Protein 3BTN (pdb70)

InterPro domains:
  IPR000183 Ornithine/DAP/Arg decarboxylase [PR01179] (66-84)
  IPR000183 Ornithine/DAP/Arg decarboxylase [PR01179] (86-98)
  IPR000183 Ornithine/DAP/Arg decarboxylase [PR01179] (188-201)
  IPR000183 Ornithine/DAP/Arg decarboxylase [PR01179] (268-287)
  IPR000183 Ornithine/DAP/Arg decarboxylase [PR01179] (385-398)
  IPR002433 Ornithine decarboxylase [PR01182] (38-62)
  IPR002433 Ornithine decarboxylase [PR01182] (64-91)
  IPR002433 Ornithine decarboxylase [PR01182] (108-132)
  IPR002433 Ornithine decarboxylase [PR01182] (138-160)
  IPR002433 Ornithine decarboxylase [PR01182] (318-331)
  IPR002433 Ornithine decarboxylase [PR01182] (352-362)
  IPR002433 Ornithine decarboxylase [PR01182] (372-385)
  IPR002433 Ornithine decarboxylase [PTHR11482] (30-407)
  IPR009006 Alanine racemase/group IV decarboxylase, C-terminal [G3DSA:2.40.37.10] (35-408)
  IPR009006 Alanine racemase/group IV decarboxylase, C-terminal [SSF50621] (248-416)
  IPR022644 Orn/DAP/Arg decarboxylase 2, N-terminal [PF02784] (45-278)
  IPR022657 Orn/DAP/Arg decarboxylase 2, conserved site [PS00879] (222-239)
  IPR029066 PLP-binding barrel [G3DSA:3.20.20.10] (48-276)
  IPR029066 PLP-binding barrel [SSF51419] (44-280)
  IPR031178 Antizyme inhibitor 1 [cd06831] (26-419)

Foldseek 3Di:
DFAEAAAADDPDDPLVVVVVVCVVLLVPVNAKAKEFAVLLLVVLVVLCCVLPVQAAEAAACQFFVDLVVLLVVVLSPHAHEYAFQVRVVSSVVLPDQLQSYEHEHAPDDLVRLLSCQVRVNAEYEYADVVVVVSNLVRHLRHAYAAEDWFPLVTDGYHLVVLLVVLVSCLVSVHAHAYYEYAHALVRPVLCSLVVVLVSRLVSVVSNVVSVHHHAEYEHEARAQQDSVSSNSNCVVCVVVCCPSPNDPPNHRHYYHHYNNRFQQRMKMKWFWADWDDPQIETEILDWCVALQVVQLVFDKDWSDDPWTWYWYFYDVPDPSTTRGPTDIDPDDDGSTMIMGGRSGTSGHDAQDVSSVRDYHHYHHYYYVVSVVVCVVVVSCVDPSNVSYHYDHHD/DFAEAAAEEDVDDPLVVVVVVCVVLLVPVVFKAKEFAVLLLVVLLVLCCVQPVQAAEAAACQFPVDLVNLLLCVLVPHAHEYAFQVSVVSSVVLPDQLVSYEHEHAPDDLVRLLSCQVRVNAEYEYADDVVLVSNLVRHQRHAYAQEDFFPQVTDGYHLVCLLVVLVSCLVSVHAYAAHEYAHALVRLPLVSVVVVLVSRLVSVVSNVVSVHHHAEYEHEARAQQDSVSSNSNCVRCVVSCCPRVNDPNNRRYYYHHYLNSWQQRMKMKWFFADWDDCIETEILAWCVAQQVVQCADKAWSPCWDWYWYFYPQPDPSTTRRPTDIDDDDDGSTMIMGGRRTTSGHDAQDVRSVRGYHHYHYYYHPVSVVVCVVVVSCVPPSVVSYDYDND

Solvent-accessible surface area: 33369 Å² total; per-residue (Å²): 118,73,24,86,2,22,3,10,80,139,74,53,95,66,40,67,17,11,73,73,44,12,153,70,8,67,118,82,77,55,56,2,1,2,1,0,26,0,0,75,0,16,98,31,9,54,35,2,91,117,25,2,85,95,3,61,8,2,0,41,0,114,17,2,39,17,53,1,0,2,8,0,0,23,16,27,45,7,0,0,3,0,34,14,44,54,26,0,34,46,1,55,146,36,59,15,48,36,93,48,0,0,0,23,8,43,8,0,46,58,59,14,0,113,38,0,35,181,42,32,0,40,19,0,4,1,24,46,64,47,7,0,58,12,0,27,173,24,6,114,91,4,73,0,0,0,22,3,41,24,94,69,106,155,66,20,14,67,48,152,48,0,118,78,0,0,90,18,0,71,118,60,131,11,86,2,14,0,0,15,0,78,0,38,38,86,9,115,123,33,110,18,2,46,103,4,0,43,44,0,59,49,0,7,74,12,0,43,133,63,66,35,105,23,59,15,0,0,0,0,18,1,4,48,3,74,92,126,7,1,76,75,1,32,138,23,1,32,66,40,7,102,126,68,7,51,168,77,50,61,28,75,8,0,0,16,0,6,44,2,1,0,24,37,4,0,8,0,1,0,9,1,15,19,38,104,103,129,65,18,15,0,25,0,30,7,3,4,53,4,1,12,20,54,82,44,76,106,132,8,81,41,52,99,246,148,106,81,77,1,13,0,34,0,35,38,10,46,120,41,1,46,24,31,135,76,27,113,8,44,80,0,75,57,20,25,15,0,14,4,62,75,17,0,28,56,1,31,34,65,66,20,58,80,24,13,86,87,41,14,30,68,46,24,9,0,37,40,72,17,52,118,76,4,77,124,76,32,17,41,98,64,90,39,7,149,28,14,119,40,56,97,49,170,117,131,23,83,0,18,8,10,90,185,74,45,83,69,38,68,15,13,72,76,44,15,171,86,7,52,178,81,77,68,58,3,0,2,2,0,31,0,0,71,0,21,102,32,9,51,34,2,96,110,27,3,84,74,2,55,9,2,0,35,0,111,15,2,39,20,51,1,0,2,9,0,0,21,11,28,46,7,0,1,3,0,33,14,57,51,27,0,36,47,0,49,146,38,54,14,47,28,123,49,0,1,0,23,9,47,8,0,46,58,60,19,0,116,42,0,32,176,43,32,0,43,18,0,4,2,24,48,51,56,6,0,79,15,0,26,172,27,6,112,90,4,76,0,0,0,22,3,42,29,90,56,115,144,76,20,9,60,76,167,40,0,108,84,0,0,84,12,0,114,144,54,132,9,83,2,16,0,0,18,0,73,0,30,31,87,21,115,118,42,93,10,3,40,102,3,0,38,40,0,61,50,0,6,71,15,0,43,132,45,61,27,107,22,64,14,0,0,0,0,21,4,8,57,2,76,93,125,13,1,86,73,2,30,145,33,1,30,75,24,3,82,127,65,5,54,145,83,60,62,26,80,10,0,0,16,0,4,43,1,1,0,17,46,3,0,7,0,1,0,4,1,20,18,39,108,146,100,22,31,0,27,1,32,6,2,2,55,2,0,13,20,83,121,70,106,120,15,85,32,54,152,148,107,83,74,3,13,0,38,1,28,31,23,36,92,44,1,55,11,30,129,70,27,116,10,35,77,0,84,56,15,29,13,0,6,4,70,60,19,0,21,55,0,31,45,69,62,17,52,87,22,12,88,89,46,13,28,69,47,23,12,0,33,93,72,8,50,114,116,5,70,100,74,36,32,37,99,64,83,39,6,159,24,19,131,36,32,114,102

Nearest PDB structures (foldseek):
  3btn-assembly3_A  TM=1.003E+00  e=8.243E-84  Mus musculus
  4zgz-assembly2_C  TM=9.829E-01  e=1.466E-66  Homo sapiens
  1f3t-assembly2_D  TM=9.183E-01  e=1.129E-42  Trypanosoma brucei
  1qu4-assembly2_D  TM=9.389E-01  e=2.210E-41  Trypanosoma brucei
  2tod-assembly2_D  TM=9.367E-01  e=1.702E-40  Trypanosoma brucei

Structure (mmCIF, N/CA/C/O backbone):
data_3BTN
#
_entry.id   3BTN
#
_cell.length_a   92.769
_cell.length_b   98.389
_cell.length_c   117.331
_cell.angle_alpha   90.00
_cell.angle_beta   90.00
_cell.angle_gamma   90.00
#
_symmetry.space_group_name_H-M   'P 21 21 2'
#
loop_
_entity.id
_entity.type
_entity.pdbx_description
1 polymer 'Antizyme inhibitor 1'
2 water water
#
loop_
_atom_site.group_PDB
_atom_site.id
_atom_site.type_symbol
_atom_site.label_atom_id
_atom_site.label_alt_id
_atom_site.label_comp_id
_atom_site.label_asym_id
_atom_site.label_entity_id
_atom_site.label_seq_id
_atom_site.pdbx_PDB_ins_code
_atom_site.Cartn_x
_atom_site.Cartn_y
_atom_site.Cartn_z
_atom_site.occupancy
_atom_site.B_iso_or_equiv
_atom_site.auth_seq_id
_atom_site.auth_comp_id
_atom_site.auth_asym_id
_atom_site.auth_atom_id
_atom_site.pdbx_PDB_model_num
ATOM 1 N N . ALA A 1 8 ? 36.121 56.064 39.538 1.00 40.97 8 ALA A N 1
ATOM 2 C CA . ALA A 1 8 ? 34.839 55.237 39.474 1.00 40.91 8 ALA A CA 1
ATOM 3 C C . ALA A 1 8 ? 33.696 55.817 40.320 1.00 39.10 8 ALA A C 1
ATOM 4 O O . ALA A 1 8 ? 33.887 56.015 41.496 1.00 40.49 8 ALA A O 1
ATOM 6 N N . ASN A 1 9 ? 32.552 56.152 39.727 1.00 36.01 9 ASN A N 1
ATOM 7 C CA . ASN A 1 9 ? 31.392 56.625 40.466 1.00 34.40 9 ASN A CA 1
ATOM 8 C C . ASN A 1 9 ? 30.307 55.634 40.112 1.00 31.98 9 ASN A C 1
ATOM 9 O O . ASN A 1 9 ? 30.231 55.190 38.968 1.00 30.15 9 ASN A O 1
ATOM 11 N N . TYR A 1 10 ? 29.472 55.327 41.090 1.00 27.54 10 TYR A N 1
ATOM 12 C CA . TYR A 1 10 ? 28.344 54.368 40.876 1.00 26.58 10 TYR A CA 1
ATOM 13 C C . TYR A 1 10 ? 27.120 55.272 40.959 1.00 23.94 10 TYR A C 1
ATOM 14 O O . TYR A 1 10 ? 26.856 55.836 41.981 1.00 24.72 10 TYR A O 1
ATOM 23 N N . SER A 1 11 ? 26.332 55.294 39.921 1.00 23.07 11 SER A N 1
ATOM 24 C CA . SER A 1 11 ? 25.107 56.058 40.069 1.00 23.82 11 SER A CA 1
ATOM 25 C C . SER A 1 11 ? 24.012 55.020 40.346 1.00 22.38 11 SER A C 1
ATOM 26 O O . SER A 1 11 ? 23.942 53.886 39.753 1.00 22.11 11 SER A O 1
ATOM 29 N N . VAL A 1 12 ? 23.271 55.329 41.389 1.00 22.20 12 VAL A N 1
ATOM 30 C CA . VAL A 1 12 ? 22.298 54.384 41.905 1.00 21.82 12 VAL A CA 1
ATOM 31 C C . VAL A 1 12 ? 20.959 55.063 41.689 1.00 22.52 12 VAL A C 1
ATOM 32 O O . VAL A 1 12 ? 20.709 56.167 42.248 1.00 23.35 12 VAL A O 1
ATOM 36 N N . GLY A 1 13 ? 20.103 54.418 40.896 1.00 22.89 13 GLY A N 1
ATOM 37 C CA . GLY A 1 13 ? 18.693 54.952 40.689 1.00 22.36 13 GLY A CA 1
ATOM 38 C C . GLY A 1 13 ? 17.817 54.588 41.909 1.00 22.80 13 GLY A C 1
ATOM 39 O O . GLY A 1 13 ? 17.722 53.394 42.331 1.00 22.63 13 GLY A O 1
ATOM 40 N N . LEU A 1 14 ? 17.199 55.594 42.544 1.00 23.18 14 LEU A N 1
ATOM 41 C CA . LEU A 1 14 ? 16.266 55.329 43.669 1.00 24.48 14 LEU A CA 1
ATOM 42 C C . LEU A 1 14 ? 14.831 55.088 43.168 1.00 26.54 14 LEU A C 1
ATOM 43 O O . LEU A 1 14 ? 14.301 55.863 42.330 1.00 25.23 14 LEU A O 1
ATOM 48 N N . LEU A 1 15 ? 14.188 54.066 43.728 1.00 26.96 15 LEU A N 1
ATOM 49 C CA . LEU A 1 15 ? 12.871 53.648 43.221 1.00 30.76 15 LEU A CA 1
ATOM 50 C C . LEU A 1 15 ? 11.803 53.827 44.275 1.00 31.37 15 LEU A C 1
ATOM 51 O O . LEU A 1 15 ? 11.975 53.392 45.377 1.00 30.25 15 LEU A O 1
ATOM 56 N N . ASP A 1 16 ? 10.701 54.493 43.955 1.00 37.53 16 ASP A N 1
ATOM 57 C CA . ASP A 1 16 ? 9.567 54.482 44.961 1.00 42.98 16 ASP A CA 1
ATOM 58 C C . ASP A 1 16 ? 8.568 53.580 44.354 1.00 44.19 16 ASP A C 1
ATOM 59 O O . ASP A 1 16 ? 8.943 52.715 43.525 1.00 42.66 16 ASP A O 1
ATOM 64 N N . GLU A 1 17 ? 7.347 53.540 44.886 1.00 46.41 17 GLU A N 1
ATOM 65 C CA . GLU A 1 17 ? 6.947 52.439 45.687 1.00 47.88 17 GLU A CA 1
ATOM 66 C C . GLU A 1 17 ? 6.134 51.991 44.446 1.00 48.27 17 GLU A C 1
ATOM 67 O O . GLU A 1 17 ? 5.777 50.824 44.234 1.00 49.66 17 GLU A O 1
ATOM 70 N N . GLY A 1 18 ? 5.920 52.961 43.561 1.00 47.50 18 GLY A N 1
ATOM 71 C CA . GLY A 1 18 ? 5.283 52.712 42.302 1.00 48.30 18 GLY A CA 1
ATOM 72 C C . GLY A 1 18 ? 6.085 52.043 41.212 1.00 49.38 18 GLY A C 1
ATOM 73 O O . GLY A 1 18 ? 5.484 51.577 40.245 1.00 49.87 18 GLY A O 1
ATOM 74 N N . THR A 1 19 ? 7.432 52.035 41.300 1.00 47.71 19 THR A N 1
ATOM 75 C CA . THR A 1 19 ? 8.283 51.322 40.307 1.00 45.34 19 THR A CA 1
ATOM 76 C C . THR A 1 19 ? 9.162 50.134 40.814 1.00 43.30 19 THR A C 1
ATOM 77 O O . THR A 1 19 ? 9.658 50.136 41.931 1.00 43.88 19 THR A O 1
ATOM 81 N N . ASN A 1 20 ? 9.270 49.088 40.007 1.00 39.72 20 ASN A N 1
ATOM 82 C CA . ASN A 1 20 ? 9.888 47.838 40.455 1.00 37.60 20 ASN A CA 1
ATOM 83 C C . ASN A 1 20 ? 10.977 47.389 39.420 1.00 34.13 20 ASN A C 1
ATOM 84 O O . ASN A 1 20 ? 11.167 48.043 38.415 1.00 30.54 20 ASN A O 1
ATOM 89 N N . LEU A 1 21 ? 11.649 46.280 39.713 1.00 32.36 21 LEU A N 1
ATOM 90 C CA . LEU A 1 21 ? 12.743 45.773 38.906 1.00 32.35 21 LEU A CA 1
ATOM 91 C C . LEU A 1 21 ? 12.301 45.446 37.440 1.00 30.59 21 LEU A C 1
ATOM 92 O O . LEU A 1 21 ? 13.053 45.680 36.493 1.00 30.65 21 LEU A O 1
ATOM 97 N N . GLY A 1 22 ? 11.110 44.870 37.248 1.00 30.95 22 GLY A N 1
ATOM 98 C CA . GLY A 1 22 ? 10.534 44.726 35.895 1.00 31.19 22 GLY A CA 1
ATOM 99 C C . GLY A 1 22 ? 10.471 46.030 35.102 1.00 30.62 22 GLY A C 1
ATOM 100 O O . GLY A 1 22 ? 10.697 46.006 33.909 1.00 32.35 22 GLY A O 1
ATOM 101 N N . ASN A 1 23 ? 10.195 47.172 35.749 1.00 29.60 23 ASN A N 1
ATOM 102 C CA . ASN A 1 23 ? 10.241 48.453 35.088 1.00 29.77 23 ASN A CA 1
ATOM 103 C C . ASN A 1 23 ? 11.650 48.867 34.684 1.00 29.99 23 ASN A C 1
ATOM 104 O O . ASN A 1 23 ? 11.842 49.426 33.609 1.00 28.77 23 ASN A O 1
ATOM 109 N N . VAL A 1 24 ? 12.628 48.640 35.582 1.00 28.26 24 VAL A N 1
ATOM 110 C CA . VAL A 1 24 ? 14.043 49.003 35.305 1.00 25.51 24 VAL A CA 1
ATOM 111 C C . VAL A 1 24 ? 14.544 48.194 34.137 1.00 23.79 24 VAL A C 1
ATOM 112 O O . VAL A 1 24 ? 15.098 48.744 33.228 1.00 26.31 24 VAL A O 1
ATOM 116 N N . ILE A 1 25 ? 14.320 46.895 34.137 1.00 23.59 25 ILE A N 1
ATOM 117 C CA . ILE A 1 25 ? 14.713 46.052 33.020 1.00 23.64 25 ILE A CA 1
ATOM 118 C C . ILE A 1 25 ? 14.097 46.545 31.686 1.00 26.14 25 ILE A C 1
ATOM 119 O O . ILE A 1 25 ? 14.830 46.660 30.675 1.00 24.66 25 ILE A O 1
ATOM 124 N N . ASP A 1 26 ? 12.774 46.862 31.694 1.00 28.10 26 ASP A N 1
ATOM 125 C CA . ASP A 1 26 ? 12.051 47.324 30.473 1.00 29.09 26 ASP A CA 1
ATOM 126 C C . ASP A 1 26 ? 12.709 48.554 29.985 1.00 28.37 26 ASP A C 1
ATOM 127 O O . ASP A 1 26 ? 13.067 48.610 28.837 1.00 28.09 26 ASP A O 1
ATOM 132 N N . ASN A 1 27 ? 12.931 49.535 30.880 1.00 28.50 27 ASN A N 1
ATOM 133 C CA . ASN A 1 27 ? 13.708 50.753 30.525 1.00 28.12 27 ASN A CA 1
ATOM 134 C C . ASN A 1 27 ? 15.080 50.440 29.869 1.00 29.29 27 ASN A C 1
ATOM 135 O O . ASN A 1 27 ? 15.445 51.056 28.840 1.00 28.77 27 ASN A O 1
ATOM 140 N N . TYR A 1 28 ? 15.880 49.524 30.452 1.00 27.55 28 TYR A N 1
ATOM 141 C CA . TYR A 1 28 ? 17.239 49.358 29.867 1.00 26.18 28 TYR A CA 1
ATOM 142 C C . TYR A 1 28 ? 17.147 48.536 28.579 1.00 24.50 28 TYR A C 1
ATOM 143 O O . TYR A 1 28 ? 17.945 48.716 27.666 1.00 26.95 28 TYR A O 1
ATOM 152 N N . VAL A 1 29 ? 16.211 47.584 28.497 1.00 26.27 29 VAL A N 1
ATOM 153 C CA . VAL A 1 29 ? 16.035 46.840 27.251 1.00 30.24 29 VAL A CA 1
ATOM 154 C C . VAL A 1 29 ? 15.622 47.858 26.141 1.00 33.87 29 VAL A C 1
ATOM 155 O O . VAL A 1 29 ? 16.083 47.753 24.971 1.00 35.51 29 VAL A O 1
ATOM 159 N N . TYR A 1 30 ? 14.757 48.815 26.475 1.00 37.57 30 TYR A N 1
ATOM 160 C CA . TYR A 1 30 ? 14.448 49.909 25.515 1.00 39.66 30 TYR A CA 1
ATOM 161 C C . TYR A 1 30 ? 15.676 50.712 25.106 1.00 38.44 30 TYR A C 1
ATOM 162 O O . TYR A 1 30 ? 15.940 50.825 23.904 1.00 39.18 30 TYR A O 1
ATOM 171 N N . GLU A 1 31 ? 16.449 51.230 26.056 1.00 37.89 31 GLU A N 1
ATOM 172 C CA . GLU A 1 31 ? 17.694 51.981 25.714 1.00 39.64 31 GLU A CA 1
ATOM 173 C C . GLU A 1 31 ? 18.710 51.165 24.939 1.00 36.88 31 GLU A C 1
ATOM 174 O O . GLU A 1 31 ? 19.293 51.671 23.967 1.00 37.54 31 GLU A O 1
ATOM 180 N N . HIS A 1 32 ? 18.887 49.885 25.288 1.00 32.78 32 HIS A N 1
ATOM 181 C CA . HIS A 1 32 ? 19.924 49.055 24.620 1.00 32.05 32 HIS A CA 1
ATOM 182 C C . HIS A 1 32 ? 19.483 48.652 23.154 1.00 34.38 32 HIS A C 1
ATOM 183 O O . HIS A 1 32 ? 20.278 48.434 22.275 1.00 31.32 32 HIS A O 1
ATOM 190 N N . THR A 1 33 ? 18.195 48.522 22.971 1.00 38.47 33 THR A N 1
ATOM 191 C CA . THR A 1 33 ? 17.561 48.261 21.673 1.00 44.42 33 THR A CA 1
ATOM 192 C C . THR A 1 33 ? 18.063 49.061 20.447 1.00 45.21 33 THR A C 1
ATOM 193 O O . THR A 1 33 ? 18.152 48.545 19.358 1.00 47.09 33 THR A O 1
ATOM 197 N N . LEU A 1 34 ? 18.490 50.288 20.585 1.00 47.98 34 LEU A N 1
ATOM 198 C CA . LEU A 1 34 ? 17.900 51.525 20.261 1.00 50.08 34 LEU A CA 1
ATOM 199 C C . LEU A 1 34 ? 19.387 51.966 19.960 1.00 50.63 34 LEU A C 1
ATOM 200 O O . LEU A 1 34 ? 19.679 52.724 19.035 1.00 50.20 34 LEU A O 1
ATOM 205 N N . THR A 1 35 ? 20.327 51.288 20.643 1.00 49.98 35 THR A N 1
ATOM 206 C CA . THR A 1 35 ? 21.727 51.641 20.775 1.00 49.38 35 THR A CA 1
ATOM 207 C C . THR A 1 35 ? 22.460 50.362 20.422 1.00 50.02 35 THR A C 1
ATOM 208 O O . THR A 1 35 ? 21.920 49.500 19.767 1.00 51.61 35 THR A O 1
ATOM 212 N N . GLY A 1 36 ? 23.680 50.173 20.859 1.00 50.46 36 GLY A N 1
ATOM 213 C CA . GLY A 1 36 ? 24.342 48.877 20.578 1.00 49.93 36 GLY A CA 1
ATOM 214 C C . GLY A 1 36 ? 23.634 47.559 20.887 1.00 50.45 36 GLY A C 1
ATOM 215 O O . GLY A 1 36 ? 23.832 46.568 20.146 1.00 51.17 36 GLY A O 1
ATOM 216 N N . LYS A 1 37 ? 22.890 47.472 22.020 1.00 49.38 37 LYS A N 1
ATOM 217 C CA . LYS A 1 37 ? 22.055 46.246 22.338 1.00 46.47 37 LYS A CA 1
ATOM 218 C C . LYS A 1 37 ? 22.840 45.188 23.131 1.00 43.59 37 LYS A C 1
ATOM 219 O O . LYS A 1 37 ? 22.569 43.968 23.049 1.00 44.60 37 LYS A O 1
ATOM 225 N N . ASN A 1 38 ? 23.845 45.655 23.852 1.00 37.60 38 ASN A N 1
ATOM 226 C CA . ASN A 1 38 ? 24.604 44.843 24.746 1.00 35.97 38 ASN A CA 1
ATOM 227 C C . ASN A 1 38 ? 23.727 44.115 25.856 1.00 29.49 38 ASN A C 1
ATOM 228 O O . ASN A 1 38 ? 22.740 44.664 26.298 1.00 26.84 38 ASN A O 1
ATOM 233 N N . ALA A 1 39 ? 24.176 42.943 26.310 1.00 24.45 39 ALA A N 1
ATOM 234 C CA . ALA A 1 39 ? 23.793 42.327 27.586 1.00 22.07 39 ALA A CA 1
ATOM 235 C C . ALA A 1 39 ? 23.933 43.403 28.741 1.00 20.64 39 ALA A C 1
ATOM 236 O O . ALA A 1 39 ? 24.818 44.321 28.724 1.00 18.33 39 ALA A O 1
ATOM 238 N N . PHE A 1 40 ? 23.076 43.324 29.766 1.00 18.10 40 PHE A N 1
ATOM 239 C CA . PHE A 1 40 ? 23.343 44.152 30.889 1.00 16.05 40 PHE A CA 1
ATOM 240 C C . PHE A 1 40 ? 22.883 43.470 32.163 1.00 15.75 40 PHE A C 1
ATOM 241 O O . PHE A 1 40 ? 21.972 42.640 32.159 1.00 14.91 40 PHE A O 1
ATOM 249 N N . PHE A 1 41 ? 23.467 43.878 33.266 1.00 15.91 41 PHE A N 1
ATOM 250 C CA . PHE A 1 41 ? 22.978 43.427 34.611 1.00 16.57 41 PHE A CA 1
ATOM 251 C C . PHE A 1 41 ? 22.239 44.612 35.244 1.00 18.20 41 PHE A C 1
ATOM 252 O O . PHE A 1 41 ? 22.641 45.757 35.091 1.00 14.65 41 PHE A O 1
ATOM 260 N N . VAL A 1 42 ? 21.224 44.287 36.016 1.00 16.28 42 VAL A N 1
ATOM 261 C CA . VAL A 1 42 ? 20.725 45.225 37.027 1.00 17.39 42 VAL A CA 1
ATOM 262 C C . VAL A 1 42 ? 20.939 44.663 38.439 1.00 16.56 42 VAL A C 1
ATOM 263 O O . VAL A 1 42 ? 20.601 43.553 38.690 1.00 17.30 42 VAL A O 1
ATOM 267 N N . GLY A 1 43 ? 21.505 45.490 39.313 1.00 17.89 43 GLY A N 1
ATOM 268 C CA . GLY A 1 43 ? 21.850 45.160 40.657 1.00 16.95 43 GLY A CA 1
ATOM 269 C C . GLY A 1 43 ? 21.015 45.954 41.569 1.00 19.16 43 GLY A C 1
ATOM 270 O O . GLY A 1 43 ? 21.037 47.196 41.560 1.00 19.47 43 GLY A O 1
ATOM 271 N N . ASP A 1 44 ? 20.264 45.216 42.396 1.00 18.47 44 ASP A N 1
ATOM 272 C CA . ASP A 1 44 ? 19.549 45.810 43.505 1.00 17.79 44 ASP A CA 1
ATOM 273 C C . ASP A 1 44 ? 20.416 45.859 44.725 1.00 17.38 44 ASP A C 1
ATOM 274 O O . ASP A 1 44 ? 20.487 44.924 45.472 1.00 13.99 44 ASP A O 1
ATOM 279 N N . LEU A 1 45 ? 21.000 47.037 45.004 1.00 17.41 45 LEU A N 1
ATOM 280 C CA . LEU A 1 45 ? 21.924 47.171 46.122 1.00 16.51 45 LEU A CA 1
ATOM 281 C C . LEU A 1 45 ? 21.290 47.130 47.476 1.00 18.05 45 LEU A C 1
ATOM 282 O O . LEU A 1 45 ? 21.975 46.807 48.449 1.00 15.27 45 LEU A O 1
ATOM 287 N N . GLY A 1 46 ? 20.025 47.521 47.556 1.00 15.16 46 GLY A N 1
ATOM 288 C CA . GLY A 1 46 ? 19.250 47.347 48.806 1.00 14.98 46 GLY A CA 1
ATOM 289 C C . GLY A 1 46 ? 18.982 45.923 49.192 1.00 15.63 46 GLY A C 1
ATOM 290 O O . GLY A 1 46 ? 18.976 45.633 50.363 1.00 15.10 46 GLY A O 1
ATOM 291 N N . LYS A 1 47 ? 18.912 45.001 48.215 1.00 15.83 47 LYS A N 1
ATOM 292 C CA . LYS A 1 47 ? 18.828 43.554 48.557 1.00 19.74 47 LYS A CA 1
ATOM 293 C C . LYS A 1 47 ? 20.101 43.109 49.271 1.00 20.29 47 LYS A C 1
ATOM 294 O O . LYS A 1 47 ? 20.089 42.348 50.237 1.00 17.01 47 LYS A O 1
ATOM 300 N N . ILE A 1 48 ? 21.261 43.658 48.876 1.00 16.68 48 ILE A N 1
ATOM 301 C CA . ILE A 1 48 ? 22.487 43.321 49.692 1.00 16.25 48 ILE A CA 1
ATOM 302 C C . ILE A 1 48 ? 22.471 43.861 51.077 1.00 15.24 48 ILE A C 1
ATOM 303 O O . ILE A 1 48 ? 22.899 43.252 52.034 1.00 14.75 48 ILE A O 1
ATOM 308 N N . VAL A 1 49 ? 22.023 45.098 51.222 1.00 16.13 49 VAL A N 1
ATOM 309 C CA . VAL A 1 49 ? 21.921 45.728 52.555 1.00 15.89 49 VAL A CA 1
ATOM 310 C C . VAL A 1 49 ? 20.872 44.947 53.407 1.00 15.71 49 VAL A C 1
ATOM 311 O O . VAL A 1 49 ? 21.105 44.727 54.600 1.00 17.36 49 VAL A O 1
ATOM 315 N N . LYS A 1 50 ? 19.757 44.543 52.822 1.00 14.58 50 LYS A N 1
ATOM 316 C CA . LYS A 1 50 ? 18.795 43.643 53.533 1.00 18.01 50 LYS A CA 1
ATOM 317 C C . LYS A 1 50 ? 19.337 42.292 53.956 1.00 17.33 50 LYS A C 1
ATOM 318 O O . LYS A 1 50 ? 18.947 41.758 55.081 1.00 16.00 50 LYS A O 1
ATOM 324 N N . LYS A 1 51 ? 20.249 41.738 53.133 1.00 14.25 51 LYS A N 1
ATOM 325 C CA . LYS A 1 51 ? 20.948 40.469 53.506 1.00 13.73 51 LYS A CA 1
ATOM 326 C C . LYS A 1 51 ? 21.806 40.634 54.713 1.00 12.66 51 LYS A C 1
ATOM 327 O O . LYS A 1 51 ? 21.864 39.775 55.562 1.00 12.97 51 LYS A O 1
ATOM 333 N N . HIS A 1 52 ? 22.478 41.743 54.825 1.00 12.20 52 HIS A N 1
ATOM 334 C CA . HIS A 1 52 ? 23.257 42.014 55.978 1.00 12.32 52 HIS A CA 1
ATOM 335 C C . HIS A 1 52 ? 22.402 42.285 57.211 1.00 14.14 52 HIS A C 1
ATOM 336 O O . HIS A 1 52 ? 22.758 41.796 58.322 1.00 11.87 52 HIS A O 1
ATOM 343 N N . SER A 1 53 ? 21.332 43.076 57.076 1.00 14.93 53 SER A N 1
ATOM 344 C CA . SER A 1 53 ? 20.552 43.191 58.342 1.00 19.83 53 SER A CA 1
ATOM 345 C C . SER A 1 53 ? 19.759 41.916 58.716 1.00 20.18 53 SER A C 1
ATOM 346 O O . SER A 1 53 ? 19.628 41.632 59.933 1.00 18.91 53 SER A O 1
ATOM 349 N N . GLN A 1 54 ? 19.363 41.107 57.729 1.00 18.00 54 GLN A N 1
ATOM 350 C CA . GLN A 1 54 ? 18.986 39.700 58.054 1.00 18.40 54 GLN A CA 1
ATOM 351 C C . GLN A 1 54 ? 20.018 38.903 58.846 1.00 18.54 54 GLN A C 1
ATOM 352 O O . GLN A 1 54 ? 19.650 38.255 59.894 1.00 18.70 54 GLN A O 1
ATOM 358 N N . TRP A 1 55 ? 21.307 38.933 58.406 1.00 17.23 55 TRP A N 1
ATOM 359 C CA . TRP A 1 55 ? 22.440 38.294 59.155 1.00 16.62 55 TRP A CA 1
ATOM 360 C C . TRP A 1 55 ? 22.479 38.782 60.558 1.00 17.31 55 TRP A C 1
ATOM 361 O O . TRP A 1 55 ? 22.561 38.006 61.534 1.00 18.49 55 TRP A O 1
ATOM 372 N N . GLN A 1 56 ? 22.453 40.092 60.713 1.00 19.63 56 GLN A N 1
ATOM 373 C CA . GLN A 1 56 ? 22.659 40.679 61.998 1.00 23.92 56 GLN A CA 1
ATOM 374 C C . GLN A 1 56 ? 21.447 40.323 62.953 1.00 24.22 56 GLN A C 1
ATOM 375 O O . GLN A 1 56 ? 21.665 40.073 64.111 1.00 27.56 56 GLN A O 1
ATOM 381 N N . THR A 1 57 ? 20.227 40.293 62.449 1.00 23.98 57 THR A N 1
ATOM 382 C CA . THR A 1 57 ? 19.008 39.834 63.258 1.00 26.33 57 THR A CA 1
ATOM 383 C C . THR A 1 57 ? 19.113 38.368 63.719 1.00 26.66 57 THR A C 1
ATOM 384 O O . THR A 1 57 ? 18.822 38.042 64.848 1.00 25.53 57 THR A O 1
ATOM 388 N N . VAL A 1 58 ? 19.474 37.476 62.810 1.00 22.55 58 VAL A N 1
ATOM 389 C CA . VAL A 1 58 ? 19.463 36.048 63.120 1.00 24.29 58 VAL A CA 1
ATOM 390 C C . VAL A 1 58 ? 20.693 35.625 63.859 1.00 23.71 58 VAL A C 1
ATOM 391 O O . VAL A 1 58 ? 20.591 34.854 64.825 1.00 24.93 58 VAL A O 1
ATOM 395 N N . VAL A 1 59 ? 21.896 36.131 63.480 1.00 23.77 59 VAL A N 1
ATOM 396 C CA . VAL A 1 59 ? 23.202 35.711 64.160 1.00 20.90 59 VAL A CA 1
ATOM 397 C C . VAL A 1 59 ? 24.112 36.879 64.483 1.00 24.04 59 VAL A C 1
ATOM 398 O O . VAL A 1 59 ? 25.238 37.000 63.926 1.00 21.10 59 VAL A O 1
ATOM 402 N N . ALA A 1 60 ? 23.649 37.777 65.351 1.00 24.34 60 ALA A N 1
ATOM 403 C CA . ALA A 1 60 ? 24.345 39.002 65.637 1.00 25.64 60 ALA A CA 1
ATOM 404 C C . ALA A 1 60 ? 25.749 38.814 66.157 1.00 25.29 60 ALA A C 1
A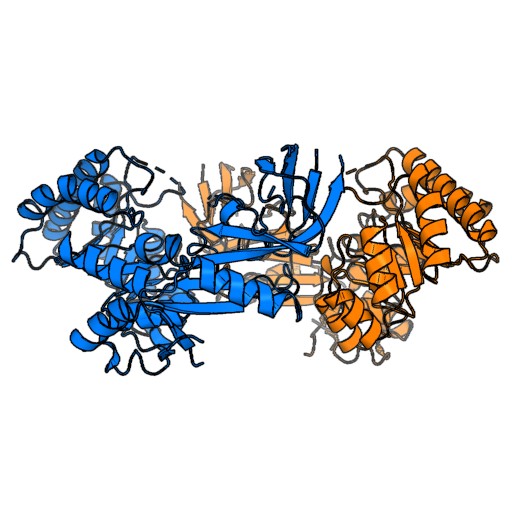TOM 405 O O . ALA A 1 60 ? 26.595 39.619 65.907 1.00 24.20 60 ALA A O 1
ATOM 407 N N . GLN A 1 61 ? 26.058 37.692 66.793 1.00 21.69 61 GLN A N 1
ATOM 408 C CA . GLN A 1 61 ? 27.388 37.475 67.277 1.00 24.05 61 GLN A CA 1
ATOM 409 C C . GLN A 1 61 ? 28.393 36.883 66.245 1.00 22.39 61 GLN A C 1
ATOM 410 O O . GLN A 1 61 ? 29.541 36.694 66.604 1.00 23.69 61 GLN A O 1
ATOM 416 N N . ILE A 1 62 ? 27.955 36.561 65.004 1.00 20.14 62 ILE A N 1
ATOM 417 C CA . ILE A 1 62 ? 28.886 35.906 64.046 1.00 17.02 62 ILE A CA 1
ATOM 418 C C . ILE A 1 62 ? 29.258 37.029 63.073 1.00 17.06 62 ILE A C 1
ATOM 419 O O . ILE A 1 62 ? 28.366 37.637 62.456 1.00 16.49 62 ILE A O 1
ATOM 424 N N . LYS A 1 63 ? 30.555 37.341 62.997 1.00 18.22 63 LYS A N 1
ATOM 425 C CA . LYS A 1 63 ? 30.985 38.426 62.089 1.00 16.78 63 LYS A CA 1
ATOM 426 C C . LYS A 1 63 ? 31.236 37.827 60.651 1.00 14.16 63 LYS A C 1
ATOM 427 O O . LYS A 1 63 ? 32.011 36.912 60.467 1.00 13.95 63 LYS A O 1
ATOM 433 N N . PRO A 1 64 ? 30.524 38.291 59.626 1.00 14.19 64 PRO A N 1
ATOM 434 C CA . PRO A 1 64 ? 30.769 37.709 58.268 1.00 12.02 64 PRO A CA 1
ATOM 435 C C . PRO A 1 64 ? 31.979 38.343 57.542 1.00 14.63 64 PRO A C 1
ATOM 436 O O . PRO A 1 64 ? 32.287 39.573 57.688 1.00 15.72 64 PRO A O 1
ATOM 440 N N . PHE A 1 65 ? 32.710 37.500 56.836 1.00 12.65 65 PHE A N 1
ATOM 441 C CA . PHE A 1 65 ? 33.850 37.877 56.029 1.00 13.06 65 PHE A CA 1
ATOM 442 C C . PHE A 1 65 ? 33.396 37.443 54.653 1.00 12.19 65 PHE A C 1
ATOM 443 O O . PHE A 1 65 ? 33.398 36.239 54.304 1.00 15.40 65 PHE A O 1
ATOM 451 N N . TYR A 1 66 ? 33.078 38.433 53.841 1.00 10.04 66 TYR A N 1
ATOM 452 C CA . TYR A 1 66 ? 32.559 38.246 52.503 1.00 8.53 66 TYR A CA 1
ATOM 453 C C . TYR A 1 66 ? 33.568 37.488 51.630 1.00 11.13 66 TYR A C 1
ATOM 454 O O . TYR A 1 66 ? 34.743 37.912 51.562 1.00 10.04 66 TYR A O 1
ATOM 463 N N . THR A 1 67 ? 33.112 36.398 50.960 1.00 8.79 67 THR A N 1
ATOM 464 C CA . THR A 1 67 ? 33.966 35.700 49.969 1.00 12.13 67 THR A CA 1
ATOM 465 C C . THR A 1 67 ? 34.051 36.503 48.633 1.00 10.10 67 THR A C 1
ATOM 466 O O . THR A 1 67 ? 33.186 36.451 47.787 1.00 11.22 67 THR A O 1
ATOM 470 N N . VAL A 1 68 ? 35.105 37.279 48.524 1.00 10.26 68 VAL A N 1
ATOM 471 C CA . VAL A 1 68 ? 35.332 38.201 47.418 1.00 12.09 68 VAL A CA 1
ATOM 472 C C . VAL A 1 68 ? 35.190 37.516 46.073 1.00 11.62 68 VAL A C 1
ATOM 473 O O . VAL A 1 68 ? 34.632 38.108 45.159 1.00 11.21 68 VAL A O 1
ATOM 477 N N . LYS A 1 69 ? 35.666 36.260 45.978 1.00 11.79 69 LYS A N 1
ATOM 478 C CA . LYS A 1 69 ? 35.618 35.519 44.695 1.00 14.28 69 LYS A CA 1
ATOM 479 C C . LYS A 1 69 ? 34.179 35.344 44.141 1.00 15.05 69 LYS A C 1
ATOM 480 O O . LYS A 1 69 ? 33.977 35.222 42.922 1.00 14.22 69 LYS A O 1
ATOM 486 N N . CYS A 1 70 ? 33.183 35.330 45.019 1.00 14.90 70 CYS A N 1
ATOM 487 C CA . CYS A 1 70 ? 31.779 35.269 44.537 1.00 15.81 70 CYS A CA 1
ATOM 488 C C . CYS A 1 70 ? 31.392 36.418 43.566 1.00 13.73 70 CYS A C 1
ATOM 489 O O . CYS A 1 70 ? 30.758 36.237 42.529 1.00 13.89 70 CYS A O 1
ATOM 492 N N . ASN A 1 71 ? 31.825 37.644 43.884 1.00 12.69 71 ASN A N 1
ATOM 493 C CA . ASN A 1 71 ? 31.482 38.830 43.112 1.00 11.63 71 ASN A CA 1
ATOM 494 C C . ASN A 1 71 ? 32.447 39.932 43.638 1.00 10.67 71 ASN A C 1
ATOM 495 O O . ASN A 1 71 ? 32.253 40.494 44.756 1.00 10.22 71 ASN A O 1
ATOM 500 N N . SER A 1 72 ? 33.419 40.265 42.820 1.00 12.48 72 SER A N 1
ATOM 501 C CA . SER A 1 72 ? 34.450 41.259 43.348 1.00 11.07 72 SER A CA 1
ATOM 502 C C . SER A 1 72 ? 34.257 42.662 42.710 1.00 15.64 72 SER A C 1
ATOM 503 O O . SER A 1 72 ? 35.180 43.540 42.751 1.00 14.62 72 SER A O 1
ATOM 506 N N . THR A 1 73 ? 33.096 42.891 42.140 1.00 15.95 73 THR A N 1
ATOM 507 C CA . THR A 1 73 ? 32.745 44.222 41.613 1.00 18.35 73 THR A CA 1
ATOM 508 C C . THR A 1 73 ? 32.890 45.297 42.775 1.00 17.19 73 THR A C 1
ATOM 509 O O . THR A 1 73 ? 32.460 45.107 43.890 1.00 17.51 73 THR A O 1
ATOM 513 N N . PRO A 1 74 ? 33.631 46.378 42.535 1.00 18.33 74 PRO A N 1
ATOM 514 C CA . PRO A 1 74 ? 33.946 47.269 43.704 1.00 19.36 74 PRO A CA 1
ATOM 515 C C . PRO A 1 74 ? 32.792 47.917 44.335 1.00 15.26 74 PRO A C 1
ATOM 516 O O . PRO A 1 74 ? 32.857 48.102 45.489 1.00 15.43 74 PRO A O 1
ATOM 520 N N . ALA A 1 75 ? 31.682 48.186 43.643 1.00 15.62 75 ALA A N 1
ATOM 521 C CA . ALA A 1 75 ? 30.479 48.731 44.376 1.00 16.51 75 ALA A CA 1
ATOM 522 C C . ALA A 1 75 ? 29.972 47.723 45.452 1.00 16.88 75 ALA A C 1
ATOM 523 O O . ALA A 1 75 ? 29.499 48.092 46.540 1.00 16.27 75 ALA A O 1
ATOM 525 N N . VAL A 1 76 ? 30.000 46.437 45.100 1.00 13.72 76 VAL A N 1
ATOM 526 C CA . VAL A 1 76 ? 29.612 45.435 46.122 1.00 12.11 76 VAL A CA 1
ATOM 527 C C . VAL A 1 76 ? 30.568 45.424 47.291 1.00 12.84 76 VAL A C 1
ATOM 528 O O . VAL A 1 76 ? 30.148 45.386 48.459 1.00 13.15 76 VAL A O 1
ATOM 532 N N . LEU A 1 77 ? 31.865 45.425 47.002 1.00 10.35 77 LEU A N 1
ATOM 533 C CA . LEU A 1 77 ? 32.820 45.277 48.104 1.00 12.67 77 LEU A CA 1
ATOM 534 C C . LEU A 1 77 ? 32.709 46.543 49.008 1.00 11.18 77 LEU A C 1
ATOM 535 O O . LEU A 1 77 ? 32.821 46.443 50.213 1.00 10.09 77 LEU A O 1
ATOM 540 N N . GLU A 1 78 ? 32.500 47.749 48.394 1.00 12.72 78 GLU A N 1
ATOM 541 C CA . GLU A 1 78 ? 32.430 48.991 49.218 1.00 13.30 78 GLU A CA 1
ATOM 542 C C . GLU A 1 78 ? 31.185 49.046 50.074 1.00 11.06 78 GLU A C 1
ATOM 543 O O . GLU A 1 78 ? 31.266 49.472 51.169 1.00 12.41 78 GLU A O 1
ATOM 549 N N . ILE A 1 79 ? 30.026 48.657 49.516 1.00 14.58 79 ILE A N 1
ATOM 550 C CA . ILE A 1 79 ? 28.875 48.546 50.363 1.00 17.93 79 ILE A CA 1
ATOM 551 C C . ILE A 1 79 ? 29.061 47.605 51.502 1.00 13.83 79 ILE A C 1
ATOM 552 O O . ILE A 1 79 ? 28.668 47.919 52.613 1.00 13.05 79 ILE A O 1
ATOM 557 N N . LEU A 1 80 ? 29.597 46.397 51.251 1.00 12.62 80 LEU A N 1
ATOM 558 C CA . LEU A 1 80 ? 29.816 45.430 52.411 1.00 10.81 80 LEU A CA 1
ATOM 559 C C . LEU A 1 80 ? 30.836 45.930 53.354 1.00 11.90 80 LEU A C 1
ATOM 560 O O . LEU A 1 80 ? 30.667 45.834 54.533 1.00 13.10 80 LEU A O 1
ATOM 565 N N . ALA A 1 81 ? 31.902 46.584 52.872 1.00 11.41 81 ALA A N 1
ATOM 566 C CA . ALA A 1 81 ? 32.860 47.207 53.832 1.00 12.89 81 ALA A CA 1
ATOM 567 C C . ALA A 1 81 ? 32.127 48.267 54.740 1.00 11.06 81 ALA A C 1
ATOM 568 O O . ALA A 1 81 ? 32.353 48.276 55.986 1.00 11.74 81 ALA A O 1
ATOM 570 N N . ALA A 1 82 ? 31.314 49.144 54.122 1.00 14.95 82 ALA A N 1
ATOM 571 C CA . ALA A 1 82 ? 30.638 50.254 54.853 1.00 15.36 82 ALA A CA 1
ATOM 572 C C . ALA A 1 82 ? 29.598 49.607 55.862 1.00 18.71 82 ALA A C 1
ATOM 573 O O . ALA A 1 82 ? 29.425 50.080 56.981 1.00 19.03 82 ALA A O 1
ATOM 575 N N . LEU A 1 83 ? 29.001 48.430 55.513 1.00 16.15 83 LEU A N 1
ATOM 576 C CA . LEU A 1 83 ? 28.087 47.721 56.428 1.00 16.92 83 LEU A CA 1
ATOM 577 C C . LEU A 1 83 ? 28.836 47.016 57.530 1.00 19.29 83 LEU A C 1
ATOM 578 O O . LEU A 1 83 ? 28.220 46.547 58.520 1.00 20.53 83 LEU A O 1
ATOM 583 N N . GLY A 1 84 ? 30.175 46.876 57.400 1.00 17.99 84 GLY A N 1
ATOM 584 C CA . GLY A 1 84 ? 30.946 46.364 58.511 1.00 17.29 84 GLY A CA 1
ATOM 585 C C . GLY A 1 84 ? 31.469 44.907 58.267 1.00 16.69 84 GLY A C 1
ATOM 586 O O . GLY A 1 84 ? 32.012 44.253 59.205 1.00 17.63 84 GLY A O 1
ATOM 587 N N . THR A 1 85 ? 31.291 44.314 57.098 1.00 14.70 85 THR A N 1
ATOM 588 C CA . THR A 1 85 ? 31.926 42.923 56.906 1.00 14.41 85 THR A CA 1
ATOM 589 C C . THR A 1 85 ? 33.454 42.918 56.905 1.00 15.92 85 THR A C 1
ATOM 590 O O . THR A 1 85 ? 34.091 43.956 56.617 1.00 15.92 85 THR A O 1
ATOM 594 N N . GLY A 1 86 ? 34.063 41.785 57.246 1.00 13.50 86 GLY A N 1
ATOM 595 C CA . GLY A 1 86 ? 35.370 41.483 56.864 1.00 12.37 86 GLY A CA 1
ATOM 596 C C . GLY A 1 86 ? 35.383 40.927 55.414 1.00 11.37 86 GLY A C 1
ATOM 597 O O . GLY A 1 86 ? 34.360 40.908 54.720 1.00 12.03 86 GLY A O 1
ATOM 598 N N . PHE A 1 87 ? 36.539 40.379 54.971 1.00 10.20 87 PHE A N 1
ATOM 599 C CA . PHE A 1 87 ? 36.654 39.868 53.570 1.00 10.93 87 PHE A CA 1
ATOM 600 C C . PHE A 1 87 ? 37.493 38.590 53.614 1.00 11.88 87 PHE A C 1
ATOM 601 O O . PHE A 1 87 ? 38.530 38.536 54.272 1.00 10.58 87 PHE A O 1
ATOM 609 N N . ALA A 1 88 ? 36.993 37.548 52.960 1.00 10.09 88 ALA A N 1
ATOM 610 C CA . ALA A 1 88 ? 37.858 36.321 52.828 1.00 12.09 88 ALA A CA 1
ATOM 611 C C . ALA A 1 88 ? 38.373 36.275 51.368 1.00 11.23 88 ALA A C 1
ATOM 612 O O . ALA A 1 88 ? 37.538 36.358 50.415 1.00 14.37 88 ALA A O 1
ATOM 614 N N . CYS A 1 89 ? 39.710 36.216 51.199 1.00 13.63 89 CYS A N 1
ATOM 615 C CA . CYS A 1 89 ? 40.402 36.427 49.895 1.00 15.07 89 CYS A CA 1
ATOM 616 C C . CYS A 1 89 ? 41.149 35.128 49.619 1.00 16.04 89 CYS A C 1
ATOM 617 O O . CYS A 1 89 ? 41.670 34.482 50.516 1.00 15.51 89 CYS A O 1
ATOM 620 N N . SER A 1 90 ? 41.198 34.735 48.400 1.00 17.30 90 SER A N 1
ATOM 621 C CA . SER A 1 90 ? 41.881 33.492 48.059 1.00 19.55 90 SER A CA 1
ATOM 622 C C . SER A 1 90 ? 42.942 33.683 47.048 1.00 19.87 90 SER A C 1
ATOM 623 O O . SER A 1 90 ? 43.503 32.713 46.547 1.00 19.80 90 SER A O 1
ATOM 626 N N . SER A 1 91 ? 43.339 34.947 46.824 1.00 18.57 91 SER A N 1
ATOM 627 C CA . SER A 1 91 ? 44.535 35.192 46.025 1.00 15.21 91 SER A CA 1
ATOM 628 C C . SER A 1 91 ? 45.194 36.488 46.416 1.00 14.47 91 SER A C 1
ATOM 629 O O . SER A 1 91 ? 44.602 37.321 47.104 1.00 12.67 91 SER A O 1
ATOM 632 N N . LYS A 1 92 ? 46.365 36.758 45.876 1.00 12.53 92 LYS A N 1
ATOM 633 C CA . LYS A 1 92 ? 46.978 38.058 46.199 1.00 15.26 92 LYS A CA 1
ATOM 634 C C . LYS A 1 92 ? 46.168 39.161 45.607 1.00 13.02 92 LYS A C 1
ATOM 635 O O . LYS A 1 92 ? 46.050 40.241 46.155 1.00 11.36 92 LYS A O 1
ATOM 641 N N . ASN A 1 93 ? 45.665 38.971 44.402 1.00 12.02 93 ASN A N 1
ATOM 642 C CA . ASN A 1 93 ? 44.986 40.095 43.773 1.00 12.66 93 ASN A CA 1
ATOM 643 C C . ASN A 1 93 ? 43.611 40.392 44.448 1.00 12.80 93 ASN A C 1
ATOM 644 O O . ASN A 1 93 ? 43.191 41.567 44.386 1.00 11.65 93 ASN A O 1
ATOM 649 N N . GLU A 1 94 ? 42.916 39.380 45.032 1.00 9.52 94 GLU A N 1
ATOM 650 C CA . GLU A 1 94 ? 41.780 39.662 45.937 1.00 10.43 94 GLU A CA 1
ATOM 651 C C . GLU A 1 94 ? 42.160 40.414 47.158 1.00 10.66 94 GLU A C 1
ATOM 652 O O . GLU A 1 94 ? 41.444 41.399 47.518 1.00 10.84 94 GLU A O 1
ATOM 658 N N . MET A 1 95 ? 43.256 40.033 47.820 1.00 9.59 95 MET A N 1
ATOM 659 C CA . MET A 1 95 ? 43.711 40.790 48.994 1.00 11.23 95 MET A CA 1
ATOM 660 C C . MET A 1 95 ? 44.077 42.207 48.617 1.00 10.49 95 MET A C 1
ATOM 661 O O . MET A 1 95 ? 43.779 43.121 49.404 1.00 12.47 95 MET A O 1
ATOM 666 N N . ALA A 1 96 ? 44.744 42.391 47.454 1.00 11.02 96 ALA A N 1
ATOM 667 C CA . ALA A 1 96 ? 45.237 43.727 47.019 1.00 12.62 96 ALA A CA 1
ATOM 668 C C . ALA A 1 96 ? 43.998 44.630 46.700 1.00 11.30 96 ALA A C 1
ATOM 669 O O . ALA A 1 96 ? 43.987 45.841 46.980 1.00 11.57 96 ALA A O 1
ATOM 671 N N . LEU A 1 97 ? 42.966 44.051 46.108 1.00 10.96 97 LEU A N 1
ATOM 672 C CA . LEU A 1 97 ? 41.751 44.839 45.709 1.00 13.34 97 LEU A CA 1
ATOM 673 C C . LEU A 1 97 ? 41.034 45.327 46.985 1.00 14.59 97 LEU A C 1
ATOM 674 O O . LEU A 1 97 ? 40.681 46.472 47.098 1.00 14.95 97 LEU A O 1
ATOM 679 N N . VAL A 1 98 ? 40.898 44.468 47.996 1.00 10.21 98 VAL A N 1
ATOM 680 C CA . VAL A 1 98 ? 40.225 44.820 49.239 1.00 13.93 98 VAL A CA 1
ATOM 681 C C . VAL A 1 98 ? 41.042 45.954 49.979 1.00 12.25 98 VAL A C 1
ATOM 682 O O . VAL A 1 98 ? 40.450 46.942 50.403 1.00 11.08 98 VAL A O 1
ATOM 686 N N . GLN A 1 99 ? 42.371 45.817 50.061 1.00 10.14 99 GLN A N 1
ATOM 687 C CA . GLN A 1 99 ? 43.312 46.872 50.712 1.00 14.06 99 GLN A CA 1
ATOM 688 C C . GLN A 1 99 ? 43.265 48.206 49.950 1.00 11.06 99 GLN A C 1
ATOM 689 O O . GLN A 1 99 ? 43.143 49.267 50.592 1.00 11.80 99 GLN A O 1
ATOM 695 N N . GLU A 1 100 ? 43.130 48.139 48.652 1.00 12.40 100 GLU A N 1
ATOM 696 C CA . GLU A 1 100 ? 43.048 49.337 47.783 1.00 14.94 100 GLU A CA 1
ATOM 697 C C . GLU A 1 100 ? 41.799 50.162 48.078 1.00 15.27 100 GLU A C 1
ATOM 698 O O . GLU A 1 100 ? 41.857 51.424 48.106 1.00 13.73 100 GLU A O 1
ATOM 704 N N . LEU A 1 101 ? 40.679 49.481 48.447 1.00 11.88 101 LEU A N 1
ATOM 705 C CA . LEU A 1 101 ? 39.450 50.185 48.817 1.00 13.05 101 LEU A CA 1
ATOM 706 C C . LEU A 1 101 ? 39.436 50.759 50.190 1.00 12.94 101 LEU A C 1
ATOM 707 O O . LEU A 1 101 ? 38.548 51.490 50.612 1.00 17.79 101 LEU A O 1
ATOM 712 N N . GLY A 1 102 ? 40.444 50.407 50.968 1.00 15.13 102 GLY A N 1
ATOM 713 C CA . GLY A 1 102 ? 40.672 50.910 52.283 1.00 13.39 102 GLY A CA 1
ATOM 714 C C . GLY A 1 102 ? 40.420 49.995 53.395 1.00 15.43 102 GLY A C 1
ATOM 715 O O . GLY A 1 102 ? 40.502 50.416 54.545 1.00 16.42 102 GLY A O 1
ATOM 716 N N . VAL A 1 103 ? 40.133 48.712 53.114 1.00 13.32 103 VAL A N 1
ATOM 717 C CA . VAL A 1 103 ? 39.902 47.749 54.213 1.00 12.21 103 VAL A CA 1
ATOM 718 C C . VAL A 1 103 ? 41.197 47.503 54.962 1.00 14.37 103 VAL A C 1
ATOM 719 O O . VAL A 1 103 ? 42.241 47.239 54.330 1.00 15.06 103 VAL A O 1
ATOM 723 N N . SER A 1 104 ? 41.164 47.505 56.297 1.00 13.78 104 SER A N 1
ATOM 724 C CA . SER A 1 104 ? 42.385 47.173 56.974 1.00 16.73 104 SER A CA 1
ATOM 725 C C . SER A 1 104 ? 42.685 45.680 57.025 1.00 17.58 104 SER A C 1
ATOM 726 O O . SER A 1 104 ? 41.747 44.800 56.979 1.00 14.52 104 SER A O 1
ATOM 729 N N . PRO A 1 105 ? 43.976 45.351 57.080 1.00 14.88 105 PRO A N 1
ATOM 730 C CA . PRO A 1 105 ? 44.408 43.954 56.956 1.00 19.07 105 PRO A CA 1
ATOM 731 C C . PRO A 1 105 ? 43.849 43.074 58.055 1.00 19.79 105 PRO A C 1
ATOM 732 O O . PRO A 1 105 ? 43.727 41.906 57.816 1.00 19.69 105 PRO A O 1
ATOM 736 N N . GLU A 1 106 ? 43.509 43.622 59.220 1.00 17.70 106 GLU A N 1
ATOM 737 C CA . GLU A 1 106 ? 42.960 42.842 60.259 1.00 19.37 106 GLU A CA 1
ATOM 738 C C . GLU A 1 106 ? 41.515 42.378 59.901 1.00 20.59 106 GLU A C 1
ATOM 739 O O . GLU A 1 106 ? 40.979 41.491 60.579 1.00 19.08 106 GLU A O 1
ATOM 742 N N . ASN A 1 107 ? 40.868 42.936 58.846 1.00 15.53 107 ASN A N 1
ATOM 743 C CA . ASN A 1 107 ? 39.578 42.439 58.478 1.00 16.59 107 ASN A CA 1
ATOM 744 C C . ASN A 1 107 ? 39.622 41.555 57.249 1.00 13.67 107 ASN A C 1
ATOM 745 O O . ASN A 1 107 ? 38.649 41.449 56.520 1.00 13.85 107 ASN A O 1
ATOM 750 N N . ILE A 1 108 ? 40.747 40.933 57.019 1.00 11.39 108 ILE A N 1
ATOM 751 C CA . ILE A 1 108 ? 40.959 40.180 55.820 1.00 13.16 108 ILE A CA 1
ATOM 752 C C . ILE A 1 108 ? 41.477 38.781 56.301 1.00 14.17 108 ILE A C 1
ATOM 753 O O . ILE A 1 108 ? 42.316 38.696 57.177 1.00 16.77 108 ILE A O 1
ATOM 758 N N . ILE A 1 109 ? 40.818 37.723 55.844 1.00 15.69 109 ILE A N 1
ATOM 759 C CA . ILE A 1 109 ? 41.465 36.420 55.965 1.00 17.37 109 ILE A CA 1
ATOM 760 C C . ILE A 1 109 ? 41.828 35.733 54.639 1.00 16.15 109 ILE A C 1
ATOM 761 O O . ILE A 1 109 ? 41.037 35.756 53.702 1.00 16.06 109 ILE A O 1
ATOM 766 N N . PHE A 1 110 ? 42.976 35.051 54.632 1.00 12.93 110 PHE A N 1
ATOM 767 C CA . PHE A 1 110 ? 43.584 34.504 53.386 1.00 14.55 110 PHE A CA 1
ATOM 768 C C . PHE A 1 110 ? 43.244 32.979 53.454 1.00 16.97 110 PHE A C 1
ATOM 769 O O . PHE A 1 110 ? 43.712 32.248 54.375 1.00 15.81 110 PHE A O 1
ATOM 777 N N . THR A 1 111 ? 42.343 32.553 52.560 1.00 15.91 111 THR A N 1
ATOM 778 C CA . THR A 1 111 ? 41.736 31.285 52.736 1.00 21.41 111 THR A CA 1
ATOM 779 C C . THR A 1 111 ? 42.064 30.320 51.612 1.00 23.03 111 THR A C 1
ATOM 780 O O . THR A 1 111 ? 41.400 29.258 51.532 1.00 25.74 111 THR A O 1
ATOM 784 N N . SER A 1 112 ? 43.064 30.600 50.822 1.00 21.31 112 SER A N 1
ATOM 785 C CA . SER A 1 112 ? 43.321 29.707 49.644 1.00 24.42 112 SER A CA 1
ATOM 786 C C . SER A 1 112 ? 43.777 28.269 50.102 1.00 23.69 112 SER A C 1
ATOM 787 O O . SER A 1 112 ? 44.586 28.148 51.029 1.00 20.85 112 SER A O 1
ATOM 790 N N . PRO A 1 113 ? 43.170 27.189 49.538 1.00 26.77 113 PRO A N 1
ATOM 791 C CA . PRO A 1 113 ? 43.620 25.853 50.008 1.00 29.11 113 PRO A CA 1
ATOM 792 C C . PRO A 1 113 ? 44.985 25.463 49.523 1.00 30.19 113 PRO A C 1
ATOM 793 O O . PRO A 1 113 ? 45.490 24.448 49.979 1.00 35.27 113 PRO A O 1
ATOM 797 N N . CYS A 1 114 ? 45.569 26.156 48.574 1.00 29.06 114 CYS A N 1
ATOM 798 C CA . CYS A 1 114 ? 46.936 25.748 48.129 1.00 29.15 114 CYS A CA 1
ATOM 799 C C . CYS A 1 114 ? 47.736 27.050 48.063 1.00 27.18 114 CYS A C 1
ATOM 800 O O . CYS A 1 114 ? 47.694 27.726 47.037 1.00 28.19 114 CYS A O 1
ATOM 803 N N . LYS A 1 115 ? 48.323 27.497 49.149 1.00 24.05 115 LYS A N 1
ATOM 804 C CA . LYS A 1 115 ? 48.989 28.836 49.179 1.00 21.67 115 LYS A CA 1
ATOM 805 C C . LYS A 1 115 ? 50.360 28.745 48.565 1.00 20.35 115 LYS A C 1
ATOM 806 O O . LYS A 1 115 ? 51.046 27.787 48.787 1.00 20.66 115 LYS A O 1
ATOM 812 N N . GLN A 1 116 ? 50.709 29.699 47.687 1.00 17.48 116 GLN A N 1
ATOM 813 C CA . GLN A 1 116 ? 51.966 29.753 47.065 1.00 17.62 116 GLN A CA 1
ATOM 814 C C . GLN A 1 116 ? 52.851 30.612 47.907 1.00 17.27 116 GLN A C 1
ATOM 815 O O . GLN A 1 116 ? 52.414 31.518 48.581 1.00 14.96 116 GLN A O 1
ATOM 821 N N . VAL A 1 117 ? 54.126 30.253 47.944 1.00 15.87 117 VAL A N 1
ATOM 822 C CA . VAL A 1 117 ? 55.088 31.060 48.673 1.00 18.11 117 VAL A CA 1
ATOM 823 C C . VAL A 1 117 ? 55.001 32.593 48.396 1.00 17.04 117 VAL A C 1
ATOM 824 O O . VAL A 1 117 ? 55.119 33.382 49.283 1.00 14.39 117 VAL A O 1
ATOM 828 N N . SER A 1 118 ? 54.832 33.024 47.134 1.00 17.69 118 SER A N 1
ATOM 829 C CA . SER A 1 118 ? 54.824 34.484 46.907 1.00 18.14 118 SER A CA 1
ATOM 830 C C . SER A 1 118 ? 53.513 35.069 47.380 1.00 15.66 118 SER A C 1
ATOM 831 O O . SER A 1 118 ? 53.518 36.219 47.727 1.00 13.97 118 SER A O 1
ATOM 834 N N . GLN A 1 119 ? 52.376 34.332 47.455 1.00 15.41 119 GLN A N 1
ATOM 835 C CA . GLN A 1 119 ? 51.157 34.867 48.076 1.00 14.29 119 GLN A CA 1
ATOM 836 C C . GLN A 1 119 ? 51.410 35.041 49.571 1.00 13.15 119 GLN A C 1
ATOM 837 O O . GLN A 1 119 ? 50.916 35.964 50.185 1.00 11.66 119 GLN A O 1
ATOM 843 N N . ILE A 1 120 ? 52.115 34.078 50.204 1.00 10.16 120 ILE A N 1
ATOM 844 C CA . ILE A 1 120 ? 52.385 34.170 51.681 1.00 11.20 120 ILE A CA 1
ATOM 845 C C . ILE A 1 120 ? 53.278 35.330 51.990 1.00 10.67 120 ILE A C 1
ATOM 846 O O . ILE A 1 120 ? 53.088 36.100 52.965 1.00 13.34 120 ILE A O 1
ATOM 851 N N . LYS A 1 121 ? 54.252 35.491 51.138 1.00 10.51 121 LYS A N 1
ATOM 852 C CA . LYS A 1 121 ? 55.199 36.557 51.438 1.00 12.05 121 LYS A CA 1
ATOM 853 C C . LYS A 1 121 ? 54.520 37.931 51.070 1.00 11.81 121 LYS A C 1
ATOM 854 O O . LYS A 1 121 ? 54.674 38.884 51.804 1.00 11.46 121 LYS A O 1
ATOM 860 N N . TYR A 1 122 ? 53.705 37.974 50.045 1.00 13.34 122 TYR A N 1
ATOM 861 C CA . TYR A 1 122 ? 52.804 39.171 49.848 1.00 12.69 122 TYR A CA 1
ATOM 862 C C . TYR A 1 122 ? 51.990 39.456 51.053 1.00 12.86 122 TYR A C 1
ATOM 863 O O . TYR A 1 122 ? 52.016 40.579 51.562 1.00 13.19 122 TYR A O 1
ATOM 872 N N . ALA A 1 123 ? 51.233 38.468 51.608 1.00 13.16 123 ALA A N 1
ATOM 873 C CA . ALA A 1 123 ? 50.527 38.662 52.887 1.00 12.96 123 ALA A CA 1
ATOM 874 C C . ALA A 1 123 ? 51.314 39.209 54.087 1.00 13.99 123 ALA A C 1
ATOM 875 O O . ALA A 1 123 ? 50.861 40.130 54.797 1.00 15.34 123 ALA A O 1
ATOM 877 N N . ALA A 1 124 ? 52.490 38.681 54.303 1.00 13.75 124 ALA A N 1
ATOM 878 C CA . ALA A 1 124 ? 53.376 39.220 55.358 1.00 15.30 124 ALA A CA 1
ATOM 879 C C . ALA A 1 124 ? 53.760 40.690 55.031 1.00 16.03 124 ALA A C 1
ATOM 880 O O . ALA A 1 124 ? 53.741 41.499 55.949 1.00 18.48 124 ALA A O 1
ATOM 882 N N . LYS A 1 125 ? 54.066 40.981 53.770 1.00 14.15 125 LYS A N 1
ATOM 883 C CA . LYS A 1 125 ? 54.542 42.303 53.301 1.00 15.47 125 LYS A CA 1
ATOM 884 C C . LYS A 1 125 ? 53.445 43.383 53.546 1.00 16.05 125 LYS A C 1
ATOM 885 O O . LYS A 1 125 ? 53.751 44.463 53.956 1.00 15.04 125 LYS A O 1
ATOM 891 N N . VAL A 1 126 ? 52.169 43.047 53.314 1.00 13.83 126 VAL A N 1
ATOM 892 C CA . VAL A 1 126 ? 51.004 44.006 53.490 1.00 14.49 126 VAL A CA 1
ATOM 893 C C . VAL A 1 126 ? 50.304 43.909 54.852 1.00 17.59 126 VAL A C 1
ATOM 894 O O . VAL A 1 126 ? 49.343 44.609 55.093 1.00 18.78 126 VAL A O 1
ATOM 898 N N . GLY A 1 127 ? 50.810 43.027 55.754 1.00 14.60 127 GLY A N 1
ATOM 899 C CA . GLY A 1 127 ? 50.284 42.863 57.065 1.00 16.04 127 GLY A CA 1
ATOM 900 C C . GLY A 1 127 ? 49.019 41.993 57.198 1.00 15.99 127 GLY A C 1
ATOM 901 O O . GLY A 1 127 ? 48.364 42.076 58.222 1.00 19.46 127 GLY A O 1
ATOM 902 N N . VAL A 1 128 ? 48.671 41.137 56.218 1.00 12.74 128 VAL A N 1
ATOM 903 C CA . VAL A 1 128 ? 47.489 40.270 56.424 1.00 11.73 128 VAL A CA 1
ATOM 904 C C . VAL A 1 128 ? 48.008 39.041 57.179 1.00 16.76 128 VAL A C 1
ATOM 905 O O . VAL A 1 128 ? 48.854 38.239 56.643 1.00 15.89 128 VAL A O 1
ATOM 909 N N . ASN A 1 129 ? 47.630 38.921 58.418 1.00 15.27 129 ASN A N 1
ATOM 910 C CA . ASN A 1 129 ? 48.127 37.831 59.242 1.00 18.77 129 ASN A CA 1
ATOM 911 C C . ASN A 1 129 ? 47.231 36.572 59.359 1.00 17.39 129 ASN A C 1
ATOM 912 O O . ASN A 1 129 ? 47.718 35.453 59.621 1.00 20.27 129 ASN A O 1
ATOM 917 N N . ILE A 1 130 ? 45.937 36.726 59.178 1.00 16.42 130 ILE A N 1
ATOM 918 C CA . ILE A 1 130 ? 45.016 35.638 59.481 1.00 17.81 130 ILE A CA 1
ATOM 919 C C . ILE A 1 130 ? 44.860 34.737 58.286 1.00 18.08 130 ILE A C 1
ATOM 920 O O . ILE A 1 130 ? 44.535 35.193 57.170 1.00 13.96 130 ILE A O 1
ATOM 925 N N . MET A 1 131 ? 45.154 33.450 58.479 1.00 16.51 131 MET A N 1
ATOM 926 C CA . MET A 1 131 ? 45.002 32.557 57.334 1.00 20.34 131 MET A CA 1
ATOM 927 C C . MET A 1 131 ? 44.605 31.112 57.754 1.00 20.13 131 MET A C 1
ATOM 928 O O . MET A 1 131 ? 44.850 30.724 58.894 1.00 17.92 131 MET A O 1
ATOM 933 N N . THR A 1 132 ? 44.014 30.336 56.848 1.00 18.03 132 THR A N 1
ATOM 934 C CA . THR A 1 132 ? 43.644 29.005 57.165 1.00 18.89 132 THR A CA 1
ATOM 935 C C . THR A 1 132 ? 44.775 28.037 56.762 1.00 21.50 132 THR A C 1
ATOM 936 O O . THR A 1 132 ? 45.698 28.405 56.019 1.00 21.05 132 THR A O 1
ATOM 940 N N . CYS A 1 133 ? 44.767 26.795 57.319 1.00 20.93 133 CYS A N 1
ATOM 941 C CA . CYS A 1 133 ? 45.769 25.824 56.841 1.00 20.37 133 CYS A CA 1
ATOM 942 C C . CYS A 1 133 ? 45.245 24.374 57.127 1.00 20.23 133 CYS A C 1
ATOM 943 O O . CYS A 1 133 ? 44.650 24.140 58.205 1.00 19.59 133 CYS A O 1
ATOM 946 N N . ASP A 1 134 ? 45.422 23.451 56.220 1.00 20.47 134 ASP A N 1
ATOM 947 C CA . ASP A 1 134 ? 44.926 22.108 56.481 1.00 20.38 134 ASP A CA 1
ATOM 948 C C . ASP A 1 134 ? 46.007 21.062 56.333 1.00 22.96 134 ASP A C 1
ATOM 949 O O . ASP A 1 134 ? 45.689 19.866 56.227 1.00 23.70 134 ASP A O 1
ATOM 954 N N . ASN A 1 135 ? 47.270 21.465 56.273 1.00 20.19 135 ASN A N 1
ATOM 955 C CA . ASN A 1 135 ? 48.261 20.435 55.891 1.00 22.56 135 ASN A CA 1
ATOM 956 C C . ASN A 1 135 ? 49.638 20.912 56.270 1.00 22.72 135 ASN A C 1
ATOM 957 O O . ASN A 1 135 ? 49.937 22.104 56.331 1.00 18.07 135 ASN A O 1
ATOM 962 N N . GLU A 1 136 ? 50.497 19.925 56.502 1.00 20.73 136 GLU A N 1
ATOM 963 C CA . GLU A 1 136 ? 51.833 20.217 57.010 1.00 23.53 136 GLU A CA 1
ATOM 964 C C . GLU A 1 136 ? 52.796 20.996 56.051 1.00 19.97 136 GLU A C 1
ATOM 965 O O . GLU A 1 136 ? 53.581 21.820 56.478 1.00 20.50 136 GLU A O 1
ATOM 971 N N . ILE A 1 137 ? 52.721 20.683 54.796 1.00 19.86 137 ILE A N 1
ATOM 972 C CA . ILE A 1 137 ? 53.536 21.353 53.795 1.00 22.53 137 ILE A CA 1
ATOM 973 C C . ILE A 1 137 ? 53.131 22.865 53.686 1.00 21.45 137 ILE A C 1
ATOM 974 O O . ILE A 1 137 ? 53.992 23.706 53.702 1.00 19.43 137 ILE A O 1
ATOM 979 N N . GLU A 1 138 ? 51.841 23.139 53.654 1.00 22.13 138 GLU A N 1
ATOM 980 C CA . GLU A 1 138 ? 51.407 24.572 53.733 1.00 23.29 138 GLU A CA 1
ATOM 981 C C . GLU A 1 138 ? 51.820 25.226 55.046 1.00 19.60 138 GLU A C 1
ATOM 982 O O . GLU A 1 138 ? 52.323 26.356 55.078 1.00 17.79 138 GLU A O 1
ATOM 988 N N . LEU A 1 139 ? 51.663 24.480 56.169 1.00 19.39 139 LEU A N 1
ATOM 989 C CA . LEU A 1 139 ? 52.215 24.953 57.396 1.00 18.05 139 LEU A CA 1
ATOM 990 C C . LEU A 1 139 ? 53.672 25.380 57.392 1.00 18.09 139 LEU A C 1
ATOM 991 O O . LEU A 1 139 ? 54.015 26.403 57.945 1.00 20.08 139 LEU A O 1
ATOM 996 N N . LYS A 1 140 ? 54.571 24.598 56.784 1.00 16.71 140 LYS A N 1
ATOM 997 C CA . LYS A 1 140 ? 55.983 24.975 56.704 1.00 17.42 140 LYS A CA 1
ATOM 998 C C . LYS A 1 140 ? 56.226 26.170 55.789 1.00 18.22 140 LYS A C 1
ATOM 999 O O . LYS A 1 140 ? 57.101 26.973 56.054 1.00 18.70 140 LYS A O 1
ATOM 1005 N N . LYS A 1 141 ? 55.484 26.255 54.663 1.00 17.76 141 LYS A N 1
ATOM 1006 C CA . LYS A 1 141 ? 55.493 27.508 53.807 1.00 18.17 141 LYS A CA 1
ATOM 1007 C C . LYS A 1 141 ? 55.127 28.773 54.616 1.00 16.36 141 LYS A C 1
ATOM 1008 O O . LYS A 1 141 ? 55.762 29.800 54.497 1.00 16.91 141 LYS A O 1
ATOM 1014 N N . ILE A 1 142 ? 54.174 28.672 55.517 1.00 16.17 142 ILE A N 1
ATOM 1015 C CA . ILE A 1 142 ? 53.732 29.805 56.301 1.00 15.51 142 ILE A CA 1
ATOM 1016 C C . ILE A 1 142 ? 54.802 30.134 57.293 1.00 17.71 142 ILE A C 1
ATOM 1017 O O . ILE A 1 142 ? 55.253 31.314 57.429 1.00 14.95 142 ILE A O 1
ATOM 1022 N N . ALA A 1 143 ? 55.286 29.093 57.996 1.00 18.28 143 ALA A N 1
ATOM 1023 C CA . ALA A 1 143 ? 56.368 29.342 58.982 1.00 17.73 143 ALA A CA 1
ATOM 1024 C C . ALA A 1 143 ? 57.616 29.997 58.463 1.00 19.39 143 ALA A C 1
ATOM 1025 O O . ALA A 1 143 ? 58.183 30.864 59.163 1.00 21.69 143 ALA A O 1
ATOM 1027 N N . ARG A 1 144 ? 58.087 29.546 57.318 1.00 19.14 144 ARG A N 1
ATOM 1028 C CA . ARG A 1 144 ? 59.271 30.065 56.650 1.00 20.00 144 ARG A CA 1
ATOM 1029 C C . ARG A 1 144 ? 59.112 31.495 56.156 1.00 22.52 144 ARG A C 1
ATOM 1030 O O . ARG A 1 144 ? 60.117 32.222 56.105 1.00 21.64 144 ARG A O 1
ATOM 1038 N N . ASN A 1 145 ? 57.896 31.854 55.731 1.00 21.84 145 ASN A N 1
ATOM 1039 C CA . ASN A 1 145 ? 57.692 33.092 54.965 1.00 22.56 145 ASN A CA 1
ATOM 1040 C C . ASN A 1 145 ? 56.839 34.158 55.630 1.00 21.60 145 ASN A C 1
ATOM 1041 O O . ASN A 1 145 ? 56.693 35.256 55.088 1.00 21.59 145 ASN A O 1
ATOM 1046 N N . HIS A 1 146 ? 56.189 33.793 56.719 1.00 20.55 146 HIS A N 1
ATOM 1047 C CA . HIS A 1 146 ? 55.325 34.703 57.424 1.00 20.21 146 HIS A CA 1
ATOM 1048 C C . HIS A 1 146 ? 55.473 34.614 58.901 1.00 20.98 146 HIS A C 1
ATOM 1049 O O . HIS A 1 146 ? 54.707 33.906 59.609 1.00 19.33 146 HIS A O 1
ATOM 1056 N N . PRO A 1 147 ? 56.436 35.381 59.440 1.00 24.84 147 PRO A N 1
ATOM 1057 C CA . PRO A 1 147 ? 56.559 35.245 60.905 1.00 24.63 147 PRO A CA 1
ATOM 1058 C C . PRO A 1 147 ? 55.458 35.752 61.801 1.00 24.27 147 PRO A C 1
ATOM 1059 O O . PRO A 1 147 ? 55.523 35.502 63.015 1.00 25.34 147 PRO A O 1
ATOM 1063 N N . ASN A 1 148 ? 54.481 36.515 61.319 1.00 20.38 148 ASN A N 1
ATOM 1064 C CA . ASN A 1 148 ? 53.430 36.990 62.219 1.00 21.59 148 ASN A CA 1
ATOM 1065 C C . ASN A 1 148 ? 52.058 36.297 61.920 1.00 20.18 148 ASN A C 1
ATOM 1066 O O . ASN A 1 148 ? 51.026 36.762 62.372 1.00 18.51 148 ASN A O 1
ATOM 1071 N N . ALA A 1 149 ? 52.076 35.189 61.190 1.00 18.30 149 ALA A N 1
ATOM 1072 C CA . ALA A 1 149 ? 50.860 34.505 60.768 1.00 17.78 149 ALA A CA 1
ATOM 1073 C C . ALA A 1 149 ? 50.047 34.031 61.967 1.00 17.16 149 ALA A C 1
ATOM 1074 O O . ALA A 1 149 ? 50.580 33.633 63.007 1.00 20.27 149 ALA A O 1
ATOM 1076 N N . LYS A 1 150 ? 48.744 34.155 61.884 1.00 16.19 150 LYS A N 1
ATOM 1077 C CA . LYS A 1 150 ? 47.793 33.658 62.873 1.00 17.70 150 LYS A CA 1
ATOM 1078 C C . LYS A 1 150 ? 46.968 32.676 62.175 1.00 18.25 150 LYS A C 1
ATOM 1079 O O . LYS A 1 150 ? 46.147 33.043 61.289 1.00 16.60 150 LYS A O 1
ATOM 1085 N N . VAL A 1 151 ? 47.123 31.411 62.539 1.00 16.72 151 VAL A N 1
ATOM 1086 C CA . VAL A 1 151 ? 46.552 30.389 61.642 1.00 17.25 151 VAL A CA 1
ATOM 1087 C C . VAL A 1 151 ? 45.282 29.734 62.230 1.00 18.08 151 VAL A C 1
ATOM 1088 O O . VAL A 1 151 ? 45.262 29.361 63.443 1.00 17.86 151 VAL A O 1
ATOM 1092 N N . LEU A 1 152 ? 44.263 29.542 61.380 1.00 16.51 152 LEU A N 1
ATOM 1093 C CA . LEU A 1 152 ? 43.084 28.779 61.693 1.00 18.79 152 LEU A CA 1
ATOM 1094 C C . LEU A 1 152 ? 43.270 27.381 61.055 1.00 20.52 152 LEU A C 1
ATOM 1095 O O . LEU A 1 152 ? 43.452 27.271 59.861 1.00 20.11 152 LEU A O 1
ATOM 1100 N N . LEU A 1 153 ? 43.199 26.316 61.863 1.00 19.42 153 LEU A N 1
ATOM 1101 C CA . LEU A 1 153 ? 43.249 24.983 61.328 1.00 18.55 153 LEU A CA 1
ATOM 1102 C C . LEU A 1 153 ? 41.953 24.612 60.663 1.00 17.61 153 LEU A C 1
ATOM 1103 O O . LEU A 1 153 ? 40.858 24.738 61.245 1.00 18.56 153 LEU A O 1
ATOM 1108 N N . HIS A 1 154 ? 42.040 24.139 59.442 1.00 14.60 154 HIS A N 1
ATOM 1109 C CA . HIS A 1 154 ? 40.858 23.927 58.650 1.00 16.28 154 HIS A CA 1
ATOM 1110 C C . HIS A 1 154 ? 40.480 22.399 58.786 1.00 17.33 154 HIS A C 1
ATOM 1111 O O . HIS A 1 154 ? 41.212 21.604 58.297 1.00 17.30 154 HIS A O 1
ATOM 1118 N N . ILE A 1 155 ? 39.345 22.052 59.470 1.00 20.27 155 ILE A N 1
ATOM 1119 C CA . ILE A 1 155 ? 38.941 20.634 59.666 1.00 23.44 155 ILE A CA 1
ATOM 1120 C C . ILE A 1 155 ? 37.933 20.235 58.626 1.00 23.71 155 ILE A C 1
ATOM 1121 O O . ILE A 1 155 ? 37.075 21.038 58.288 1.00 21.45 155 ILE A O 1
ATOM 1126 N N . ALA A 1 156 ? 38.002 19.016 58.075 1.00 23.01 156 ALA A N 1
ATOM 1127 C CA . ALA A 1 156 ? 37.013 18.617 57.102 1.0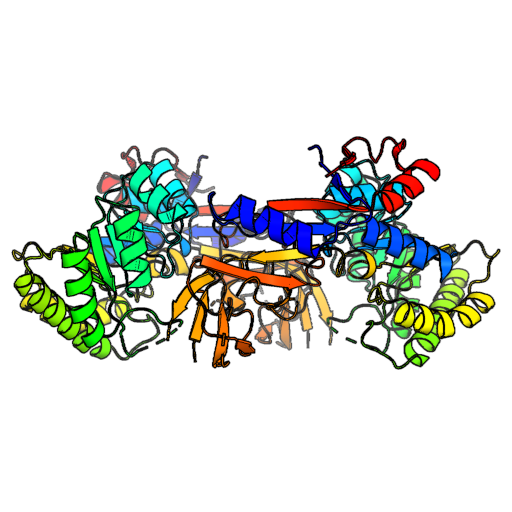0 23.92 156 ALA A CA 1
ATOM 1128 C C . ALA A 1 156 ? 35.702 18.234 57.762 1.00 26.78 156 ALA A C 1
ATOM 1129 O O . ALA A 1 156 ? 35.628 17.994 58.963 1.00 28.98 156 ALA A O 1
ATOM 1131 N N . THR A 1 157 ? 34.679 18.167 56.951 1.00 27.67 157 THR A N 1
ATOM 1132 C CA . THR A 1 157 ? 33.316 18.103 57.358 1.00 33.08 157 THR A CA 1
ATOM 1133 C C . THR A 1 157 ? 32.736 16.938 56.436 1.00 34.27 157 THR A C 1
ATOM 1134 O O . THR A 1 157 ? 33.116 16.805 55.257 1.00 33.50 157 THR A O 1
ATOM 1138 N N . GLU A 1 158 ? 31.899 16.053 56.956 1.00 37.47 158 GLU A N 1
ATOM 1139 C CA . GLU A 1 158 ? 31.288 15.014 56.009 1.00 39.97 158 GLU A CA 1
ATOM 1140 C C . GLU A 1 158 ? 29.876 15.440 55.635 1.00 42.40 158 GLU A C 1
ATOM 1141 O O . GLU A 1 158 ? 28.963 15.294 56.449 1.00 44.39 158 GLU A O 1
ATOM 1143 N N . ASP A 1 159 ? 29.708 16.074 54.468 1.00 44.65 159 ASP A N 1
ATOM 1144 C CA . ASP A 1 159 ? 28.376 16.585 53.988 1.00 46.46 159 ASP A CA 1
ATOM 1145 C C . ASP A 1 159 ? 27.680 15.853 52.780 1.00 48.28 159 ASP A C 1
ATOM 1146 O O . ASP A 1 159 ? 28.192 14.843 52.186 1.00 48.72 159 ASP A O 1
ATOM 1151 N N . MET A 1 168 ? 34.736 19.682 45.088 1.00 39.87 168 MET A N 1
ATOM 1152 C CA . MET A 1 168 ? 35.957 19.638 45.896 1.00 39.57 168 MET A CA 1
ATOM 1153 C C . MET A 1 168 ? 35.749 19.587 47.436 1.00 38.91 168 MET A C 1
ATOM 1154 O O . MET A 1 168 ? 34.759 20.080 47.926 1.00 41.38 168 MET A O 1
ATOM 1159 N N . LYS A 1 169 ? 36.673 19.027 48.206 1.00 37.62 169 LYS A N 1
ATOM 1160 C CA . LYS A 1 169 ? 36.575 19.154 49.683 1.00 36.85 169 LYS A CA 1
ATOM 1161 C C . LYS A 1 169 ? 37.905 19.323 50.368 1.00 32.83 169 LYS A C 1
ATOM 1162 O O . LYS A 1 169 ? 38.848 18.633 50.055 1.00 31.48 169 LYS A O 1
ATOM 1168 N N . PHE A 1 170 ? 37.925 20.226 51.322 1.00 29.24 170 PHE A N 1
ATOM 1169 C CA . PHE A 1 170 ? 39.154 20.648 51.985 1.00 27.38 170 PHE A CA 1
ATOM 1170 C C . PHE A 1 170 ? 39.081 20.385 53.454 1.00 26.26 170 PHE A C 1
ATOM 1171 O O . PHE A 1 170 ? 37.991 20.159 54.007 1.00 25.07 170 PHE A O 1
ATOM 1179 N N . GLY A 1 171 ? 40.211 20.464 54.103 1.00 23.69 171 GLY A N 1
ATOM 1180 C CA . GLY A 1 171 ? 40.179 20.433 55.488 1.00 24.70 171 GLY A CA 1
ATOM 1181 C C . GLY A 1 171 ? 40.826 19.109 55.940 1.00 26.31 171 GLY A C 1
ATOM 1182 O O . GLY A 1 171 ? 40.961 18.171 55.169 1.00 24.70 171 GLY A O 1
ATOM 1183 N N . THR A 1 172 ? 41.237 19.079 57.169 1.00 26.48 172 THR A N 1
ATOM 1184 C CA . THR A 1 172 ? 42.000 17.932 57.568 1.00 31.02 172 THR A CA 1
ATOM 1185 C C . THR A 1 172 ? 41.194 17.116 58.563 1.00 30.56 172 THR A C 1
ATOM 1186 O O . THR A 1 172 ? 40.144 17.602 59.076 1.00 27.98 172 THR A O 1
ATOM 1190 N N . THR A 1 173 ? 41.671 15.883 58.814 1.00 27.94 173 THR A N 1
ATOM 1191 C CA . THR A 1 173 ? 41.058 15.075 59.847 1.00 29.79 173 THR A CA 1
ATOM 1192 C C . THR A 1 173 ? 41.477 15.519 61.230 1.00 29.65 173 THR A C 1
ATOM 1193 O O . THR A 1 173 ? 42.509 16.181 61.466 1.00 27.00 173 THR A O 1
ATOM 1197 N N . LEU A 1 174 ? 40.641 15.120 62.195 1.00 31.55 174 LEU A N 1
ATOM 1198 C CA . LEU A 1 174 ? 40.943 15.421 63.594 1.00 32.75 174 LEU A CA 1
ATOM 1199 C C . LEU A 1 174 ? 42.283 14.880 64.119 1.00 34.10 174 LEU A C 1
ATOM 1200 O O . LEU A 1 174 ? 42.973 15.550 64.935 1.00 34.56 174 LEU A O 1
ATOM 1205 N N . LYS A 1 175 ? 42.629 13.658 63.681 1.00 35.90 175 LYS A N 1
ATOM 1206 C CA . LYS A 1 175 ? 43.873 12.968 63.957 1.00 38.57 175 LYS A CA 1
ATOM 1207 C C . LYS A 1 175 ? 45.068 13.754 63.418 1.00 39.57 175 LYS A C 1
ATOM 1208 O O . LYS A 1 175 ? 46.093 13.925 64.103 1.00 42.18 175 LYS A O 1
ATOM 1214 N N . ASN A 1 176 ? 44.986 14.165 62.159 1.00 37.74 176 ASN A N 1
ATOM 1215 C CA . ASN A 1 176 ? 45.987 15.007 61.622 1.00 37.32 176 ASN A CA 1
ATOM 1216 C C . ASN A 1 176 ? 46.110 16.387 62.309 1.00 36.45 176 ASN A C 1
ATOM 1217 O O . ASN A 1 176 ? 47.144 16.942 62.226 1.00 37.54 176 ASN A O 1
ATOM 1222 N N . CYS A 1 177 ? 45.088 16.905 63.011 1.00 37.56 177 CYS A N 1
ATOM 1223 C CA . CYS A 1 177 ? 45.168 18.245 63.713 1.00 36.81 177 CYS A CA 1
ATOM 1224 C C . CYS A 1 177 ? 46.056 18.145 64.896 1.00 35.45 177 CYS A C 1
ATOM 1225 O O . CYS A 1 177 ? 46.779 19.085 65.196 1.00 34.59 177 CYS A O 1
ATOM 1228 N N . ARG A 1 178 ? 45.982 17.028 65.631 1.00 34.52 178 ARG A N 1
ATOM 1229 C CA . ARG A 1 178 ? 47.004 16.823 66.713 1.00 33.88 178 ARG A CA 1
ATOM 1230 C C . ARG A 1 178 ? 48.456 16.931 66.179 1.00 30.43 178 ARG A C 1
ATOM 1231 O O . ARG A 1 178 ? 49.320 17.619 66.746 1.00 28.81 178 ARG A O 1
ATOM 1239 N N . HIS A 1 179 ? 48.755 16.214 65.101 1.00 28.65 179 HIS A N 1
ATOM 1240 C CA . HIS A 1 179 ? 50.041 16.358 64.472 1.00 29.61 179 HIS A CA 1
ATOM 1241 C C . HIS A 1 179 ? 50.391 17.793 63.956 1.00 29.45 179 HIS A C 1
ATOM 1242 O O . HIS A 1 179 ? 51.465 18.305 64.135 1.00 27.33 179 HIS A O 1
ATOM 1249 N N . LEU A 1 180 ? 49.465 18.420 63.227 1.00 28.63 180 LEU A N 1
ATOM 1250 C CA . LEU A 1 180 ? 49.672 19.847 62.813 1.00 26.00 180 LEU A CA 1
ATOM 1251 C C . LEU A 1 180 ? 49.967 20.783 63.947 1.00 23.74 180 LEU A C 1
ATOM 1252 O O . LEU A 1 180 ? 50.864 21.602 63.863 1.00 22.13 180 LEU A O 1
ATOM 1257 N N . LEU A 1 181 ? 49.219 20.683 65.058 1.00 24.25 181 LEU A N 1
ATOM 1258 C CA . LEU A 1 181 ? 49.567 21.416 66.338 1.00 23.97 181 LEU A CA 1
ATOM 1259 C C . LEU A 1 181 ? 50.996 21.162 66.874 1.00 24.51 181 LEU A C 1
ATOM 1260 O O . LEU A 1 181 ? 51.695 22.090 67.293 1.00 23.20 181 LEU A O 1
ATOM 1265 N N . GLU A 1 182 ? 51.431 19.891 66.884 1.00 24.02 182 GLU A N 1
ATOM 1266 C CA . GLU A 1 182 ? 52.825 19.640 67.264 1.00 27.44 182 GLU A CA 1
ATOM 1267 C C . GLU A 1 182 ? 53.871 20.310 66.347 1.00 27.32 182 GLU A C 1
ATOM 1268 O O . GLU A 1 182 ? 54.869 20.909 66.807 1.00 27.58 182 GLU A O 1
ATOM 1274 N N . CYS A 1 183 ? 53.656 20.150 65.024 1.00 26.48 183 CYS A N 1
ATOM 1275 C CA . CYS A 1 183 ? 54.488 20.833 64.004 1.00 26.32 183 CYS A CA 1
ATOM 1276 C C . CYS A 1 183 ? 54.478 22.287 64.192 1.00 23.80 183 CYS A C 1
ATOM 1277 O O . CYS A 1 183 ? 55.509 22.872 64.164 1.00 24.76 183 CYS A O 1
ATOM 1280 N N . ALA A 1 184 ? 53.305 22.911 64.383 1.00 24.53 184 ALA A N 1
ATOM 1281 C CA . ALA A 1 184 ? 53.258 24.365 64.622 1.00 24.50 184 ALA A CA 1
ATOM 1282 C C . ALA A 1 184 ? 54.018 24.823 65.851 1.00 26.45 184 ALA A C 1
ATOM 1283 O O . ALA A 1 184 ? 54.705 25.853 65.867 1.00 24.15 184 ALA A O 1
ATOM 1285 N N . LYS A 1 185 ? 53.826 24.114 66.945 1.00 27.15 185 LYS A N 1
ATOM 1286 C CA . LYS A 1 185 ? 54.694 24.442 68.113 1.00 29.84 185 LYS A CA 1
ATOM 1287 C C . LYS A 1 185 ? 56.245 24.470 67.809 1.00 30.12 185 LYS A C 1
ATOM 1288 O O . LYS A 1 185 ? 56.949 25.462 68.147 1.00 29.50 185 LYS A O 1
ATOM 1291 N N . GLU A 1 186 ? 56.725 23.389 67.177 1.00 31.61 186 GLU A N 1
ATOM 1292 C CA . GLU A 1 186 ? 58.114 23.254 66.689 1.00 32.38 186 GLU A CA 1
ATOM 1293 C C . GLU A 1 186 ? 58.508 24.367 65.677 1.00 32.41 186 GLU A C 1
ATOM 1294 O O . GLU A 1 186 ? 59.574 24.960 65.797 1.00 31.39 186 GLU A O 1
ATOM 1297 N N . LEU A 1 187 ? 57.644 24.675 64.688 1.00 30.72 187 LEU A N 1
ATOM 1298 C CA . LEU A 1 187 ? 57.913 25.780 63.727 1.00 29.28 187 LEU A CA 1
ATOM 1299 C C . LEU A 1 187 ? 57.648 27.137 64.248 1.00 31.49 187 LEU A C 1
ATOM 1300 O O . LEU A 1 187 ? 57.839 28.135 63.521 1.00 32.61 187 LEU A O 1
ATOM 1305 N N . ASP A 1 188 ? 57.105 27.238 65.462 1.00 31.65 188 ASP A N 1
ATOM 1306 C CA . ASP A 1 188 ? 56.773 28.541 66.027 1.00 33.65 188 ASP A CA 1
ATOM 1307 C C . ASP A 1 188 ? 55.638 29.357 65.284 1.00 30.37 188 ASP A C 1
ATOM 1308 O O . ASP A 1 188 ? 55.783 30.555 65.097 1.00 26.40 188 ASP A O 1
ATOM 1313 N N . VAL A 1 189 ? 54.636 28.631 64.778 1.00 27.84 189 VAL A N 1
ATOM 1314 C CA . VAL A 1 189 ? 53.419 29.249 64.173 1.00 26.93 189 VAL A CA 1
ATOM 1315 C C . VAL A 1 189 ? 52.369 29.469 65.270 1.00 26.53 189 VAL A C 1
ATOM 1316 O O . VAL A 1 189 ? 52.082 28.573 66.061 1.00 25.03 189 VAL A O 1
ATOM 1320 N N . GLN A 1 190 ? 51.759 30.643 65.315 1.00 25.77 190 GLN A N 1
ATOM 1321 C CA . GLN A 1 190 ? 50.588 30.810 66.161 1.00 25.15 190 GLN A CA 1
ATOM 1322 C C . GLN A 1 190 ? 49.345 30.228 65.547 1.00 25.18 190 GLN A C 1
ATOM 1323 O O . GLN A 1 190 ? 48.910 30.755 64.516 1.00 25.89 190 GLN A O 1
ATOM 1329 N N . ILE A 1 191 ? 48.778 29.184 66.169 1.00 23.44 191 ILE A N 1
ATOM 1330 C CA . ILE A 1 191 ? 47.493 28.649 65.781 1.00 24.23 191 ILE A CA 1
ATOM 1331 C C . ILE A 1 191 ? 46.574 29.453 66.672 1.00 23.85 191 ILE A C 1
ATOM 1332 O O . ILE A 1 191 ? 46.853 29.582 67.847 1.00 21.33 191 ILE A O 1
ATOM 1337 N N . ILE A 1 192 ? 45.503 30.038 66.116 1.00 22.01 192 ILE A N 1
ATOM 1338 C CA . ILE A 1 192 ? 44.572 30.872 66.939 1.00 20.37 192 ILE A CA 1
ATOM 1339 C C . ILE A 1 192 ? 43.126 30.306 66.822 1.00 19.89 192 ILE A C 1
ATOM 1340 O O . ILE A 1 192 ? 42.217 30.857 67.369 1.00 20.99 192 ILE A O 1
ATOM 1345 N N . GLY A 1 193 ? 42.882 29.255 66.075 1.00 19.36 193 GLY A N 1
ATOM 1346 C CA . GLY A 1 193 ? 41.464 28.881 65.836 1.00 17.38 193 GLY A CA 1
ATOM 1347 C C . GLY A 1 193 ? 41.291 27.745 64.891 1.00 14.92 193 GLY A C 1
ATOM 1348 O O . GLY A 1 193 ? 42.271 27.035 64.543 1.00 15.55 193 GLY A O 1
ATOM 1349 N N . VAL A 1 194 ? 40.057 27.564 64.472 1.00 16.12 194 VAL A N 1
ATOM 1350 C CA . VAL A 1 194 ? 39.632 26.458 63.682 1.00 16.40 194 VAL A CA 1
ATOM 1351 C C . VAL A 1 194 ? 38.712 27.057 62.644 1.00 18.39 194 VAL A C 1
ATOM 1352 O O . VAL A 1 194 ? 37.925 27.936 62.959 1.00 16.35 194 VAL A O 1
ATOM 1356 N N . LYS A 1 195 ? 38.686 26.402 61.487 1.00 18.24 195 LYS A N 1
ATOM 1357 C CA . LYS A 1 195 ? 37.735 26.677 60.436 1.00 17.53 195 LYS A CA 1
ATOM 1358 C C . LYS A 1 195 ? 37.090 25.446 59.984 1.00 16.88 195 LYS A C 1
ATOM 1359 O O . LYS A 1 195 ? 37.732 24.454 59.890 1.00 17.15 195 LYS A O 1
ATOM 1365 N N . PHE A 1 196 ? 35.811 25.496 59.662 1.00 15.94 196 PHE A N 1
ATOM 1366 C CA . PHE A 1 196 ? 35.188 24.430 58.897 1.00 17.87 196 PHE A CA 1
ATOM 1367 C C . PHE A 1 196 ? 34.182 25.038 57.933 1.00 16.95 196 PHE A C 1
ATOM 1368 O O . PHE A 1 196 ? 33.806 26.215 58.055 1.00 19.43 196 PHE A O 1
ATOM 1376 N N . HIS A 1 197 ? 33.693 24.265 56.987 1.00 16.28 197 HIS A N 1
ATOM 1377 C CA . HIS A 1 197 ? 32.695 24.712 56.124 1.00 15.50 197 HIS A CA 1
ATOM 1378 C C . HIS A 1 197 ? 31.682 23.608 55.800 1.00 19.74 197 HIS A C 1
ATOM 1379 O O . HIS A 1 197 ? 32.107 22.502 55.407 1.00 20.75 197 HIS A O 1
ATOM 1386 N N . VAL A 1 198 ? 30.371 23.937 55.747 1.00 20.81 198 VAL A N 1
ATOM 1387 C CA . VAL A 1 198 ? 29.356 22.985 55.281 1.00 22.07 198 VAL A CA 1
ATOM 1388 C C . VAL A 1 198 ? 28.684 23.483 54.014 1.00 23.80 198 VAL A C 1
ATOM 1389 O O . VAL A 1 198 ? 28.223 24.642 53.957 1.00 24.40 198 VAL A O 1
ATOM 1393 N N . SER A 1 199 ? 28.588 22.674 52.972 1.00 24.61 199 SER A N 1
ATOM 1394 C CA . SER A 1 199 ? 27.794 23.099 51.802 1.00 30.82 199 SER A CA 1
ATOM 1395 C C . SER A 1 199 ? 26.375 23.690 52.106 1.00 30.70 199 SER A C 1
ATOM 1396 O O . SER A 1 199 ? 25.661 23.123 52.910 1.00 33.13 199 SER A O 1
ATOM 1399 N N . SER A 1 200 ? 25.979 24.802 51.473 1.00 36.65 200 SER A N 1
ATOM 1400 C CA . SER A 1 200 ? 24.500 25.198 51.365 1.00 39.95 200 SER A CA 1
ATOM 1401 C C . SER A 1 200 ? 23.633 23.911 51.123 1.00 46.20 200 SER A C 1
ATOM 1402 O O . SER A 1 200 ? 22.832 23.449 52.006 1.00 47.92 200 SER A O 1
ATOM 1405 N N . ALA A 1 201 ? 23.821 23.349 49.909 1.00 48.56 201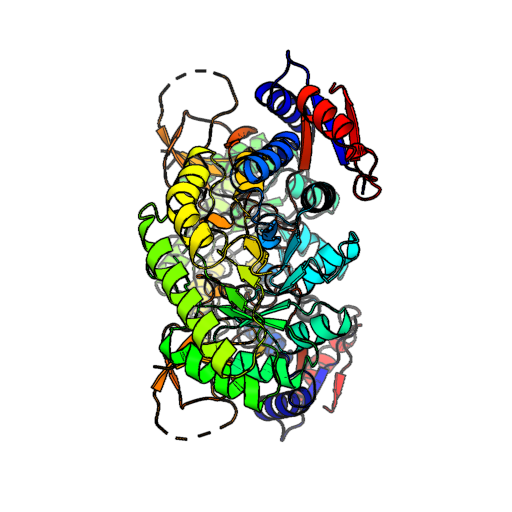 ALA A N 1
ATOM 1406 C CA . ALA A 1 201 ? 23.124 22.168 49.403 1.00 50.90 201 ALA A CA 1
ATOM 1407 C C . ALA A 1 201 ? 23.064 21.014 50.385 1.00 52.76 201 ALA A C 1
ATOM 1408 O O . ALA A 1 201 ? 22.417 19.999 50.127 1.00 53.59 201 ALA A O 1
ATOM 1410 N N . CYS A 1 202 ? 23.738 21.124 51.512 1.00 54.33 202 CYS A N 1
ATOM 1411 C CA . CYS A 1 202 ? 23.594 20.080 52.497 1.00 55.93 202 CYS A CA 1
ATOM 1412 C C . CYS A 1 202 ? 22.427 20.402 53.446 1.00 57.72 202 CYS A C 1
ATOM 1413 O O . CYS A 1 202 ? 22.633 20.997 54.559 1.00 59.42 202 CYS A O 1
ATOM 1416 N N . LYS A 1 203 ? 21.215 19.978 53.053 1.00 56.64 203 LYS A N 1
ATOM 1417 C CA . LYS A 1 203 ? 20.034 20.158 53.944 1.00 55.50 203 LYS A CA 1
ATOM 1418 C C . LYS A 1 203 ? 20.011 19.110 55.083 1.00 53.82 203 LYS A C 1
ATOM 1419 O O . LYS A 1 203 ? 18.984 18.919 55.697 1.00 53.46 203 LYS A O 1
ATOM 1425 N N . GLU A 1 204 ? 21.152 18.483 55.391 1.00 52.20 204 GLU A N 1
ATOM 1426 C CA . GLU A 1 204 ? 21.260 17.519 56.509 1.00 51.71 204 GLU A CA 1
ATOM 1427 C C . GLU A 1 204 ? 21.918 18.125 57.731 1.00 50.01 204 GLU A C 1
ATOM 1428 O O . GLU A 1 204 ? 22.945 17.593 58.204 1.00 51.29 204 GLU A O 1
ATOM 1434 N N . TYR A 1 205 ? 21.303 19.182 58.263 1.00 47.27 205 TYR A N 1
ATOM 1435 C CA . TYR A 1 205 ? 21.950 20.123 59.218 1.00 45.14 205 TYR A CA 1
ATOM 1436 C C . TYR A 1 205 ? 22.686 19.507 60.413 1.00 45.06 205 TYR A C 1
ATOM 1437 O O . TYR A 1 205 ? 23.502 20.201 61.031 1.00 44.07 205 TYR A O 1
ATOM 1446 N N . GLN A 1 206 ? 22.444 18.227 60.751 1.00 43.66 206 GLN A N 1
ATOM 1447 C CA . GLN A 1 206 ? 23.248 17.597 61.809 1.00 42.93 206 GLN A CA 1
ATOM 1448 C C . GLN A 1 206 ? 24.759 17.589 61.604 1.00 42.40 206 GLN A C 1
ATOM 1449 O O . GLN A 1 206 ? 25.459 17.516 62.581 1.00 41.96 206 GLN A O 1
ATOM 1455 N N . VAL A 1 207 ? 25.252 17.668 60.339 1.00 39.74 207 VAL A N 1
ATOM 1456 C CA . VAL A 1 207 ? 26.711 17.712 60.020 1.00 37.69 207 VAL A CA 1
ATOM 1457 C C . VAL A 1 207 ? 27.372 18.844 60.877 1.00 34.71 207 VAL A C 1
ATOM 1458 O O . VAL A 1 207 ? 28.504 18.712 61.325 1.00 33.17 207 VAL A O 1
ATOM 1462 N N . TYR A 1 208 ? 26.627 19.936 61.097 1.00 32.55 208 TYR A N 1
ATOM 1463 C CA . TYR A 1 208 ? 27.125 21.035 61.967 1.00 31.26 208 TYR A CA 1
ATOM 1464 C C . TYR A 1 208 ? 27.403 20.612 63.410 1.00 31.72 208 TYR A C 1
ATOM 1465 O O . TYR A 1 208 ? 28.270 21.119 64.052 1.00 27.24 208 TYR A O 1
ATOM 1474 N N . VAL A 1 209 ? 26.684 19.599 63.934 1.00 33.66 209 VAL A N 1
ATOM 1475 C CA . VAL A 1 209 ? 27.022 19.040 65.266 1.00 32.66 209 VAL A CA 1
ATOM 1476 C C . VAL A 1 209 ? 28.351 18.366 65.376 1.00 31.73 209 VAL A C 1
ATOM 1477 O O . VAL A 1 209 ? 29.122 18.569 66.304 1.00 31.28 209 VAL A O 1
ATOM 1481 N N . HIS A 1 210 ? 28.644 17.482 64.442 1.00 33.28 210 HIS A N 1
ATOM 1482 C CA . HIS A 1 210 ? 29.927 16.842 64.455 1.00 31.85 210 HIS A CA 1
ATOM 1483 C C . HIS A 1 210 ? 31.040 17.853 64.209 1.00 30.84 210 HIS A C 1
ATOM 1484 O O . HIS A 1 210 ? 32.144 17.745 64.755 1.00 30.24 210 HIS A O 1
ATOM 1491 N N . ALA A 1 211 ? 30.799 18.814 63.287 1.00 27.17 211 ALA A N 1
ATOM 1492 C CA . ALA A 1 211 ? 31.815 19.940 63.031 1.00 24.00 211 ALA A CA 1
ATOM 1493 C C . ALA A 1 211 ? 32.131 20.695 64.314 1.00 22.42 211 ALA A C 1
ATOM 1494 O O . ALA A 1 211 ? 33.272 20.937 64.636 1.00 21.77 211 ALA A O 1
ATOM 1496 N N . LEU A 1 212 ? 31.116 21.113 65.059 1.00 22.37 212 LEU A N 1
ATOM 1497 C CA . LEU A 1 212 ? 31.386 21.904 66.258 1.00 24.45 212 LEU A CA 1
ATOM 1498 C C . LEU A 1 212 ? 32.036 21.121 67.342 1.00 28.46 212 LEU A C 1
ATOM 1499 O O . LEU A 1 212 ? 32.914 21.635 68.094 1.00 25.73 212 LEU A O 1
ATOM 1504 N N . SER A 1 213 ? 31.594 19.839 67.448 1.00 30.21 213 SER A N 1
ATOM 1505 C CA . SER A 1 213 ? 32.275 18.942 68.388 1.00 31.06 213 SER A CA 1
ATOM 1506 C C . SER A 1 213 ? 33.758 18.711 68.019 1.00 29.79 213 SER A C 1
ATOM 1507 O O . SER A 1 213 ? 34.634 18.747 68.887 1.00 27.70 213 SER A O 1
ATOM 1510 N N . ASP A 1 214 ? 34.047 18.443 66.727 1.00 29.78 214 ASP A N 1
ATOM 1511 C CA . ASP A 1 214 ? 35.426 18.338 66.266 1.00 30.42 214 ASP A CA 1
ATOM 1512 C C . ASP A 1 214 ? 36.167 19.634 66.556 1.00 29.19 214 ASP A C 1
ATOM 1513 O O . ASP A 1 214 ? 37.344 19.609 67.004 1.00 26.67 214 ASP A O 1
ATOM 1518 N N . ALA A 1 215 ? 35.513 20.802 66.324 1.00 27.71 215 ALA A N 1
ATOM 1519 C CA . ALA A 1 215 ? 36.254 22.053 66.647 1.00 27.46 215 ALA A CA 1
ATOM 1520 C C . ALA A 1 215 ? 36.589 22.220 68.111 1.00 27.61 215 ALA A C 1
ATOM 1521 O O . ALA A 1 215 ? 37.663 22.720 68.460 1.00 26.80 215 ALA A O 1
ATOM 1523 N N . ARG A 1 216 ? 35.677 21.821 68.999 1.00 29.09 216 ARG A N 1
ATOM 1524 C CA . ARG A 1 216 ? 35.968 22.005 70.457 1.00 29.18 216 ARG A CA 1
ATOM 1525 C C . ARG A 1 216 ? 37.086 21.057 70.863 1.00 28.60 216 ARG A C 1
ATOM 1526 O O . ARG A 1 216 ? 37.971 21.417 71.622 1.00 28.99 216 ARG A O 1
ATOM 1534 N N . CYS A 1 217 ? 37.098 19.875 70.278 1.00 32.17 217 CYS A N 1
ATOM 1535 C CA . CYS A 1 217 ? 38.186 18.943 70.492 1.00 33.10 217 CYS A CA 1
ATOM 1536 C C . CYS A 1 217 ? 39.520 19.577 70.089 1.00 32.50 217 CYS A C 1
ATOM 1537 O O . CYS A 1 217 ? 40.495 19.449 70.832 1.00 31.63 217 CYS A O 1
ATOM 1540 N N . VAL A 1 218 ? 39.593 20.318 68.936 1.00 29.63 218 VAL A N 1
ATOM 1541 C CA . VAL A 1 218 ? 40.856 20.976 68.578 1.00 26.36 218 VAL A CA 1
ATOM 1542 C C . VAL A 1 218 ? 41.124 22.119 69.528 1.00 26.52 218 VAL A C 1
ATOM 1543 O O . VAL A 1 218 ? 42.272 22.329 69.870 1.00 25.66 218 VAL A O 1
ATOM 1547 N N . PHE A 1 219 ? 40.103 22.891 69.969 1.00 23.99 219 PHE A N 1
ATOM 1548 C CA . PHE A 1 219 ? 40.407 23.987 70.833 1.00 27.86 219 PHE A CA 1
ATOM 1549 C C . PHE A 1 219 ? 40.935 23.349 72.166 1.00 30.29 219 PHE A C 1
ATOM 1550 O O . PHE A 1 219 ? 41.814 23.974 72.817 1.00 30.84 219 PHE A O 1
ATOM 1558 N N . ASP A 1 220 ? 40.312 22.230 72.609 1.00 32.15 220 ASP A N 1
ATOM 1559 C CA . ASP A 1 220 ? 40.932 21.433 73.779 1.00 34.76 220 ASP A CA 1
ATOM 1560 C C . ASP A 1 220 ? 42.431 21.003 73.599 1.00 36.55 220 ASP A C 1
ATOM 1561 O O . ASP A 1 220 ? 43.262 21.363 74.438 1.00 37.23 220 ASP A O 1
ATOM 1566 N N . MET A 1 221 ? 42.781 20.288 72.524 1.00 38.30 221 MET A N 1
ATOM 1567 C CA . MET A 1 221 ? 44.163 19.853 72.344 1.00 39.56 221 MET A CA 1
ATOM 1568 C C . MET A 1 221 ? 45.115 21.018 72.255 1.00 40.09 221 MET A C 1
ATOM 1569 O O . MET A 1 221 ? 46.231 20.946 72.751 1.00 40.12 221 MET A O 1
ATOM 1574 N N . ALA A 1 222 ? 44.721 22.099 71.572 1.00 38.64 222 ALA A N 1
ATOM 1575 C CA . ALA A 1 222 ? 45.607 23.250 71.365 1.00 38.03 222 ALA A CA 1
ATOM 1576 C C . ALA A 1 222 ? 45.911 24.029 72.625 1.00 37.88 222 ALA A C 1
ATOM 1577 O O . ALA A 1 222 ? 46.981 24.606 72.786 1.00 37.40 222 ALA A O 1
ATOM 1579 N N . GLY A 1 223 ? 44.922 24.118 73.503 1.00 40.06 223 GLY A N 1
ATOM 1580 C CA . GLY A 1 223 ? 45.145 24.661 74.840 1.00 42.58 223 GLY A CA 1
ATOM 1581 C C . GLY A 1 223 ? 46.151 23.812 75.614 1.00 44.75 223 GLY A C 1
ATOM 1582 O O . GLY A 1 223 ? 47.002 24.368 76.268 1.00 47.07 223 GLY A O 1
ATOM 1583 N N . GLU A 1 224 ? 46.087 22.481 75.532 1.00 46.48 224 GLU A N 1
ATOM 1584 C CA . GLU A 1 224 ? 47.180 21.614 76.114 1.00 48.71 224 GLU A CA 1
ATOM 1585 C C . GLU A 1 224 ? 48.585 21.938 75.548 1.00 47.62 224 GLU A C 1
ATOM 1586 O O . GLU A 1 224 ? 49.561 21.988 76.314 1.00 46.37 224 GLU A O 1
ATOM 1592 N N . PHE A 1 225 ? 48.699 22.246 74.235 1.00 44.81 225 PHE A N 1
ATOM 1593 C CA . PHE A 1 225 ? 49.993 22.642 73.672 1.00 42.29 225 PHE A CA 1
ATOM 1594 C C . PHE A 1 225 ? 50.443 24.023 74.053 1.00 41.04 225 PHE A C 1
ATOM 1595 O O . PHE A 1 225 ? 51.522 24.422 73.683 1.00 40.98 225 PHE A O 1
ATOM 1603 N N . GLY A 1 226 ? 49.616 24.800 74.737 1.00 41.69 226 GLY A N 1
ATOM 1604 C CA . GLY A 1 226 ? 49.988 26.231 75.017 1.00 40.06 226 GLY A CA 1
ATOM 1605 C C . GLY A 1 226 ? 49.526 27.319 74.023 1.00 38.79 226 GLY A C 1
ATOM 1606 O O . GLY A 1 226 ? 49.917 28.509 74.141 1.00 38.85 226 GLY A O 1
ATOM 1607 N N . PHE A 1 227 ? 48.691 26.942 73.045 1.00 36.94 227 PHE A N 1
ATOM 1608 C CA . PHE A 1 227 ? 48.113 27.978 72.120 1.00 33.45 227 PHE A CA 1
ATOM 1609 C C . PHE A 1 227 ? 46.975 28.716 72.769 1.00 33.12 227 PHE A C 1
ATOM 1610 O O . PHE A 1 227 ? 46.205 28.147 73.547 1.00 34.14 227 PHE A O 1
ATOM 1618 N N . THR A 1 228 ? 46.829 29.980 72.407 1.00 32.89 228 THR A N 1
ATOM 1619 C CA . THR A 1 228 ? 45.676 30.814 72.762 1.00 34.27 228 THR A CA 1
ATOM 1620 C C . THR A 1 228 ? 44.646 30.881 71.592 1.00 32.51 228 THR A C 1
ATOM 1621 O O . THR A 1 228 ? 44.841 31.613 70.630 1.00 32.63 228 THR A O 1
ATOM 1625 N N . MET A 1 229 ? 43.569 30.122 71.708 1.00 29.89 229 MET A N 1
ATOM 1626 C CA . MET A 1 229 ? 42.589 29.917 70.621 1.00 29.66 229 MET A CA 1
ATOM 1627 C C . MET A 1 229 ? 41.483 30.899 70.799 1.00 29.29 229 MET A C 1
ATOM 1628 O O . MET A 1 229 ? 40.765 30.903 71.823 1.00 28.63 229 MET A O 1
ATOM 1633 N N . ASN A 1 230 ? 41.340 31.778 69.834 1.00 25.79 230 ASN A N 1
ATOM 1634 C CA . ASN A 1 230 ? 40.244 32.759 69.926 1.00 24.40 230 ASN A CA 1
ATOM 1635 C C . ASN A 1 230 ? 39.385 33.051 68.710 1.00 21.60 230 ASN A C 1
ATOM 1636 O O . ASN A 1 230 ? 38.710 34.070 68.673 1.00 20.46 230 ASN A O 1
ATOM 1641 N N . MET A 1 231 ? 39.390 32.195 67.724 1.00 19.49 231 MET A N 1
ATOM 1642 C CA . MET A 1 231 ? 38.525 32.435 66.573 1.00 17.30 231 MET A CA 1
ATOM 1643 C C . MET A 1 231 ? 37.976 31.173 66.082 1.00 16.75 231 MET A C 1
ATOM 1644 O O . MET A 1 231 ? 38.731 30.199 65.975 1.00 19.38 231 MET A O 1
ATOM 1649 N N . LEU A 1 232 ? 36.673 31.133 65.831 1.00 14.59 232 LEU A N 1
ATOM 1650 C CA . LEU A 1 232 ? 36.049 29.989 65.178 1.00 15.45 232 LEU A CA 1
ATOM 1651 C C . LEU A 1 232 ? 35.365 30.429 63.870 1.00 15.30 232 LEU A C 1
ATOM 1652 O O . LEU A 1 232 ? 34.533 31.321 63.873 1.00 17.94 232 LEU A O 1
ATOM 1657 N N . ASP A 1 233 ? 35.700 29.811 62.764 1.00 15.48 233 ASP A N 1
ATOM 1658 C CA . ASP A 1 233 ? 35.026 30.150 61.473 1.00 17.27 233 ASP A CA 1
ATOM 1659 C C . ASP A 1 233 ? 34.190 28.950 61.097 1.00 16.84 233 ASP A C 1
ATOM 1660 O O . ASP A 1 233 ? 34.732 27.889 60.849 1.00 18.17 233 ASP A O 1
ATOM 1665 N N . ILE A 1 234 ? 32.912 29.202 60.911 1.00 13.91 234 ILE A N 1
ATOM 1666 C CA . ILE A 1 234 ? 31.901 28.197 60.595 1.00 16.90 234 ILE A CA 1
ATOM 1667 C C . ILE A 1 234 ? 31.623 28.123 59.070 1.00 16.85 234 ILE A C 1
ATOM 1668 O O . ILE A 1 234 ? 30.761 27.363 58.633 1.00 16.48 234 ILE A O 1
ATOM 1673 N N . GLY A 1 235 ? 32.450 28.823 58.238 1.00 17.24 235 GLY A N 1
ATOM 1674 C CA . GLY A 1 235 ? 32.322 28.582 56.810 1.00 14.98 235 GLY A CA 1
ATOM 1675 C C . GLY A 1 235 ? 31.271 29.423 56.090 1.00 15.98 235 GLY A C 1
ATOM 1676 O O . GLY A 1 235 ? 30.757 30.380 56.615 1.00 18.08 235 GLY A O 1
ATOM 1677 N N . GLY A 1 236 ? 30.918 29.013 54.892 1.00 15.46 236 GLY A N 1
ATOM 1678 C CA . GLY A 1 236 ? 30.128 29.843 53.981 1.00 17.94 236 GLY A CA 1
ATOM 1679 C C . GLY A 1 236 ? 28.859 29.213 53.535 1.00 17.59 236 GLY A C 1
ATOM 1680 O O . GLY A 1 236 ? 28.341 29.667 52.541 1.00 18.04 236 GLY A O 1
ATOM 1681 N N . GLY A 1 237 ? 28.360 28.162 54.248 1.00 18.96 237 GLY A N 1
ATOM 1682 C CA . GLY A 1 237 ? 27.166 27.355 53.729 1.00 19.65 237 GLY A CA 1
ATOM 1683 C C . GLY A 1 237 ? 25.815 28.038 53.892 1.00 20.71 237 GLY A C 1
ATOM 1684 O O . GLY A 1 237 ? 24.962 27.532 54.596 1.00 19.65 237 GLY A O 1
ATOM 1685 N N . PHE A 1 238 ? 25.653 29.232 53.313 1.00 16.83 238 PHE A N 1
ATOM 1686 C CA . PHE A 1 238 ? 24.469 30.129 53.521 1.00 16.35 238 PHE A CA 1
ATOM 1687 C C . PHE A 1 238 ? 23.985 30.477 52.125 1.00 17.68 238 PHE A C 1
ATOM 1688 O O . PHE A 1 238 ? 24.806 31.026 51.314 1.00 18.08 238 PHE A O 1
ATOM 1696 N N . THR A 1 239 ? 22.672 30.271 51.850 1.00 15.94 239 THR A N 1
ATOM 1697 C CA . THR A 1 239 ? 22.148 30.485 50.481 1.00 15.32 239 THR A CA 1
ATOM 1698 C C . THR A 1 239 ? 21.678 31.928 50.257 1.00 14.62 239 THR A C 1
ATOM 1699 O O . THR A 1 239 ? 21.646 32.395 49.094 1.00 15.42 239 THR A O 1
ATOM 1703 N N . GLY A 1 240 ? 21.269 32.560 51.348 1.00 16.25 240 GLY A N 1
ATOM 1704 C CA . GLY A 1 240 ? 20.662 33.884 51.253 1.00 15.49 240 GLY A CA 1
ATOM 1705 C C . GLY A 1 240 ? 19.299 33.939 51.913 1.00 17.78 240 GLY A C 1
ATOM 1706 O O . GLY A 1 240 ? 18.830 35.024 52.317 1.00 17.90 240 GLY A O 1
ATOM 1707 N N . THR A 1 241 ? 18.576 32.822 51.895 1.00 17.79 241 THR A N 1
ATOM 1708 C CA . THR A 1 241 ? 17.149 32.892 52.357 1.00 17.70 241 THR A CA 1
ATOM 1709 C C . THR A 1 241 ? 17.119 32.959 53.875 1.00 16.50 241 THR A C 1
ATOM 1710 O O . THR A 1 241 ? 18.033 32.488 54.617 1.00 15.59 241 THR A O 1
ATOM 1714 N N . GLU A 1 242 ? 16.093 33.637 54.392 1.00 20.52 242 GLU A N 1
ATOM 1715 C CA . GLU A 1 242 ? 15.933 33.700 55.842 1.00 19.99 242 GLU A CA 1
ATOM 1716 C C . GLU A 1 242 ? 15.732 32.308 56.431 1.00 19.66 242 GLU A C 1
ATOM 1717 O O . GLU A 1 242 ? 16.350 31.941 57.426 1.00 19.29 242 GLU A O 1
ATOM 1723 N N . ILE A 1 243 ? 14.928 31.471 55.756 1.00 20.86 243 ILE A N 1
ATOM 1724 C CA . ILE A 1 243 ? 14.674 30.129 56.268 1.00 21.48 243 ILE A CA 1
ATOM 1725 C C . ILE A 1 243 ? 15.909 29.319 56.297 1.00 19.26 243 ILE A C 1
ATOM 1726 O O . ILE A 1 243 ? 16.151 28.651 57.297 1.00 15.53 243 ILE A O 1
ATOM 1731 N N . GLN A 1 244 ? 16.761 29.359 55.242 1.00 16.73 244 GLN A N 1
ATOM 1732 C CA . GLN A 1 244 ? 17.998 28.522 55.293 1.00 18.02 244 GLN A CA 1
ATOM 1733 C C . GLN A 1 244 ? 18.942 29.034 56.425 1.00 17.46 244 GLN A C 1
ATOM 1734 O O . GLN A 1 244 ? 19.551 28.257 57.212 1.00 17.11 244 GLN A O 1
ATOM 1740 N N . LEU A 1 245 ? 19.085 30.356 56.533 1.00 16.40 245 LEU A N 1
ATOM 1741 C CA . LEU A 1 245 ? 19.921 30.826 57.620 1.00 15.96 245 LEU A CA 1
ATOM 1742 C C . LEU A 1 245 ? 19.323 30.421 59.014 1.00 16.40 245 LEU A C 1
ATOM 1743 O O . LEU A 1 245 ? 20.057 30.127 59.981 1.00 16.10 245 LEU A O 1
ATOM 1748 N N . GLU A 1 246 ? 18.020 30.597 59.169 1.00 17.70 246 GLU A N 1
ATOM 1749 C CA . GLU A 1 246 ? 17.361 30.181 60.473 1.00 21.99 246 GLU A CA 1
ATOM 1750 C C . GLU A 1 246 ? 17.501 28.625 60.717 1.00 18.42 246 GLU A C 1
ATOM 1751 O O . GLU A 1 246 ? 17.658 28.224 61.850 1.00 20.17 246 GLU A O 1
ATOM 1757 N N . GLU A 1 247 ? 17.544 27.777 59.699 1.00 18.72 247 GLU A N 1
ATOM 1758 C CA . GLU A 1 247 ? 17.813 26.325 59.910 1.00 20.03 247 GLU A CA 1
ATOM 1759 C C . GLU A 1 247 ? 19.177 26.033 60.455 1.00 21.45 247 GLU A C 1
ATOM 1760 O O . GLU A 1 247 ? 19.408 25.163 61.357 1.00 19.22 247 GLU A O 1
ATOM 1766 N N . VAL A 1 248 ? 20.193 26.743 59.907 1.00 18.49 248 VAL A N 1
ATOM 1767 C CA . VAL A 1 248 ? 21.522 26.522 60.367 1.00 16.33 248 VAL A CA 1
ATOM 1768 C C . VAL A 1 248 ? 21.618 27.058 61.787 1.00 18.90 248 VAL A C 1
ATOM 1769 O O . VAL A 1 248 ? 22.231 26.426 62.626 1.00 19.43 248 VAL A O 1
ATOM 1773 N N . ASN A 1 249 ? 21.017 28.218 62.056 1.00 18.62 249 ASN A N 1
ATOM 1774 C CA . ASN A 1 249 ? 21.119 28.807 63.381 1.00 19.40 249 ASN A CA 1
ATOM 1775 C C . ASN A 1 249 ? 20.470 27.899 64.486 1.00 17.94 249 ASN A C 1
ATOM 1776 O O . ASN A 1 249 ? 20.984 27.782 65.620 1.00 17.99 249 ASN A O 1
ATOM 1781 N N . HIS A 1 250 ? 19.424 27.215 64.087 1.00 19.70 250 HIS A N 1
ATOM 1782 C CA . HIS A 1 250 ? 18.620 26.356 65.012 1.00 22.51 250 HIS A CA 1
ATOM 1783 C C . HIS A 1 250 ? 19.542 25.245 65.504 1.00 22.86 250 HIS A C 1
ATOM 1784 O O . HIS A 1 250 ? 19.583 24.934 66.681 1.00 23.22 250 HIS A O 1
ATOM 1791 N N . VAL A 1 251 ? 20.320 24.657 64.583 1.00 22.90 251 VAL A N 1
ATOM 1792 C CA . VAL A 1 251 ? 21.329 23.620 64.913 1.00 23.23 251 VAL A CA 1
ATOM 1793 C C . VAL A 1 251 ? 22.571 24.141 65.616 1.00 25.00 251 VAL A C 1
ATOM 1794 O O . VAL A 1 251 ? 23.021 23.567 66.669 1.00 24.58 251 VAL A O 1
ATOM 1798 N N . ILE A 1 252 ? 23.149 25.287 65.152 1.00 22.24 252 ILE A N 1
ATOM 1799 C CA . ILE A 1 252 ? 24.488 25.624 65.782 1.00 19.31 252 ILE A CA 1
ATOM 1800 C C . ILE A 1 252 ? 24.337 26.502 67.065 1.00 21.88 252 ILE A C 1
ATOM 1801 O O . ILE A 1 252 ? 25.272 26.535 67.909 1.00 21.43 252 ILE A O 1
ATOM 1806 N N . SER A 1 253 ? 23.219 27.222 67.202 1.00 20.07 253 SER A N 1
ATOM 1807 C CA . SER A 1 253 ? 23.050 28.139 68.258 1.00 27.22 253 SER A CA 1
ATOM 1808 C C . SER A 1 253 ? 23.214 27.572 69.699 1.00 29.86 253 SER A C 1
ATOM 1809 O O . SER A 1 253 ? 23.973 28.121 70.488 1.00 31.23 253 SER A O 1
ATOM 1812 N N . PRO A 1 254 ? 22.537 26.437 70.024 1.00 32.36 254 PRO A N 1
ATOM 1813 C CA . PRO A 1 254 ? 22.758 25.842 71.358 1.00 33.84 254 PRO A CA 1
ATOM 1814 C C . PRO A 1 254 ? 24.145 25.316 71.547 1.00 33.75 254 PRO A C 1
ATOM 1815 O O . PRO A 1 254 ? 24.647 25.385 72.656 1.00 34.77 254 PRO A O 1
ATOM 1819 N N . LEU A 1 255 ? 24.748 24.742 70.505 1.00 32.84 255 LEU A N 1
ATOM 1820 C CA . LEU A 1 255 ? 26.127 24.261 70.605 1.00 33.06 255 LEU A CA 1
ATOM 1821 C C . LEU A 1 255 ? 27.188 25.372 70.727 1.00 35.45 255 LEU A C 1
ATOM 1822 O O . LEU A 1 255 ? 28.270 25.124 71.300 1.00 36.94 255 LEU A O 1
ATOM 1827 N N . LEU A 1 256 ? 26.922 26.572 70.173 1.00 33.83 256 LEU A N 1
ATOM 1828 C CA . LEU A 1 256 ? 27.828 27.710 70.373 1.00 34.60 256 LEU A CA 1
ATOM 1829 C C . LEU A 1 256 ? 27.676 28.232 71.783 1.00 37.06 256 LEU A C 1
ATOM 1830 O O . LEU A 1 256 ? 28.689 28.533 72.399 1.00 37.71 256 LEU A O 1
ATOM 1835 N N . ASP A 1 257 ? 26.403 28.416 72.208 1.00 38.75 257 ASP A N 1
ATOM 1836 C CA . ASP A 1 257 ? 25.981 28.882 73.545 1.00 42.94 257 ASP A CA 1
ATOM 1837 C C . ASP A 1 257 ? 26.731 28.193 74.650 1.00 43.20 257 ASP A C 1
ATOM 1838 O O . ASP A 1 257 ? 26.880 28.782 75.692 1.00 45.23 257 ASP A O 1
ATOM 1843 N N . ILE A 1 258 ? 27.106 26.935 74.385 1.00 43.37 258 ILE A N 1
ATOM 1844 C CA . ILE A 1 258 ? 27.702 25.948 75.258 1.00 43.90 258 ILE A CA 1
ATOM 1845 C C . ILE A 1 258 ? 29.224 25.677 75.127 1.00 43.40 258 ILE A C 1
ATOM 1846 O O . ILE A 1 258 ? 29.897 25.676 76.173 1.00 45.22 258 ILE A O 1
ATOM 1851 N N . TYR A 1 259 ? 29.742 25.375 73.893 1.00 41.17 259 TYR A N 1
ATOM 1852 C CA . TYR A 1 259 ? 31.114 25.081 73.613 0.50 37.25 259 TYR A CA 1
ATOM 1853 C C . TYR A 1 259 ? 31.859 26.413 73.416 1.00 38.46 259 TYR A C 1
ATOM 1854 O O . TYR A 1 259 ? 33.045 26.483 73.703 1.00 39.87 259 TYR A O 1
ATOM 1863 N N . PHE A 1 260 ? 31.187 27.481 72.974 1.00 36.71 260 PHE A N 1
ATOM 1864 C CA . PHE A 1 260 ? 31.892 28.770 72.558 1.00 36.04 260 PHE A CA 1
ATOM 1865 C C . PHE A 1 260 ? 31.121 30.053 73.093 1.00 36.30 260 PHE A C 1
ATOM 1866 O O . PHE A 1 260 ? 30.851 31.057 72.341 1.00 33.12 260 PHE A O 1
ATOM 1874 N N . PRO A 1 261 ? 30.758 30.027 74.424 1.00 36.43 261 PRO A N 1
ATOM 1875 C CA . PRO A 1 261 ? 29.900 31.057 74.985 1.00 36.97 261 PRO A CA 1
ATOM 1876 C C . PRO A 1 261 ? 30.389 32.507 74.841 1.00 38.65 261 PRO A C 1
ATOM 1877 O O . PRO A 1 261 ? 31.590 32.784 74.850 1.00 37.45 261 PRO A O 1
ATOM 1881 N N . GLU A 1 262 ? 29.446 33.424 74.796 1.00 42.03 262 GLU A N 1
ATOM 1882 C CA . GLU A 1 262 ? 29.640 34.792 75.247 1.00 45.22 262 GLU A CA 1
ATOM 1883 C C . GLU A 1 262 ? 30.637 34.836 76.433 1.00 45.37 262 GLU A C 1
ATOM 1884 O O . GLU A 1 262 ? 30.499 34.070 77.411 1.00 44.60 262 GLU A O 1
ATOM 1890 N N . GLY A 1 263 ? 31.689 35.660 76.318 1.00 44.97 263 GLY A N 1
ATOM 1891 C CA . GLY A 1 263 ? 32.648 35.805 77.440 1.00 44.32 263 GLY A CA 1
ATOM 1892 C C . GLY A 1 263 ? 33.828 34.824 77.447 1.00 43.79 263 GLY A C 1
ATOM 1893 O O . GLY A 1 263 ? 34.763 34.938 78.287 1.00 44.08 263 GLY A O 1
ATOM 1894 N N . SER A 1 264 ? 33.831 33.876 76.511 1.00 40.10 264 SER A N 1
ATOM 1895 C CA . SER A 1 264 ? 35.010 33.048 76.341 1.00 37.60 264 SER A CA 1
ATOM 1896 C C . SER A 1 264 ? 36.054 33.856 75.617 1.00 36.80 264 SER A C 1
ATOM 1897 O O . SER A 1 264 ? 37.203 33.521 75.662 1.00 37.36 264 SER A O 1
ATOM 1900 N N . GLY A 1 265 ? 35.674 34.945 74.967 1.00 34.96 265 GLY A N 1
ATOM 1901 C CA . GLY A 1 265 ? 36.673 35.724 74.197 1.00 33.06 265 GLY A CA 1
ATOM 1902 C C . GLY A 1 265 ? 36.980 35.065 72.851 1.00 30.60 265 GLY A C 1
ATOM 1903 O O . GLY A 1 265 ? 37.882 35.448 72.204 1.00 30.62 265 GLY A O 1
ATOM 1904 N N . ILE A 1 266 ? 36.186 34.079 72.466 1.00 28.60 266 ILE A N 1
ATOM 1905 C CA . ILE A 1 266 ? 36.291 33.421 71.210 1.00 26.54 266 ILE A CA 1
ATOM 1906 C C . ILE A 1 266 ? 35.388 34.096 70.203 1.00 26.33 266 ILE A C 1
ATOM 1907 O O . ILE A 1 266 ? 34.150 34.158 70.389 1.00 25.98 266 ILE A O 1
ATOM 1912 N N . GLN A 1 267 ? 35.999 34.666 69.154 1.00 22.22 267 GLN A N 1
ATOM 1913 C CA . GLN A 1 267 ? 35.212 35.396 68.155 1.00 21.93 267 GLN A CA 1
ATOM 1914 C C . GLN A 1 267 ? 34.690 34.378 67.105 1.00 19.08 267 GLN A C 1
ATOM 1915 O O . GLN A 1 267 ? 35.458 33.553 66.555 1.00 19.48 267 GLN A O 1
ATOM 1921 N N . ILE A 1 268 ? 33.421 34.444 66.786 1.00 16.81 268 ILE A N 1
ATOM 1922 C CA . ILE A 1 268 ? 32.855 33.504 65.808 1.00 16.53 268 ILE A CA 1
ATOM 1923 C C . ILE A 1 268 ? 32.701 34.292 64.484 1.00 14.33 268 ILE A C 1
ATOM 1924 O O . ILE A 1 268 ? 32.184 35.442 64.519 1.00 15.75 268 ILE A O 1
ATOM 1929 N N . ILE A 1 269 ? 33.173 33.724 63.363 1.00 13.88 269 ILE A N 1
ATOM 1930 C CA . ILE A 1 269 ? 33.100 34.428 62.074 1.00 13.32 269 ILE A CA 1
ATOM 1931 C C . ILE A 1 269 ? 32.541 33.459 61.113 1.00 15.11 269 ILE A C 1
ATOM 1932 O O . ILE A 1 269 ? 32.501 32.240 61.416 1.00 11.81 269 ILE A O 1
ATOM 1937 N N . SER A 1 270 ? 32.045 33.964 59.953 1.00 14.07 270 SER A N 1
ATOM 1938 C CA . SER A 1 270 ? 31.615 33.116 58.865 1.00 14.47 270 SER A CA 1
ATOM 1939 C C . SER A 1 270 ? 32.178 33.707 57.524 1.00 12.51 270 SER A C 1
ATOM 1940 O O . SER A 1 270 ? 32.821 34.780 57.512 1.00 11.76 270 SER A O 1
ATOM 1943 N N . GLU A 1 271 ? 31.985 32.963 56.426 1.00 14.15 271 GLU A N 1
ATOM 1944 C CA . GLU A 1 271 ? 32.462 33.393 55.123 1.00 14.34 271 GLU A CA 1
ATOM 1945 C C . GLU A 1 271 ? 31.313 33.415 54.112 1.00 12.11 271 GLU A C 1
ATOM 1946 O O . GLU A 1 271 ? 31.428 32.744 53.133 1.00 14.50 271 GLU A O 1
ATOM 1952 N N . PRO A 1 272 ? 30.204 34.169 54.312 1.00 14.05 272 PRO A N 1
ATOM 1953 C CA . PRO A 1 272 ? 29.095 34.093 53.317 1.00 15.71 272 PRO A CA 1
ATOM 1954 C C . PRO A 1 272 ? 29.551 34.712 51.958 1.00 17.11 272 PRO A C 1
ATOM 1955 O O . PRO A 1 272 ? 30.447 35.606 51.945 1.00 15.70 272 PRO A O 1
ATOM 1959 N N . GLY A 1 273 ? 29.077 34.192 50.844 1.00 14.70 273 GLY A N 1
ATOM 1960 C CA . GLY A 1 273 ? 29.417 34.901 49.647 1.00 16.71 273 GLY A CA 1
ATOM 1961 C C . GLY A 1 273 ? 28.165 35.121 48.823 1.00 15.41 273 GLY A C 1
ATOM 1962 O O . GLY A 1 273 ? 27.565 36.215 48.764 1.00 13.86 273 GLY A O 1
ATOM 1963 N N . SER A 1 274 ? 27.821 34.060 48.101 1.00 13.94 274 SER A N 1
ATOM 1964 C CA . SER A 1 274 ? 26.500 33.943 47.381 1.00 15.19 274 SER A CA 1
ATOM 1965 C C . SER A 1 274 ? 25.258 34.454 48.187 1.00 13.90 274 SER A C 1
ATOM 1966 O O . SER A 1 274 ? 24.283 35.032 47.615 1.00 14.51 274 SER A O 1
ATOM 1969 N N . TYR A 1 275 ? 25.286 34.203 49.504 1.00 12.20 275 TYR A N 1
ATOM 1970 C CA . TYR A 1 275 ? 24.330 34.729 50.534 1.00 10.63 275 TYR A CA 1
ATOM 1971 C C . TYR A 1 275 ? 24.039 36.160 50.232 1.00 15.02 275 TYR A C 1
ATOM 1972 O O . TYR A 1 275 ? 22.861 36.580 50.193 1.00 14.18 275 TYR A O 1
ATOM 1981 N N . TYR A 1 276 ? 25.095 36.960 50.046 1.00 12.10 276 TYR A N 1
ATOM 1982 C CA . TYR A 1 276 ? 24.850 38.419 49.832 1.00 13.58 276 TYR A CA 1
ATOM 1983 C C . TYR A 1 276 ? 24.386 38.829 48.437 1.00 12.65 276 TYR A C 1
ATOM 1984 O O . TYR A 1 276 ? 23.592 39.737 48.344 1.00 14.74 276 TYR A O 1
ATOM 1993 N N . VAL A 1 277 ? 24.864 38.208 47.385 1.00 10.96 277 VAL A N 1
ATOM 1994 C CA . VAL A 1 277 ? 24.746 38.795 46.009 1.00 13.55 277 VAL A CA 1
ATOM 1995 C C . VAL A 1 277 ? 23.969 38.015 44.996 1.00 13.59 277 VAL A C 1
ATOM 1996 O O . VAL A 1 277 ? 23.629 38.534 43.940 1.00 12.05 277 VAL A O 1
ATOM 2000 N N . SER A 1 278 ? 23.848 36.723 45.254 1.00 14.01 278 SER A N 1
ATOM 2001 C CA . SER A 1 278 ? 23.298 35.890 44.194 1.00 17.22 278 SER A CA 1
ATOM 2002 C C . SER A 1 278 ? 21.926 36.470 43.640 1.00 16.08 278 SER A C 1
ATOM 2003 O O . SER A 1 278 ? 21.734 36.619 42.418 1.00 14.59 278 SER A O 1
ATOM 2006 N N . SER A 1 279 ? 20.966 36.743 44.508 1.00 15.87 279 SER A N 1
ATOM 2007 C CA . SER A 1 279 ? 19.588 37.116 44.092 1.00 18.84 279 SER A CA 1
ATOM 2008 C C . SER A 1 279 ? 19.543 38.674 43.848 1.00 19.17 279 SER A C 1
ATOM 2009 O O . SER A 1 279 ? 18.560 39.200 43.354 1.00 18.91 279 SER A O 1
ATOM 2012 N N . ALA A 1 280 ? 20.613 39.399 44.190 1.00 18.11 280 ALA A N 1
ATOM 2013 C CA . ALA A 1 280 ? 20.612 40.863 43.982 1.00 16.15 280 ALA A CA 1
ATOM 2014 C C . ALA A 1 280 ? 20.814 41.303 42.519 1.00 15.87 280 ALA A C 1
ATOM 2015 O O . ALA A 1 280 ? 20.648 42.480 42.249 1.00 17.46 280 ALA A O 1
ATOM 2017 N N . PHE A 1 281 ? 21.270 40.422 41.619 1.00 15.93 281 PHE A N 1
ATOM 2018 C CA . PHE A 1 281 ? 21.569 40.847 40.238 1.00 16.64 281 PHE A CA 1
ATOM 2019 C C . PHE A 1 281 ? 20.709 40.067 39.270 1.00 15.93 281 PHE A C 1
ATOM 2020 O O . PHE A 1 281 ? 20.517 38.825 39.446 1.00 14.87 281 PHE A O 1
ATOM 2028 N N . THR A 1 282 ? 20.267 40.753 38.206 1.00 16.75 282 THR A N 1
ATOM 2029 C CA . THR A 1 282 ? 19.482 40.019 37.128 1.00 16.46 282 THR A CA 1
ATOM 2030 C C . THR A 1 282 ? 20.207 40.352 35.817 1.00 16.79 282 THR A C 1
ATOM 2031 O O . THR A 1 282 ? 20.702 41.479 35.684 1.00 17.76 282 THR A O 1
ATOM 2035 N N . LEU A 1 283 ? 20.307 39.401 34.905 1.00 15.13 283 LEU A N 1
ATOM 2036 C CA . LEU A 1 283 ? 21.008 39.594 33.698 1.00 15.83 283 LEU A CA 1
ATOM 2037 C C . LEU A 1 283 ? 19.982 39.558 32.499 1.00 16.96 283 LEU A C 1
ATOM 2038 O O . LEU A 1 283 ? 19.218 38.642 32.391 1.00 17.96 283 LEU A O 1
ATOM 2043 N N . ALA A 1 284 ? 20.156 40.479 31.551 1.00 17.06 284 ALA A N 1
ATOM 2044 C CA . ALA A 1 284 ? 19.384 40.507 30.280 1.00 18.48 284 ALA A CA 1
ATOM 2045 C C . ALA A 1 284 ? 20.339 40.335 29.115 1.00 18.56 284 ALA A C 1
ATOM 2046 O O . ALA A 1 284 ? 21.312 41.090 29.045 1.00 16.69 284 ALA A O 1
ATOM 2048 N N . VAL A 1 285 ? 20.082 39.349 28.234 1.00 18.05 285 VAL A N 1
ATOM 2049 C CA . VAL A 1 285 ? 20.907 39.096 27.127 1.00 18.88 285 VAL A CA 1
ATOM 2050 C C . VAL A 1 285 ? 20.048 39.067 25.872 1.00 21.10 285 VAL A C 1
ATOM 2051 O O . VAL A 1 285 ? 18.893 38.799 25.983 1.00 20.37 285 VAL A O 1
ATOM 2055 N N . ASN A 1 286 ? 20.621 39.312 24.706 1.00 20.47 286 ASN A N 1
ATOM 2056 C CA . ASN A 1 286 ? 19.847 39.148 23.475 1.00 24.16 286 ASN A CA 1
ATOM 2057 C C . ASN A 1 286 ? 20.336 38.021 22.599 1.00 23.66 286 ASN A C 1
ATOM 2058 O O . ASN A 1 286 ? 21.478 37.564 22.729 1.00 22.29 286 ASN A O 1
ATOM 2063 N N . ILE A 1 287 ? 19.415 37.515 21.796 1.00 24.52 287 ILE A N 1
ATOM 2064 C CA . ILE A 1 287 ? 19.641 36.441 20.813 1.00 24.04 287 ILE A CA 1
ATOM 2065 C C . ILE A 1 287 ? 20.322 37.031 19.598 1.00 23.28 287 ILE A C 1
ATOM 2066 O O . ILE A 1 287 ? 19.846 38.000 19.023 1.00 23.39 287 ILE A O 1
ATOM 2071 N N . ILE A 1 288 ? 21.470 36.471 19.262 1.00 23.19 288 ILE A N 1
ATOM 2072 C CA . ILE A 1 288 ? 22.186 36.960 18.084 1.00 25.22 288 ILE A CA 1
ATOM 2073 C C . ILE A 1 288 ? 22.136 36.002 16.873 1.00 26.25 288 ILE A C 1
ATOM 2074 O O . ILE A 1 288 ? 22.383 36.453 15.719 1.00 28.69 288 ILE A O 1
ATOM 2079 N N . ALA A 1 289 ? 21.838 34.719 17.093 1.00 25.41 289 ALA A N 1
ATOM 2080 C CA . ALA A 1 289 ? 21.666 33.766 15.959 1.00 25.98 289 ALA A CA 1
ATOM 2081 C C . ALA A 1 289 ? 20.689 32.714 16.367 1.00 27.68 289 ALA A C 1
ATOM 2082 O O . ALA A 1 289 ? 20.330 32.636 17.557 1.00 26.52 289 ALA A O 1
ATOM 2084 N N . LYS A 1 290 ? 20.221 31.945 15.379 1.00 29.82 290 LYS A N 1
ATOM 2085 C CA . LYS A 1 290 ? 19.037 31.051 15.531 1.00 32.77 290 LYS A CA 1
ATOM 2086 C C . LYS A 1 290 ? 19.180 29.907 14.538 1.00 34.38 290 LYS A C 1
ATOM 2087 O O . LYS A 1 290 ? 19.448 30.143 13.410 1.00 34.63 290 LYS A O 1
ATOM 2093 N N . LYS A 1 291 ? 19.033 28.668 14.947 1.00 38.01 291 LYS A N 1
ATOM 2094 C CA . LYS A 1 291 ? 19.304 27.539 14.068 1.00 41.59 291 LYS A CA 1
ATOM 2095 C C . LYS A 1 291 ? 18.148 26.558 14.326 1.00 44.69 291 LYS A C 1
ATOM 2096 O O . LYS A 1 291 ? 17.813 26.265 15.512 1.00 43.31 291 LYS A O 1
ATOM 2102 N N . VAL A 1 292 ? 17.438 26.182 13.259 1.00 46.39 292 VAL A N 1
ATOM 2103 C CA . VAL A 1 292 ? 16.335 25.178 13.378 1.00 51.42 292 VAL A CA 1
ATOM 2104 C C . VAL A 1 292 ? 16.955 23.793 13.198 1.00 53.66 292 VAL A C 1
ATOM 2105 O O . VAL A 1 292 ? 17.653 23.594 12.213 1.00 54.33 292 VAL A O 1
ATOM 2109 N N . VAL A 1 293 ? 16.775 22.849 14.141 1.00 56.81 293 VAL A N 1
ATOM 2110 C CA . VAL A 1 293 ? 17.390 21.483 13.968 1.00 58.80 293 VAL A CA 1
ATOM 2111 C C . VAL A 1 293 ? 16.442 20.588 13.167 1.00 59.63 293 VAL A C 1
ATOM 2112 O O . VAL A 1 293 ? 15.227 20.614 13.414 1.00 60.65 293 VAL A O 1
ATOM 2116 N N . ALA A 1 311 ? 12.575 21.732 16.736 1.00 43.99 311 ALA A N 1
ATOM 2117 C CA . ALA A 1 311 ? 13.512 22.156 17.832 1.00 42.28 311 ALA A CA 1
ATOM 2118 C C . ALA A 1 311 ? 14.412 23.345 17.428 1.00 41.99 311 ALA A C 1
ATOM 2119 O O . ALA A 1 311 ? 14.857 23.394 16.272 1.00 43.11 311 ALA A O 1
ATOM 2121 N N . PHE A 1 312 ? 14.688 24.287 18.362 1.00 40.29 312 PHE A N 1
ATOM 2122 C CA . PHE A 1 312 ? 15.503 25.493 18.017 1.00 39.44 312 PHE A CA 1
ATOM 2123 C C . PHE A 1 312 ? 16.758 25.610 18.858 1.00 37.45 312 PHE A C 1
ATOM 2124 O O . PHE A 1 312 ? 16.717 25.275 20.012 1.00 36.22 312 PHE A O 1
ATOM 2132 N N . VAL A 1 313 ? 17.855 26.061 18.238 1.00 35.85 313 VAL A N 1
ATOM 2133 C CA . VAL A 1 313 ? 19.070 26.408 18.959 1.00 34.55 313 VAL A CA 1
ATOM 2134 C C . VAL A 1 313 ? 19.201 27.931 18.822 1.00 33.63 313 VAL A C 1
ATOM 2135 O O . VAL A 1 313 ? 19.197 28.467 17.694 1.00 32.39 313 VAL A O 1
ATOM 2139 N N . TYR A 1 314 ? 19.327 28.592 19.977 1.00 30.59 314 TYR A N 1
ATOM 2140 C CA . TYR A 1 314 ? 19.553 30.044 20.043 1.00 28.87 314 TYR A CA 1
ATOM 2141 C C . TYR A 1 314 ? 20.939 30.386 20.638 1.00 28.10 314 TYR A C 1
ATOM 2142 O O . TYR A 1 314 ? 21.376 29.792 21.614 1.00 26.68 314 TYR A O 1
ATOM 2151 N N . TYR A 1 315 ? 21.616 31.330 19.980 1.00 26.73 315 TYR A N 1
ATOM 2152 C CA . TYR A 1 315 ? 22.920 31.855 20.352 1.00 25.14 315 TYR A CA 1
ATOM 2153 C C . TYR A 1 315 ? 22.715 33.240 20.922 1.00 23.64 315 TYR A C 1
ATOM 2154 O O . TYR A 1 315 ? 22.039 34.076 20.315 1.00 25.52 315 TYR A O 1
ATOM 2163 N N . MET A 1 316 ? 23.275 33.424 22.128 1.00 21.85 316 MET A N 1
ATOM 2164 C CA A MET A 1 316 ? 23.086 34.688 22.839 0.50 18.95 316 MET A CA 1
ATOM 2165 C CA B MET A 1 316 ? 23.169 34.571 23.010 0.50 21.50 316 MET A CA 1
ATOM 2166 C C . MET A 1 316 ? 24.405 35.412 22.900 1.00 19.90 316 MET A C 1
ATOM 2167 O O . MET A 1 316 ? 25.463 34.879 22.558 1.00 17.31 316 MET A O 1
ATOM 2176 N N . ASN A 1 317 ? 24.306 36.667 23.305 1.00 17.48 317 ASN A N 1
ATOM 2177 C CA . ASN A 1 317 ? 25.436 37.515 23.323 1.00 22.50 317 ASN A CA 1
ATOM 2178 C C . ASN A 1 317 ? 26.248 37.429 24.644 1.00 22.51 317 ASN A C 1
ATOM 2179 O O . ASN A 1 317 ? 27.099 38.299 24.935 1.00 25.23 317 ASN A O 1
ATOM 2184 N N . ASP A 1 318 ? 25.939 36.426 25.455 1.00 23.33 318 ASP A N 1
ATOM 2185 C CA . ASP A 1 318 ? 26.782 36.183 26.658 1.00 23.11 318 ASP A CA 1
ATOM 2186 C C . ASP A 1 318 ? 26.786 34.692 26.863 1.00 22.64 318 ASP A C 1
ATOM 2187 O O . ASP A 1 318 ? 25.903 33.992 26.307 1.00 24.48 318 ASP A O 1
ATOM 2192 N N . GLY A 1 319 ? 27.836 34.164 27.496 1.00 20.33 319 GLY A N 1
ATOM 2193 C CA . GLY A 1 319 ? 28.032 32.759 27.553 1.00 19.46 319 GLY A CA 1
ATOM 2194 C C . GLY A 1 319 ? 29.003 32.337 28.634 1.00 18.11 319 GLY A C 1
ATOM 2195 O O . GLY A 1 319 ? 29.275 33.062 29.580 1.00 17.72 319 GLY A O 1
ATOM 2196 N N . VAL A 1 320 ? 29.495 31.129 28.473 1.00 17.08 320 VAL A N 1
ATOM 2197 C CA . VAL A 1 320 ? 30.392 30.541 29.449 1.00 19.54 320 VAL A CA 1
ATOM 2198 C C . VAL A 1 320 ? 31.730 31.284 29.617 1.00 20.44 320 VAL A C 1
ATOM 2199 O O . VAL A 1 320 ? 32.366 31.104 30.661 1.00 18.06 320 VAL A O 1
ATOM 2203 N N . TYR A 1 321 ? 32.144 32.067 28.609 1.00 20.64 321 TYR A N 1
ATOM 2204 C CA . TYR A 1 321 ? 33.382 32.865 28.694 1.00 25.78 321 TYR A CA 1
ATOM 2205 C C . TYR A 1 321 ? 33.079 34.287 29.204 1.00 27.60 321 TYR A C 1
ATOM 2206 O O . TYR A 1 321 ? 33.971 35.154 29.209 1.00 27.29 321 TYR A O 1
ATOM 2215 N N . GLY A 1 322 ? 31.815 34.488 29.682 1.00 26.89 322 GLY A N 1
ATOM 2216 C CA . GLY A 1 322 ? 31.408 35.756 30.369 1.00 25.12 322 GLY A CA 1
ATOM 2217 C C . GLY A 1 322 ? 30.664 35.401 31.622 1.00 24.96 322 GLY A C 1
ATOM 2218 O O . GLY A 1 322 ? 31.184 34.754 32.487 1.00 23.77 322 GLY A O 1
ATOM 2219 N N . SER A 1 323 ? 29.399 35.792 31.679 1.00 21.43 323 SER A N 1
ATOM 2220 C CA . SER A 1 323 ? 28.585 35.686 32.870 1.00 21.22 323 SER A CA 1
ATOM 2221 C C . SER A 1 323 ? 28.140 34.243 33.222 1.00 21.25 323 SER A C 1
ATOM 2222 O O . SER A 1 323 ? 27.835 34.015 34.362 1.00 20.87 323 SER A O 1
ATOM 2225 N N . PHE A 1 324 ? 28.240 33.247 32.323 1.00 19.63 324 PHE A N 1
ATOM 2226 C CA . PHE A 1 324 ? 27.674 31.897 32.667 1.00 20.07 324 PHE A CA 1
ATOM 2227 C C . PHE A 1 324 ? 28.736 30.845 32.849 1.00 21.78 324 PHE A C 1
ATOM 2228 O O . PHE A 1 324 ? 28.449 29.635 32.704 1.00 19.83 324 PHE A O 1
ATOM 2236 N N . ALA A 1 325 ? 29.935 31.297 33.257 1.00 23.39 325 ALA A N 1
ATOM 2237 C CA . ALA A 1 325 ? 31.061 30.469 33.691 1.00 24.95 325 ALA A CA 1
ATOM 2238 C C . ALA A 1 325 ? 30.718 29.331 34.650 1.00 25.01 325 ALA A C 1
ATOM 2239 O O . ALA A 1 325 ? 31.299 28.256 34.612 1.00 27.45 325 ALA A O 1
ATOM 2241 N N . SER A 1 326 ? 29.840 29.605 35.529 1.00 28.03 326 SER A N 1
ATOM 2242 C CA . SER A 1 326 ? 29.475 28.598 36.542 1.00 31.76 326 SER A CA 1
ATOM 2243 C C . SER A 1 326 ? 28.823 27.365 35.908 1.00 32.42 326 SER A C 1
ATOM 2244 O O . SER A 1 326 ? 28.783 26.319 36.510 1.00 34.29 326 SER A O 1
ATOM 2247 N N . LYS A 1 327 ? 28.355 27.474 34.677 1.00 32.52 327 LYS A N 1
ATOM 2248 C CA . LYS A 1 327 ? 27.787 26.316 34.067 1.00 35.98 327 LYS A CA 1
ATOM 2249 C C . LYS A 1 327 ? 28.863 25.233 33.938 1.00 36.29 327 LYS A C 1
ATOM 2250 O O . LYS A 1 327 ? 28.550 24.076 34.074 1.00 34.59 327 LYS A O 1
ATOM 2256 N N . LEU A 1 328 ? 30.100 25.632 33.711 1.00 38.05 328 LEU A N 1
ATOM 2257 C CA . LEU A 1 328 ? 31.218 24.654 33.554 1.00 40.96 328 LEU A CA 1
ATOM 2258 C C . LEU A 1 328 ? 31.385 23.699 34.775 1.00 40.47 328 LEU A C 1
ATOM 2259 O O . LEU A 1 328 ? 31.820 22.569 34.649 1.00 43.66 328 LEU A O 1
ATOM 2264 N N . SER A 1 329 ? 31.029 24.169 35.952 1.00 40.09 329 SER A N 1
ATOM 2265 C CA . SER A 1 329 ? 31.012 23.309 37.120 1.00 41.30 329 SER A CA 1
ATOM 2266 C C . SER A 1 329 ? 29.617 23.057 37.651 1.00 41.31 329 SER A C 1
ATOM 2267 O O . SER A 1 329 ? 29.558 22.676 38.819 1.00 41.29 329 SER A O 1
ATOM 2270 N N . THR A 1 334 ? 19.059 32.018 36.194 1.00 43.30 334 THR A N 1
ATOM 2271 C CA . THR A 1 334 ? 19.033 30.495 36.332 1.00 46.22 334 THR A CA 1
ATOM 2272 C C . THR A 1 334 ? 17.816 29.694 35.675 1.00 45.91 334 THR A C 1
ATOM 2273 O O . THR A 1 334 ? 17.968 28.546 35.239 1.00 45.95 334 THR A O 1
ATOM 2277 N N . ILE A 1 335 ? 16.663 30.331 35.469 1.00 46.21 335 ILE A N 1
ATOM 2278 C CA . ILE A 1 335 ? 15.800 29.858 34.325 1.00 45.81 335 ILE A CA 1
ATOM 2279 C C . ILE A 1 335 ? 15.463 31.027 33.384 1.00 42.38 335 ILE A C 1
ATOM 2280 O O . ILE A 1 335 ? 15.092 32.117 33.858 1.00 44.51 335 ILE A O 1
ATOM 2285 N N . PRO A 1 336 ? 15.691 30.857 32.081 1.00 37.30 336 PRO A N 1
ATOM 2286 C CA . PRO A 1 336 ? 15.517 31.999 31.126 1.00 36.32 336 PRO A CA 1
ATOM 2287 C C . PRO A 1 336 ? 14.049 32.466 31.065 1.00 35.30 336 PRO A C 1
ATOM 2288 O O . PRO A 1 336 ? 13.189 31.658 30.931 1.00 36.27 336 PRO A O 1
ATOM 2292 N N . GLU A 1 337 ? 13.729 33.724 31.208 1.00 33.84 337 GLU A N 1
ATOM 2293 C CA . GLU A 1 337 ? 12.359 34.144 30.942 1.00 32.71 337 GLU A CA 1
ATOM 2294 C C . GLU A 1 337 ? 12.362 35.009 29.700 1.00 31.40 337 GLU A C 1
ATOM 2295 O O . GLU A 1 337 ? 13.284 35.835 29.500 1.00 27.61 337 GLU A O 1
ATOM 2301 N N . VAL A 1 338 ? 11.321 34.883 28.864 1.00 28.22 338 VAL A N 1
ATOM 2302 C CA . VAL A 1 338 ? 11.302 35.622 27.590 1.00 28.82 338 VAL A CA 1
ATOM 2303 C C . VAL A 1 338 ? 10.900 37.024 28.034 1.00 28.73 338 VAL A C 1
ATOM 2304 O O . VAL A 1 338 ? 10.027 37.144 28.836 1.00 31.46 338 VAL A O 1
ATOM 2308 N N . HIS A 1 339 ? 11.528 38.085 27.542 1.00 27.65 339 HIS A N 1
ATOM 2309 C CA . HIS A 1 339 ? 11.164 39.376 27.908 1.00 28.86 339 HIS A CA 1
ATOM 2310 C C . HIS A 1 339 ? 9.826 39.913 27.291 1.00 33.42 339 HIS A C 1
ATOM 2311 O O . HIS A 1 339 ? 9.019 40.569 28.020 1.00 32.67 339 HIS A O 1
ATOM 2318 N N . LYS A 1 340 ? 9.633 39.682 25.974 1.00 35.94 340 LYS A N 1
ATOM 2319 C CA . LYS A 1 340 ? 8.449 40.193 25.236 1.00 39.84 340 LYS A CA 1
ATOM 2320 C C . LYS A 1 340 ? 7.147 39.470 25.683 1.00 41.36 340 LYS A C 1
ATOM 2321 O O . LYS A 1 340 ? 7.172 38.358 26.230 1.00 39.77 340 LYS A O 1
ATOM 2327 N N . LYS A 1 341 ? 6.009 40.132 25.429 1.00 45.13 341 LYS A N 1
ATOM 2328 C CA . LYS A 1 341 ? 4.664 39.602 25.774 1.00 47.59 341 LYS A CA 1
ATOM 2329 C C . LYS A 1 341 ? 4.189 38.497 24.828 1.00 47.81 341 LYS A C 1
ATOM 2330 O O . LYS A 1 341 ? 4.604 38.513 23.664 1.00 47.81 341 LYS A O 1
ATOM 2336 N N . PRO A 1 347 ? 2.468 28.477 21.882 1.00 47.98 347 PRO A N 1
ATOM 2337 C CA . PRO A 1 347 ? 3.083 27.261 21.236 1.00 49.58 347 PRO A CA 1
ATOM 2338 C C . PRO A 1 347 ? 4.635 27.106 21.480 1.00 49.80 347 PRO A C 1
ATOM 2339 O O . PRO A 1 347 ? 5.468 27.788 20.779 1.00 50.49 347 PRO A O 1
ATOM 2343 N N . LEU A 1 348 ? 4.962 26.194 22.406 1.00 49.52 348 LEU A N 1
ATOM 2344 C CA . LEU A 1 348 ? 6.278 25.997 22.993 1.00 50.06 348 LEU A CA 1
ATOM 2345 C C . LEU A 1 348 ? 7.055 24.877 22.332 1.00 51.36 348 LEU A C 1
ATOM 2346 O O . LEU A 1 348 ? 6.488 23.812 22.046 1.00 52.30 348 LEU A O 1
ATOM 2351 N N . PHE A 1 349 ? 8.345 25.130 22.051 1.00 50.88 349 PHE A N 1
ATOM 2352 C CA . PHE A 1 349 ? 9.237 24.145 21.430 1.00 49.51 349 PHE A CA 1
ATOM 2353 C C . PHE A 1 349 ? 10.441 23.864 22.295 1.00 48.34 349 PHE A C 1
ATOM 2354 O O . PHE A 1 349 ? 10.843 24.714 23.078 1.00 48.00 349 PHE A O 1
ATOM 2362 N N . THR A 1 350 ? 11.011 22.660 22.192 1.00 48.06 350 THR A N 1
ATOM 2363 C CA . THR A 1 350 ? 12.279 22.395 22.907 1.00 47.32 350 THR A CA 1
ATOM 2364 C C . THR A 1 350 ? 13.443 23.197 22.251 1.00 44.70 350 THR A C 1
ATOM 2365 O O . THR A 1 350 ? 13.739 23.145 21.008 1.00 41.95 350 THR A O 1
ATOM 2369 N N . SER A 1 351 ? 14.079 23.968 23.126 1.00 41.79 351 SER A N 1
ATOM 2370 C CA . SER A 1 351 ? 15.062 24.956 22.676 1.00 38.16 351 SER A CA 1
ATOM 2371 C C . SER A 1 351 ? 16.352 24.728 23.464 1.00 36.76 351 SER A C 1
ATOM 2372 O O . SER A 1 351 ? 16.296 24.357 24.654 1.00 36.11 351 SER A O 1
ATOM 2375 N N . SER A 1 352 ? 17.492 24.877 22.795 1.00 34.79 352 SER A N 1
ATOM 2376 C CA . SER A 1 352 ? 18.756 25.074 23.502 1.00 34.40 352 SER A CA 1
ATOM 2377 C C . SER A 1 352 ? 19.334 26.521 23.412 1.00 31.30 352 SER A C 1
ATOM 2378 O O . SER A 1 352 ? 19.066 27.262 22.481 1.00 29.87 352 SER A O 1
ATOM 2381 N N . LEU A 1 353 ? 20.081 26.940 24.450 1.00 29.00 353 LEU A N 1
ATOM 2382 C CA . LEU A 1 353 ? 20.758 28.250 24.400 1.00 26.79 353 LEU A CA 1
ATOM 2383 C C . LEU A 1 353 ? 22.275 28.008 24.527 1.00 25.45 353 LEU A C 1
ATOM 2384 O O . LEU A 1 353 ? 22.761 27.237 25.435 1.00 23.37 353 LEU A O 1
ATOM 2389 N N . TRP A 1 354 ? 22.984 28.668 23.627 1.00 24.93 354 TRP A N 1
ATOM 2390 C CA . TRP A 1 354 ? 24.414 28.575 23.468 1.00 25.70 354 TRP A CA 1
ATOM 2391 C C . TRP A 1 354 ? 24.981 30.016 23.564 1.00 25.33 354 TRP A C 1
ATOM 2392 O O . TRP A 1 354 ? 24.291 31.008 23.250 1.00 23.49 354 TRP A O 1
ATOM 2403 N N . GLY A 1 355 ? 26.248 30.125 23.936 1.00 22.85 355 GLY A N 1
ATOM 2404 C CA . GLY A 1 355 ? 26.813 31.466 23.969 1.00 23.27 355 GLY A CA 1
ATOM 2405 C C . GLY A 1 355 ? 27.357 31.835 22.614 1.00 22.36 355 GLY A C 1
ATOM 2406 O O . GLY A 1 355 ? 27.131 31.061 21.652 1.00 23.90 355 GLY A O 1
ATOM 2407 N N . PRO A 1 356 ? 28.040 33.001 22.522 1.00 21.30 356 PRO A N 1
ATOM 2408 C CA . PRO A 1 356 ? 28.483 33.580 21.241 1.00 23.08 356 PRO A CA 1
ATOM 2409 C C . PRO A 1 356 ? 29.809 32.989 20.723 1.00 27.42 356 PRO A C 1
ATOM 2410 O O . PRO A 1 356 ? 30.144 33.247 19.561 1.00 28.96 356 PRO A O 1
ATOM 2414 N N . SER A 1 357 ? 30.539 32.211 21.493 1.00 27.34 357 SER A N 1
ATOM 2415 C CA . SER A 1 357 ? 31.704 31.514 20.953 1.00 33.37 357 SER A CA 1
ATOM 2416 C C . SER A 1 357 ? 31.321 30.238 20.040 1.00 35.65 357 SER A C 1
ATOM 2417 O O . SER A 1 357 ? 32.107 29.830 19.169 1.00 37.34 357 SER A O 1
ATOM 2420 N N . CYS A 1 358 ? 30.116 29.629 20.191 1.00 37.88 358 CYS A N 1
ATOM 2421 C CA . CYS A 1 358 ? 29.751 28.424 19.367 1.00 40.54 358 CYS A CA 1
ATOM 2422 C C . CYS A 1 358 ? 30.617 27.202 19.581 1.00 42.79 358 CYS A C 1
ATOM 2423 O O . CYS A 1 358 ? 30.365 26.156 18.928 1.00 44.42 358 CYS A O 1
ATOM 2426 N N . ASP A 1 359 ? 31.643 27.360 20.429 1.00 42.32 359 ASP A N 1
ATOM 2427 C CA . ASP A 1 359 ? 32.549 26.324 20.793 1.00 40.49 359 ASP A CA 1
ATOM 2428 C C . ASP A 1 359 ? 31.866 25.303 21.720 1.00 38.53 359 ASP A C 1
ATOM 2429 O O . ASP A 1 359 ? 30.787 25.558 22.243 1.00 36.75 359 ASP A O 1
ATOM 2434 N N . GLU A 1 360 ? 32.476 24.115 21.854 1.00 36.22 360 GLU A N 1
ATOM 2435 C CA . GLU A 1 360 ? 31.803 22.945 22.425 1.00 35.81 360 GLU A CA 1
ATOM 2436 C C . GLU A 1 360 ? 31.424 23.145 23.886 1.00 31.81 360 GLU A C 1
ATOM 2437 O O . GLU A 1 360 ? 30.534 22.504 24.356 1.00 31.28 360 GLU A O 1
ATOM 2443 N N . LEU A 1 361 ? 32.128 24.041 24.600 1.00 29.68 361 LEU A N 1
ATOM 2444 C CA . LEU A 1 361 ? 31.851 24.310 26.018 1.00 28.47 361 LEU A CA 1
ATOM 2445 C C . LEU A 1 361 ? 30.661 25.296 26.274 1.00 27.01 361 LEU A C 1
ATOM 2446 O O . LEU A 1 361 ? 30.163 25.459 27.375 1.00 26.38 361 LEU A O 1
ATOM 2451 N N . ASP A 1 362 ? 30.249 25.998 25.229 1.00 26.33 362 ASP A N 1
ATOM 2452 C CA . ASP A 1 362 ? 29.405 27.164 25.379 1.00 27.04 362 ASP A CA 1
ATOM 2453 C C . ASP A 1 362 ? 27.887 26.874 25.224 1.00 27.05 362 ASP A C 1
ATOM 2454 O O . ASP A 1 362 ? 27.179 27.657 24.608 1.00 27.52 362 ASP A O 1
ATOM 2459 N N . GLN A 1 363 ? 27.409 25.762 25.765 1.00 28.91 363 GLN A N 1
ATOM 2460 C CA . GLN A 1 363 ? 25.974 25.436 25.692 1.00 30.31 363 GLN A CA 1
ATOM 2461 C C . GLN A 1 363 ? 25.484 25.767 27.081 1.00 29.86 363 GLN A C 1
ATOM 2462 O O . GLN A 1 363 ? 26.002 25.244 28.061 1.00 30.81 363 GLN A O 1
ATOM 2468 N N . ILE A 1 364 ? 24.556 26.693 27.200 1.00 28.00 364 ILE A N 1
ATOM 2469 C CA . ILE A 1 364 ? 24.283 27.214 28.500 1.00 27.76 364 ILE A CA 1
ATOM 2470 C C . ILE A 1 364 ? 23.036 26.504 29.055 1.00 31.64 364 ILE A C 1
ATOM 2471 O O . ILE A 1 364 ? 22.950 26.216 30.267 1.00 33.54 364 ILE A O 1
ATOM 2476 N N . VAL A 1 365 ? 22.079 26.236 28.162 1.00 29.84 365 VAL A N 1
ATOM 2477 C CA . VAL A 1 365 ? 20.835 25.479 28.544 1.00 32.64 365 VAL A CA 1
ATOM 2478 C C . VAL A 1 365 ? 20.615 24.442 27.454 1.00 32.59 365 VAL A C 1
ATOM 2479 O O . VAL A 1 365 ? 20.444 24.780 26.306 1.00 31.45 365 VAL A O 1
ATOM 2483 N N . GLU A 1 366 ? 20.808 23.193 27.832 1.00 35.56 366 GLU A N 1
ATOM 2484 C CA . GLU A 1 366 ? 20.730 22.080 26.937 1.00 40.72 366 GLU A CA 1
ATOM 2485 C C . GLU A 1 366 ? 19.319 21.874 26.375 1.00 41.06 366 GLU A C 1
ATOM 2486 O O . GLU A 1 366 ? 19.217 21.626 25.205 1.00 41.84 366 GLU A O 1
ATOM 2492 N N . SER A 1 367 ? 18.251 21.981 27.173 1.00 41.66 367 SER A N 1
ATOM 2493 C CA . SER A 1 367 ? 16.890 22.145 26.589 1.00 44.14 367 SER A CA 1
ATOM 2494 C C . SER A 1 367 ? 15.881 22.647 27.579 1.00 43.98 367 SER A C 1
ATOM 2495 O O . SER A 1 367 ? 15.874 22.265 28.736 1.00 44.03 367 SER A O 1
ATOM 2498 N N . CYS A 1 368 ? 15.039 23.540 27.095 1.00 43.39 368 CYS A N 1
ATOM 2499 C CA . CYS A 1 368 ? 14.007 24.138 27.886 1.00 43.03 368 CYS A CA 1
ATOM 2500 C C . CYS A 1 368 ? 12.912 24.360 26.843 1.00 43.65 368 CYS A C 1
ATOM 2501 O O . CYS A 1 368 ? 13.148 24.108 25.645 1.00 43.39 368 CYS A O 1
ATOM 2504 N N . LEU A 1 369 ? 11.725 24.769 27.285 1.00 43.79 369 LEU A N 1
ATOM 2505 C CA . LEU A 1 369 ? 10.626 24.990 26.364 1.00 44.66 369 LEU A CA 1
ATOM 2506 C C . LEU A 1 369 ? 10.395 26.485 26.241 1.00 44.12 369 LEU A C 1
ATOM 2507 O O . LEU A 1 369 ? 10.092 27.191 27.216 1.00 44.59 369 LEU A O 1
ATOM 2512 N N . LEU A 1 370 ? 10.480 26.957 25.006 1.00 43.99 370 LEU A N 1
ATOM 2513 C CA . LEU A 1 370 ? 10.412 28.399 24.712 1.00 43.06 370 LEU A CA 1
ATOM 2514 C C . LEU A 1 370 ? 9.337 28.390 23.625 1.00 41.85 370 LEU A C 1
ATOM 2515 O O . LEU A 1 370 ? 9.377 27.504 22.800 1.00 40.69 370 LEU A O 1
ATOM 2520 N N . PRO A 1 371 ? 8.589 29.479 23.437 1.00 41.32 371 PRO A N 1
ATOM 2521 C CA . PRO A 1 371 ? 8.198 30.050 22.144 1.00 42.14 371 PRO A CA 1
ATOM 2522 C C . PRO A 1 371 ? 9.247 30.218 21.085 1.00 42.34 371 PRO A C 1
ATOM 2523 O O . PRO A 1 371 ? 10.436 30.268 21.416 1.00 40.16 371 PRO A O 1
ATOM 2527 N N . GLU A 1 372 ? 8.806 30.275 19.817 1.00 40.12 372 GLU A N 1
ATOM 2528 C CA . GLU A 1 372 ? 9.751 30.525 18.769 1.00 40.43 372 GLU A CA 1
ATOM 2529 C C . GLU A 1 372 ? 10.111 31.995 18.903 1.00 40.07 372 GLU A C 1
ATOM 2530 O O . GLU A 1 372 ? 9.210 32.865 18.973 1.00 40.89 372 GLU A O 1
ATOM 2536 N N . LEU A 1 373 ? 11.421 32.250 18.970 1.00 36.70 373 LEU A N 1
ATOM 2537 C CA . LEU A 1 373 ? 11.917 33.570 19.199 1.00 35.63 373 LEU A CA 1
ATOM 2538 C C . LEU A 1 373 ? 12.697 33.877 17.993 1.00 33.34 373 LEU A C 1
ATOM 2539 O O . LEU A 1 373 ? 13.080 32.976 17.254 1.00 33.59 373 LEU A O 1
ATOM 2544 N N . ASN A 1 374 ? 13.008 35.152 17.864 1.00 33.65 374 ASN A N 1
ATOM 2545 C CA . ASN A 1 374 ? 13.803 35.712 16.789 1.00 34.04 374 ASN A CA 1
ATOM 2546 C C . ASN A 1 374 ? 15.048 36.474 17.243 1.00 34.28 374 ASN A C 1
ATOM 2547 O O . ASN A 1 374 ? 15.129 36.970 18.363 1.00 31.19 374 ASN A O 1
ATOM 2552 N N . VAL A 1 375 ? 15.978 36.564 16.308 1.00 33.36 375 VAL A N 1
ATOM 2553 C CA . VAL A 1 375 ? 17.180 37.294 16.517 1.00 30.80 375 VAL A CA 1
ATOM 2554 C C . VAL A 1 375 ? 16.802 38.687 16.958 1.00 30.72 375 VAL A C 1
ATOM 2555 O O . VAL A 1 375 ? 15.896 39.313 16.349 1.00 29.50 375 VAL A O 1
ATOM 2559 N N . GLY A 1 376 ? 17.524 39.196 17.984 1.00 28.28 376 GLY A N 1
ATOM 2560 C CA . GLY A 1 376 ? 17.169 40.465 18.563 1.00 26.27 376 GLY A CA 1
ATOM 2561 C C . GLY A 1 376 ? 16.201 40.401 19.737 1.00 26.13 376 GLY A C 1
ATOM 2562 O O . GLY A 1 376 ? 15.970 41.416 20.392 1.00 26.01 376 GLY A O 1
ATOM 2563 N N . ASP A 1 377 ? 15.633 39.242 20.036 1.00 24.56 377 ASP A N 1
ATOM 2564 C CA . ASP A 1 377 ? 14.814 39.109 21.178 1.00 23.96 377 ASP A CA 1
ATOM 2565 C C . ASP A 1 377 ? 15.670 38.927 22.500 1.00 25.59 377 ASP A C 1
ATOM 2566 O O . ASP A 1 377 ? 16.690 38.229 22.459 1.00 26.59 377 ASP A O 1
ATOM 2571 N N . TRP A 1 378 ? 15.139 39.379 23.639 1.00 23.42 378 TRP A N 1
ATOM 2572 C CA . TRP A 1 378 ? 15.879 39.431 24.943 1.00 24.19 378 TRP A CA 1
ATOM 2573 C C . TRP A 1 378 ? 15.353 38.393 25.831 1.00 24.42 378 TRP A C 1
ATOM 2574 O O . TRP A 1 378 ? 14.166 38.064 25.730 1.00 22.58 378 TRP A O 1
ATOM 2585 N N . LEU A 1 379 ? 16.256 37.742 26.579 1.00 22.58 379 LEU A N 1
ATOM 2586 C CA . LEU A 1 379 ? 15.962 36.719 27.579 1.00 21.78 379 LEU A CA 1
ATOM 2587 C C . LEU A 1 379 ? 16.544 37.208 28.900 1.00 22.60 379 LEU A C 1
ATOM 2588 O O . LEU A 1 379 ? 17.593 37.912 28.882 1.00 21.06 379 LEU A O 1
ATOM 2593 N N . ILE A 1 380 ? 15.813 36.951 30.000 1.00 23.25 380 ILE A N 1
ATOM 2594 C CA . ILE A 1 380 ? 16.102 37.552 31.297 1.00 23.66 380 ILE A CA 1
ATOM 2595 C C . ILE A 1 380 ? 16.403 36.405 32.264 1.00 23.17 380 ILE A C 1
ATOM 2596 O O . ILE A 1 380 ? 15.599 35.478 32.328 1.00 23.67 380 ILE A O 1
ATOM 2601 N N . PHE A 1 381 ? 17.551 36.418 32.968 1.00 20.60 381 PHE A N 1
ATOM 2602 C CA . PHE A 1 381 ? 17.974 35.331 33.887 1.00 20.74 381 PHE A CA 1
ATOM 2603 C C . PHE A 1 381 ? 18.082 36.003 35.289 1.00 21.21 381 PHE A C 1
ATOM 2604 O O . PHE A 1 381 ? 18.827 36.996 35.420 1.00 17.75 381 PHE A O 1
ATOM 2612 N N . ASP A 1 382 ? 17.352 35.491 36.312 1.00 20.27 382 ASP A N 1
ATOM 2613 C CA . ASP A 1 382 ? 17.264 36.078 37.639 1.00 20.80 382 ASP A CA 1
ATOM 2614 C C . ASP A 1 382 ? 18.405 35.412 38.412 1.00 19.64 382 ASP A C 1
ATOM 2615 O O . ASP A 1 382 ? 18.902 34.379 37.992 1.00 17.15 382 ASP A O 1
ATOM 2620 N N . ASN A 1 383 ? 18.791 35.956 39.557 1.00 18.67 383 ASN A N 1
ATOM 2621 C CA . ASN A 1 383 ? 19.737 35.254 40.490 1.00 20.26 383 ASN A CA 1
ATOM 2622 C C . ASN A 1 383 ? 21.063 34.955 39.817 1.00 17.59 383 ASN A C 1
ATOM 2623 O O . ASN A 1 383 ? 21.660 33.866 39.928 1.00 16.45 383 ASN A O 1
ATOM 2628 N N . MET A 1 384 ? 21.577 36.008 39.177 1.00 16.17 384 MET A N 1
ATOM 2629 C CA . MET A 1 384 ? 22.800 35.911 38.380 1.00 15.54 384 MET A CA 1
ATOM 2630 C C . MET A 1 384 ? 23.916 36.695 39.133 1.00 15.52 384 MET A C 1
ATOM 2631 O O . MET A 1 384 ? 24.905 37.023 38.507 1.00 15.47 384 MET A O 1
ATOM 2636 N N . GLY A 1 385 ? 23.809 36.933 40.451 1.00 13.50 385 GLY A N 1
ATOM 2637 C CA . GLY A 1 385 ? 24.899 37.736 41.152 1.00 14.28 385 GLY A CA 1
ATOM 2638 C C . GLY A 1 385 ? 26.183 37.047 41.523 1.00 15.38 385 GLY A C 1
ATOM 2639 O O . GLY A 1 385 ? 27.170 37.709 41.768 1.00 12.84 385 GLY A O 1
ATOM 2640 N N . ALA A 1 386 ? 26.176 35.692 41.591 1.00 15.59 386 ALA A N 1
ATOM 2641 C CA . ALA A 1 386 ? 27.322 34.935 42.110 1.00 16.17 386 ALA A CA 1
ATOM 2642 C C . ALA A 1 386 ? 28.089 34.268 40.982 1.00 18.14 386 ALA A C 1
ATOM 2643 O O . ALA A 1 386 ? 27.461 33.756 40.059 1.00 16.21 386 ALA A O 1
ATOM 2645 N N . ASP A 1 387 ? 29.432 34.259 41.045 1.00 16.89 387 ASP A N 1
ATOM 2646 C CA . ASP A 1 387 ? 30.309 33.597 39.973 1.00 18.52 387 ASP A CA 1
ATOM 2647 C C . ASP A 1 387 ? 29.938 34.039 38.525 1.00 16.97 387 ASP A C 1
ATOM 2648 O O . ASP A 1 387 ? 30.000 33.249 37.587 1.00 18.63 387 ASP A O 1
ATOM 2653 N N . SER A 1 388 ? 29.627 35.306 38.313 1.00 16.45 388 SER A N 1
ATOM 2654 C CA . SER A 1 388 ? 29.206 35.755 37.004 1.00 17.82 388 SER A CA 1
ATOM 2655 C C . SER A 1 388 ? 29.930 37.043 36.584 1.00 18.69 388 SER A C 1
ATOM 2656 O O . SER A 1 388 ? 29.885 37.395 35.437 1.00 20.25 388 SER A O 1
ATOM 2659 N N . PHE A 1 389 ? 30.468 37.827 37.533 1.00 16.32 389 PHE A N 1
ATOM 2660 C CA . PHE A 1 389 ? 31.060 39.161 37.161 1.00 17.53 389 PHE A CA 1
ATOM 2661 C C . PHE A 1 389 ? 32.559 38.954 36.836 1.00 21.19 389 PHE A C 1
ATOM 2662 O O . PHE A 1 389 ? 33.449 39.241 37.689 1.00 23.93 389 PHE A O 1
ATOM 2670 N N . HIS A 1 390 ? 32.836 38.634 35.605 1.00 19.34 390 HIS A N 1
ATOM 2671 C CA . HIS A 1 390 ? 34.175 38.243 35.231 1.00 21.37 390 HIS A CA 1
ATOM 2672 C C . HIS A 1 390 ? 34.730 39.331 34.308 1.00 22.21 390 HIS A C 1
ATOM 2673 O O . HIS A 1 390 ? 33.989 40.217 33.845 1.00 21.83 390 HIS A O 1
ATOM 2680 N N . GLU A 1 391 ? 36.010 39.279 33.993 1.00 21.41 391 GLU A N 1
ATOM 2681 C CA . GLU A 1 391 ? 36.657 40.420 33.374 1.00 26.13 391 GLU A CA 1
ATOM 2682 C C . GLU A 1 391 ? 36.499 40.229 31.834 1.00 22.84 391 GLU A C 1
ATOM 2683 O O . GLU A 1 391 ? 36.346 39.110 31.397 1.00 22.44 391 GLU A O 1
ATOM 2689 N N . PRO A 1 392 ? 36.581 41.300 31.039 1.00 23.92 392 PRO A N 1
ATOM 2690 C CA . PRO A 1 392 ? 36.731 41.195 29.574 1.00 23.13 392 PRO A CA 1
ATOM 2691 C C . PRO A 1 392 ? 38.015 40.396 29.283 1.00 25.13 392 PRO A C 1
ATOM 2692 O O . PRO A 1 392 ? 39.043 40.578 29.967 1.00 25.26 392 PRO A O 1
ATOM 2696 N N . SER A 1 393 ? 37.983 39.512 28.326 1.00 23.80 393 SER A N 1
ATOM 2697 C CA . SER A 1 393 ? 39.186 38.729 28.054 1.00 23.41 393 SER A CA 1
ATOM 2698 C C . SER A 1 393 ? 39.160 38.351 26.596 1.00 23.75 393 SER A C 1
ATOM 2699 O O . SER A 1 393 ? 38.082 38.531 25.923 1.00 19.56 393 SER A O 1
ATOM 2702 N N . ALA A 1 394 ? 40.256 37.749 26.093 1.00 23.38 394 ALA A N 1
ATOM 2703 C CA . ALA A 1 394 ? 40.313 37.282 24.635 1.00 24.27 394 ALA A CA 1
ATOM 2704 C C . ALA A 1 394 ? 39.098 36.422 24.305 1.00 25.69 394 ALA A C 1
ATOM 2705 O O . ALA A 1 394 ? 38.495 36.503 23.230 1.00 24.13 394 ALA A O 1
ATOM 2707 N N . PHE A 1 395 ? 38.707 35.616 25.281 1.00 27.09 395 PHE A N 1
ATOM 2708 C CA . PHE A 1 395 ? 37.662 34.616 25.030 1.00 30.70 395 PHE A CA 1
ATOM 2709 C C . PHE A 1 395 ? 36.261 35.230 24.875 1.00 30.36 395 PHE A C 1
ATOM 2710 O O . PHE A 1 395 ? 35.426 34.577 24.327 1.00 31.65 395 PHE A O 1
ATOM 2718 N N . ASN A 1 396 ? 35.978 36.437 25.431 1.00 27.35 396 ASN A N 1
ATOM 2719 C CA . ASN A 1 396 ? 34.694 37.123 25.139 1.00 24.46 396 ASN A CA 1
ATOM 2720 C C . ASN A 1 396 ? 34.854 38.327 24.175 1.00 24.51 396 ASN A C 1
ATOM 2721 O O . ASN A 1 396 ? 33.974 39.233 24.051 1.00 24.41 396 ASN A O 1
ATOM 2726 N N . ASP A 1 397 ? 35.971 38.322 23.426 1.00 23.15 397 ASP A N 1
ATOM 2727 C CA . ASP A 1 397 ? 36.329 39.481 22.614 1.00 21.77 397 ASP A CA 1
ATOM 2728 C C . ASP A 1 397 ? 36.319 40.783 23.468 1.00 18.32 397 ASP A C 1
ATOM 2729 O O . ASP A 1 397 ? 35.874 41.816 23.001 1.00 15.90 397 ASP A O 1
ATOM 2734 N N . PHE A 1 398 ? 36.860 40.752 24.692 1.00 16.88 398 PHE A N 1
ATOM 2735 C CA . PHE A 1 398 ? 36.935 41.953 25.556 1.00 19.65 398 PHE A CA 1
ATOM 2736 C C . PHE A 1 398 ? 35.634 42.722 25.763 1.00 23.49 398 PHE A C 1
ATOM 2737 O O . PHE A 1 398 ? 35.643 43.964 25.815 1.00 24.38 398 PHE A O 1
ATOM 2745 N N . GLN A 1 399 ? 34.498 42.008 25.808 1.00 23.41 399 GLN A N 1
ATOM 2746 C CA . GLN A 1 399 ? 33.169 42.664 25.992 1.00 26.02 399 GLN A CA 1
ATOM 2747 C C . GLN A 1 399 ? 32.562 42.163 27.296 1.00 26.69 399 GLN A C 1
ATOM 2748 O O . GLN A 1 399 ? 32.542 40.918 27.532 1.00 28.21 399 GLN A O 1
ATOM 2754 N N . ARG A 1 400 ? 32.018 43.052 28.124 1.00 25.71 400 ARG A N 1
ATOM 2755 C CA . ARG A 1 400 ? 31.204 42.554 29.275 1.00 25.97 400 ARG A CA 1
ATOM 2756 C C . ARG A 1 400 ? 29.923 43.407 29.378 1.00 24.35 400 ARG A C 1
ATOM 2757 O O . ARG A 1 400 ? 29.900 44.457 28.775 1.00 22.14 400 ARG A O 1
ATOM 2765 N N . PRO A 1 401 ? 28.847 42.859 29.981 1.00 21.96 401 PRO A N 1
ATOM 2766 C CA . PRO A 1 401 ? 27.563 43.544 30.099 1.00 20.83 401 PRO A CA 1
ATOM 2767 C C . PRO A 1 401 ? 27.739 44.855 30.851 1.00 19.88 401 PRO A C 1
ATOM 2768 O O . PRO A 1 401 ? 28.620 44.955 31.754 1.00 17.50 401 PRO A O 1
ATOM 2772 N N . ALA A 1 402 ? 26.846 45.813 30.594 1.00 19.48 402 ALA A N 1
ATOM 2773 C CA . ALA A 1 402 ? 26.846 47.006 31.414 1.00 18.76 402 ALA A CA 1
ATOM 2774 C C . ALA A 1 402 ? 26.263 46.608 32.784 1.00 17.63 402 ALA A C 1
ATOM 2775 O O . ALA A 1 402 ? 25.708 45.497 32.941 1.00 14.97 402 ALA A O 1
ATOM 2777 N N . ILE A 1 403 ? 26.483 47.447 33.796 1.00 17.70 403 ILE A N 1
ATOM 2778 C CA . ILE A 1 403 ? 25.981 47.130 35.117 1.00 19.57 403 ILE A CA 1
ATOM 2779 C C . ILE A 1 403 ? 25.173 48.387 35.467 1.00 21.72 403 ILE A C 1
ATOM 2780 O O . ILE A 1 403 ? 25.685 49.539 35.391 1.00 18.89 403 ILE A O 1
ATOM 2785 N N . TYR A 1 404 ? 23.906 48.200 35.787 1.00 17.46 404 TYR A N 1
ATOM 2786 C CA . TYR A 1 404 ? 23.108 49.402 36.269 1.00 19.92 404 TYR A CA 1
ATOM 2787 C C . TYR A 1 404 ? 22.687 49.123 37.716 1.00 20.43 404 TYR A C 1
ATOM 2788 O O . TYR A 1 404 ? 22.320 47.951 37.968 1.00 20.18 404 TYR A O 1
ATOM 2797 N N . PHE A 1 405 ? 22.776 50.111 38.624 1.00 16.95 405 PHE A N 1
ATOM 2798 C CA . PHE A 1 405 ? 22.409 49.892 40.039 1.00 18.55 405 PHE A CA 1
ATOM 2799 C C . PHE A 1 405 ? 21.065 50.568 40.476 1.00 19.98 405 PHE A C 1
ATOM 2800 O O . PHE A 1 405 ? 20.818 51.665 40.072 1.00 18.85 405 PHE A O 1
ATOM 2808 N N . MET A 1 406 ? 20.267 49.929 41.322 1.00 19.85 406 MET A N 1
ATOM 2809 C CA . MET A 1 406 ? 19.048 50.571 41.815 1.00 24.02 406 MET A CA 1
ATOM 2810 C C . MET A 1 406 ? 18.949 50.246 43.282 1.00 21.45 406 MET A C 1
ATOM 2811 O O . MET A 1 406 ? 19.543 49.299 43.763 1.00 14.60 406 MET A O 1
ATOM 2816 N N . MET A 1 407 ? 18.220 51.082 44.019 1.00 22.47 407 MET A N 1
ATOM 2817 C CA . MET A 1 407 ? 17.677 50.738 45.367 1.00 23.98 407 MET A CA 1
ATOM 2818 C C . MET A 1 407 ? 16.277 51.339 45.591 1.00 24.57 407 MET A C 1
ATOM 2819 O O . MET A 1 407 ? 15.960 52.312 44.969 1.00 24.57 407 MET A O 1
ATOM 2824 N N . SER A 1 408 ? 15.453 50.743 46.440 1.00 26.06 408 SER A N 1
ATOM 2825 C CA . SER A 1 408 ? 14.175 51.434 46.836 1.00 27.80 408 SER A CA 1
ATOM 2826 C C . SER A 1 408 ? 14.500 52.692 47.689 1.00 28.25 408 SER A C 1
ATOM 2827 O O . SER A 1 408 ? 15.500 52.670 48.433 1.00 25.54 408 SER A O 1
ATOM 2830 N N . PHE A 1 409 ? 13.720 53.806 47.569 1.00 28.62 409 PHE A N 1
ATOM 2831 C CA . PHE A 1 409 ? 13.922 54.940 48.544 1.00 29.64 409 PHE A CA 1
ATOM 2832 C C . PHE A 1 409 ? 13.929 54.363 49.922 1.00 30.35 409 PHE A C 1
ATOM 2833 O O . PHE A 1 409 ? 14.706 54.672 50.841 1.00 30.12 409 PHE A O 1
ATOM 2841 N N . SER A 1 410 ? 13.042 53.454 50.135 1.00 31.45 410 SER A N 1
ATOM 2842 C CA . SER A 1 410 ? 12.931 52.896 51.467 1.00 34.73 410 SER A CA 1
ATOM 2843 C C . SER A 1 410 ? 14.210 52.187 52.054 1.00 36.15 410 SER A C 1
ATOM 2844 O O . SER A 1 410 ? 14.562 52.404 53.218 1.00 37.36 410 SER A O 1
ATOM 2847 N N . ASP A 1 411 ? 14.921 51.328 51.279 1.00 35.88 411 ASP A N 1
ATOM 2848 C CA . ASP A 1 411 ? 16.215 50.782 51.723 1.00 34.28 411 ASP A CA 1
ATOM 2849 C C . ASP A 1 411 ? 17.262 51.906 51.908 1.00 33.38 411 ASP A C 1
ATOM 2850 O O . ASP A 1 411 ? 18.028 51.803 52.812 1.00 32.49 411 ASP A O 1
ATOM 2855 N N . TRP A 1 412 ? 17.302 52.894 51.015 1.00 32.74 412 TRP A N 1
ATOM 2856 C CA . TRP A 1 412 ? 18.215 54.069 51.150 1.00 35.25 412 TRP A CA 1
ATOM 2857 C C . TRP A 1 412 ? 17.988 54.815 52.473 1.00 35.35 412 TRP A C 1
ATOM 2858 O O . TRP A 1 412 ? 18.963 55.077 53.208 1.00 32.39 412 TRP A O 1
ATOM 2869 N N . TYR A 1 413 ? 16.712 55.126 52.792 1.00 35.02 413 TYR A N 1
ATOM 2870 C CA . TYR A 1 413 ? 16.351 55.818 54.107 1.00 37.19 413 TYR A CA 1
ATOM 2871 C C . TYR A 1 413 ? 16.871 55.119 55.283 1.00 37.84 413 TYR A C 1
ATOM 2872 O O . TYR A 1 413 ? 17.447 55.747 56.202 1.00 40.33 413 TYR A O 1
ATOM 2881 N N . GLU A 1 414 ? 16.719 53.804 55.267 1.00 39.21 414 GLU A N 1
ATOM 2882 C CA . GLU A 1 414 ? 17.320 52.991 56.276 1.00 40.11 414 GLU A CA 1
ATOM 2883 C C . GLU A 1 414 ? 18.888 53.014 56.387 1.00 40.75 414 GLU A C 1
ATOM 2884 O O . GLU A 1 414 ? 19.459 52.897 57.529 1.00 39.69 414 GLU A O 1
ATOM 2887 N N . MET A 1 415 ? 19.590 53.151 55.240 1.00 37.34 415 MET A N 1
ATOM 2888 C CA . MET A 1 415 ? 21.067 53.247 55.273 1.00 34.35 415 MET A CA 1
ATOM 2889 C C . MET A 1 415 ? 21.393 54.590 55.884 1.00 36.68 415 MET A C 1
ATOM 2890 O O . MET A 1 415 ? 22.404 54.729 56.625 1.00 36.80 415 MET A O 1
ATOM 2895 N N . GLN A 1 416 ? 20.601 55.600 55.502 1.00 39.21 416 GLN A N 1
ATOM 2896 C CA . GLN A 1 416 ? 20.853 56.991 55.918 1.00 43.01 416 GLN A CA 1
ATOM 2897 C C . GLN A 1 416 ? 20.725 57.092 57.399 1.00 45.61 416 GLN A C 1
ATOM 2898 O O . GLN A 1 416 ? 21.568 57.674 58.098 1.00 47.32 416 GLN A O 1
ATOM 2904 N N . ASP A 1 417 ? 19.704 56.427 57.895 1.00 47.65 417 ASP A N 1
ATOM 2905 C CA . ASP A 1 417 ? 19.394 56.506 59.278 1.00 50.60 417 ASP A CA 1
ATOM 2906 C C . ASP A 1 417 ? 20.374 55.665 60.121 1.00 49.55 417 ASP A C 1
ATOM 2907 O O . ASP A 1 417 ? 20.664 56.043 61.279 1.00 48.79 417 ASP A O 1
ATOM 2912 N N . ALA A 1 418 ? 20.957 54.597 59.548 1.00 47.63 418 ALA A N 1
ATOM 2913 C CA . ALA A 1 418 ? 22.059 53.888 60.261 1.00 44.83 418 ALA A CA 1
ATOM 2914 C C . ALA A 1 418 ? 23.424 54.630 60.225 1.00 43.57 418 ALA A C 1
ATOM 2915 O O . ALA A 1 418 ? 24.411 54.113 60.746 1.00 42.73 418 ALA A O 1
ATOM 2917 N N . GLY A 1 419 ? 23.495 55.786 59.563 1.00 41.46 419 GLY A N 1
ATOM 2918 C CA . GLY A 1 419 ? 24.756 56.532 59.458 1.00 41.57 419 GLY A CA 1
ATOM 2919 C C . GLY A 1 419 ? 25.675 56.114 58.302 1.00 40.78 419 GLY A C 1
ATOM 2920 O O . GLY A 1 419 ? 26.723 56.729 58.097 1.00 41.23 419 GLY A O 1
ATOM 2921 N N . ILE A 1 420 ? 25.279 55.110 57.498 1.00 38.78 420 ILE A N 1
ATOM 2922 C CA . ILE A 1 420 ? 26.277 54.547 56.579 1.00 35.73 420 ILE A CA 1
ATOM 2923 C C . ILE A 1 420 ? 26.517 55.379 55.323 1.00 34.78 420 ILE A C 1
ATOM 2924 O O . ILE A 1 420 ? 27.654 55.430 54.801 1.00 33.31 420 ILE A O 1
ATOM 2929 N N . THR A 1 421 ? 25.476 56.027 54.794 1.00 32.26 421 THR A N 1
ATOM 2930 C CA . THR A 1 421 ? 25.665 56.853 53.615 1.00 32.29 421 THR A CA 1
ATOM 2931 C C . THR A 1 421 ? 26.651 58.027 53.892 1.00 30.57 421 THR A C 1
ATOM 2932 O O . THR A 1 421 ? 27.172 58.576 52.972 1.00 32.94 421 THR A O 1
ATOM 2936 N N . SER A 1 422 ? 26.865 58.388 55.135 1.00 30.76 422 SER A N 1
ATOM 2937 C CA . SER A 1 422 ? 27.829 59.403 55.506 1.00 34.13 422 SER A CA 1
ATOM 2938 C C . SER A 1 422 ? 29.326 58.877 55.645 1.00 32.74 422 SER A C 1
ATOM 2939 O O . SER A 1 422 ? 30.286 59.631 55.916 1.00 33.88 422 SER A O 1
ATOM 2942 N N . ASP A 1 423 ? 29.537 57.585 55.471 1.00 31.64 423 ASP A N 1
ATOM 2943 C CA . ASP A 1 423 ? 30.866 57.006 55.730 1.00 29.60 423 ASP A CA 1
ATOM 2944 C C . ASP A 1 423 ? 31.674 57.249 54.523 1.00 25.42 423 ASP A C 1
ATOM 2945 O O . ASP A 1 423 ? 31.145 57.179 53.402 1.00 23.60 423 ASP A O 1
ATOM 2950 N N . ALA A 1 424 ? 32.970 57.595 54.729 1.00 22.84 424 ALA A N 1
ATOM 2951 C CA . ALA A 1 424 ? 33.938 57.782 53.639 1.00 20.46 424 ALA A CA 1
ATOM 2952 C C . ALA A 1 424 ? 33.996 56.506 52.761 1.00 16.35 424 ALA A C 1
ATOM 2953 O O . ALA A 1 424 ? 34.217 56.602 51.624 1.00 19.19 424 ALA A O 1
ATOM 2955 N N . MET A 1 425 ? 33.684 55.341 53.264 1.00 16.44 425 MET A N 1
ATOM 2956 C CA . MET A 1 425 ? 33.707 54.112 52.397 1.00 18.24 425 MET A CA 1
ATOM 2957 C C . MET A 1 425 ? 32.606 54.185 51.313 1.00 19.39 425 MET A C 1
ATOM 2958 O O . MET A 1 425 ? 32.719 53.581 50.188 1.00 18.42 425 MET A O 1
ATOM 2963 N N . MET A 1 426 ? 31.539 55.002 51.595 1.00 18.79 426 MET A N 1
ATOM 2964 C CA . MET A 1 426 ? 30.464 55.220 50.557 1.00 19.95 426 MET A CA 1
ATOM 2965 C C . MET A 1 426 ? 30.645 56.423 49.612 1.00 19.52 426 MET A C 1
ATOM 2966 O O . MET A 1 426 ? 29.764 56.704 48.793 1.00 18.23 426 MET A O 1
ATOM 2971 N N . LYS A 1 427 ? 31.851 56.981 49.555 1.00 18.73 427 LYS A N 1
ATOM 2972 C CA . LYS A 1 427 ? 32.097 58.212 48.837 1.00 19.35 427 LYS A CA 1
ATOM 2973 C C . LYS A 1 427 ? 31.855 58.090 47.367 1.00 21.61 427 LYS A C 1
ATOM 2974 O O . LYS A 1 427 ? 31.558 59.083 46.697 1.00 19.39 427 LYS A O 1
ATOM 2980 N N . ASN A 1 428 ? 32.003 56.901 46.781 1.00 17.96 428 ASN A N 1
ATOM 2981 C CA . ASN A 1 428 ? 31.823 56.814 45.326 1.00 19.92 428 ASN A CA 1
ATOM 2982 C C . ASN A 1 428 ? 30.344 56.592 44.839 1.00 18.67 428 ASN A C 1
ATOM 2983 O O . ASN A 1 428 ? 30.077 56.383 43.579 1.00 21.16 428 ASN A O 1
ATOM 2988 N N . PHE A 1 429 ? 29.385 56.589 45.753 1.00 17.91 429 PHE A N 1
ATOM 2989 C CA . PHE A 1 429 ? 28.029 56.192 45.336 1.00 19.19 429 PHE A CA 1
ATOM 2990 C C . PHE A 1 429 ? 27.248 57.526 45.212 1.00 21.62 429 PHE A C 1
ATOM 2991 O O . PHE A 1 429 ? 27.289 58.364 46.128 1.00 18.59 429 PHE A O 1
ATOM 2999 N N . PHE A 1 430 ? 26.502 57.642 44.120 1.00 23.40 430 PHE A N 1
ATOM 3000 C CA . PHE A 1 430 ? 25.655 58.860 43.905 1.00 24.88 430 PHE A CA 1
ATOM 3001 C C . PHE A 1 430 ? 24.254 58.410 43.678 1.00 23.91 430 PHE A C 1
ATOM 3002 O O . PHE A 1 430 ? 24.008 57.731 42.690 1.00 26.78 430 PHE A O 1
ATOM 3010 N N . PHE A 1 431 ? 23.402 58.672 44.650 1.00 24.07 431 PHE A N 1
ATOM 3011 C CA . PHE A 1 431 ? 22.034 58.223 44.687 1.00 28.01 431 PHE A CA 1
ATOM 3012 C C . PHE A 1 431 ? 21.115 59.350 44.202 1.00 31.50 431 PHE A C 1
ATOM 3013 O O . PHE A 1 431 ? 21.165 60.441 44.728 1.00 33.95 431 PHE A O 1
ATOM 3021 N N . ALA A 1 432 ? 20.279 59.062 43.229 1.00 33.35 432 ALA A N 1
ATOM 3022 C CA . ALA A 1 432 ? 19.298 59.999 42.722 1.00 35.47 432 ALA A CA 1
ATOM 3023 C C . ALA A 1 432 ? 18.017 59.263 42.318 1.00 37.43 432 ALA A C 1
ATOM 3024 O O . ALA A 1 432 ? 18.081 58.125 41.813 1.00 34.86 432 ALA A O 1
ATOM 3026 N N . PRO A 1 433 ? 16.827 59.936 42.535 1.00 39.73 433 PRO A N 1
ATOM 3027 C CA . PRO A 1 433 ? 15.541 59.478 42.060 1.00 39.27 433 PRO A CA 1
ATOM 3028 C C . PRO A 1 433 ? 15.708 59.026 40.656 1.00 40.63 433 PRO A C 1
ATOM 3029 O O . PRO A 1 433 ? 16.326 59.737 39.845 1.00 39.09 433 PRO A O 1
ATOM 3033 N N . SER A 1 434 ? 15.226 57.814 40.418 1.00 40.90 434 SER A N 1
ATOM 3034 C CA . SER A 1 434 ? 15.296 57.173 39.174 1.00 45.49 434 SER A CA 1
ATOM 3035 C C . SER A 1 434 ? 14.413 57.898 38.146 1.00 49.72 434 SER A C 1
ATOM 3036 O O . SER A 1 434 ? 13.261 58.335 38.470 1.00 50.48 434 SER A O 1
ATOM 3039 N N . CYS A 1 435 ? 14.943 58.019 36.926 1.00 53.73 435 CYS A N 1
ATOM 3040 C CA . CYS A 1 435 ? 14.190 58.531 35.795 1.00 55.67 435 CYS A CA 1
ATOM 3041 C C . CYS A 1 435 ? 12.879 57.794 35.596 1.00 56.20 435 CYS A C 1
ATOM 3042 O O . CYS A 1 435 ? 12.878 56.694 35.043 1.00 56.26 435 CYS A O 1
ATOM 3045 N N . ALA B 1 8 ? 58.074 46.247 23.050 1.00 38.02 8 ALA B N 1
ATOM 3046 C CA . ALA B 1 8 ? 58.638 44.862 23.271 1.00 40.51 8 ALA B CA 1
ATOM 3047 C C . ALA B 1 8 ? 59.820 44.468 22.351 1.00 39.22 8 ALA B C 1
ATOM 3048 O O . ALA B 1 8 ? 59.806 44.713 21.169 1.00 40.25 8 ALA B O 1
ATOM 3050 N N . ASN B 1 9 ? 60.851 43.864 22.918 1.00 38.07 9 ASN B N 1
ATOM 3051 C CA . ASN B 1 9 ? 61.951 43.383 22.160 1.00 37.09 9 ASN B CA 1
ATOM 3052 C C . ASN B 1 9 ? 62.016 41.904 22.544 1.00 32.80 9 ASN B C 1
ATOM 3053 O O . ASN B 1 9 ? 61.772 41.546 23.713 1.00 32.58 9 ASN B O 1
ATOM 3058 N N . TYR B 1 10 ? 62.350 41.039 21.596 1.00 26.38 10 TYR B N 1
ATOM 3059 C CA . TYR B 1 10 ? 62.499 39.624 21.918 1.00 23.50 10 TYR B CA 1
ATOM 3060 C C . TYR B 1 10 ? 63.967 39.267 21.763 1.00 24.14 10 TYR B C 1
ATOM 3061 O O . TYR B 1 10 ? 64.572 39.484 20.648 1.00 23.18 10 TYR B O 1
ATOM 3070 N N . SER B 1 11 ? 64.481 38.653 22.811 1.00 22.73 11 SER B N 1
ATOM 3071 C CA . SER B 1 11 ? 65.849 38.176 22.815 1.00 25.11 11 SER B CA 1
ATOM 3072 C C . SER B 1 11 ? 65.857 36.707 22.407 1.00 23.71 11 SER B C 1
ATOM 3073 O O . SER B 1 11 ? 65.069 35.904 22.927 1.00 24.29 11 SER B O 1
ATOM 3076 N N . VAL B 1 12 ? 66.538 36.405 21.300 1.00 21.24 12 VAL B N 1
ATOM 3077 C CA . VAL B 1 12 ? 66.578 35.005 20.756 1.00 19.27 12 VAL B CA 1
ATOM 3078 C C . VAL B 1 12 ? 68.050 34.466 20.959 1.00 20.12 12 VAL B C 1
ATOM 3079 O O . VAL B 1 12 ? 69.023 35.028 20.432 1.00 20.85 12 VAL B O 1
ATOM 3083 N N . GLY B 1 13 ? 68.203 33.477 21.819 1.00 20.01 13 GLY B N 1
ATOM 3084 C CA . GLY B 1 13 ? 69.503 32.808 22.032 1.00 22.89 13 GLY B CA 1
ATOM 3085 C C . GLY B 1 13 ? 69.817 31.906 20.825 1.00 22.43 13 GLY B C 1
ATOM 3086 O O . GLY B 1 13 ? 68.990 31.063 20.444 1.00 20.29 13 GLY B O 1
ATOM 3087 N N . LEU B 1 14 ? 70.977 32.101 20.185 1.00 22.06 14 LEU B N 1
ATOM 3088 C CA . LEU B 1 14 ? 71.385 31.208 19.048 1.00 23.48 14 LEU B CA 1
ATOM 3089 C C . LEU B 1 14 ? 72.166 29.995 19.503 1.00 25.44 14 LEU B C 1
ATOM 3090 O O . LEU B 1 14 ? 73.098 30.063 20.286 1.00 24.80 14 LEU B O 1
ATOM 3095 N N . LEU B 1 15 ? 71.710 28.827 19.111 1.00 27.38 15 LEU B N 1
ATOM 3096 C CA . LEU B 1 15 ? 72.345 27.688 19.705 1.00 30.19 15 LEU B CA 1
ATOM 3097 C C . LEU B 1 15 ? 73.413 27.118 18.686 1.00 34.15 15 LEU B C 1
ATOM 3098 O O . LEU B 1 15 ? 73.103 26.782 17.519 1.00 31.52 15 LEU B O 1
ATOM 3103 N N . ASP B 1 16 ? 74.637 27.044 19.206 1.00 39.34 16 ASP B N 1
ATOM 3104 C CA . ASP B 1 16 ? 75.731 26.417 18.519 1.00 45.59 16 ASP B CA 1
ATOM 3105 C C . ASP B 1 16 ? 75.480 24.935 18.402 1.00 47.43 16 ASP B C 1
ATOM 3106 O O . ASP B 1 16 ? 74.567 24.352 19.025 1.00 48.14 16 ASP B O 1
ATOM 3111 N N . GLU B 1 17 ? 76.358 24.342 17.604 1.00 50.08 17 GLU B N 1
ATOM 3112 C CA . GLU B 1 17 ? 76.380 22.937 17.320 1.00 51.48 17 GLU B CA 1
ATOM 3113 C C . GLU B 1 17 ? 76.282 21.983 18.534 1.00 50.97 17 GLU B C 1
ATOM 3114 O O . GLU B 1 17 ? 75.443 21.080 18.536 1.00 51.92 17 GLU B O 1
ATOM 3120 N N . GLY B 1 18 ? 77.119 22.118 19.554 1.00 51.20 18 GLY B N 1
ATOM 3121 C CA . GLY B 1 18 ? 76.910 21.189 20.693 1.00 51.39 18 GLY B CA 1
ATOM 3122 C C . GLY B 1 18 ? 75.543 21.271 21.404 1.00 51.42 18 GLY B C 1
ATOM 3123 O O . GLY B 1 18 ? 74.954 20.230 21.726 1.00 53.84 18 GLY B O 1
ATOM 3124 N N . THR B 1 19 ? 75.025 22.493 21.638 1.00 49.34 19 THR B N 1
ATOM 3125 C CA . THR B 1 19 ? 73.828 22.749 22.491 1.00 45.81 19 THR B CA 1
ATOM 3126 C C . THR B 1 19 ? 72.382 22.488 21.878 1.00 43.69 19 THR B C 1
ATOM 3127 O O . THR B 1 19 ? 72.085 22.772 20.678 1.00 41.80 19 THR B O 1
ATOM 3131 N N . ASN B 1 20 ? 71.546 21.825 22.692 1.00 41.20 20 ASN B N 1
ATOM 3132 C CA . ASN B 1 20 ? 70.137 21.424 22.339 1.00 40.68 20 ASN B CA 1
ATOM 3133 C C . ASN B 1 20 ? 69.074 21.933 23.368 1.00 38.19 20 ASN B C 1
ATOM 3134 O O . ASN B 1 20 ? 69.424 22.526 24.415 1.00 34.67 20 ASN B O 1
ATOM 3139 N N . LEU B 1 21 ? 67.803 21.698 23.017 1.00 35.73 21 LEU B N 1
ATOM 3140 C CA . LEU B 1 21 ? 66.640 22.097 23.812 1.00 35.24 21 LEU B CA 1
ATOM 3141 C C . LEU B 1 21 ? 66.829 21.648 25.266 1.00 33.32 21 LEU B C 1
ATOM 3142 O O . LEU B 1 21 ? 66.686 22.451 26.134 1.00 33.57 21 LEU B O 1
ATOM 3147 N N . GLY B 1 22 ? 67.173 20.370 25.494 1.00 31.68 22 GLY B N 1
ATOM 3148 C CA . GLY B 1 22 ? 67.505 19.814 26.789 1.00 30.08 22 GLY B CA 1
ATOM 3149 C C . GLY B 1 22 ? 68.448 20.668 27.615 1.00 30.46 22 GLY B C 1
ATOM 3150 O O . GLY B 1 22 ? 68.177 20.931 28.803 1.00 29.67 22 GLY B O 1
ATOM 3151 N N . ASN B 1 23 ? 69.532 21.154 27.022 1.00 28.55 23 ASN B N 1
ATOM 3152 C CA . ASN B 1 23 ? 70.416 22.012 27.750 1.00 28.97 23 ASN B CA 1
ATOM 3153 C C . ASN B 1 23 ? 69.765 23.328 28.097 1.00 27.66 23 ASN B C 1
ATOM 3154 O O . ASN B 1 23 ? 70.119 23.955 29.061 1.00 25.04 23 ASN B O 1
ATOM 3159 N N . VAL B 1 24 ? 68.944 23.839 27.206 1.00 27.03 24 VAL B N 1
ATOM 3160 C CA . VAL B 1 24 ? 68.319 25.174 27.456 1.00 25.90 24 VAL B CA 1
ATOM 3161 C C . VAL B 1 24 ? 67.366 25.050 28.621 1.00 23.95 24 VAL B C 1
ATOM 3162 O O . VAL B 1 24 ? 67.355 25.917 29.500 1.00 24.08 24 VAL B O 1
ATOM 3166 N N . ILE B 1 25 ? 66.521 24.017 28.577 1.00 23.14 25 ILE B N 1
ATOM 3167 C CA . ILE B 1 25 ? 65.625 23.736 29.706 1.00 25.20 25 ILE B CA 1
ATOM 3168 C C . ILE B 1 25 ? 66.398 23.600 31.067 1.00 25.61 25 ILE B C 1
ATOM 3169 O O . ILE B 1 25 ? 66.037 24.322 32.051 1.00 22.87 25 ILE B O 1
ATOM 3174 N N . ASP B 1 26 ? 67.496 22.819 31.075 1.00 24.81 26 ASP B N 1
ATOM 3175 C CA . ASP B 1 26 ? 68.332 22.721 32.284 1.00 26.14 26 ASP B CA 1
ATOM 3176 C C . ASP B 1 26 ? 68.795 24.061 32.709 1.00 24.86 26 ASP B C 1
ATOM 3177 O O . ASP B 1 26 ? 68.791 24.397 33.915 1.00 28.84 26 ASP B O 1
ATOM 3182 N N . ASN B 1 27 ? 69.258 24.850 31.776 1.00 24.41 27 ASN B N 1
ATOM 3183 C CA . ASN B 1 27 ? 69.755 26.201 32.148 1.00 26.62 27 ASN B CA 1
ATOM 3184 C C . ASN B 1 27 ? 68.676 27.039 32.805 1.00 26.08 27 ASN B C 1
ATOM 3185 O O . ASN B 1 27 ? 68.935 27.694 33.829 1.00 28.01 27 ASN B O 1
ATOM 3190 N N . TYR B 1 28 ? 67.470 27.083 32.225 1.00 23.63 28 TYR B N 1
ATOM 3191 C CA . TYR B 1 28 ? 66.467 27.911 32.863 1.00 22.55 28 TYR B CA 1
ATOM 3192 C C . TYR B 1 28 ? 65.876 27.300 34.134 1.00 21.55 28 TYR B C 1
ATOM 3193 O O . TYR B 1 28 ? 65.488 28.053 35.028 1.00 23.04 28 TYR B O 1
ATOM 3202 N N . VAL B 1 29 ? 65.809 25.963 34.258 1.00 22.03 29 VAL B N 1
ATOM 3203 C CA . VAL B 1 29 ? 65.439 25.347 35.527 1.00 25.55 29 VAL B CA 1
ATOM 3204 C C . VAL B 1 29 ? 66.402 25.845 36.615 1.00 27.83 29 VAL B C 1
ATOM 3205 O O . VAL B 1 29 ? 65.985 26.347 37.654 1.00 28.57 29 VAL B O 1
ATOM 3209 N N . TYR B 1 30 ? 67.685 25.718 36.352 1.00 30.73 30 TYR B N 1
ATOM 3210 C CA . TYR B 1 30 ? 68.717 26.326 37.190 1.00 33.87 30 TYR B CA 1
ATOM 3211 C C . TYR B 1 30 ? 68.466 27.808 37.488 1.00 33.25 30 TYR B C 1
ATOM 3212 O O . TYR B 1 30 ? 68.411 28.173 38.660 1.00 33.87 30 TYR B O 1
ATOM 3221 N N . GLU B 1 31 ? 68.347 28.672 36.459 1.00 31.78 31 GLU B N 1
ATOM 3222 C CA . GLU B 1 31 ? 68.125 30.068 36.669 1.00 33.52 31 GLU B CA 1
ATOM 3223 C C . GLU B 1 31 ? 66.902 30.303 37.626 1.00 31.20 31 GLU B C 1
ATOM 3224 O O . GLU B 1 31 ? 66.970 31.176 38.516 1.00 31.25 31 GLU B O 1
ATOM 3230 N N . HIS B 1 32 ? 65.837 29.519 37.459 1.00 26.75 32 HIS B N 1
ATOM 3231 C CA . HIS B 1 32 ? 64.520 29.728 38.144 1.00 26.99 32 HIS B CA 1
ATOM 3232 C C . HIS B 1 32 ? 64.592 29.170 39.604 1.00 28.14 32 HIS B C 1
ATOM 3233 O O . HIS B 1 32 ? 63.844 29.580 40.452 1.00 25.10 32 HIS B O 1
ATOM 3240 N N . THR B 1 33 ? 65.476 28.231 39.846 1.00 30.95 33 THR B N 1
ATOM 3241 C CA . THR B 1 33 ? 65.422 27.455 41.060 1.00 35.53 33 THR B CA 1
ATOM 3242 C C . THR B 1 33 ? 65.754 28.363 42.254 1.00 38.23 33 THR B C 1
ATOM 3243 O O . THR B 1 33 ? 65.095 28.345 43.297 1.00 36.24 33 THR B O 1
ATOM 3247 N N . LEU B 1 34 ? 66.726 29.218 42.095 1.00 42.49 34 LEU B N 1
ATOM 3248 C CA . LEU B 1 34 ? 67.005 30.124 43.243 1.00 48.17 34 LEU B CA 1
ATOM 3249 C C . LEU B 1 34 ? 66.227 31.445 43.256 1.00 48.57 34 LEU B C 1
ATOM 3250 O O . LEU B 1 34 ? 66.444 32.294 44.093 1.00 50.95 34 LEU B O 1
ATOM 3255 N N . THR B 1 35 ? 65.275 31.594 42.354 1.00 46.79 35 THR B N 1
ATOM 3256 C CA . THR B 1 35 ? 64.649 32.840 42.085 1.00 45.69 35 THR B CA 1
ATOM 3257 C C . THR B 1 35 ? 63.183 32.361 42.372 1.00 46.26 35 THR B C 1
ATOM 3258 O O . THR B 1 35 ? 62.990 31.321 43.032 1.00 47.92 35 THR B O 1
ATOM 3262 N N . GLY B 1 36 ? 62.129 32.986 41.933 1.00 44.78 36 GLY B N 1
ATOM 3263 C CA . GLY B 1 36 ? 60.836 32.356 42.346 1.00 44.84 36 GLY B CA 1
ATOM 3264 C C . GLY B 1 36 ? 60.343 30.928 42.004 1.00 44.78 36 GLY B C 1
ATOM 3265 O O . GLY B 1 36 ? 59.190 30.586 42.339 1.00 45.56 36 GLY B O 1
ATOM 3266 N N . LYS B 1 37 ? 61.163 30.071 41.356 1.00 42.34 37 LYS B N 1
ATOM 3267 C CA . LYS B 1 37 ? 60.712 28.835 40.688 1.00 39.13 37 LYS B CA 1
ATOM 3268 C C . LYS B 1 37 ? 59.477 28.945 39.716 1.00 36.76 37 LYS B C 1
ATOM 3269 O O . LYS B 1 37 ? 58.720 27.942 39.571 1.00 36.98 37 LYS B O 1
ATOM 3275 N N . ASN B 1 38 ? 59.298 30.099 39.051 1.00 30.55 38 ASN B N 1
ATOM 3276 C CA . ASN B 1 38 ? 58.178 30.324 38.162 1.00 28.93 38 ASN B CA 1
ATOM 3277 C C . ASN B 1 38 ? 58.174 29.328 36.951 1.00 24.07 38 ASN B C 1
ATOM 3278 O O . ASN B 1 38 ? 59.215 28.961 36.498 1.00 22.97 38 ASN B O 1
ATOM 3283 N N . ALA B 1 39 ? 57.011 28.897 36.452 1.00 21.03 39 ALA B N 1
ATOM 3284 C CA . ALA B 1 39 ? 56.872 28.134 35.201 1.00 19.29 39 ALA B CA 1
ATOM 3285 C C . ALA B 1 39 ? 57.522 28.935 34.033 1.00 17.82 39 ALA B C 1
ATOM 3286 O O . ALA B 1 39 ? 57.666 30.208 34.122 1.00 15.28 39 ALA B O 1
ATOM 3288 N N . PHE B 1 40 ? 58.017 28.236 32.978 1.00 14.08 40 PHE B N 1
ATOM 3289 C CA . PHE B 1 40 ? 58.445 28.939 31.794 1.00 14.97 40 PHE B CA 1
ATOM 3290 C C . PHE B 1 40 ? 58.237 28.086 30.584 1.00 15.23 40 PHE B C 1
ATOM 3291 O O . PHE B 1 40 ? 58.316 26.878 30.640 1.00 14.98 40 PHE B O 1
ATOM 3299 N N . PHE B 1 41 ? 58.093 28.742 29.454 1.00 16.18 41 PHE B N 1
ATOM 3300 C CA . PHE B 1 41 ? 58.072 28.114 28.153 1.00 16.62 41 PHE B CA 1
ATOM 3301 C C . PHE B 1 41 ? 59.424 28.364 27.496 1.00 16.98 41 PHE B C 1
ATOM 3302 O O . PHE B 1 41 ? 60.154 29.444 27.687 1.00 14.71 41 PHE B O 1
ATOM 3310 N N . VAL B 1 42 ? 59.804 27.380 26.694 1.00 16.88 42 VAL B N 1
ATOM 3311 C CA . VAL B 1 42 ? 60.969 27.660 25.792 1.00 17.32 42 VAL B CA 1
ATOM 3312 C C . VAL B 1 42 ? 60.412 27.495 24.379 1.00 18.97 42 VAL B C 1
ATOM 3313 O O . VAL B 1 42 ? 59.814 26.478 24.066 1.00 18.37 42 VAL B O 1
ATOM 3317 N N . GLY B 1 43 ? 60.677 28.478 23.542 1.00 19.18 43 GLY B N 1
ATOM 3318 C CA . GLY B 1 43 ? 60.108 28.484 22.219 1.00 21.90 43 GLY B CA 1
ATOM 3319 C C . GLY B 1 43 ? 61.196 28.397 21.157 1.00 20.73 43 GLY B C 1
ATOM 3320 O O . GLY B 1 43 ? 62.045 29.199 21.095 1.00 21.50 43 GLY B O 1
ATOM 3321 N N . ASP B 1 44 ? 61.157 27.329 20.377 1.00 21.57 44 ASP B N 1
ATOM 3322 C CA . ASP B 1 44 ? 62.130 27.163 19.220 1.00 19.00 44 ASP B CA 1
ATOM 3323 C C . ASP B 1 44 ? 61.561 27.828 18.004 1.00 17.25 44 ASP B C 1
ATOM 3324 O O . ASP B 1 44 ? 60.752 27.223 17.267 1.00 19.08 44 ASP B O 1
ATOM 3329 N N . LEU B 1 45 ? 61.971 29.082 17.772 1.00 18.84 45 LEU B N 1
ATOM 3330 C CA . LEU B 1 45 ? 61.388 29.864 16.690 1.00 19.80 45 LEU B CA 1
ATOM 3331 C C . LEU B 1 45 ? 61.847 29.252 15.379 1.00 21.17 45 LEU B C 1
ATOM 3332 O O . LEU B 1 45 ? 61.205 29.451 14.368 1.00 19.69 45 LEU B O 1
ATOM 3337 N N . GLY B 1 46 ? 62.920 28.488 15.396 1.00 20.56 46 GLY B N 1
ATOM 3338 C CA . GLY B 1 46 ? 63.393 27.967 14.075 1.00 23.52 46 GLY B CA 1
ATOM 3339 C C . GLY B 1 46 ? 62.485 26.838 13.608 1.00 23.07 46 GLY B C 1
ATOM 3340 O O . GLY B 1 46 ? 62.371 26.563 12.445 1.00 23.93 46 GLY B O 1
ATOM 3341 N N . LYS B 1 47 ? 61.832 26.189 14.544 1.00 22.01 47 LYS B N 1
ATOM 3342 C CA . LYS B 1 47 ? 60.915 25.085 14.239 1.00 21.38 47 LYS B CA 1
ATOM 3343 C C . LYS B 1 47 ? 59.652 25.605 13.516 1.00 20.99 47 LYS B C 1
ATOM 3344 O O . LYS B 1 47 ? 59.040 24.920 12.653 1.00 20.69 47 LYS B O 1
ATOM 3350 N N . ILE B 1 48 ? 59.191 26.814 13.902 1.00 17.75 48 ILE B N 1
ATOM 3351 C CA . ILE B 1 48 ? 58.099 27.508 13.201 1.00 17.18 48 ILE B CA 1
ATOM 3352 C C . ILE B 1 48 ? 58.537 27.809 11.744 1.00 17.94 48 ILE B C 1
ATOM 3353 O O . ILE B 1 48 ? 57.750 27.568 10.795 1.00 16.32 48 ILE B O 1
ATOM 3358 N N . VAL B 1 49 ? 59.713 28.380 11.588 1.00 16.50 49 VAL B N 1
ATOM 3359 C CA . VAL B 1 49 ? 60.233 28.656 10.235 1.00 21.21 49 VAL B CA 1
ATOM 3360 C C . VAL B 1 49 ? 60.418 27.305 9.403 1.00 19.65 49 VAL B C 1
ATOM 3361 O O . VAL B 1 49 ? 60.084 27.275 8.253 1.00 19.36 49 VAL B O 1
ATOM 3365 N N . LYS B 1 50 ? 60.862 26.250 10.015 1.00 19.98 50 LYS B N 1
ATOM 3366 C CA . LYS B 1 50 ? 60.930 24.956 9.280 1.00 23.04 50 LYS B CA 1
ATOM 3367 C C . LYS B 1 50 ? 59.548 24.422 8.889 1.00 22.70 50 LYS B C 1
ATOM 3368 O O . LYS B 1 50 ? 59.416 23.734 7.876 1.00 21.17 50 LYS B O 1
ATOM 3374 N N . LYS B 1 51 ? 58.519 24.688 9.697 1.00 21.36 51 LYS B N 1
ATOM 3375 C CA . LYS B 1 51 ? 57.140 24.287 9.364 1.00 20.58 51 LYS B CA 1
ATOM 3376 C C . LYS B 1 51 ? 56.706 25.032 8.142 1.00 19.34 51 LYS B C 1
ATOM 3377 O O . LYS B 1 51 ? 55.960 24.486 7.307 1.00 19.13 51 LYS B O 1
ATOM 3383 N N . HIS B 1 52 ? 57.103 26.272 8.023 1.00 17.26 52 HIS B N 1
ATOM 3384 C CA . HIS B 1 52 ? 56.688 27.072 6.891 1.00 20.36 52 HIS B CA 1
ATOM 3385 C C . HIS B 1 52 ? 57.481 26.587 5.627 1.00 23.11 52 HIS B C 1
ATOM 3386 O O . HIS B 1 52 ? 56.883 26.378 4.535 1.00 23.32 52 HIS B O 1
ATOM 3393 N N . SER B 1 53 ? 58.761 26.273 5.795 1.00 22.34 53 SER B N 1
ATOM 3394 C CA . SER B 1 53 ? 59.508 25.734 4.615 1.00 26.76 53 SER B CA 1
ATOM 3395 C C . SER B 1 53 ? 58.875 24.457 4.160 1.00 26.25 53 SER B C 1
ATOM 3396 O O . SER B 1 53 ? 58.686 24.255 2.972 1.00 25.58 53 SER B O 1
ATOM 3399 N N . GLN B 1 54 ? 58.651 23.544 5.105 1.00 25.50 54 GLN B N 1
ATOM 3400 C CA . GLN B 1 54 ? 57.892 22.343 4.826 1.00 25.35 54 GLN B CA 1
ATOM 3401 C C . GLN B 1 54 ? 56.555 22.588 4.067 1.00 26.38 54 GLN B C 1
ATOM 3402 O O . GLN B 1 54 ? 56.236 21.887 3.062 1.00 27.03 54 GLN B O 1
ATOM 3408 N N . TRP B 1 55 ? 55.760 23.607 4.458 1.00 25.65 55 TRP B N 1
ATOM 3409 C CA . TRP B 1 55 ? 54.488 23.849 3.841 1.00 22.73 55 TRP B CA 1
ATOM 3410 C C . TRP B 1 55 ? 54.823 24.216 2.380 1.00 25.65 55 TRP B C 1
ATOM 3411 O O . TRP B 1 55 ? 54.243 23.630 1.414 1.00 22.99 55 TRP B O 1
ATOM 3422 N N . GLN B 1 56 ? 55.730 25.186 2.186 1.00 25.35 56 GLN B N 1
ATOM 3423 C CA . GLN B 1 56 ? 56.044 25.685 0.862 1.00 29.25 56 GLN B CA 1
ATOM 3424 C C . GLN B 1 56 ? 56.638 24.534 -0.063 1.00 30.66 56 GLN B C 1
ATOM 3425 O O . GLN B 1 56 ? 56.433 24.517 -1.266 1.00 32.45 56 GLN B O 1
ATOM 3431 N N . THR B 1 57 ? 57.353 23.593 0.509 1.00 31.53 57 THR B N 1
ATOM 3432 C CA . THR B 1 57 ? 57.854 22.512 -0.317 1.00 33.34 57 THR B CA 1
ATOM 3433 C C . THR B 1 57 ? 56.754 21.498 -0.723 1.00 33.50 57 THR B C 1
ATOM 3434 O O . THR B 1 57 ? 56.792 21.011 -1.863 1.00 33.56 57 THR B O 1
ATOM 3438 N N . VAL B 1 58 ? 55.813 21.160 0.188 1.00 30.44 58 VAL B N 1
ATOM 3439 C CA . VAL B 1 58 ? 54.783 20.189 -0.074 1.00 28.61 58 VAL B CA 1
ATOM 3440 C C . VAL B 1 58 ? 53.607 20.775 -0.919 1.00 31.80 58 VAL B C 1
ATOM 3441 O O . VAL B 1 58 ? 53.146 20.111 -1.911 1.00 31.11 58 VAL B O 1
ATOM 3445 N N . VAL B 1 59 ? 53.199 22.034 -0.622 1.00 29.25 59 VAL B N 1
ATOM 3446 C CA . VAL B 1 59 ? 52.037 22.708 -1.200 1.00 28.92 59 VAL B CA 1
ATOM 3447 C C . VAL B 1 59 ? 52.285 24.165 -1.534 1.00 30.47 59 VAL B C 1
ATOM 3448 O O . VAL B 1 59 ? 51.500 25.112 -1.146 1.00 27.61 59 VAL B O 1
ATOM 3452 N N . ALA B 1 60 ? 53.294 24.384 -2.366 1.00 29.65 60 ALA B N 1
ATOM 3453 C CA . ALA B 1 60 ? 53.630 25.708 -2.798 1.00 30.32 60 ALA B CA 1
ATOM 3454 C C . ALA B 1 60 ? 52.542 26.637 -3.230 1.00 31.27 60 ALA B C 1
ATOM 3455 O O . ALA B 1 60 ? 52.703 27.854 -3.051 1.00 32.00 60 ALA B O 1
ATOM 3457 N N . GLN B 1 61 ? 51.469 26.129 -3.864 1.00 30.86 61 GLN B N 1
ATOM 3458 C CA . GLN B 1 61 ? 50.491 27.017 -4.514 1.00 32.98 61 GLN B CA 1
ATOM 3459 C C . GLN B 1 61 ? 49.468 27.528 -3.456 1.00 31.85 61 GLN B C 1
ATOM 3460 O O . GLN B 1 61 ? 48.585 28.322 -3.807 1.00 33.48 61 GLN B O 1
ATOM 3466 N N . ILE B 1 62 ? 49.486 26.950 -2.234 1.00 26.91 62 ILE B N 1
ATOM 3467 C CA . ILE B 1 62 ? 48.397 27.196 -1.232 1.00 23.53 62 ILE B CA 1
ATOM 3468 C C . ILE B 1 62 ? 48.968 28.155 -0.164 1.00 22.05 62 ILE B C 1
ATOM 3469 O O . ILE B 1 62 ? 49.907 27.816 0.527 1.00 21.24 62 ILE B O 1
ATOM 3474 N N . LYS B 1 63 ? 48.440 29.340 -0.150 1.00 21.32 63 LYS B N 1
ATOM 3475 C CA . LYS B 1 63 ? 48.868 30.404 0.779 1.00 21.15 63 LYS B CA 1
ATOM 3476 C C . LYS B 1 63 ? 48.207 30.150 2.150 1.00 19.71 63 LYS B C 1
ATOM 3477 O O . LYS B 1 63 ? 46.952 30.152 2.299 1.00 19.18 63 LYS B O 1
ATOM 3483 N N . PRO B 1 64 ? 49.045 29.918 3.155 1.00 20.13 64 PRO B N 1
ATOM 3484 C CA . PRO B 1 64 ? 48.500 29.802 4.571 1.00 17.39 64 PRO B CA 1
ATOM 3485 C C . PRO B 1 64 ? 48.118 31.116 5.233 1.00 18.13 64 PRO B C 1
ATOM 3486 O O . PRO B 1 64 ? 48.852 32.154 5.192 1.00 18.53 64 PRO B O 1
ATOM 3490 N N . PHE B 1 65 ? 47.000 31.041 5.947 1.00 17.57 65 PHE B N 1
ATOM 3491 C CA . PHE B 1 65 ? 46.457 32.139 6.721 1.00 18.23 65 PHE B CA 1
ATOM 3492 C C . PHE B 1 65 ? 46.499 31.623 8.163 1.00 18.80 65 PHE B C 1
ATOM 3493 O O . PHE B 1 65 ? 45.704 30.798 8.540 1.00 22.12 65 PHE B O 1
ATOM 3501 N N . TYR B 1 66 ? 47.465 32.093 8.931 1.00 16.63 66 TYR B N 1
ATOM 3502 C CA . TYR B 1 66 ? 47.661 31.518 10.262 1.00 15.12 66 TYR B CA 1
ATOM 3503 C C . TYR B 1 66 ? 46.400 31.739 11.195 1.00 14.61 66 TYR B C 1
ATOM 3504 O O . TYR B 1 66 ? 45.915 32.842 11.281 1.00 14.32 66 TYR B O 1
ATOM 3513 N N . THR B 1 67 ? 45.966 30.720 11.912 1.00 13.91 67 THR B N 1
ATOM 3514 C CA . THR B 1 67 ? 44.841 30.806 12.881 1.00 16.26 67 THR B CA 1
ATOM 3515 C C . THR B 1 67 ? 45.418 31.438 14.146 1.00 15.16 67 THR B C 1
ATOM 3516 O O . THR B 1 67 ? 45.979 30.744 14.955 1.00 15.76 67 THR B O 1
ATOM 3520 N N . VAL B 1 68 ? 45.322 32.766 14.238 1.00 13.89 68 VAL B N 1
ATOM 3521 C CA . VAL B 1 68 ? 45.776 33.534 15.377 1.00 14.48 68 VAL B CA 1
ATOM 3522 C C . VAL B 1 68 ? 45.365 33.019 16.752 1.00 15.61 68 VAL B C 1
ATOM 3523 O O . VAL B 1 68 ? 46.179 33.044 17.677 1.00 15.99 68 VAL B O 1
ATOM 3527 N N . LYS B 1 69 ? 44.093 32.592 16.905 1.00 16.35 69 LYS B N 1
ATOM 3528 C CA . LYS B 1 69 ? 43.620 31.926 18.130 1.00 18.16 69 LYS B CA 1
ATOM 3529 C C . LYS B 1 69 ? 44.479 30.791 18.688 1.00 18.60 69 LYS B C 1
ATOM 3530 O O . LYS B 1 69 ? 44.438 30.558 19.912 1.00 15.48 69 LYS B O 1
ATOM 3536 N N . CYS B 1 70 ? 45.237 30.045 17.859 1.00 19.12 70 CYS B N 1
ATOM 3537 C CA . CYS B 1 70 ? 46.042 28.999 18.383 1.00 21.22 70 CYS B CA 1
ATOM 3538 C C . CYS B 1 70 ? 47.150 29.463 19.289 1.00 18.09 70 CYS B C 1
ATOM 3539 O O . CYS B 1 70 ? 47.435 28.825 20.294 1.00 17.26 70 CYS B O 1
ATOM 3542 N N . ASN B 1 71 ? 47.761 30.594 18.904 1.00 19.02 71 ASN B N 1
ATOM 3543 C CA . ASN B 1 71 ? 48.858 31.228 19.614 1.00 15.60 71 ASN B CA 1
ATOM 3544 C C . ASN B 1 71 ? 49.044 32.594 19.070 1.00 13.72 71 ASN B C 1
ATOM 3545 O O . ASN B 1 71 ? 49.605 32.761 17.936 1.00 12.74 71 ASN B O 1
ATOM 3550 N N . SER B 1 72 ? 48.635 33.615 19.898 1.00 14.20 72 SER B N 1
ATOM 3551 C CA . SER B 1 72 ? 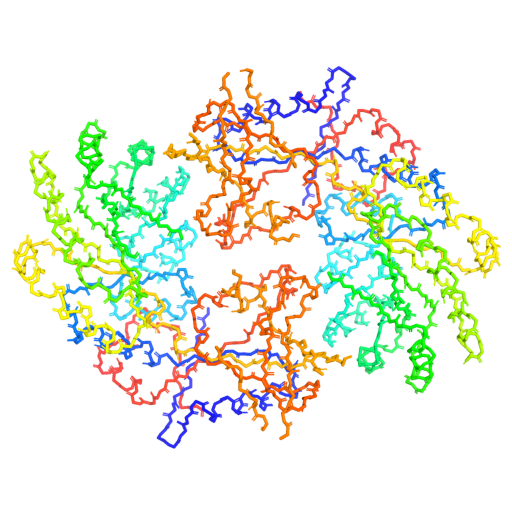48.652 35.002 19.428 1.00 15.37 72 SER B CA 1
ATOM 3552 C C . SER B 1 72 ? 49.859 35.788 20.017 1.00 17.18 72 SER B C 1
ATOM 3553 O O . SER B 1 72 ? 49.937 37.004 19.891 1.00 17.88 72 SER B O 1
ATOM 3556 N N . THR B 1 73 ? 50.838 35.095 20.554 1.00 18.06 73 THR B N 1
ATOM 3557 C CA . THR B 1 73 ? 51.999 35.787 21.075 1.00 19.97 73 THR B CA 1
ATOM 3558 C C . THR B 1 73 ? 52.709 36.595 19.889 1.00 19.35 73 THR B C 1
ATOM 3559 O O . THR B 1 73 ? 52.786 36.123 18.717 1.00 16.24 73 THR B O 1
ATOM 3563 N N . PRO B 1 74 ? 53.045 37.879 20.134 1.00 19.71 74 PRO B N 1
ATOM 3564 C CA . PRO B 1 74 ? 53.482 38.745 18.954 1.00 20.10 74 PRO B CA 1
ATOM 3565 C C . PRO B 1 74 ? 54.730 38.286 18.282 1.00 16.97 74 PRO B C 1
ATOM 3566 O O . PRO B 1 74 ? 54.823 38.403 17.085 1.00 17.62 74 PRO B O 1
ATOM 3570 N N . ALA B 1 75 ? 55.728 37.756 18.999 1.00 17.52 75 ALA B N 1
ATOM 3571 C CA . ALA B 1 75 ? 56.885 37.190 18.312 1.00 17.92 75 ALA B CA 1
ATOM 3572 C C . ALA B 1 75 ? 56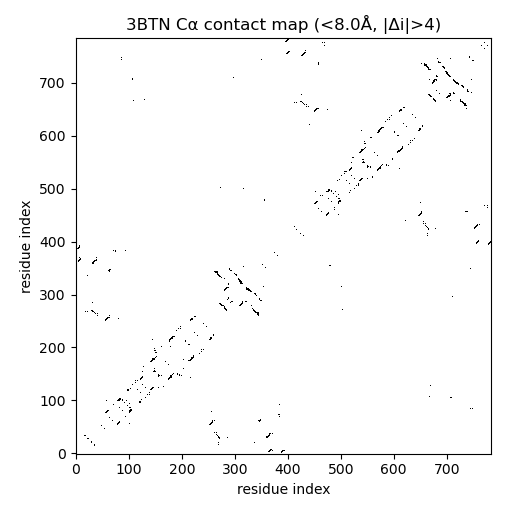.469 36.152 17.227 1.00 19.24 75 ALA B C 1
ATOM 3573 O O . ALA B 1 75 ? 57.098 36.054 16.175 1.00 19.42 75 ALA B O 1
ATOM 3575 N N . VAL B 1 76 ? 55.547 35.265 17.590 1.00 18.63 76 VAL B N 1
ATOM 3576 C CA . VAL B 1 76 ? 55.037 34.256 16.627 1.00 18.88 76 VAL B CA 1
ATOM 3577 C C . VAL B 1 76 ? 54.361 34.929 15.455 1.00 17.03 76 VAL B C 1
ATOM 3578 O O . VAL B 1 76 ? 54.537 34.528 14.297 1.00 18.07 76 VAL B O 1
ATOM 3582 N N . LEU B 1 77 ? 53.538 35.907 15.724 1.00 15.64 77 LEU B N 1
ATOM 3583 C CA . LEU B 1 77 ? 52.754 36.528 14.627 1.00 15.23 77 LEU B CA 1
ATOM 3584 C C . LEU B 1 77 ? 53.702 37.284 13.677 1.00 17.25 77 LEU B C 1
ATOM 3585 O O . LEU B 1 77 ? 53.484 37.298 12.443 1.00 13.95 77 LEU B O 1
ATOM 3590 N N . GLU B 1 78 ? 54.703 37.971 14.272 1.00 14.20 78 GLU B N 1
ATOM 3591 C CA . GLU B 1 78 ? 55.667 38.800 13.454 1.00 15.56 78 GLU B CA 1
ATOM 3592 C C . GLU B 1 78 ? 56.496 37.896 12.548 1.00 15.61 78 GLU B C 1
ATOM 3593 O O . GLU B 1 78 ? 56.814 38.240 11.459 1.00 13.85 78 GLU B O 1
ATOM 3599 N N . ILE B 1 79 ? 56.953 36.805 13.125 1.00 15.54 79 ILE B N 1
ATOM 3600 C CA . ILE B 1 79 ? 57.707 35.879 12.319 1.00 20.74 79 ILE B CA 1
ATOM 3601 C C . ILE B 1 79 ? 56.911 35.270 11.118 1.00 20.34 79 ILE B C 1
ATOM 3602 O O . ILE B 1 79 ? 57.416 35.235 9.972 1.00 16.59 79 ILE B O 1
ATOM 3607 N N . LEU B 1 80 ? 55.688 34.820 11.415 1.00 17.31 80 LEU B N 1
ATOM 3608 C CA . LEU B 1 80 ? 54.813 34.370 10.317 1.00 19.30 80 LEU B CA 1
ATOM 3609 C C . LEU B 1 80 ? 54.490 35.455 9.306 1.00 19.71 80 LEU B C 1
ATOM 3610 O O . LEU B 1 80 ? 54.530 35.197 8.064 1.00 21.36 80 LEU B O 1
ATOM 3615 N N . ALA B 1 81 ? 54.237 36.682 9.746 1.00 16.72 81 ALA B N 1
ATOM 3616 C CA . ALA B 1 81 ? 54.026 37.815 8.806 1.00 18.50 81 ALA B CA 1
ATOM 3617 C C . ALA B 1 81 ? 55.274 38.020 7.889 1.00 18.80 81 ALA B C 1
ATOM 3618 O O . ALA B 1 81 ? 55.107 38.265 6.655 1.00 18.86 81 ALA B O 1
ATOM 3620 N N . ALA B 1 82 ? 56.463 38.004 8.513 1.00 19.22 82 ALA B N 1
ATOM 3621 C CA . ALA B 1 82 ? 57.756 38.190 7.728 1.00 20.79 82 ALA B CA 1
ATOM 3622 C C . ALA B 1 82 ? 57.981 36.947 6.824 1.00 21.70 82 ALA B C 1
ATOM 3623 O O . ALA B 1 82 ? 58.530 37.101 5.760 1.00 23.67 82 ALA B O 1
ATOM 3625 N N . LEU B 1 83 ? 57.542 35.762 7.222 1.00 21.16 83 LEU B N 1
ATOM 3626 C CA . LEU B 1 83 ? 57.572 34.616 6.292 1.00 23.06 83 LEU B CA 1
ATOM 3627 C C . LEU B 1 83 ? 56.531 34.725 5.151 1.00 25.48 83 LEU B C 1
ATOM 3628 O O . LEU B 1 83 ? 56.640 33.971 4.193 1.00 29.42 83 LEU B O 1
ATOM 3633 N N . GLY B 1 84 ? 55.550 35.631 5.208 1.00 23.97 84 GLY B N 1
ATOM 3634 C CA . GLY B 1 84 ? 54.605 35.814 4.082 1.00 23.95 84 GLY B CA 1
ATOM 3635 C C . GLY B 1 84 ? 53.207 35.287 4.361 1.00 23.96 84 GLY B C 1
ATOM 3636 O O . GLY B 1 84 ? 52.342 35.314 3.506 1.00 22.60 84 GLY B O 1
ATOM 3637 N N . THR B 1 85 ? 52.970 34.765 5.561 1.00 21.26 85 THR B N 1
ATOM 3638 C CA . THR B 1 85 ? 51.636 34.280 5.836 1.00 19.50 85 THR B CA 1
ATOM 3639 C C . THR B 1 85 ? 50.557 35.340 5.793 1.00 19.24 85 THR B C 1
ATOM 3640 O O . THR B 1 85 ? 50.792 36.545 6.024 1.00 19.14 85 THR B O 1
ATOM 3644 N N . GLY B 1 86 ? 49.307 34.866 5.649 1.00 18.71 86 GLY B N 1
ATOM 3645 C CA . GLY B 1 86 ? 48.142 35.689 5.949 1.00 17.54 86 GLY B CA 1
ATOM 3646 C C . GLY B 1 86 ? 47.658 35.337 7.356 1.00 17.37 86 GLY B C 1
ATOM 3647 O O . GLY B 1 86 ? 48.294 34.547 8.045 1.00 16.16 86 GLY B O 1
ATOM 3648 N N . PHE B 1 87 ? 46.515 35.893 7.739 1.00 16.06 87 PHE B N 1
ATOM 3649 C CA . PHE B 1 87 ? 46.029 35.662 9.122 1.00 17.72 87 PHE B CA 1
ATOM 3650 C C . PHE B 1 87 ? 44.586 35.401 9.116 1.00 15.46 87 PHE B C 1
ATOM 3651 O O . PHE B 1 87 ? 43.837 36.173 8.646 1.00 15.92 87 PHE B O 1
ATOM 3659 N N . ALA B 1 88 ? 44.183 34.360 9.829 1.00 15.87 88 ALA B N 1
ATOM 3660 C CA . ALA B 1 88 ? 42.746 34.096 9.988 1.00 17.36 88 ALA B CA 1
ATOM 3661 C C . ALA B 1 88 ? 42.323 34.455 11.494 1.00 16.38 88 ALA B C 1
ATOM 3662 O O . ALA B 1 88 ? 42.804 33.846 12.452 1.00 18.62 88 ALA B O 1
ATOM 3664 N N . CYS B 1 89 ? 41.457 35.433 11.647 1.00 18.87 89 CYS B N 1
ATOM 3665 C CA . CYS B 1 89 ? 41.058 36.014 12.936 1.00 19.26 89 CYS B CA 1
ATOM 3666 C C . CYS B 1 89 ? 39.622 35.697 13.193 1.00 20.68 89 CYS B C 1
ATOM 3667 O O . CYS B 1 89 ? 38.768 35.798 12.292 1.00 20.03 89 CYS B O 1
ATOM 3670 N N . SER B 1 90 ? 39.264 35.431 14.439 1.00 22.67 90 SER B N 1
ATOM 3671 C CA . SER B 1 90 ? 37.906 35.224 14.672 1.00 23.71 90 SER B CA 1
ATOM 3672 C C . SER B 1 90 ? 37.300 36.165 15.671 1.00 24.41 90 SER B C 1
ATOM 3673 O O . SER B 1 90 ? 36.211 35.825 16.189 1.00 23.65 90 SER B O 1
ATOM 3676 N N . SER B 1 91 ? 37.915 37.332 15.907 1.00 20.34 91 SER B N 1
ATOM 3677 C CA . SER B 1 91 ? 37.315 38.341 16.752 1.00 19.58 91 SER B CA 1
ATOM 3678 C C . SER B 1 91 ? 37.907 39.680 16.380 1.00 18.35 91 SER B C 1
ATOM 3679 O O . SER B 1 91 ? 38.909 39.775 15.653 1.00 18.22 91 SER B O 1
ATOM 3682 N N . LYS B 1 92 ? 37.274 40.720 16.836 1.00 18.13 92 LYS B N 1
ATOM 3683 C CA . LYS B 1 92 ? 37.766 42.033 16.620 1.00 21.46 92 LYS B CA 1
ATOM 3684 C C . LYS B 1 92 ? 39.150 42.218 17.199 1.00 18.45 92 LYS B C 1
ATOM 3685 O O . LYS B 1 92 ? 40.053 42.888 16.610 1.00 18.34 92 LYS B O 1
ATOM 3691 N N . ASN B 1 93 ? 39.358 41.702 18.389 1.00 16.49 93 ASN B N 1
ATOM 3692 C CA . ASN B 1 93 ? 40.644 41.905 19.039 1.00 14.83 93 ASN B CA 1
ATOM 3693 C C . ASN B 1 93 ? 41.785 41.189 18.361 1.00 15.70 93 ASN B C 1
ATOM 3694 O O . ASN B 1 93 ? 42.902 41.714 18.312 1.00 13.76 93 ASN B O 1
ATOM 3699 N N . GLU B 1 94 ? 41.514 40.044 17.725 1.00 12.67 94 GLU B N 1
ATOM 3700 C CA . GLU B 1 94 ? 42.521 39.301 16.915 1.00 14.62 94 GLU B CA 1
ATOM 3701 C C . GLU B 1 94 ? 42.850 40.053 15.625 1.00 15.38 94 GLU B C 1
ATOM 3702 O O . GLU B 1 94 ? 44.060 40.296 15.284 1.00 12.42 94 GLU B O 1
ATOM 3708 N N . MET B 1 95 ? 41.795 40.549 14.972 1.00 15.10 95 MET B N 1
ATOM 3709 C CA . MET B 1 95 ? 41.982 41.439 13.863 1.00 16.20 95 MET B CA 1
ATOM 3710 C C . MET B 1 95 ? 42.772 42.724 14.252 1.00 16.66 95 MET B C 1
ATOM 3711 O O . MET B 1 95 ? 43.679 43.187 13.464 1.00 15.95 95 MET B O 1
ATOM 3716 N N . ALA B 1 96 ? 42.375 43.373 15.332 1.00 15.96 96 ALA B N 1
ATOM 3717 C CA . ALA B 1 96 ? 43.110 44.593 15.807 1.00 17.56 96 ALA B CA 1
ATOM 3718 C C . ALA B 1 96 ? 44.575 44.265 16.113 1.00 15.45 96 ALA B C 1
ATOM 3719 O O . ALA B 1 96 ? 45.430 45.051 15.853 1.00 15.87 96 ALA B O 1
ATOM 3721 N N . LEU B 1 97 ? 44.862 43.133 16.736 1.00 15.89 97 LEU B N 1
ATOM 3722 C CA . LEU B 1 97 ? 46.243 42.812 17.096 1.00 15.19 97 LEU B CA 1
ATOM 3723 C C . LEU B 1 97 ? 47.135 42.616 15.816 1.00 18.35 97 LEU B C 1
ATOM 3724 O O . LEU B 1 97 ? 48.220 43.159 15.699 1.00 18.01 97 LEU B O 1
ATOM 3729 N N . VAL B 1 98 ? 46.621 41.881 14.803 1.00 14.96 98 VAL B N 1
ATOM 3730 C CA . VAL B 1 98 ? 47.376 41.668 13.603 1.00 15.51 98 VAL B CA 1
ATOM 3731 C C . VAL B 1 98 ? 47.639 42.984 12.847 1.00 12.21 98 VAL B C 1
ATOM 3732 O O . VAL B 1 98 ? 48.783 43.270 12.360 1.00 15.67 98 VAL B O 1
ATOM 3736 N N . GLN B 1 99 ? 46.648 43.814 12.720 1.00 14.75 99 GLN B N 1
ATOM 3737 C CA . GLN B 1 99 ? 46.865 45.146 12.087 1.00 15.93 99 GLN B CA 1
ATOM 3738 C C . GLN B 1 99 ? 47.803 46.083 12.843 1.00 16.90 99 GLN B C 1
ATOM 3739 O O . GLN B 1 99 ? 48.587 46.839 12.234 1.00 14.29 99 GLN B O 1
ATOM 3745 N N . GLU B 1 100 ? 47.785 46.016 14.163 1.00 16.64 100 GLU B N 1
ATOM 3746 C CA . GLU B 1 100 ? 48.740 46.818 14.999 1.00 17.91 100 GLU B CA 1
ATOM 3747 C C . GLU B 1 100 ? 50.216 46.423 14.730 1.00 18.17 100 GLU B C 1
ATOM 3748 O O . GLU B 1 100 ? 51.099 47.310 14.716 1.00 17.72 100 GLU B O 1
ATOM 3754 N N . LEU B 1 101 ? 50.488 45.130 14.422 1.00 16.52 101 LEU B N 1
ATOM 3755 C CA . LEU B 1 101 ? 51.835 44.691 14.097 1.00 17.28 101 LEU B CA 1
ATOM 3756 C C . LEU B 1 101 ? 52.236 45.092 12.651 1.00 18.86 101 LEU B C 1
ATOM 3757 O O . LEU B 1 101 ? 53.388 44.904 12.239 1.00 22.33 101 LEU B O 1
ATOM 3762 N N . GLY B 1 102 ? 51.294 45.597 11.871 1.00 16.63 102 GLY B N 1
ATOM 3763 C CA . GLY B 1 102 ? 51.556 46.177 10.607 1.00 17.25 102 GLY B CA 1
ATOM 3764 C C . GLY B 1 102 ? 51.026 45.333 9.475 1.00 19.61 102 GLY B C 1
ATOM 3765 O O . GLY B 1 102 ? 51.285 45.676 8.286 1.00 19.77 102 GLY B O 1
ATOM 3766 N N . VAL B 1 103 ? 50.290 44.245 9.799 1.00 15.12 103 VAL B N 1
ATOM 3767 C CA . VAL B 1 103 ? 49.698 43.417 8.663 1.00 17.65 103 VAL B CA 1
ATOM 3768 C C . VAL B 1 103 ? 48.625 44.175 7.845 1.00 19.89 103 VAL B C 1
ATOM 3769 O O . VAL B 1 103 ? 47.733 44.740 8.459 1.00 17.01 103 VAL B O 1
ATOM 3773 N N . SER B 1 104 ? 48.647 44.178 6.485 1.00 20.33 104 SER B N 1
ATOM 3774 C CA . SER B 1 104 ? 47.545 44.876 5.841 1.00 22.74 104 SER B CA 1
ATOM 3775 C C . SER B 1 104 ? 46.261 44.049 5.785 1.00 22.94 104 SER B C 1
ATOM 3776 O O . SER B 1 104 ? 46.281 42.788 5.861 1.00 20.95 104 SER B O 1
ATOM 3779 N N . PRO B 1 105 ? 45.113 44.757 5.734 1.00 24.54 105 PRO B N 1
ATOM 3780 C CA . PRO B 1 105 ? 43.806 44.155 5.877 1.00 26.33 105 PRO B CA 1
ATOM 3781 C C . PRO B 1 105 ? 43.509 43.127 4.792 1.00 26.40 105 PRO B C 1
ATOM 3782 O O . PRO B 1 105 ? 42.721 42.232 5.072 1.00 24.02 105 PRO B O 1
ATOM 3786 N N . GLU B 1 106 ? 44.082 43.273 3.595 1.00 24.18 106 GLU B N 1
ATOM 3787 C CA . GLU B 1 106 ? 44.010 42.184 2.571 1.00 28.44 106 GLU B CA 1
ATOM 3788 C C . GLU B 1 106 ? 44.592 40.828 2.972 1.00 28.63 106 GLU B C 1
ATOM 3789 O O . GLU B 1 106 ? 44.268 39.781 2.328 1.00 26.53 106 GLU B O 1
ATOM 3795 N N . ASN B 1 107 ? 45.460 40.805 3.986 1.00 21.51 107 ASN B N 1
ATOM 3796 C CA . ASN B 1 107 ? 45.974 39.545 4.360 1.00 21.10 107 ASN B CA 1
ATOM 3797 C C . ASN B 1 107 ? 45.262 39.000 5.579 1.00 18.28 107 ASN B C 1
ATOM 3798 O O . ASN B 1 107 ? 45.796 38.223 6.319 1.00 18.82 107 ASN B O 1
ATOM 3803 N N . ILE B 1 108 ? 44.058 39.479 5.841 1.00 18.00 108 ILE B N 1
ATOM 3804 C CA . ILE B 1 108 ? 43.334 39.053 7.023 1.00 19.87 108 ILE B CA 1
ATOM 3805 C C . ILE B 1 108 ? 42.032 38.442 6.520 1.00 20.75 108 ILE B C 1
ATOM 3806 O O . ILE B 1 108 ? 41.405 39.008 5.648 1.00 22.42 108 ILE B O 1
ATOM 3811 N N . ILE B 1 109 ? 41.627 37.302 7.054 1.00 21.06 109 ILE B N 1
ATOM 3812 C CA . ILE B 1 109 ? 40.250 36.851 6.833 1.00 20.09 109 ILE B CA 1
ATOM 3813 C C . ILE B 1 109 ? 39.511 36.726 8.167 1.00 19.81 109 ILE B C 1
ATOM 3814 O O . ILE B 1 109 ? 40.057 36.116 9.103 1.00 17.41 109 ILE B O 1
ATOM 3819 N N . PHE B 1 110 ? 38.263 37.204 8.190 1.00 18.52 110 PHE B N 1
ATOM 3820 C CA . PHE B 1 110 ? 37.405 37.175 9.358 1.00 19.87 110 PHE B CA 1
ATOM 3821 C C . PHE B 1 110 ? 36.522 35.860 9.317 1.00 22.05 110 PHE B C 1
ATOM 3822 O O . PHE B 1 110 ? 35.663 35.684 8.443 1.00 25.01 110 PHE B O 1
ATOM 3830 N N . THR B 1 111 ? 36.840 34.931 10.200 1.00 21.20 111 THR B N 1
ATOM 3831 C CA . THR B 1 111 ? 36.346 33.522 10.159 1.00 26.34 111 THR B CA 1
ATOM 3832 C C . THR B 1 111 ? 35.345 33.127 11.276 1.00 25.70 111 THR B C 1
ATOM 3833 O O . THR B 1 111 ? 35.026 31.968 11.485 1.00 29.38 111 THR B O 1
ATOM 3837 N N . SER B 1 112 ? 34.841 34.044 12.018 1.00 26.60 112 SER B N 1
ATOM 3838 C CA . SER B 1 112 ? 34.036 33.659 13.166 1.00 27.85 112 SER B CA 1
ATOM 3839 C C . SER B 1 112 ? 32.731 32.993 12.678 1.00 27.99 112 SER B C 1
ATOM 3840 O O . SER B 1 112 ? 32.141 33.510 11.738 1.00 27.61 112 SER B O 1
ATOM 3843 N N . PRO B 1 113 ? 32.324 31.856 13.280 1.00 29.17 113 PRO B N 1
ATOM 3844 C CA . PRO B 1 113 ? 31.060 31.246 12.849 1.00 32.29 113 PRO B CA 1
ATOM 3845 C C . PRO B 1 113 ? 29.816 31.940 13.352 1.00 33.95 113 PRO B C 1
ATOM 3846 O O . PRO B 1 113 ? 28.685 31.561 12.921 1.00 35.50 113 PRO B O 1
ATOM 3850 N N . CYS B 1 114 ? 29.969 32.885 14.260 1.00 32.85 114 CYS B N 1
ATOM 3851 C CA . CYS B 1 114 ? 28.769 33.591 14.674 1.00 32.73 114 CYS B CA 1
ATOM 3852 C C . CYS B 1 114 ? 29.115 35.068 14.759 1.00 31.23 114 CYS B C 1
ATOM 3853 O O . CYS B 1 114 ? 29.410 35.510 15.841 1.00 31.51 114 CYS B O 1
ATOM 3856 N N . LYS B 1 115 ? 29.117 35.808 13.657 1.00 26.83 115 LYS B N 1
ATOM 3857 C CA . LYS B 1 115 ? 29.649 37.200 13.663 1.00 26.14 115 LYS B CA 1
ATOM 3858 C C . LYS B 1 115 ? 28.621 38.082 14.251 1.00 25.50 115 LYS B C 1
ATOM 3859 O O . LYS B 1 115 ? 27.445 37.848 13.985 1.00 27.15 115 LYS B O 1
ATOM 3865 N N . GLN B 1 116 ? 29.009 39.043 15.102 1.00 23.04 116 GLN B N 1
ATOM 3866 C CA . GLN B 1 116 ? 28.105 40.053 15.583 1.00 20.87 116 GLN B CA 1
ATOM 3867 C C . GLN B 1 116 ? 28.162 41.286 14.804 1.00 22.84 116 GLN B C 1
ATOM 3868 O O . GLN B 1 116 ? 29.158 41.611 14.184 1.00 20.97 116 GLN B O 1
ATOM 3874 N N . VAL B 1 117 ? 27.116 42.059 14.869 1.00 21.03 117 VAL B N 1
ATOM 3875 C CA . VAL B 1 117 ? 27.064 43.261 14.068 1.00 21.99 117 VAL B CA 1
ATOM 3876 C C . VAL B 1 117 ? 28.248 44.188 14.397 1.00 20.33 117 VAL B C 1
ATOM 3877 O O . VAL B 1 117 ? 28.835 44.807 13.486 1.00 19.65 117 VAL B O 1
ATOM 3881 N N . SER B 1 118 ? 28.656 44.252 15.673 1.00 19.20 118 SER B N 1
ATOM 3882 C CA . SER B 1 118 ? 29.655 45.264 15.989 1.00 21.17 118 SER B CA 1
ATOM 3883 C C . SER B 1 118 ? 30.972 44.750 15.460 1.00 17.00 118 SER B C 1
ATOM 3884 O O . SER B 1 118 ? 31.779 45.554 15.051 1.00 20.13 118 SER B O 1
ATOM 3887 N N . GLN B 1 119 ? 31.196 43.425 15.390 1.00 17.57 119 GLN B N 1
ATOM 3888 C CA . GLN B 1 119 ? 32.447 42.964 14.754 1.00 18.72 119 GLN B CA 1
ATOM 3889 C C . GLN B 1 119 ? 32.446 43.254 13.262 1.00 18.97 119 GLN B C 1
ATOM 3890 O O . GLN B 1 119 ? 33.472 43.568 12.671 1.00 18.34 119 GLN B O 1
ATOM 3896 N N . ILE B 1 120 ? 31.316 42.990 12.593 1.00 18.30 120 ILE B N 1
ATOM 3897 C CA . ILE B 1 120 ? 31.202 43.313 11.182 1.00 18.68 120 ILE B CA 1
ATOM 3898 C C . ILE B 1 120 ? 31.406 44.797 10.888 1.00 18.60 120 ILE B C 1
ATOM 3899 O O . ILE B 1 120 ? 32.073 45.115 9.919 1.00 17.56 120 ILE B O 1
ATOM 3904 N N . LYS B 1 121 ? 30.850 45.700 11.724 1.00 17.63 121 LYS B N 1
ATOM 3905 C CA . LYS B 1 121 ? 31.066 47.077 11.442 1.00 19.52 121 LYS B CA 1
ATOM 3906 C C . LYS B 1 121 ? 32.548 47.452 11.743 1.00 16.77 121 LYS B C 1
ATOM 3907 O O . LYS B 1 121 ? 33.143 48.256 11.041 1.00 17.30 121 LYS B O 1
ATOM 3913 N N . TYR B 1 122 ? 33.156 46.861 12.765 1.00 16.84 122 TYR B N 1
ATOM 3914 C CA . TYR B 1 122 ? 34.633 47.089 12.986 1.00 16.36 122 TYR B CA 1
ATOM 3915 C C . TYR B 1 122 ? 35.437 46.766 11.724 1.00 15.96 122 TYR B C 1
ATOM 3916 O O . TYR B 1 122 ? 36.365 47.502 11.277 1.00 16.84 122 TYR B O 1
ATOM 3925 N N . ALA B 1 123 ? 35.141 45.578 11.183 1.00 16.16 123 ALA B N 1
ATOM 3926 C CA . ALA B 1 123 ? 35.797 45.015 10.027 1.00 15.72 123 ALA B CA 1
ATOM 3927 C C . ALA B 1 123 ? 35.636 45.980 8.853 1.00 17.75 123 ALA B C 1
ATOM 3928 O O . ALA B 1 123 ? 36.623 46.334 8.188 1.00 18.32 123 ALA B O 1
ATOM 3930 N N . ALA B 1 124 ? 34.444 46.521 8.634 1.00 17.09 124 ALA B N 1
ATOM 3931 C CA . ALA B 1 124 ? 34.282 47.470 7.568 1.00 19.46 124 ALA B CA 1
ATOM 3932 C C . ALA B 1 124 ? 35.101 48.801 7.871 1.00 19.45 124 ALA B C 1
ATOM 3933 O O . ALA B 1 124 ? 35.766 49.369 7.028 1.00 19.41 124 ALA B O 1
ATOM 3935 N N . LYS B 1 125 ? 35.141 49.203 9.121 1.00 18.62 125 LYS B N 1
ATOM 3936 C CA . LYS B 1 125 ? 35.806 50.465 9.485 1.00 18.59 125 LYS B CA 1
ATOM 3937 C C . LYS B 1 125 ? 37.295 50.378 9.236 1.00 18.69 125 LYS B C 1
ATOM 3938 O O . LYS B 1 125 ? 37.942 51.314 8.868 1.00 19.41 125 LYS B O 1
ATOM 3944 N N . VAL B 1 126 ? 37.868 49.222 9.528 1.00 19.19 126 VAL B N 1
ATOM 3945 C CA . VAL B 1 126 ? 39.293 49.018 9.357 1.00 20.64 126 VAL B CA 1
ATOM 3946 C C . VAL B 1 126 ? 39.682 48.407 8.016 1.00 23.44 126 VAL B C 1
ATOM 3947 O O . VAL B 1 126 ? 40.869 48.130 7.799 1.00 24.25 126 VAL B O 1
ATOM 3951 N N . GLY B 1 127 ? 38.695 48.199 7.130 1.00 22.26 127 GLY B N 1
ATOM 3952 C CA . GLY B 1 127 ? 39.032 47.692 5.867 1.00 22.67 127 GLY B CA 1
ATOM 3953 C C . GLY B 1 127 ? 39.347 46.224 5.723 1.00 23.14 127 GLY B C 1
ATOM 3954 O O . GLY B 1 127 ? 39.862 45.853 4.683 1.00 23.71 127 GLY B O 1
ATOM 3955 N N . VAL B 1 128 ? 38.912 45.365 6.657 1.00 20.47 128 VAL B N 1
ATOM 3956 C CA . VAL B 1 128 ? 38.967 43.937 6.462 1.00 18.49 128 VAL B CA 1
ATOM 3957 C C . VAL B 1 128 ? 37.715 43.491 5.701 1.00 20.98 128 VAL B C 1
ATOM 3958 O O . VAL B 1 128 ? 36.598 43.608 6.195 1.00 17.61 128 VAL B O 1
ATOM 3962 N N . ASN B 1 129 ? 37.912 43.081 4.440 1.00 21.34 129 ASN B N 1
ATOM 3963 C CA . ASN B 1 129 ? 36.770 42.738 3.560 1.00 20.11 129 ASN B CA 1
ATOM 3964 C C . ASN B 1 129 ? 36.462 41.283 3.476 1.00 21.49 129 ASN B C 1
ATOM 3965 O O . ASN B 1 129 ? 35.269 40.919 3.356 1.00 21.55 129 ASN B O 1
ATOM 3970 N N . ILE B 1 130 ? 37.500 40.416 3.562 1.00 20.23 130 ILE B N 1
ATOM 3971 C CA . ILE B 1 130 ? 37.271 39.002 3.298 1.00 20.66 130 ILE B CA 1
ATOM 3972 C C . ILE B 1 130 ? 36.778 38.240 4.559 1.00 22.81 130 ILE B C 1
ATOM 3973 O O . ILE B 1 130 ? 37.369 38.264 5.669 1.00 20.34 130 ILE B O 1
ATOM 3978 N N . MET B 1 131 ? 35.642 37.606 4.420 1.00 21.47 131 MET B N 1
ATOM 3979 C CA . MET B 1 131 ? 35.047 36.929 5.517 1.00 21.54 131 MET B CA 1
ATOM 3980 C C . MET B 1 131 ? 34.320 35.639 5.082 1.00 22.86 131 MET B C 1
ATOM 3981 O O . MET B 1 131 ? 33.954 35.489 3.915 1.00 21.08 131 MET B O 1
ATOM 3986 N N . THR B 1 132 ? 34.064 34.730 6.010 1.00 23.66 132 THR B N 1
ATOM 3987 C CA . THR B 1 132 ? 33.301 33.492 5.683 1.00 23.76 132 THR B CA 1
ATOM 3988 C C . THR B 1 132 ? 31.831 33.704 6.099 1.00 25.40 132 THR B C 1
ATOM 3989 O O . THR B 1 132 ? 31.485 34.619 6.886 1.00 26.41 132 THR B O 1
ATOM 3993 N N . CYS B 1 133 ? 30.919 32.890 5.566 1.00 25.86 133 CYS B N 1
ATOM 3994 C CA . CYS B 1 133 ? 29.565 32.924 6.055 1.00 24.50 133 CYS B CA 1
ATOM 3995 C C . CYS B 1 133 ? 28.885 31.571 5.645 1.00 25.09 133 CYS B C 1
ATOM 3996 O O . CYS B 1 133 ? 29.145 31.039 4.562 1.00 23.00 133 CYS B O 1
ATOM 3999 N N . ASP B 1 134 ? 27.997 31.064 6.498 1.00 25.74 134 ASP B N 1
ATOM 4000 C CA . ASP B 1 134 ? 27.341 29.790 6.220 1.00 28.50 134 ASP B CA 1
ATOM 4001 C C . ASP B 1 134 ? 25.819 29.834 6.389 1.00 27.76 134 ASP B C 1
ATOM 4002 O O . ASP B 1 134 ? 25.214 28.759 6.484 1.00 28.68 134 ASP B O 1
ATOM 4007 N N . ASN B 1 135 ? 25.219 31.020 6.481 1.00 25.32 135 ASN B N 1
ATOM 4008 C CA . ASN B 1 135 ? 23.758 31.112 6.805 1.00 24.86 135 ASN B CA 1
ATOM 4009 C C . ASN B 1 135 ? 23.246 32.457 6.491 1.00 24.09 135 ASN B C 1
ATOM 4010 O O . ASN B 1 135 ? 23.983 33.445 6.439 1.00 22.38 135 ASN B O 1
ATOM 4015 N N . GLU B 1 136 ? 21.966 32.513 6.226 1.00 23.64 136 GLU B N 1
ATOM 4016 C CA . GLU B 1 136 ? 21.338 33.701 5.713 1.00 26.63 136 GLU B CA 1
ATOM 4017 C C . GLU B 1 136 ? 21.181 34.797 6.767 1.00 23.90 136 GLU B C 1
ATOM 4018 O O . GLU B 1 136 ? 21.165 35.974 6.437 1.00 23.03 136 GLU B O 1
ATOM 4024 N N . ILE B 1 137 ? 20.998 34.427 8.009 1.00 24.04 137 ILE B N 1
ATOM 4025 C CA . ILE B 1 137 ? 20.947 35.447 9.061 1.00 26.08 137 ILE B CA 1
ATOM 4026 C C . ILE B 1 137 ? 22.298 36.246 9.090 1.00 24.80 137 ILE B C 1
ATOM 4027 O O . ILE B 1 137 ? 22.301 37.459 9.084 1.00 24.80 137 ILE B O 1
ATOM 4032 N N . GLU B 1 138 ? 23.423 35.562 9.014 1.00 25.08 138 GLU B N 1
ATOM 4033 C CA . GLU B 1 138 ? 24.698 36.280 9.005 1.00 25.99 138 GLU B CA 1
ATOM 4034 C C . GLU B 1 138 ? 24.897 37.028 7.679 1.00 23.78 138 GLU B C 1
ATOM 4035 O O . GLU B 1 138 ? 25.431 38.120 7.655 1.00 21.00 138 GLU B O 1
ATOM 4041 N N . LEU B 1 139 ? 24.408 36.475 6.551 1.00 20.88 139 LEU B N 1
ATOM 4042 C CA . LEU B 1 139 ? 24.642 37.160 5.266 1.00 21.30 139 LEU B CA 1
ATOM 4043 C C . LEU B 1 139 ? 23.963 38.487 5.313 1.00 18.44 139 LEU B C 1
ATOM 4044 O O . LEU B 1 139 ? 24.426 39.451 4.733 1.00 20.74 139 LEU B O 1
ATOM 4049 N N . LYS B 1 140 ? 22.788 38.524 5.964 1.00 19.64 140 LYS B N 1
ATOM 4050 C CA . LYS B 1 140 ? 22.036 39.759 6.073 1.00 22.24 140 LYS B CA 1
ATOM 4051 C C . LYS B 1 140 ? 22.703 40.798 6.990 1.00 20.71 140 LYS B C 1
ATOM 4052 O O . LYS B 1 140 ? 22.662 42.025 6.698 1.00 19.26 140 LYS B O 1
ATOM 4058 N N . LYS B 1 141 ? 23.268 40.334 8.101 1.00 19.40 141 LYS B N 1
ATOM 4059 C CA . LYS B 1 141 ? 24.128 41.332 8.858 1.00 20.71 141 LYS B CA 1
ATOM 4060 C C . LYS B 1 141 ? 25.316 41.818 8.047 1.00 20.18 141 LYS B C 1
ATOM 4061 O O . LYS B 1 141 ? 25.649 42.926 8.134 1.00 21.62 141 LYS B O 1
ATOM 4067 N N . ILE B 1 142 ? 26.007 40.962 7.303 1.00 20.31 142 ILE B N 1
ATOM 4068 C CA . ILE B 1 142 ? 27.094 41.473 6.460 1.00 19.76 142 ILE B CA 1
ATOM 4069 C C . ILE B 1 142 ? 26.578 42.539 5.469 1.00 21.04 142 ILE B C 1
ATOM 4070 O O . ILE B 1 142 ? 27.116 43.657 5.288 1.00 22.33 142 ILE B O 1
ATOM 4075 N N . ALA B 1 143 ? 25.489 42.203 4.794 1.00 23.74 143 ALA B N 1
ATOM 4076 C CA . ALA B 1 143 ? 24.924 43.089 3.769 1.00 24.69 143 ALA B CA 1
ATOM 4077 C C . ALA B 1 143 ? 24.614 44.450 4.291 1.00 27.10 143 ALA B C 1
ATOM 4078 O O . ALA B 1 143 ? 24.831 45.450 3.619 1.00 26.60 143 ALA B O 1
ATOM 4080 N N . ARG B 1 144 ? 23.958 44.474 5.449 1.00 26.97 144 ARG B N 1
ATOM 4081 C CA . ARG B 1 144 ? 23.531 45.723 6.022 1.00 30.15 144 ARG B CA 1
ATOM 4082 C C . ARG B 1 144 ? 24.707 46.540 6.578 1.00 28.68 144 ARG B C 1
ATOM 4083 O O . ARG B 1 144 ? 24.619 47.758 6.673 1.00 27.79 144 ARG B O 1
ATOM 4091 N N . ASN B 1 145 ? 25.765 45.874 7.026 1.00 26.36 145 ASN B N 1
ATOM 4092 C CA . ASN B 1 145 ? 26.782 46.585 7.854 1.00 24.41 145 ASN B CA 1
ATOM 4093 C C . ASN B 1 145 ? 28.159 46.718 7.244 1.00 23.01 145 ASN B C 1
ATOM 4094 O O . ASN B 1 145 ? 29.014 47.422 7.817 1.00 23.73 145 ASN B O 1
ATOM 4099 N N . HIS B 1 146 ? 28.390 45.993 6.151 1.00 21.88 146 HIS B N 1
ATOM 4100 C CA . HIS B 1 146 ? 29.653 45.951 5.471 1.00 20.92 146 HIS B CA 1
ATOM 4101 C C . HIS B 1 146 ? 29.457 45.969 3.967 1.00 23.26 146 HIS B C 1
ATOM 4102 O O . HIS B 1 146 ? 29.379 44.908 3.368 1.00 24.70 146 HIS B O 1
ATOM 4109 N N . PRO B 1 147 ? 29.475 47.149 3.360 1.00 27.11 147 PRO B N 1
ATOM 4110 C CA . PRO B 1 147 ? 29.289 47.355 1.902 1.00 28.33 147 PRO B CA 1
ATOM 4111 C C . PRO B 1 147 ? 30.395 46.817 1.024 1.00 28.94 147 PRO B C 1
ATOM 4112 O O . PRO B 1 147 ? 30.146 46.606 -0.130 1.00 27.62 147 PRO B O 1
ATOM 4116 N N . ASN B 1 148 ? 31.603 46.551 1.556 1.00 24.88 148 ASN B N 1
ATOM 4117 C CA . ASN B 1 148 ? 32.670 46.009 0.764 1.00 24.90 148 ASN B CA 1
ATOM 4118 C C . ASN B 1 148 ? 33.047 44.579 1.007 1.00 23.22 148 ASN B C 1
ATOM 4119 O O . ASN B 1 148 ? 34.091 44.130 0.545 1.00 21.48 148 ASN B O 1
ATOM 4124 N N . ALA B 1 149 ? 32.175 43.831 1.689 1.00 22.54 149 ALA B N 1
ATOM 4125 C CA . ALA B 1 149 ? 32.551 42.482 2.126 1.00 22.62 149 ALA B CA 1
ATOM 4126 C C . ALA B 1 149 ? 32.814 41.641 0.886 1.00 22.61 149 ALA B C 1
ATOM 4127 O O . ALA B 1 149 ? 32.162 41.844 -0.122 1.00 25.40 149 ALA B O 1
ATOM 4129 N N . LYS B 1 150 ? 33.724 40.692 0.995 1.00 23.21 150 LYS B N 1
ATOM 4130 C CA . LYS B 1 150 ? 34.060 39.691 -0.044 1.00 22.69 150 LYS B CA 1
ATOM 4131 C C . LYS B 1 150 ? 33.885 38.422 0.695 1.00 23.92 150 LYS B C 1
ATOM 4132 O O . LYS B 1 150 ? 34.748 38.083 1.508 1.00 21.26 150 LYS B O 1
ATOM 4138 N N . VAL B 1 151 ? 32.799 37.677 0.387 1.00 22.44 151 VAL B N 1
ATOM 4139 C CA . VAL B 1 151 ? 32.431 36.504 1.156 1.00 20.59 151 VAL B CA 1
ATOM 4140 C C . VAL B 1 151 ? 32.782 35.132 0.574 1.00 21.96 151 VAL B C 1
ATOM 4141 O O . VAL B 1 151 ? 32.620 34.889 -0.662 1.00 22.26 151 VAL B O 1
ATOM 4145 N N . LEU B 1 152 ? 33.298 34.243 1.422 1.00 20.32 152 LEU B N 1
ATOM 4146 C CA . LEU B 1 152 ? 33.576 32.843 1.128 1.00 21.50 152 LEU B CA 1
ATOM 4147 C C . LEU B 1 152 ? 32.415 32.126 1.767 1.00 23.61 152 LEU B C 1
ATOM 4148 O O . LEU B 1 152 ? 32.172 32.180 3.012 1.00 22.45 152 LEU B O 1
ATOM 4153 N N . LEU B 1 153 ? 31.722 31.358 0.971 1.00 23.18 153 LEU B N 1
ATOM 4154 C CA . LEU B 1 153 ? 30.608 30.527 1.501 1.00 22.32 153 LEU B CA 1
ATOM 4155 C C . LEU B 1 153 ? 31.221 29.343 2.124 1.00 20.85 153 LEU B C 1
ATOM 4156 O O . LEU B 1 153 ? 31.949 28.624 1.494 1.00 20.85 153 LEU B O 1
ATOM 4161 N N . HIS B 1 154 ? 30.871 29.119 3.383 1.00 21.68 154 HIS B N 1
ATOM 4162 C CA . HIS B 1 154 ? 31.527 28.057 4.187 1.00 21.13 154 HIS B CA 1
ATOM 4163 C C . HIS B 1 154 ? 30.612 26.798 4.014 1.00 21.19 154 HIS B C 1
ATOM 4164 O O . HIS B 1 154 ? 29.513 26.805 4.404 1.00 20.00 154 HIS B O 1
ATOM 4171 N N . ILE B 1 155 ? 31.061 25.759 3.343 1.00 22.44 155 ILE B N 1
ATOM 4172 C CA . ILE B 1 155 ? 30.316 24.502 3.272 1.00 25.45 155 ILE B CA 1
ATOM 4173 C C . ILE B 1 155 ? 30.787 23.392 4.173 1.00 25.86 155 ILE B C 1
ATOM 4174 O O . ILE B 1 155 ? 32.000 23.179 4.380 1.00 24.43 155 ILE B O 1
ATOM 4179 N N . ALA B 1 156 ? 29.802 22.628 4.630 1.00 26.27 156 ALA B N 1
ATOM 4180 C CA . ALA B 1 156 ? 29.990 21.512 5.522 1.00 27.59 156 ALA B CA 1
ATOM 4181 C C . ALA B 1 156 ? 30.612 20.334 4.789 1.00 30.31 156 ALA B C 1
ATOM 4182 O O . ALA B 1 156 ? 30.545 20.192 3.541 1.00 29.04 156 ALA B O 1
ATOM 4184 N N . THR B 1 157 ? 31.274 19.499 5.561 1.00 28.79 157 THR B N 1
ATOM 4185 C CA . THR B 1 157 ? 32.135 18.513 5.061 1.00 31.02 157 THR B CA 1
ATOM 4186 C C . THR B 1 157 ? 31.679 17.315 5.879 1.00 33.07 157 THR B C 1
ATOM 4187 O O . THR B 1 157 ? 31.330 17.489 7.047 1.00 31.87 157 THR B O 1
ATOM 4191 N N . GLU B 1 158 ? 31.685 16.116 5.315 1.00 35.47 158 GLU B N 1
ATOM 4192 C CA . GLU B 1 158 ? 31.312 14.898 6.116 1.00 40.58 158 GLU B CA 1
ATOM 4193 C C . GLU B 1 158 ? 32.460 14.225 6.923 1.00 42.38 158 GLU B C 1
ATOM 4194 O O . GLU B 1 158 ? 32.814 13.105 6.595 1.00 44.59 158 GLU B O 1
ATOM 4196 N N . ASP B 1 159 ? 33.037 14.854 7.955 1.00 43.51 159 ASP B N 1
ATOM 4197 C CA . ASP B 1 159 ? 34.345 14.408 8.526 1.00 44.51 159 ASP B CA 1
ATOM 4198 C C . ASP B 1 159 ? 34.359 13.672 9.908 1.00 44.01 159 ASP B C 1
ATOM 4199 O O . ASP B 1 159 ? 33.298 13.383 10.456 1.00 43.72 159 ASP B O 1
ATOM 4204 N N . MET B 1 168 ? 32.451 20.719 17.494 1.00 45.04 168 MET B N 1
ATOM 4205 C CA . MET B 1 168 ? 31.395 21.578 16.858 1.00 43.72 168 MET B CA 1
ATOM 4206 C C . MET B 1 168 ? 31.701 21.673 15.338 1.00 43.10 168 MET B C 1
ATOM 4207 O O . MET B 1 168 ? 32.857 21.950 14.970 1.00 43.72 168 MET B O 1
ATOM 4212 N N . LYS B 1 169 ? 30.705 21.419 14.474 1.00 39.39 169 LYS B N 1
ATOM 4213 C CA . LYS B 1 169 ? 30.942 21.440 13.034 1.00 38.12 169 LYS B CA 1
ATOM 4214 C C . LYS B 1 169 ? 30.147 22.610 12.437 1.00 34.14 169 LYS B C 1
ATOM 4215 O O . LYS B 1 169 ? 29.056 22.990 12.904 1.00 34.86 169 LYS B O 1
ATOM 4221 N N . PHE B 1 170 ? 30.725 23.228 11.444 1.00 29.65 170 PHE B N 1
ATOM 4222 C CA . PHE B 1 170 ? 30.081 24.383 10.854 1.00 29.24 170 PHE B CA 1
ATOM 4223 C C . PHE B 1 170 ? 29.991 24.197 9.327 1.00 27.76 170 PHE B C 1
ATOM 4224 O O . PHE B 1 170 ? 30.662 23.324 8.772 1.00 27.31 170 PHE B O 1
ATOM 4232 N N . G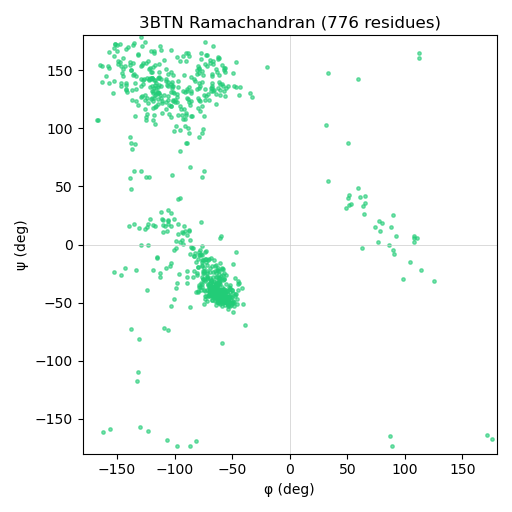LY B 1 171 ? 29.273 25.080 8.692 1.00 25.13 171 GLY B N 1
ATOM 4233 C CA . GLY B 1 171 ? 29.274 25.187 7.214 1.00 25.93 171 GLY B CA 1
ATOM 4234 C C . GLY B 1 171 ? 27.876 24.751 6.757 1.00 27.44 171 GLY B C 1
ATOM 4235 O O . GLY B 1 171 ? 27.174 24.152 7.530 1.00 26.41 171 GLY B O 1
ATOM 4236 N N . THR B 1 172 ? 27.510 25.041 5.516 1.00 27.30 172 THR B N 1
ATOM 4237 C CA . THR B 1 172 ? 26.146 24.951 5.114 1.00 30.85 172 THR B CA 1
ATOM 4238 C C . THR B 1 172 ? 26.039 23.748 4.176 1.00 30.51 172 THR B C 1
ATOM 4239 O O . THR B 1 172 ? 27.013 23.301 3.622 1.00 27.66 172 THR B O 1
ATOM 4243 N N . THR B 1 173 ? 24.840 23.198 4.019 1.00 31.99 173 THR B N 1
ATOM 4244 C CA . THR B 1 173 ? 24.670 22.027 3.115 1.00 32.91 173 THR B CA 1
ATOM 4245 C C . THR B 1 173 ? 24.870 22.520 1.700 1.00 31.79 173 THR B C 1
ATOM 4246 O O . THR B 1 173 ? 24.678 23.700 1.401 1.00 30.45 173 THR B O 1
ATOM 4250 N N . LEU B 1 174 ? 25.237 21.591 0.832 1.00 34.60 174 LEU B N 1
ATOM 4251 C CA . LEU B 1 174 ? 25.291 21.838 -0.572 1.00 36.17 174 LEU B CA 1
ATOM 4252 C C . LEU B 1 174 ? 23.974 22.360 -1.061 1.00 37.01 174 LEU B C 1
ATOM 4253 O O . LEU B 1 174 ? 23.895 23.295 -1.874 1.00 37.91 174 LEU B O 1
ATOM 4258 N N . LYS B 1 175 ? 22.901 21.782 -0.524 1.00 38.81 175 LYS B N 1
ATOM 4259 C CA . LYS B 1 175 ? 21.539 22.177 -0.901 1.00 39.42 175 LYS B CA 1
ATOM 4260 C C . LYS B 1 175 ? 21.175 23.652 -0.606 1.00 40.09 175 LYS B C 1
ATOM 4261 O O . LYS B 1 175 ? 20.511 24.300 -1.460 1.00 41.51 175 LYS B O 1
ATOM 4267 N N . ASN B 1 176 ? 21.638 24.212 0.548 1.00 37.44 176 ASN B N 1
ATOM 4268 C CA . ASN B 1 176 ? 21.398 25.619 0.947 1.00 36.76 176 ASN B CA 1
ATOM 4269 C C . ASN B 1 176 ? 22.303 26.625 0.272 1.00 34.43 176 ASN B C 1
ATOM 4270 O O . ASN B 1 176 ? 22.100 27.782 0.359 1.00 33.00 176 ASN B O 1
ATOM 4275 N N . CYS B 1 177 ? 23.369 26.179 -0.388 1.00 36.51 177 CYS B N 1
ATOM 4276 C CA . CYS B 1 177 ? 24.276 27.108 -1.073 1.00 36.91 177 CYS B CA 1
ATOM 4277 C C . CYS B 1 177 ? 23.615 27.895 -2.176 1.00 36.15 177 CYS B C 1
ATOM 4278 O O . CYS B 1 177 ? 23.743 29.134 -2.264 1.00 33.92 177 CYS B O 1
ATOM 4281 N N . ARG B 1 178 ? 22.820 27.189 -3.004 1.00 35.85 178 ARG B N 1
ATOM 4282 C CA . ARG B 1 178 ? 22.039 27.915 -4.046 1.00 34.22 178 ARG B CA 1
ATOM 4283 C C . ARG B 1 178 ? 21.192 29.044 -3.438 1.00 30.68 178 ARG B C 1
ATOM 4284 O O . ARG B 1 178 ? 21.139 30.169 -3.949 1.00 28.30 178 ARG B O 1
ATOM 4292 N N . HIS B 1 179 ? 20.507 28.719 -2.362 1.00 28.98 179 HIS B N 1
ATOM 4293 C CA . HIS B 1 179 ? 19.694 29.670 -1.655 1.00 30.48 179 HIS B CA 1
ATOM 4294 C C . HIS B 1 179 ? 20.535 30.875 -1.176 1.00 29.98 179 HIS B C 1
ATOM 4295 O O . HIS B 1 179 ? 20.141 32.064 -1.343 1.00 27.87 179 HIS B O 1
ATOM 4302 N N . LEU B 1 180 ? 21.724 30.587 -0.614 1.00 29.68 180 LEU B N 1
ATOM 4303 C CA . LEU B 1 180 ? 22.563 31.759 -0.138 1.00 28.06 180 LEU B CA 1
ATOM 4304 C C . LEU B 1 180 ? 23.086 32.558 -1.277 1.00 26.74 180 LEU B C 1
ATOM 4305 O O . LEU B 1 180 ? 23.181 33.732 -1.127 1.00 27.56 180 LEU B O 1
ATOM 4310 N N . LEU B 1 181 ? 23.513 31.906 -2.377 1.00 25.87 181 LEU B N 1
ATOM 4311 C CA . LEU B 1 181 ? 23.897 32.659 -3.622 1.00 27.20 181 LEU B CA 1
ATOM 4312 C C . LEU B 1 181 ? 22.828 33.663 -4.117 1.00 27.43 181 LEU B C 1
ATOM 4313 O O . LEU B 1 181 ? 23.089 34.842 -4.487 1.00 25.54 181 LEU B O 1
ATOM 4318 N N . GLU B 1 182 ? 21.581 33.183 -4.107 1.00 29.42 182 GLU B N 1
ATOM 4319 C CA . GLU B 1 182 ? 20.454 34.028 -4.519 1.00 32.46 182 GLU B CA 1
ATOM 4320 C C . GLU B 1 182 ? 20.218 35.139 -3.517 1.00 29.62 182 GLU B C 1
ATOM 4321 O O . GLU B 1 182 ? 19.909 36.279 -3.912 1.00 26.59 182 GLU B O 1
ATOM 4327 N N . CYS B 1 183 ? 20.273 34.846 -2.215 1.00 28.99 183 CYS B N 1
ATOM 4328 C CA . CYS B 1 183 ? 20.167 36.003 -1.234 1.00 29.83 183 CYS B CA 1
ATOM 4329 C C . CYS B 1 183 ? 21.243 37.073 -1.430 1.00 26.21 183 CYS B C 1
ATOM 4330 O O . CYS B 1 183 ? 20.945 38.254 -1.464 1.00 26.65 183 CYS B O 1
ATOM 4333 N N . ALA B 1 184 ? 22.506 36.643 -1.527 1.00 27.64 184 ALA B N 1
ATOM 4334 C CA . ALA B 1 184 ? 23.667 37.524 -1.838 1.00 26.81 184 ALA B CA 1
ATOM 4335 C C . ALA B 1 184 ? 23.407 38.445 -3.080 1.00 28.04 184 ALA B C 1
ATOM 4336 O O . ALA B 1 184 ? 23.665 39.658 -3.139 1.00 27.78 184 ALA B O 1
ATOM 4338 N N . LYS B 1 185 ? 22.938 37.850 -4.144 1.00 29.47 185 LYS B N 1
ATOM 4339 C CA . LYS B 1 185 ? 22.746 38.647 -5.319 1.00 30.54 185 LYS B CA 1
ATOM 4340 C C . LYS B 1 185 ? 21.728 39.709 -5.045 1.00 31.39 185 LYS B C 1
ATOM 4341 O O . LYS B 1 185 ? 21.876 40.816 -5.438 1.00 32.32 185 LYS B O 1
ATOM 4347 N N . GLU B 1 186 ? 20.674 39.386 -4.352 1.00 33.35 186 GLU B N 1
ATOM 4348 C CA . GLU B 1 186 ? 19.687 40.411 -4.070 1.00 36.23 186 GLU B CA 1
ATOM 4349 C C . GLU B 1 186 ? 20.086 41.456 -2.993 1.00 34.58 186 GLU B C 1
ATOM 4350 O O . GLU B 1 186 ? 19.523 42.561 -2.923 1.00 33.89 186 GLU B O 1
ATOM 4356 N N . LEU B 1 187 ? 21.020 41.078 -2.115 1.00 34.78 187 LEU B N 1
ATOM 4357 C CA . LEU B 1 187 ? 21.537 41.996 -1.055 1.00 32.42 187 LEU B CA 1
ATOM 4358 C C . LEU B 1 187 ? 22.784 42.738 -1.526 1.00 32.32 187 LEU B C 1
ATOM 4359 O O . LEU B 1 187 ? 23.341 43.561 -0.775 1.00 33.20 187 LEU B O 1
ATOM 4364 N N . ASP B 1 188 ? 23.213 42.473 -2.760 1.00 32.84 188 ASP B N 1
ATOM 4365 C CA . ASP B 1 188 ? 24.411 43.105 -3.360 1.00 34.11 188 ASP B CA 1
ATOM 4366 C C . ASP B 1 188 ? 25.663 42.728 -2.602 1.00 31.33 188 ASP B C 1
ATOM 4367 O O . ASP B 1 188 ? 26.558 43.551 -2.458 1.00 31.83 188 ASP B O 1
ATOM 4372 N N . VAL B 1 189 ? 25.704 41.532 -2.068 1.00 29.25 189 VAL B N 1
ATOM 4373 C CA . VAL B 1 189 ? 26.908 41.007 -1.432 1.00 28.63 189 VAL B CA 1
ATOM 4374 C C . VAL B 1 189 ? 27.832 40.350 -2.436 1.00 28.62 189 VAL B C 1
ATOM 4375 O O . VAL B 1 189 ? 27.411 39.407 -3.184 1.00 28.76 189 VAL B O 1
ATOM 4379 N N . GLN B 1 190 ? 29.116 40.714 -2.421 1.00 27.58 190 GLN B N 1
ATOM 4380 C CA . GLN B 1 190 ? 30.113 39.981 -3.208 1.00 27.23 190 GLN B CA 1
ATOM 4381 C C . GLN B 1 190 ? 30.508 38.608 -2.649 1.00 28.11 190 GLN B C 1
ATOM 4382 O O . GLN B 1 190 ? 31.181 38.545 -1.606 1.00 28.93 190 GLN B O 1
ATOM 4388 N N . ILE B 1 191 ? 30.113 37.529 -3.341 1.00 26.41 191 ILE B N 1
ATOM 4389 C CA . ILE B 1 191 ? 30.636 36.211 -3.107 1.00 24.50 191 ILE B CA 1
ATOM 4390 C C . ILE B 1 191 ? 31.849 36.023 -3.975 1.00 25.32 191 ILE B C 1
ATOM 4391 O O . ILE B 1 191 ? 31.844 36.360 -5.146 1.00 23.20 191 ILE B O 1
ATOM 4396 N N . ILE B 1 192 ? 32.928 35.531 -3.357 1.00 24.08 192 ILE B N 1
ATOM 4397 C CA . ILE B 1 192 ? 34.184 35.428 -4.071 1.00 22.00 192 ILE B CA 1
ATOM 4398 C C . ILE B 1 192 ? 34.726 34.046 -3.915 1.00 20.35 192 ILE B C 1
ATOM 4399 O O . ILE B 1 192 ? 35.757 33.749 -4.450 1.00 21.09 192 ILE B O 1
ATOM 4404 N N . GLY B 1 193 ? 34.045 33.164 -3.186 1.00 18.92 193 GLY B N 1
ATOM 4405 C CA . GLY B 1 193 ? 34.668 31.873 -3.043 1.00 17.40 193 GLY B CA 1
ATOM 4406 C C . GLY B 1 193 ? 34.017 30.944 -2.061 1.00 15.94 193 GLY B C 1
ATOM 4407 O O . GLY B 1 193 ? 32.878 31.106 -1.648 1.00 18.29 193 GLY B O 1
ATOM 4408 N N . VAL B 1 194 ? 34.746 29.951 -1.714 1.00 16.16 194 VAL B N 1
ATOM 4409 C CA . VAL B 1 194 ? 34.290 28.844 -0.905 1.00 17.52 194 VAL B CA 1
ATOM 4410 C C . VAL B 1 194 ? 35.340 28.495 0.206 1.00 17.50 194 VAL B C 1
ATOM 4411 O O . VAL B 1 194 ? 36.473 28.414 -0.061 1.00 19.43 194 VAL B O 1
ATOM 4415 N N . LYS B 1 195 ? 34.847 28.061 1.352 1.00 20.01 195 LYS B N 1
ATOM 4416 C CA . LYS B 1 195 ? 35.672 27.525 2.443 1.00 19.82 195 LYS B CA 1
ATOM 4417 C C . LYS B 1 195 ? 35.136 26.206 2.893 1.00 19.18 195 LYS B C 1
ATOM 4418 O O . LYS B 1 195 ? 33.934 26.035 3.010 1.00 20.49 195 LYS B O 1
ATOM 4424 N N . PHE B 1 196 ? 36.015 25.227 3.113 1.00 18.77 196 PHE B N 1
ATOM 4425 C CA . PHE B 1 196 ? 35.603 24.055 3.879 1.00 20.00 196 PHE B CA 1
ATOM 4426 C C . PHE B 1 196 ? 36.765 23.730 4.882 1.00 22.31 196 PHE B C 1
ATOM 4427 O O . PHE B 1 196 ? 37.910 24.263 4.787 1.00 22.54 196 PHE B O 1
ATOM 4435 N N . HIS B 1 197 ? 36.483 22.816 5.760 1.00 22.08 197 HIS B N 1
ATOM 4436 C CA . HIS B 1 197 ? 37.483 22.328 6.721 1.00 22.86 197 HIS B CA 1
ATOM 4437 C C . HIS B 1 197 ? 37.254 20.874 7.010 1.00 22.58 197 HIS B C 1
ATOM 4438 O O . HIS B 1 197 ? 36.120 20.484 7.233 1.00 25.71 197 HIS B O 1
ATOM 4445 N N . VAL B 1 198 ? 38.300 20.074 7.055 1.00 22.78 198 VAL B N 1
ATOM 4446 C CA . VAL B 1 198 ? 38.240 18.671 7.429 1.00 22.78 198 VAL B CA 1
ATOM 4447 C C . VAL B 1 198 ? 39.177 18.475 8.606 1.00 24.34 198 VAL B C 1
ATOM 4448 O O . VAL B 1 198 ? 40.363 18.732 8.492 1.00 22.83 198 VAL B O 1
ATOM 4452 N N . SER B 1 199 ? 38.654 17.999 9.720 1.00 25.88 199 SER B N 1
ATOM 4453 C CA . SER B 1 199 ? 39.493 17.564 10.873 1.00 27.81 199 SER B CA 1
ATOM 4454 C C . SER B 1 199 ? 40.710 16.746 10.451 1.00 29.16 199 SER B C 1
ATOM 4455 O O . SER B 1 199 ? 40.591 15.844 9.550 1.00 28.26 199 SER B O 1
ATOM 4458 N N . SER B 1 200 ? 41.890 17.040 11.031 1.00 26.39 200 SER B N 1
ATOM 4459 C CA . SER B 1 200 ? 43.041 16.196 10.792 1.00 29.73 200 SER B CA 1
ATOM 4460 C C . SER B 1 200 ? 42.815 14.790 11.393 1.00 31.74 200 SER B C 1
ATOM 4461 O O . SER B 1 200 ? 43.549 13.854 11.106 1.00 34.24 200 SER B O 1
ATOM 4464 N N . ALA B 1 201 ? 41.808 14.618 12.241 1.00 32.81 201 ALA B N 1
ATOM 4465 C CA . ALA B 1 201 ? 41.587 13.269 12.795 1.00 36.12 201 ALA B CA 1
ATOM 4466 C C . ALA B 1 201 ? 40.844 12.316 11.791 1.00 37.82 201 ALA B C 1
ATOM 4467 O O . ALA B 1 201 ? 40.753 11.122 12.016 1.00 39.94 201 ALA B O 1
ATOM 4469 N N . CYS B 1 202 ? 40.343 12.863 10.679 1.00 38.82 202 CYS B N 1
ATOM 4470 C CA . CYS B 1 202 ? 39.586 12.140 9.649 1.00 39.47 202 CYS B CA 1
ATOM 4471 C C . CYS B 1 202 ? 40.558 11.608 8.612 1.00 40.82 202 CYS B C 1
ATOM 4472 O O . CYS B 1 202 ? 41.141 12.377 7.884 1.00 41.68 202 CYS B O 1
ATOM 4475 N N . LYS B 1 203 ? 40.738 10.291 8.549 1.00 41.78 203 LYS B N 1
ATOM 4476 C CA . LYS B 1 203 ? 41.700 9.705 7.677 1.00 43.47 203 LYS B CA 1
ATOM 4477 C C . LYS B 1 203 ? 40.973 9.054 6.537 1.00 45.39 203 LYS B C 1
ATOM 4478 O O . LYS B 1 203 ? 41.568 8.269 5.818 1.00 45.63 203 LYS B O 1
ATOM 4484 N N . GLU B 1 204 ? 39.681 9.337 6.403 1.00 46.36 204 GLU B N 1
ATOM 4485 C CA . GLU B 1 204 ? 38.919 8.902 5.265 1.00 48.42 204 GLU B CA 1
ATOM 4486 C C . GLU B 1 204 ? 38.976 9.978 4.211 1.00 47.82 204 GLU B C 1
ATOM 4487 O O . GLU B 1 204 ? 38.265 10.986 4.239 1.00 47.08 204 GLU B O 1
ATOM 4493 N N . TYR B 1 205 ? 39.800 9.747 3.222 1.00 47.54 205 TYR B N 1
ATOM 4494 C CA . TYR B 1 205 ? 40.187 10.832 2.350 1.00 47.86 205 TYR B CA 1
ATOM 4495 C C . TYR B 1 205 ? 39.215 11.105 1.151 1.00 46.22 205 TYR B C 1
ATOM 4496 O O . TYR B 1 205 ? 39.394 12.065 0.424 1.00 45.92 205 TYR B O 1
ATOM 4505 N N . GLN B 1 206 ? 38.165 10.295 1.014 1.00 44.75 206 GLN B N 1
ATOM 4506 C CA . GLN B 1 206 ? 37.010 10.629 0.165 1.00 42.89 206 GLN B CA 1
ATOM 4507 C C . GLN B 1 206 ? 36.347 11.910 0.659 1.00 39.65 206 GLN B C 1
ATOM 4508 O O . GLN B 1 206 ? 35.818 12.681 -0.146 1.00 37.58 206 GLN B O 1
ATOM 4514 N N . VAL B 1 207 ? 36.404 12.149 1.989 1.00 35.83 207 VAL B N 1
ATOM 4515 C CA . VAL B 1 207 ? 35.835 13.400 2.552 1.00 32.82 207 VAL B CA 1
ATOM 4516 C C . VAL B 1 207 ? 36.415 14.554 1.832 1.00 31.03 207 VAL B C 1
ATOM 4517 O O . VAL B 1 207 ? 35.670 15.455 1.454 1.00 31.74 207 VAL B O 1
ATOM 4521 N N . TYR B 1 208 ? 37.729 14.523 1.562 1.00 28.97 208 TYR B N 1
ATOM 4522 C CA . TYR B 1 208 ? 38.319 15.630 0.783 1.00 29.38 208 TYR B CA 1
ATOM 4523 C C . TYR B 1 208 ? 37.840 15.610 -0.693 1.00 28.95 208 TYR B C 1
ATOM 4524 O O . TYR B 1 208 ? 37.763 16.671 -1.350 1.00 27.55 208 TYR B O 1
ATOM 4533 N N . VAL B 1 209 ? 37.612 14.406 -1.234 1.00 28.15 209 VAL B N 1
ATOM 4534 C CA . VAL B 1 209 ? 37.259 14.350 -2.657 1.00 27.89 209 VAL B CA 1
ATOM 4535 C C . VAL B 1 209 ? 35.904 14.976 -2.803 1.00 25.50 209 VAL B C 1
ATOM 4536 O O . VAL B 1 209 ? 35.716 15.716 -3.675 1.00 24.06 209 VAL B O 1
ATOM 4540 N N . HIS B 1 210 ? 34.964 14.649 -1.948 1.00 25.76 210 HIS B N 1
ATOM 4541 C CA . HIS B 1 210 ? 33.640 15.289 -1.956 1.00 27.43 210 HIS B CA 1
ATOM 4542 C C . HIS B 1 210 ? 33.650 16.754 -1.607 1.00 26.57 210 HIS B C 1
ATOM 4543 O O . HIS B 1 210 ? 32.901 17.551 -2.198 1.00 26.92 210 HIS B O 1
ATOM 4550 N N . ALA B 1 211 ? 34.494 17.163 -0.649 1.00 25.93 211 ALA B N 1
ATOM 4551 C CA . ALA B 1 211 ? 34.555 18.658 -0.401 1.00 23.68 211 ALA B CA 1
ATOM 4552 C C . ALA B 1 211 ? 34.992 19.390 -1.625 1.00 21.76 211 ALA B C 1
ATOM 4553 O O . ALA B 1 211 ? 34.441 20.470 -1.987 1.00 23.70 211 ALA B O 1
ATOM 4555 N N . LEU B 1 212 ? 35.996 18.874 -2.321 1.00 21.26 212 LEU B N 1
ATOM 4556 C CA . LEU B 1 212 ? 36.437 19.654 -3.515 1.00 24.15 212 LEU B CA 1
ATOM 4557 C C . LEU B 1 212 ? 35.447 19.681 -4.654 1.00 24.03 212 LEU B C 1
ATOM 4558 O O . LEU B 1 212 ? 35.316 20.666 -5.402 1.00 24.08 212 LEU B O 1
ATOM 4563 N N . SER B 1 213 ? 34.708 18.562 -4.787 1.00 25.46 213 SER B N 1
ATOM 4564 C CA . SER B 1 213 ? 33.733 18.504 -5.899 1.00 26.83 213 SER B CA 1
ATOM 4565 C C . SER B 1 213 ? 32.486 19.290 -5.516 1.00 24.64 213 SER B C 1
ATOM 4566 O O . SER B 1 213 ? 32.012 20.028 -6.328 1.00 23.77 213 SER B O 1
ATOM 4569 N N . ASP B 1 214 ? 32.049 19.256 -4.233 1.00 26.32 214 ASP B N 1
ATOM 4570 C CA . ASP B 1 214 ? 31.048 20.244 -3.715 1.00 24.91 214 ASP B CA 1
ATOM 4571 C C . ASP B 1 214 ? 31.452 21.698 -3.951 1.00 23.39 214 ASP B C 1
ATOM 4572 O O . ASP B 1 214 ? 30.624 22.532 -4.401 1.00 24.67 214 ASP B O 1
ATOM 4577 N N . ALA B 1 215 ? 32.673 22.061 -3.532 1.00 23.48 215 ALA B N 1
ATOM 4578 C CA . ALA B 1 215 ? 33.262 23.440 -3.872 1.00 22.66 215 ALA B CA 1
ATOM 4579 C C . ALA B 1 215 ? 33.189 23.794 -5.355 1.00 23.91 215 ALA B C 1
ATOM 4580 O O . ALA B 1 215 ? 32.752 24.896 -5.722 1.00 22.37 215 ALA B O 1
ATOM 4582 N N . ARG B 1 216 ? 33.648 22.866 -6.222 1.00 26.29 216 ARG B N 1
ATOM 4583 C CA . ARG B 1 216 ? 33.602 23.151 -7.727 1.00 26.63 216 ARG B CA 1
ATOM 4584 C C . ARG B 1 216 ? 32.151 23.405 -8.168 1.00 25.79 216 ARG B C 1
ATOM 4585 O O . ARG B 1 216 ? 31.854 24.350 -8.898 1.00 28.04 216 ARG B O 1
ATOM 4593 N N . CYS B 1 217 ? 31.224 22.661 -7.627 1.00 26.90 217 CYS B N 1
ATOM 4594 C CA . CYS B 1 217 ? 29.781 22.934 -7.877 1.00 27.65 217 CYS B CA 1
ATOM 4595 C C . CYS B 1 217 ? 29.262 24.302 -7.443 1.00 28.01 217 CYS B C 1
ATOM 4596 O O . CYS B 1 217 ? 28.617 25.032 -8.187 1.00 27.22 217 CYS B O 1
ATOM 4599 N N . VAL B 1 218 ? 29.650 24.752 -6.232 1.00 27.32 218 VAL B N 1
ATOM 4600 C CA . VAL B 1 218 ? 29.276 26.074 -5.832 1.00 22.91 218 VAL B CA 1
ATOM 4601 C C . VAL B 1 218 ? 29.963 27.072 -6.659 1.00 20.95 218 VAL B C 1
ATOM 4602 O O . VAL B 1 218 ? 29.368 28.052 -6.969 1.00 21.85 218 VAL B O 1
ATOM 4606 N N . PHE B 1 219 ? 31.224 26.871 -7.033 1.00 23.86 219 PHE B N 1
ATOM 4607 C CA . PHE B 1 219 ? 31.847 27.801 -7.948 1.00 26.24 219 PHE B CA 1
ATOM 4608 C C . PHE B 1 219 ? 31.043 27.858 -9.288 1.00 28.37 219 PHE B C 1
ATOM 4609 O O . PHE B 1 219 ? 30.743 28.959 -9.843 1.00 28.20 219 PHE B O 1
ATOM 4617 N N . ASP B 1 220 ? 30.678 26.679 -9.788 1.00 28.56 220 ASP B N 1
ATOM 4618 C CA . ASP B 1 220 ? 29.917 26.680 -11.079 1.00 30.42 220 ASP B CA 1
ATOM 4619 C C . ASP B 1 220 ? 28.576 27.451 -10.930 1.00 28.67 220 ASP B C 1
ATOM 4620 O O . ASP B 1 220 ? 28.358 28.378 -11.658 1.00 28.82 220 ASP B O 1
ATOM 4625 N N . MET B 1 221 ? 27.742 27.152 -9.926 1.00 30.79 221 MET B N 1
ATOM 4626 C CA . MET B 1 221 ? 26.490 27.924 -9.681 1.00 31.03 221 MET B CA 1
ATOM 4627 C C . MET B 1 221 ? 26.708 29.405 -9.460 1.00 33.09 221 MET B C 1
ATOM 4628 O O . MET B 1 221 ? 25.892 30.229 -9.891 1.00 32.82 221 MET B O 1
ATOM 4633 N N . ALA B 1 222 ? 27.757 29.778 -8.715 1.00 32.70 222 ALA B N 1
ATOM 4634 C CA . ALA B 1 222 ? 27.932 31.230 -8.457 1.00 34.11 222 ALA B CA 1
ATOM 4635 C C . ALA B 1 222 ? 28.213 32.015 -9.764 1.00 34.49 222 ALA B C 1
ATOM 4636 O O . ALA B 1 222 ? 27.765 33.152 -9.933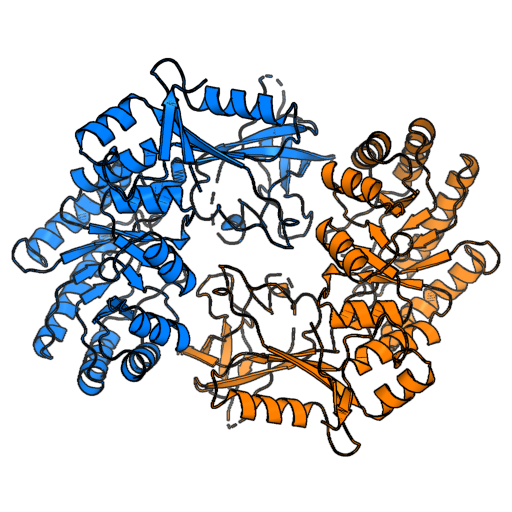 1.00 32.49 222 ALA B O 1
ATOM 4638 N N . GLY B 1 223 ? 29.031 31.378 -10.622 1.00 37.50 223 GLY B N 1
ATOM 4639 C CA . GLY B 1 223 ? 29.384 31.812 -11.975 1.00 40.83 223 GLY B CA 1
ATOM 4640 C C . GLY B 1 223 ? 28.111 32.151 -12.731 1.00 42.68 223 GLY B C 1
ATOM 4641 O O . GLY B 1 223 ? 28.079 33.180 -13.409 1.00 43.93 223 GLY B O 1
ATOM 4642 N N . GLU B 1 224 ? 27.067 31.354 -12.522 1.00 43.42 224 GLU B N 1
ATOM 4643 C CA . GLU B 1 224 ? 25.747 31.485 -13.202 1.00 46.81 224 GLU B CA 1
ATOM 4644 C C . GLU B 1 224 ? 25.038 32.747 -12.751 1.00 45.85 224 GLU B C 1
ATOM 4645 O O . GLU B 1 224 ? 24.437 33.456 -13.557 1.00 47.71 224 GLU B O 1
ATOM 4651 N N . PHE B 1 225 ? 25.213 33.117 -11.477 1.00 43.51 225 PHE B N 1
ATOM 4652 C CA . PHE B 1 225 ? 24.702 34.379 -10.904 1.00 39.04 225 PHE B CA 1
ATOM 4653 C C . PHE B 1 225 ? 25.559 35.580 -11.249 1.00 37.53 225 PHE B C 1
ATOM 4654 O O . PHE B 1 225 ? 25.215 36.716 -10.885 1.00 37.69 225 PHE B O 1
ATOM 4662 N N . GLY B 1 226 ? 26.696 35.343 -11.895 1.00 35.76 226 GLY B N 1
ATOM 4663 C CA . GLY B 1 226 ? 27.606 36.469 -12.296 1.00 35.07 226 GLY B CA 1
ATOM 4664 C C . GLY B 1 226 ? 28.675 36.929 -11.255 1.00 35.45 226 GLY B C 1
ATOM 4665 O O . GLY B 1 226 ? 29.286 38.047 -11.374 1.00 31.89 226 GLY B O 1
ATOM 4666 N N . PHE B 1 227 ? 28.894 36.094 -10.231 1.00 33.96 227 PHE B N 1
ATOM 4667 C CA . PHE B 1 227 ? 29.956 36.359 -9.213 1.00 32.38 227 PHE B CA 1
ATOM 4668 C C . PHE B 1 227 ? 31.236 35.936 -9.779 1.00 34.32 227 PHE B C 1
ATOM 4669 O O . PHE B 1 227 ? 31.271 34.924 -10.517 1.00 34.47 227 PHE B O 1
ATOM 4677 N N . THR B 1 228 ? 32.293 36.667 -9.390 1.00 34.52 228 THR B N 1
ATOM 4678 C CA . THR B 1 228 ? 33.692 36.356 -9.737 1.00 35.02 228 THR B CA 1
ATOM 4679 C C . THR B 1 228 ? 34.379 35.546 -8.617 1.00 35.31 228 THR B C 1
ATOM 4680 O O . THR B 1 228 ? 34.800 36.086 -7.599 1.00 35.28 228 THR B O 1
ATOM 4684 N N . MET B 1 229 ? 34.437 34.229 -8.805 1.00 34.08 229 MET B N 1
ATOM 4685 C CA . MET B 1 229 ? 34.902 33.337 -7.812 1.00 32.66 229 MET B CA 1
ATOM 4686 C C . MET B 1 229 ? 36.410 33.122 -7.953 1.00 33.47 229 MET B C 1
ATOM 4687 O O . MET B 1 229 ? 36.853 32.569 -8.937 1.00 33.39 229 MET B O 1
ATOM 4692 N N . ASN B 1 230 ? 37.209 33.577 -6.982 1.00 29.99 230 ASN B N 1
ATOM 4693 C CA . ASN B 1 230 ? 38.643 33.536 -7.118 1.00 30.10 230 ASN B CA 1
ATOM 4694 C C . ASN B 1 230 ? 39.418 33.142 -5.830 1.00 29.10 230 ASN B C 1
ATOM 4695 O O . ASN B 1 230 ? 40.644 33.310 -5.786 1.00 28.73 230 ASN B O 1
ATOM 4700 N N . MET B 1 231 ? 38.723 32.562 -4.829 1.00 26.15 231 MET B N 1
ATOM 4701 C CA . MET B 1 231 ? 39.399 32.036 -3.631 1.00 26.40 231 MET B CA 1
ATOM 4702 C C . MET B 1 231 ? 38.751 30.745 -3.161 1.00 23.31 231 MET B C 1
ATOM 4703 O O . MET B 1 231 ? 37.546 30.644 -3.089 1.00 24.19 231 MET B O 1
ATOM 4708 N N . LEU B 1 232 ? 39.578 29.762 -2.856 1.00 21.45 232 LEU B N 1
ATOM 4709 C CA . LEU B 1 232 ? 39.161 28.482 -2.293 1.00 22.17 232 LEU B CA 1
ATOM 4710 C C . LEU B 1 232 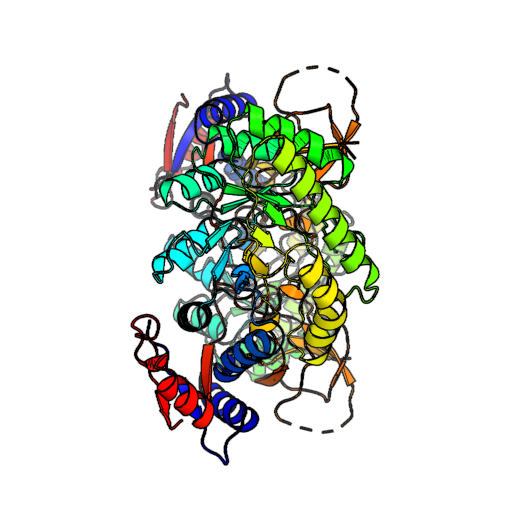? 39.968 28.279 -1.004 1.00 22.22 232 LEU B C 1
ATOM 4711 O O . LEU B 1 232 ? 41.182 28.224 -1.044 1.00 23.15 232 LEU B O 1
ATOM 4716 N N . ASP B 1 233 ? 39.292 28.216 0.138 1.00 20.46 233 ASP B N 1
ATOM 4717 C CA . ASP B 1 233 ? 39.963 27.960 1.417 1.00 19.67 233 ASP B CA 1
ATOM 4718 C C . ASP B 1 233 ? 39.704 26.519 1.803 1.00 20.16 233 ASP B C 1
ATOM 4719 O O . ASP B 1 233 ? 38.591 26.164 2.031 1.00 22.42 233 ASP B O 1
ATOM 4724 N N . ILE B 1 234 ? 40.730 25.708 1.942 1.00 20.13 234 ILE B N 1
ATOM 4725 C CA . ILE B 1 234 ? 40.654 24.332 2.298 1.00 22.53 234 ILE B CA 1
ATOM 4726 C C . ILE B 1 234 ? 40.803 24.075 3.804 1.00 22.55 234 ILE B C 1
ATOM 4727 O O . ILE B 1 234 ? 40.783 22.932 4.260 1.00 23.06 234 ILE B O 1
ATOM 4732 N N . GLY B 1 235 ? 40.763 25.138 4.630 1.00 22.98 235 GLY B N 1
ATOM 4733 C CA . GLY B 1 235 ? 40.645 24.787 6.054 1.00 21.59 235 GLY B CA 1
ATOM 4734 C C . GLY B 1 235 ? 41.928 24.567 6.817 1.00 20.49 235 GLY B C 1
ATOM 4735 O O . GLY B 1 235 ? 43.040 24.776 6.313 1.00 21.35 235 GLY B O 1
ATOM 4736 N N . GLY B 1 236 ? 41.796 24.123 8.039 1.00 21.71 236 GLY B N 1
ATOM 4737 C CA . GLY B 1 236 ? 42.988 24.090 8.920 1.00 22.97 236 GLY B CA 1
ATOM 4738 C C . GLY B 1 236 ? 43.357 22.708 9.403 1.00 23.17 236 GLY B C 1
ATOM 4739 O O . GLY B 1 236 ? 44.106 22.568 10.378 1.00 21.42 236 GLY B O 1
ATOM 4740 N N . GLY B 1 237 ? 42.834 21.646 8.753 1.00 23.15 237 GLY B N 1
ATOM 4741 C CA . GLY B 1 237 ? 43.064 20.282 9.301 1.00 21.16 237 GLY B CA 1
ATOM 4742 C C . GLY B 1 237 ? 44.479 19.720 9.092 1.00 24.88 237 GLY B C 1
ATOM 4743 O O . GLY B 1 237 ? 44.650 18.719 8.340 1.00 21.76 237 GLY B O 1
ATOM 4744 N N . PHE B 1 238 ? 45.532 20.359 9.685 1.00 22.28 238 PHE B N 1
ATOM 4745 C CA . PHE B 1 238 ? 46.973 19.985 9.463 1.00 23.21 238 PHE B CA 1
ATOM 4746 C C . PHE B 1 238 ? 47.707 19.907 10.808 1.00 24.61 238 PHE B C 1
ATOM 4747 O O . PHE B 1 238 ? 47.679 20.888 11.575 1.00 24.29 238 PHE B O 1
ATOM 4755 N N . THR B 1 239 ? 48.310 18.777 11.117 1.00 23.24 239 THR B N 1
ATOM 4756 C CA . THR B 1 239 ? 48.897 18.547 12.437 1.00 23.12 239 THR B CA 1
ATOM 4757 C C . THR B 1 239 ? 50.333 19.125 12.624 1.00 22.88 239 THR B C 1
ATOM 4758 O O . THR B 1 239 ? 50.733 19.433 13.769 1.00 23.54 239 THR B O 1
ATOM 4762 N N . GLY B 1 240 ? 51.056 19.332 11.533 1.00 24.42 240 GLY B N 1
ATOM 4763 C CA . GLY B 1 240 ? 52.476 19.833 11.520 1.00 25.71 240 GLY B CA 1
ATOM 4764 C C . GLY B 1 240 ? 53.391 18.730 10.972 1.00 27.29 240 GLY B C 1
ATOM 4765 O O . GLY B 1 240 ? 54.479 19.006 10.503 1.00 26.09 240 GLY B O 1
ATOM 4766 N N . THR B 1 241 ? 52.958 17.470 11.040 1.00 26.05 241 THR B N 1
ATOM 4767 C CA . THR B 1 241 ? 53.880 16.432 10.565 1.00 27.75 241 THR B CA 1
ATOM 4768 C C . THR B 1 241 ? 53.933 16.430 9.032 1.00 27.42 241 THR B C 1
ATOM 4769 O O . THR B 1 241 ? 52.946 16.719 8.295 1.00 25.69 241 THR B O 1
ATOM 4773 N N . GLU B 1 242 ? 55.125 16.128 8.554 1.00 29.68 242 GLU B N 1
ATOM 4774 C CA . GLU B 1 242 ? 55.354 15.969 7.050 1.00 32.70 242 GLU B CA 1
ATOM 4775 C C . GLU B 1 242 ? 54.417 14.869 6.454 1.00 30.31 242 GLU B C 1
ATOM 4776 O O . GLU B 1 242 ? 53.851 15.075 5.394 1.00 30.70 242 GLU B O 1
ATOM 4782 N N . ILE B 1 243 ? 54.285 13.764 7.174 1.00 31.51 243 ILE B N 1
ATOM 4783 C CA . ILE B 1 243 ? 53.534 12.596 6.698 1.00 33.80 243 ILE B CA 1
ATOM 4784 C C . ILE B 1 243 ? 52.052 12.977 6.544 1.00 31.75 243 ILE B C 1
ATOM 4785 O O . ILE B 1 243 ? 51.438 12.612 5.583 1.00 30.79 243 ILE B O 1
ATOM 4790 N N . GLN B 1 244 ? 51.487 13.688 7.537 1.00 28.83 244 GLN B N 1
ATOM 4791 C CA . GLN B 1 244 ? 50.076 14.013 7.495 1.00 27.56 244 GLN B CA 1
ATOM 4792 C C . GLN B 1 244 ? 49.797 15.057 6.391 1.00 26.21 244 GLN B C 1
ATOM 4793 O O . GLN B 1 244 ? 48.852 14.912 5.622 1.00 25.53 244 GLN B O 1
ATOM 4799 N N . LEU B 1 245 ? 50.671 16.065 6.267 1.00 24.16 245 LEU B N 1
ATOM 4800 C CA . LEU B 1 245 ? 50.556 17.016 5.252 1.00 26.72 245 LEU B CA 1
ATOM 4801 C C . LEU B 1 245 ? 50.729 16.305 3.829 1.00 28.89 245 LEU B C 1
ATOM 4802 O O . LEU B 1 245 ? 50.008 16.669 2.835 1.00 27.41 245 LEU B O 1
ATOM 4807 N N . GLU B 1 246 ? 51.688 15.370 3.748 1.00 30.03 246 GLU B N 1
ATOM 4808 C CA . GLU B 1 246 ? 51.925 14.672 2.469 1.00 33.53 246 GLU B CA 1
ATOM 4809 C C . GLU B 1 246 ? 50.706 13.811 2.083 1.00 31.69 246 GLU B C 1
ATOM 4810 O O . GLU B 1 246 ? 50.328 13.829 0.897 1.00 30.72 246 GLU B O 1
ATOM 4816 N N . GLU B 1 247 ? 50.080 13.138 3.065 1.00 31.16 247 GLU B N 1
ATOM 4817 C CA . GLU B 1 247 ? 48.819 12.398 2.834 1.00 32.95 247 GLU B CA 1
ATOM 4818 C C . GLU B 1 247 ? 47.708 13.237 2.316 1.00 33.16 247 GLU B C 1
ATOM 4819 O O . GLU B 1 247 ? 46.985 12.814 1.383 1.00 34.51 247 GLU B O 1
ATOM 4825 N N . VAL B 1 248 ? 47.515 14.434 2.881 1.00 29.96 248 VAL B N 1
ATOM 4826 C CA . VAL B 1 248 ? 46.415 15.305 2.385 1.00 28.20 248 VAL B CA 1
ATOM 4827 C C . VAL B 1 248 ? 46.723 15.744 0.992 1.00 28.72 248 VAL B C 1
ATOM 4828 O O . VAL B 1 248 ? 45.822 15.756 0.129 1.00 29.30 248 VAL B O 1
ATOM 4832 N N . ASN B 1 249 ? 47.979 16.141 0.771 1.00 26.07 249 ASN B N 1
ATOM 4833 C CA . ASN B 1 249 ? 48.344 16.690 -0.500 1.00 28.67 249 ASN B CA 1
ATOM 4834 C C . ASN B 1 249 ? 48.214 15.575 -1.621 1.00 30.02 249 ASN B C 1
ATOM 4835 O O . ASN B 1 249 ? 47.798 15.887 -2.786 1.00 29.38 249 ASN B O 1
ATOM 4840 N N . HIS B 1 250 ? 48.548 14.349 -1.255 1.00 30.31 250 HIS B N 1
ATOM 4841 C CA . HIS B 1 250 ? 48.398 13.201 -2.195 1.00 33.63 250 HIS B CA 1
ATOM 4842 C C . HIS B 1 250 ? 46.985 13.206 -2.780 1.00 33.89 250 HIS B C 1
ATOM 4843 O O . HIS B 1 250 ? 46.816 13.268 -3.978 1.00 34.36 250 HIS B O 1
ATOM 4850 N N . VAL B 1 251 ? 45.984 13.263 -1.911 1.00 34.74 251 VAL B N 1
ATOM 4851 C CA . VAL B 1 251 ? 44.590 13.258 -2.335 1.00 35.76 251 VAL B CA 1
ATOM 4852 C C . VAL B 1 251 ? 44.120 14.555 -3.019 1.00 35.66 251 VAL B C 1
ATOM 4853 O O . VAL B 1 251 ? 43.448 14.488 -4.043 1.00 37.00 251 VAL B O 1
ATOM 4857 N N . ILE B 1 252 ? 44.455 15.750 -2.492 1.00 33.59 252 ILE B N 1
ATOM 4858 C CA . ILE B 1 252 ? 43.887 16.979 -3.026 1.00 30.16 252 ILE B CA 1
ATOM 4859 C C . ILE B 1 252 ? 44.557 17.459 -4.257 1.00 30.88 252 ILE B C 1
ATOM 4860 O O . ILE B 1 252 ? 43.943 18.183 -5.081 1.00 29.97 252 ILE B O 1
ATOM 4865 N N . SER B 1 253 ? 45.811 17.101 -4.407 1.00 32.55 253 SER B N 1
ATOM 4866 C CA . SER B 1 253 ? 46.606 17.750 -5.506 1.00 37.18 253 SER B CA 1
ATOM 4867 C C . SER B 1 253 ? 46.126 17.454 -6.958 1.00 37.66 253 SER B C 1
ATOM 4868 O O . SER B 1 253 ? 45.956 18.405 -7.758 1.00 34.90 253 SER B O 1
ATOM 4871 N N . PRO B 1 254 ? 45.823 16.151 -7.270 1.00 40.72 254 PRO B N 1
ATOM 4872 C CA . PRO B 1 254 ? 45.168 15.829 -8.579 1.00 42.39 254 PRO B CA 1
ATOM 4873 C C . PRO B 1 254 ? 43.855 16.592 -8.786 1.00 41.21 254 PRO B C 1
ATOM 4874 O O . PRO B 1 254 ? 43.620 17.112 -9.884 1.00 41.62 254 PRO B O 1
ATOM 4878 N N . LEU B 1 255 ? 43.035 16.712 -7.738 1.00 41.41 255 LEU B N 1
ATOM 4879 C CA . LEU B 1 255 ? 41.715 17.395 -7.826 1.00 39.12 255 LEU B CA 1
ATOM 4880 C C . LEU B 1 255 ? 41.783 18.860 -8.003 1.00 38.38 255 LEU B C 1
ATOM 4881 O O . LEU B 1 255 ? 41.028 19.446 -8.788 1.00 37.82 255 LEU B O 1
ATOM 4886 N N . LEU B 1 256 ? 42.678 19.482 -7.252 1.00 37.99 256 LEU B N 1
ATOM 4887 C CA . LEU B 1 256 ? 42.983 20.890 -7.481 1.00 38.25 256 LEU B CA 1
ATOM 4888 C C . LEU B 1 256 ? 43.520 21.153 -8.896 1.00 39.64 256 LEU B C 1
ATOM 4889 O O . LEU B 1 256 ? 43.138 22.179 -9.495 1.00 37.26 256 LEU B O 1
ATOM 4894 N N . ASP B 1 257 ? 44.443 20.277 -9.374 1.00 39.96 257 ASP B N 1
ATOM 4895 C CA . ASP B 1 257 ? 44.958 20.430 -10.740 1.00 43.01 257 ASP B CA 1
ATOM 4896 C C . ASP B 1 257 ? 43.782 20.402 -11.744 1.00 42.24 257 ASP B C 1
ATOM 4897 O O . ASP B 1 257 ? 43.715 21.264 -12.635 1.00 42.59 257 ASP B O 1
ATOM 4902 N N . ILE B 1 258 ? 42.799 19.517 -11.550 1.00 42.32 258 ILE B N 1
ATOM 4903 C CA . ILE B 1 258 ? 41.620 19.519 -12.507 1.00 43.27 258 ILE B CA 1
ATOM 4904 C C . ILE B 1 258 ? 40.572 20.680 -12.370 1.00 41.60 258 ILE B C 1
ATOM 4905 O O . ILE B 1 258 ? 40.199 21.389 -13.380 1.00 40.97 258 ILE B O 1
ATOM 4910 N N . TYR B 1 259 ? 40.099 20.863 -11.130 1.00 39.07 259 TYR B N 1
ATOM 4911 C CA . TYR B 1 259 ? 38.978 21.763 -10.839 1.00 38.82 259 TYR B CA 1
ATOM 4912 C C . TYR B 1 259 ? 39.334 23.189 -10.555 1.00 37.68 259 TYR B C 1
ATOM 4913 O O . TYR B 1 259 ? 38.509 24.072 -10.819 1.00 35.93 259 TYR B O 1
ATOM 4922 N N . PHE B 1 260 ? 40.499 23.434 -9.930 1.00 36.88 260 PHE B N 1
ATOM 4923 C CA . PHE B 1 260 ? 40.930 24.846 -9.721 1.00 36.66 260 PHE B CA 1
ATOM 4924 C C . PHE B 1 260 ? 42.387 24.989 -10.237 1.00 40.05 260 PHE B C 1
ATOM 4925 O O . PHE B 1 260 ? 43.334 25.216 -9.446 1.00 38.95 260 PHE B O 1
ATOM 4933 N N . PRO B 1 261 ? 42.597 24.775 -11.585 1.00 41.36 261 PRO B N 1
ATOM 4934 C CA . PRO B 1 261 ? 43.989 24.751 -12.078 1.00 42.18 261 PRO B CA 1
ATOM 4935 C C . PRO B 1 261 ? 44.772 26.075 -12.015 1.00 42.35 261 PRO B C 1
ATOM 4936 O O . PRO B 1 261 ? 44.203 27.198 -11.986 1.00 40.34 261 PRO B O 1
ATOM 4940 N N . GLU B 1 262 ? 46.100 25.918 -12.012 1.00 44.30 262 GLU B N 1
ATOM 4941 C CA . GLU B 1 262 ? 47.007 27.042 -12.173 1.00 47.05 262 GLU B CA 1
ATOM 4942 C C . GLU B 1 262 ? 46.650 27.758 -13.457 1.00 45.47 262 GLU B C 1
ATOM 4943 O O . GLU B 1 262 ? 46.332 27.140 -14.456 1.00 44.31 262 GLU B O 1
ATOM 4949 N N . GLY B 1 263 ? 46.596 29.077 -13.392 1.00 45.80 263 GLY B N 1
ATOM 4950 C CA . GLY B 1 263 ? 46.087 29.829 -14.521 1.00 44.04 263 GLY B CA 1
ATOM 4951 C C . GLY B 1 263 ? 44.634 30.304 -14.487 1.00 44.13 263 GLY B C 1
ATOM 4952 O O . GLY B 1 263 ? 44.339 31.309 -15.121 1.00 43.80 263 GLY B O 1
ATOM 4953 N N . SER B 1 264 ? 43.724 29.592 -13.808 1.00 41.86 264 SER B N 1
ATOM 4954 C CA . SER B 1 264 ? 42.346 30.058 -13.599 1.00 40.45 264 SER B CA 1
ATOM 4955 C C . SER B 1 264 ? 42.183 31.411 -12.819 1.00 39.86 264 SER B C 1
ATOM 4956 O O . SER B 1 264 ? 41.125 32.054 -12.845 1.00 38.03 264 SER B O 1
ATOM 4959 N N . GLY B 1 265 ? 43.248 31.838 -12.146 1.00 37.98 265 GLY B N 1
ATOM 4960 C CA . GLY B 1 265 ? 43.206 33.002 -11.238 1.00 38.93 265 GLY B CA 1
ATOM 4961 C C . GLY B 1 265 ? 42.495 32.737 -9.901 1.00 36.14 265 GLY B C 1
ATOM 4962 O O . GLY B 1 265 ? 42.107 33.670 -9.234 1.00 39.08 265 GLY B O 1
ATOM 4963 N N . ILE B 1 266 ? 42.280 31.478 -9.557 1.00 34.20 266 ILE B N 1
ATOM 4964 C CA . ILE B 1 266 ? 41.694 31.083 -8.280 1.00 30.33 266 ILE B CA 1
ATOM 4965 C C . ILE B 1 266 ? 42.839 30.854 -7.269 1.00 28.92 266 ILE B C 1
ATOM 4966 O O . ILE B 1 266 ? 43.623 29.895 -7.369 1.00 27.52 266 ILE B O 1
ATOM 4971 N N . GLN B 1 267 ? 42.951 31.777 -6.324 1.00 26.27 267 GLN B N 1
ATOM 4972 C CA . GLN B 1 267 ? 43.905 31.589 -5.241 1.00 26.53 267 GLN B CA 1
ATOM 4973 C C . GLN B 1 267 ? 43.461 30.503 -4.282 1.00 24.41 267 GLN B C 1
ATOM 4974 O O . GLN B 1 267 ? 42.383 30.563 -3.774 1.00 23.20 267 GLN B O 1
ATOM 4980 N N . ILE B 1 268 ? 44.289 29.543 -3.952 1.00 19.60 268 ILE B N 1
ATOM 4981 C CA . ILE B 1 268 ? 43.893 28.512 -2.975 1.00 22.00 268 ILE B CA 1
ATOM 4982 C C . ILE B 1 268 ? 44.631 28.948 -1.629 1.00 22.35 268 ILE B C 1
ATOM 4983 O O . ILE B 1 268 ? 45.788 29.319 -1.717 1.00 21.48 268 ILE B O 1
ATOM 4988 N N . ILE B 1 269 ? 43.921 28.878 -0.495 1.00 22.50 269 ILE B N 1
ATOM 4989 C CA . ILE B 1 269 ? 44.424 29.254 0.823 1.00 21.65 269 ILE B CA 1
ATOM 4990 C C . ILE B 1 269 ? 44.094 28.166 1.795 1.00 21.82 269 ILE B C 1
ATOM 4991 O O . ILE B 1 269 ? 43.265 27.255 1.541 1.00 21.12 269 ILE B O 1
ATOM 4996 N N . SER B 1 270 ? 44.769 28.192 2.960 1.00 23.73 270 SER B N 1
ATOM 4997 C CA . SER B 1 270 ? 44.469 27.279 4.019 1.00 21.41 270 SER B CA 1
ATOM 4998 C C . SER B 1 270 ? 44.574 28.082 5.372 1.00 20.89 270 SER B C 1
ATOM 4999 O O . SER B 1 270 ? 45.043 29.221 5.357 1.00 19.40 270 SER B O 1
ATOM 5002 N N . GLU B 1 271 ? 44.123 27.457 6.468 1.00 17.92 271 GLU B N 1
ATOM 5003 C CA . GLU B 1 271 ? 44.174 28.107 7.832 1.00 21.27 271 GLU B CA 1
ATOM 5004 C C . GLU B 1 271 ? 44.957 27.283 8.804 1.00 18.08 271 GLU B C 1
ATOM 5005 O O . GLU B 1 271 ? 44.412 26.836 9.780 1.00 19.15 271 GLU B O 1
ATOM 5011 N N . PRO B 1 272 ? 46.249 26.967 8.530 1.00 19.78 272 PRO B N 1
ATOM 5012 C CA . PRO B 1 272 ? 46.871 26.077 9.545 1.00 18.99 272 PRO B CA 1
ATOM 5013 C C . PRO B 1 272 ? 47.125 26.925 10.861 1.00 20.26 272 PRO B C 1
ATOM 5014 O O . PRO B 1 272 ? 47.223 28.169 10.813 1.00 21.44 272 PRO B O 1
ATOM 5018 N N . GLY B 1 273 ? 47.156 26.293 11.983 1.00 20.51 273 GLY B N 1
ATOM 5019 C CA . GLY B 1 273 ? 47.513 27.022 13.268 1.00 21.81 273 GLY B CA 1
ATOM 5020 C C . GLY B 1 273 ? 48.438 26.186 14.103 1.00 20.44 273 GLY B C 1
ATOM 5021 O O . GLY B 1 273 ? 49.633 26.467 14.193 1.00 20.62 273 GLY B O 1
ATOM 5022 N N . SER B 1 274 ? 47.874 25.126 14.688 1.00 18.43 274 SER B N 1
ATOM 5023 C CA . SER B 1 274 ? 48.583 24.185 15.530 1.00 20.17 274 SER B CA 1
ATOM 5024 C C . SER B 1 274 ? 49.760 23.555 14.706 1.00 20.00 274 SER B C 1
ATOM 5025 O O . SER B 1 274 ? 50.834 23.212 15.238 1.00 19.94 274 SER B O 1
ATOM 5028 N N . TYR B 1 275 ? 49.523 23.449 13.374 1.00 19.84 275 TYR B N 1
ATOM 5029 C CA . TYR B 1 275 ? 50.549 23.023 12.416 1.00 19.50 275 TYR B CA 1
ATOM 5030 C C . TYR B 1 275 ? 51.863 23.766 12.696 1.00 18.96 275 TYR B C 1
ATOM 5031 O O . TYR B 1 275 ? 52.931 23.148 12.702 1.00 18.62 275 TYR B O 1
ATOM 5040 N N . TYR B 1 276 ? 51.810 25.092 12.793 1.00 16.76 276 TYR B N 1
ATOM 5041 C CA . TYR B 1 276 ? 53.046 25.852 12.954 1.00 17.93 276 TYR B CA 1
ATOM 5042 C C . TYR B 1 276 ? 53.646 25.804 14.343 1.00 17.98 276 TYR B C 1
ATOM 5043 O O . TYR B 1 276 ? 54.886 25.731 14.471 1.00 20.59 276 TYR B O 1
ATOM 5052 N N . VAL B 1 277 ? 52.794 25.801 15.375 1.00 17.72 277 VAL B N 1
ATOM 5053 C CA . VAL B 1 277 ? 53.226 26.145 16.796 1.00 17.67 277 VAL B CA 1
ATOM 5054 C C . VAL B 1 277 ? 53.194 25.032 17.794 1.00 18.68 277 VAL B C 1
ATOM 5055 O O . VAL B 1 277 ? 53.890 25.072 18.799 1.00 19.05 277 VAL B O 1
ATOM 5059 N N . SER B 1 278 ? 52.377 24.023 17.569 1.00 18.70 278 SER B N 1
ATOM 5060 C CA . SER B 1 278 ? 52.224 23.035 18.652 1.00 21.99 278 SER B CA 1
ATOM 5061 C C . SER B 1 278 ? 53.573 22.515 19.257 1.00 21.62 278 SER B C 1
ATOM 5062 O O . SER B 1 278 ? 53.766 22.476 20.483 1.00 19.79 278 SER B O 1
ATOM 5065 N N . SER B 1 279 ? 54.499 22.098 18.377 1.00 20.28 279 SER B N 1
ATOM 5066 C CA . SER B 1 279 ? 55.689 21.343 18.835 1.00 21.49 279 SER B CA 1
ATOM 5067 C C . SER B 1 279 ? 56.912 22.279 18.975 1.00 21.03 279 SER B C 1
ATOM 5068 O O . SER B 1 279 ? 57.913 21.809 19.461 1.00 24.24 279 SER B O 1
ATOM 5071 N N . ALA B 1 280 ? 56.757 23.571 18.618 1.00 18.91 280 ALA B N 1
ATOM 5072 C CA . ALA B 1 280 ? 57.776 24.661 18.757 1.00 20.36 280 ALA B CA 1
ATOM 5073 C C . ALA B 1 280 ? 58.034 25.130 20.298 1.00 17.73 280 ALA B C 1
ATOM 5074 O O . ALA B 1 280 ? 59.051 25.800 20.551 1.00 20.70 280 ALA B O 1
ATOM 5076 N N . PHE B 1 281 ? 57.098 24.800 21.205 1.00 18.37 281 PHE B N 1
ATOM 5077 C CA . PHE B 1 281 ? 57.133 25.197 22.611 1.00 18.82 281 PHE B CA 1
ATOM 5078 C C . PHE B 1 281 ? 57.109 24.055 23.524 1.00 17.45 281 PHE B C 1
ATOM 5079 O O . PHE B 1 281 ? 56.314 23.092 23.400 1.00 18.51 281 PHE B O 1
ATOM 5087 N N . THR B 1 282 ? 57.882 24.256 24.564 1.00 18.34 282 THR B N 1
ATOM 5088 C CA . THR B 1 282 ? 57.946 23.290 25.728 1.00 19.10 282 THR B CA 1
ATOM 5089 C C . THR B 1 282 ? 57.714 24.043 27.030 1.00 17.36 282 THR B C 1
ATOM 5090 O O . THR B 1 282 ? 58.170 25.231 27.128 1.00 16.56 282 THR B O 1
ATOM 5094 N N . LEU B 1 283 ? 56.924 23.469 27.951 1.00 18.49 283 LEU B N 1
ATOM 5095 C CA . LEU B 1 283 ? 56.586 24.208 29.173 1.00 17.84 283 LEU B CA 1
ATOM 5096 C C . LEU B 1 283 ? 57.197 23.434 30.321 1.00 17.75 283 LEU B C 1
ATOM 5097 O O . LEU B 1 283 ? 56.992 22.213 30.435 1.00 18.89 283 LEU B O 1
ATOM 5102 N N . ALA B 1 284 ? 57.830 24.161 31.194 1.00 16.36 284 ALA B N 1
ATOM 5103 C CA . ALA B 1 284 ? 58.352 23.674 32.460 1.00 19.20 284 ALA B CA 1
ATOM 5104 C C . ALA B 1 284 ? 57.624 24.316 33.681 1.00 18.16 284 ALA B C 1
ATOM 5105 O O . ALA B 1 284 ? 57.539 25.557 33.783 1.00 16.79 284 ALA B O 1
ATOM 5107 N N . VAL B 1 285 ? 57.109 23.444 34.532 1.00 17.54 285 VAL B N 1
ATOM 5108 C CA . VAL B 1 285 ? 56.298 23.787 35.687 1.00 17.71 285 VAL B CA 1
ATOM 5109 C C . VAL B 1 285 ? 56.857 23.125 36.918 1.00 20.97 285 VAL B C 1
ATOM 5110 O O . VAL B 1 285 ? 57.527 22.113 36.801 1.00 19.86 285 VAL B O 1
ATOM 5114 N N . ASN B 1 286 ? 56.609 23.696 38.083 1.00 18.50 286 ASN B N 1
ATOM 5115 C CA A ASN B 1 286 ? 57.104 23.135 39.319 0.50 20.44 286 ASN B CA 1
ATOM 5116 C CA B ASN B 1 286 ? 57.083 23.081 39.296 0.50 20.89 286 ASN B CA 1
ATOM 5117 C C . ASN B 1 286 ? 55.943 22.607 40.221 1.00 21.14 286 ASN B C 1
ATOM 5118 O O . ASN B 1 286 ? 54.788 23.099 40.131 1.00 19.89 286 ASN B O 1
ATOM 5127 N N . ILE B 1 287 ? 56.235 21.588 41.038 1.00 20.37 287 ILE B N 1
ATOM 5128 C CA . ILE B 1 287 ? 55.300 21.088 42.048 1.00 20.49 287 ILE B CA 1
ATOM 5129 C C . ILE B 1 287 ? 55.247 22.043 43.265 1.00 22.07 287 ILE B C 1
ATOM 5130 O O . ILE B 1 287 ? 56.314 22.381 43.903 1.00 22.87 287 ILE B O 1
ATOM 5135 N N . ILE B 1 288 ? 54.050 22.592 43.536 1.00 21.61 288 ILE B N 1
ATOM 5136 C CA . ILE B 1 288 ? 53.854 23.493 44.632 1.00 24.06 288 ILE B CA 1
ATOM 5137 C C . ILE B 1 288 ? 53.144 22.864 45.899 1.00 25.58 288 ILE B C 1
ATOM 5138 O O . ILE B 1 288 ? 53.190 23.456 46.961 1.00 26.98 288 ILE B O 1
ATOM 5143 N N . ALA B 1 289 ? 52.518 21.704 45.758 1.00 27.57 289 ALA B N 1
ATOM 5144 C CA . ALA B 1 289 ? 51.840 21.041 46.876 1.00 29.58 289 ALA B CA 1
ATOM 5145 C C . ALA B 1 289 ? 51.747 19.587 46.517 1.00 30.07 289 ALA B C 1
ATOM 5146 O O . ALA B 1 289 ? 51.852 19.235 45.355 1.00 26.98 289 ALA B O 1
ATOM 5148 N N . LYS B 1 290 ? 51.677 18.695 47.527 1.00 31.95 290 LYS B N 1
ATOM 5149 C CA . LYS B 1 290 ? 51.633 17.266 47.299 1.00 34.60 290 LYS B CA 1
ATOM 5150 C C . LYS B 1 290 ? 50.756 16.628 48.425 1.00 36.94 290 LYS B C 1
ATOM 5151 O O . LYS B 1 290 ? 50.848 16.988 49.628 1.00 36.35 290 LYS B O 1
ATOM 5157 N N . LYS B 1 291 ? 49.951 15.686 48.017 1.00 38.44 291 LYS B N 1
ATOM 5158 C CA . LYS B 1 291 ? 49.009 15.038 48.913 1.00 43.09 291 LYS B CA 1
ATOM 5159 C C . LYS B 1 291 ? 49.071 13.549 48.720 1.00 44.47 291 LYS B C 1
ATOM 5160 O O . LYS B 1 291 ? 49.031 13.047 47.552 1.00 43.69 291 LYS B O 1
ATOM 5166 N N . VAL B 1 292 ? 49.130 12.827 49.859 1.00 47.75 292 VAL B N 1
ATOM 5167 C CA . VAL B 1 292 ? 48.799 11.329 49.867 1.00 50.55 292 VAL B CA 1
ATOM 5168 C C . VAL B 1 292 ? 47.310 10.946 50.032 1.00 50.80 292 VAL B C 1
ATOM 5169 O O . VAL B 1 292 ? 46.749 11.154 51.117 1.00 51.91 292 VAL B O 1
ATOM 5173 N N . ALA B 1 311 ? 48.618 6.276 46.139 1.00 52.56 311 ALA B N 1
ATOM 5174 C CA . ALA B 1 311 ? 48.483 7.257 45.060 1.00 50.43 311 ALA B CA 1
ATOM 5175 C C . ALA B 1 311 ? 48.988 8.622 45.640 1.00 49.71 311 ALA B C 1
ATOM 5176 O O . ALA B 1 311 ? 48.877 8.884 46.869 1.00 48.83 311 ALA B O 1
ATOM 5178 N N . PHE B 1 312 ? 49.592 9.449 44.762 1.00 46.50 312 PHE B N 1
ATOM 5179 C CA . PHE B 1 312 ? 49.971 10.840 45.135 1.00 43.09 312 PHE B CA 1
ATOM 5180 C C . PHE B 1 312 ? 49.231 11.839 44.205 1.00 40.03 312 PHE B C 1
ATOM 5181 O O . PHE B 1 312 ? 48.989 11.557 42.998 1.00 37.87 312 PHE B O 1
ATOM 5189 N N . VAL B 1 313 ? 48.820 12.968 44.782 1.00 39.34 313 VAL B N 1
ATOM 5190 C CA . VAL B 1 313 ? 48.272 14.086 43.970 1.00 36.91 313 VAL B CA 1
ATOM 5191 C C . VAL B 1 313 ? 49.337 15.201 44.019 1.00 35.16 313 VAL B C 1
ATOM 5192 O O . VAL B 1 313 ? 49.814 15.537 45.083 1.00 34.84 313 VAL B O 1
ATOM 5196 N N . TYR B 1 314 ? 49.748 15.733 42.871 1.00 32.92 314 TYR B N 1
ATOM 5197 C CA . TYR B 1 314 ? 50.713 16.864 42.856 1.00 30.94 314 TYR B CA 1
ATOM 5198 C C . TYR B 1 314 ? 49.997 18.096 42.308 1.00 29.51 314 TYR B C 1
ATOM 5199 O O . TYR B 1 314 ? 49.296 18.002 41.274 1.00 28.33 314 TYR B O 1
ATOM 5208 N N . TYR B 1 315 ? 50.129 19.220 43.035 1.00 27.73 315 TYR B N 1
ATOM 5209 C CA . TYR B 1 315 ? 49.574 20.476 42.558 1.00 26.56 315 TYR B CA 1
ATOM 5210 C C . TYR B 1 315 ? 50.699 21.248 41.896 1.00 24.35 315 TYR B C 1
ATOM 5211 O O . TYR B 1 315 ? 51.789 21.356 42.440 1.00 26.71 315 TYR B O 1
ATOM 5220 N N . MET B 1 316 ? 50.455 21.718 40.701 1.00 22.92 316 MET B N 1
ATOM 5221 C CA A MET B 1 316 ? 51.431 22.411 39.871 0.50 21.51 316 MET B CA 1
ATOM 5222 C CA B MET B 1 316 ? 51.491 22.421 39.953 0.50 19.83 316 MET B CA 1
ATOM 5223 C C . MET B 1 316 ? 51.233 23.939 39.903 1.00 19.57 316 MET B C 1
ATOM 5224 O O . MET B 1 316 ? 50.152 24.416 40.236 1.00 17.03 316 MET B O 1
ATOM 5233 N N . ASN B 1 317 ? 52.241 24.695 39.508 1.00 18.48 317 ASN B N 1
ATOM 5234 C CA . ASN B 1 317 ? 52.125 26.116 39.454 1.00 21.68 317 ASN B CA 1
ATOM 5235 C C . ASN B 1 317 ? 51.542 26.611 38.086 1.00 20.78 317 ASN B C 1
ATOM 5236 O O . ASN B 1 317 ? 51.482 27.790 37.831 1.00 21.91 317 ASN B O 1
ATOM 5241 N N . ASP B 1 318 ? 51.006 25.708 37.266 1.00 20.09 318 ASP B N 1
ATOM 5242 C CA . ASP B 1 318 ? 50.229 26.143 36.074 1.00 19.80 318 ASP B CA 1
ATOM 5243 C C . ASP B 1 318 ? 49.110 25.124 35.919 1.00 19.30 318 ASP B C 1
ATOM 5244 O O . ASP B 1 318 ? 49.203 24.025 36.434 1.00 20.96 318 ASP B O 1
ATOM 5249 N N . GLY B 1 319 ? 47.991 25.524 35.373 1.00 18.94 319 GLY B N 1
ATOM 5250 C CA . GLY B 1 319 ? 46.791 24.690 35.301 1.00 19.12 319 GLY B CA 1
ATOM 5251 C C . GLY B 1 319 ? 45.841 25.101 34.172 1.00 15.35 319 GLY B C 1
ATOM 5252 O O . GLY B 1 319 ? 46.230 25.797 33.224 1.00 15.63 319 GLY B O 1
ATOM 5253 N N . VAL B 1 320 ? 44.579 24.698 34.331 1.00 18.10 320 VAL B N 1
ATOM 5254 C CA . VAL B 1 320 ? 43.545 24.911 33.271 1.00 19.51 320 VAL B CA 1
ATOM 5255 C C . VAL B 1 320 ? 43.155 26.407 33.081 1.00 20.58 320 VAL B C 1
ATOM 5256 O O . VAL B 1 320 ? 42.762 26.773 32.003 1.00 17.87 320 VAL B O 1
ATOM 5260 N N . TYR B 1 321 ? 43.356 27.262 34.107 1.00 21.99 321 TYR B N 1
ATOM 5261 C CA . TYR B 1 321 ? 43.116 28.705 33.926 1.00 23.14 321 TYR B CA 1
ATOM 5262 C C . TYR B 1 321 ? 44.400 29.404 33.463 1.00 24.46 321 TYR B C 1
ATOM 5263 O O . TYR B 1 321 ? 44.499 30.625 33.441 1.00 23.54 321 TYR B O 1
ATOM 5272 N N . GLY B 1 322 ? 45.397 28.615 33.074 1.00 25.40 322 GLY B N 1
ATOM 5273 C CA . GLY B 1 322 ? 46.575 29.212 32.397 1.00 25.03 322 GLY B CA 1
ATOM 5274 C C . GLY B 1 322 ? 46.909 28.432 31.145 1.00 24.40 322 GLY B C 1
ATOM 5275 O O . GLY B 1 322 ? 46.169 28.446 30.242 1.00 24.83 322 GLY B O 1
ATOM 5276 N N . SER B 1 323 ? 48.037 27.693 31.149 1.00 20.97 323 SER B N 1
ATOM 5277 C CA . SER B 1 323 ? 48.591 27.000 29.970 1.00 20.84 323 SER B CA 1
ATOM 5278 C C . SER B 1 323 ? 47.877 25.707 29.496 1.00 21.01 323 SER B C 1
ATOM 5279 O O . SER B 1 323 ? 47.977 25.349 28.370 1.00 23.37 323 SER B O 1
ATOM 5282 N N . PHE B 1 324 ? 47.098 25.073 30.366 1.00 21.74 324 PHE B N 1
ATOM 5283 C CA . PHE B 1 324 ? 46.451 23.759 30.119 1.00 23.81 324 PHE B CA 1
ATOM 5284 C C . PHE B 1 324 ? 44.964 23.918 29.861 1.00 21.38 324 PHE B C 1
ATOM 5285 O O . PHE B 1 324 ? 44.157 23.005 30.095 1.00 20.44 324 PHE B O 1
ATOM 5293 N N . ALA B 1 325 ? 44.609 25.072 29.292 1.00 23.13 325 ALA B N 1
ATOM 5294 C CA . ALA B 1 325 ? 43.223 25.407 29.022 1.00 26.49 325 ALA B CA 1
ATOM 5295 C C . ALA B 1 325 ? 42.619 24.343 28.007 1.00 27.75 325 ALA B C 1
ATOM 5296 O O . ALA B 1 325 ? 41.470 24.040 28.090 1.00 29.59 325 ALA B O 1
ATOM 5298 N N . SER B 1 326 ? 43.435 23.766 27.150 1.00 31.95 326 SER B N 1
ATOM 5299 C CA . SER B 1 326 ? 42.910 22.804 26.093 1.00 33.92 326 SER B CA 1
ATOM 5300 C C . SER B 1 326 ? 42.322 21.538 26.773 1.00 37.55 326 SER B C 1
ATOM 5301 O O . SER B 1 326 ? 41.443 20.841 26.187 1.00 39.16 326 SER B O 1
ATOM 5304 N N . LYS B 1 327 ? 42.774 21.269 28.001 1.00 38.58 327 LYS B N 1
ATOM 5305 C CA . LYS B 1 327 ? 42.283 20.108 28.765 1.00 39.71 327 LYS B CA 1
ATOM 5306 C C . LYS B 1 327 ? 40.752 20.252 28.844 1.00 41.11 327 LYS B C 1
ATOM 5307 O O . LYS B 1 327 ? 40.047 19.264 28.774 1.00 39.73 327 LYS B O 1
ATOM 5313 N N . LEU B 1 328 ? 40.240 21.467 29.055 1.00 41.56 328 LEU B N 1
ATOM 5314 C CA . LEU B 1 328 ? 38.773 21.656 29.132 1.00 43.29 328 LEU B CA 1
ATOM 5315 C C . LEU B 1 328 ? 38.175 21.188 27.755 1.00 43.23 328 LEU B C 1
ATOM 5316 O O . LEU B 1 328 ? 37.149 20.537 27.745 1.00 43.53 328 LEU B O 1
ATOM 5321 N N . THR B 1 334 ? 52.425 17.332 26.980 1.00 49.61 334 THR B N 1
ATOM 5322 C CA . THR B 1 334 ? 51.420 16.349 26.488 1.00 52.71 334 THR B CA 1
ATOM 5323 C C . THR B 1 334 ? 51.531 14.950 27.196 1.00 51.44 334 THR B C 1
ATOM 5324 O O . THR B 1 334 ? 50.530 14.324 27.533 1.00 52.90 334 THR B O 1
ATOM 5328 N N . ILE B 1 335 ? 52.741 14.482 27.449 1.00 50.29 335 ILE B N 1
ATOM 5329 C CA . ILE B 1 335 ? 53.007 13.477 28.536 1.00 49.77 335 ILE B CA 1
ATOM 5330 C C . ILE B 1 335 ? 53.974 14.272 29.443 1.00 46.87 335 ILE B C 1
ATOM 5331 O O . ILE B 1 335 ? 54.882 14.936 28.925 1.00 50.02 335 ILE B O 1
ATOM 5336 N N . PRO B 1 336 ? 53.742 14.290 30.753 1.00 42.76 336 PRO B N 1
ATOM 5337 C CA . PRO B 1 336 ? 54.690 14.963 31.637 1.00 41.35 336 PRO B CA 1
ATOM 5338 C C . PRO B 1 336 ? 56.022 14.173 31.836 1.00 39.71 336 PRO B C 1
ATOM 5339 O O . PRO B 1 336 ? 55.980 12.995 32.138 1.00 38.45 336 PRO B O 1
ATOM 5343 N N . GLU B 1 337 ? 57.157 14.835 31.747 1.00 36.60 337 GLU B N 1
ATOM 5344 C CA . GLU B 1 337 ? 58.414 14.193 31.942 1.00 38.23 337 GLU B CA 1
ATOM 5345 C C . GLU B 1 337 ? 59.114 14.758 33.209 1.00 35.05 337 GLU B C 1
ATOM 5346 O O . GLU B 1 337 ? 59.194 15.994 33.455 1.00 33.39 337 GLU B O 1
ATOM 5352 N N . VAL B 1 338 ? 59.589 13.890 34.080 1.00 32.96 338 VAL B N 1
ATOM 5353 C CA . VAL B 1 338 ? 60.313 14.352 35.287 1.00 31.74 338 VAL B CA 1
ATOM 5354 C C . VAL B 1 338 ? 61.623 14.948 34.882 1.00 33.06 338 VAL B C 1
ATOM 5355 O O . VAL B 1 338 ? 62.369 14.343 34.107 1.00 33.43 338 VAL B O 1
ATOM 5359 N N . HIS B 1 339 ? 61.957 16.130 35.391 1.00 31.66 339 HIS B N 1
ATOM 5360 C CA . HIS B 1 339 ? 63.193 16.771 35.029 1.00 32.47 339 HIS B CA 1
ATOM 5361 C C . HIS B 1 339 ? 64.441 16.185 35.798 1.00 32.94 339 HIS B C 1
ATOM 5362 O O . HIS B 1 339 ? 65.514 16.046 35.188 1.00 32.09 339 HIS B O 1
ATOM 5369 N N . LYS B 1 340 ? 64.311 15.897 37.085 1.00 33.40 340 LYS B N 1
ATOM 5370 C CA . LYS B 1 340 ? 65.492 15.342 37.885 1.00 37.11 340 LYS B CA 1
ATOM 5371 C C . LYS B 1 340 ? 66.080 14.010 37.332 1.00 37.48 340 LYS B C 1
ATOM 5372 O O . LYS B 1 340 ? 65.276 13.142 36.942 1.00 38.29 340 LYS B O 1
ATOM 5378 N N . PRO B 1 347 ? 61.048 3.083 40.504 1.00 55.34 347 PRO B N 1
ATOM 5379 C CA . PRO B 1 347 ? 59.984 2.944 41.572 1.00 55.90 347 PRO B CA 1
ATOM 5380 C C . PRO B 1 347 ? 58.747 3.919 41.407 1.00 56.50 347 PRO B C 1
ATOM 5381 O O . PRO B 1 347 ? 58.707 5.016 42.046 1.00 57.23 347 PRO B O 1
ATOM 5385 N N . LEU B 1 348 ? 57.747 3.481 40.631 1.00 55.93 348 LEU B N 1
ATOM 5386 C CA . LEU B 1 348 ? 56.630 4.311 40.151 1.00 55.11 348 LEU B CA 1
ATOM 5387 C C . LEU B 1 348 ? 55.278 4.153 40.858 1.00 55.68 348 LEU B C 1
ATOM 5388 O O . LEU B 1 348 ? 54.838 3.041 41.179 1.00 54.53 348 LEU B O 1
ATOM 5393 N N . PHE B 1 349 ? 54.608 5.288 41.105 1.00 55.22 349 PHE B N 1
ATOM 5394 C CA . PHE B 1 349 ? 53.257 5.276 41.668 1.00 55.08 349 PHE B CA 1
ATOM 5395 C C . PHE B 1 349 ? 52.253 5.911 40.721 1.00 53.50 349 PHE B C 1
ATOM 5396 O O . PHE B 1 349 ? 52.651 6.769 39.908 1.00 52.47 349 PHE B O 1
ATOM 5404 N N . THR B 1 350 ? 50.980 5.492 40.814 1.00 51.93 350 THR B N 1
ATOM 5405 C CA . THR B 1 350 ? 49.859 6.259 40.192 1.00 50.86 350 THR B CA 1
ATOM 5406 C C . THR B 1 350 ? 49.675 7.678 40.817 1.00 47.75 350 THR B C 1
ATOM 5407 O O . THR B 1 350 ? 49.411 7.848 42.017 1.00 44.99 350 THR B O 1
ATOM 5411 N N . SER B 1 351 ? 49.781 8.695 39.964 1.00 46.34 351 SER B N 1
ATOM 5412 C CA . SER B 1 351 ? 49.613 10.051 40.464 1.00 41.88 351 SER B CA 1
ATOM 5413 C C . SER B 1 351 ? 48.789 10.851 39.482 1.00 40.08 351 SER B C 1
ATOM 5414 O O . SER B 1 351 ? 48.754 10.531 38.277 1.00 40.23 351 SER B O 1
ATOM 5417 N N . SER B 1 352 ? 48.050 11.830 40.024 1.00 38.35 352 SER B N 1
ATOM 5418 C CA . SER B 1 352 ? 47.292 12.832 39.210 1.00 36.76 352 SER B CA 1
ATOM 5419 C C . SER B 1 352 ? 47.924 14.196 39.427 1.00 33.29 352 SER B C 1
ATOM 5420 O O . SER B 1 352 ? 48.516 14.475 40.464 1.00 32.90 352 SER B O 1
ATOM 5423 N N . LEU B 1 353 ? 47.855 14.999 38.402 1.00 30.67 353 LEU B N 1
ATOM 5424 C CA . LEU B 1 353 ? 48.489 16.305 38.444 1.00 29.90 353 LEU B CA 1
ATOM 5425 C C . LEU B 1 353 ? 47.334 17.314 38.379 1.00 28.59 353 LEU B C 1
ATOM 5426 O O . LEU B 1 353 ? 46.456 17.202 37.503 1.00 27.23 353 LEU B O 1
ATOM 5431 N N . TRP B 1 354 ? 47.361 18.277 39.307 1.00 26.99 354 TRP B N 1
ATOM 5432 C CA . TRP B 1 354 ? 46.299 19.319 39.415 1.00 26.26 354 TRP B CA 1
ATOM 5433 C C . TRP B 1 354 ? 46.981 20.697 39.278 1.00 23.50 354 TRP B C 1
ATOM 5434 O O . TRP B 1 354 ? 48.139 20.842 39.651 1.00 24.25 354 TRP B O 1
ATOM 5445 N N . GLY B 1 355 ? 46.241 21.670 38.759 1.00 21.35 355 GLY B N 1
ATOM 5446 C CA . GLY B 1 355 ? 46.619 23.036 38.769 1.00 20.86 355 GLY B CA 1
ATOM 5447 C C . GLY B 1 355 ? 46.503 23.707 40.133 1.00 21.62 355 GLY B C 1
ATOM 5448 O O . GLY B 1 355 ? 46.132 23.087 41.109 1.00 23.05 355 GLY B O 1
ATOM 5449 N N . PRO B 1 356 ? 46.967 24.970 40.219 1.00 20.52 356 PRO B N 1
ATOM 5450 C CA . PRO B 1 356 ? 47.158 25.709 41.446 1.00 22.91 356 PRO B CA 1
ATOM 5451 C C . PRO B 1 356 ? 45.780 26.214 42.003 1.00 26.76 356 PRO B C 1
ATOM 5452 O O . PRO B 1 356 ? 45.715 26.602 43.168 1.00 26.74 356 PRO B O 1
ATOM 5456 N N . SER B 1 357 ? 44.702 26.153 41.197 1.00 27.69 357 SER B N 1
ATOM 5457 C CA . SER B 1 357 ? 43.438 26.871 41.564 1.00 32.70 357 SER B CA 1
ATOM 5458 C C . SER B 1 357 ? 42.529 26.346 42.690 1.00 37.21 357 SER B C 1
ATOM 5459 O O . SER B 1 357 ? 41.645 27.120 43.147 1.00 40.82 357 SER B O 1
ATOM 5462 N N . CYS B 1 358 ? 42.750 25.126 43.152 1.00 38.76 358 CYS B N 1
ATOM 5463 C CA . CYS B 1 358 ? 41.778 24.264 43.821 1.00 44.00 358 CYS B CA 1
ATOM 5464 C C . CYS B 1 358 ? 40.244 24.307 43.416 1.00 44.70 358 CYS B C 1
ATOM 5465 O O . CYS B 1 358 ? 39.293 24.476 44.233 1.00 45.71 358 CYS B O 1
ATOM 5468 N N . ASP B 1 359 ? 40.069 24.105 42.105 1.00 44.10 359 ASP B N 1
ATOM 5469 C CA . ASP B 1 359 ? 38.786 24.220 41.400 1.00 42.91 359 ASP B CA 1
ATOM 5470 C C . ASP B 1 359 ? 38.598 22.814 40.876 1.00 40.67 359 ASP B C 1
ATOM 5471 O O . ASP B 1 359 ? 39.588 22.111 40.488 1.00 39.27 359 ASP B O 1
ATOM 5476 N N . GLU B 1 360 ? 37.343 22.352 40.918 1.00 38.05 360 GLU B N 1
ATOM 5477 C CA . GLU B 1 360 ? 37.041 20.999 40.422 1.00 35.77 360 GLU B CA 1
ATOM 5478 C C . GLU B 1 360 ? 37.452 20.821 38.962 1.00 29.78 360 GLU B C 1
ATOM 5479 O O . GLU B 1 360 ? 37.548 19.715 38.520 1.00 29.16 360 GLU B O 1
ATOM 5485 N N . LEU B 1 361 ? 37.602 21.896 38.196 1.00 27.07 361 LEU B N 1
ATOM 5486 C CA . LEU B 1 361 ? 37.979 21.796 36.758 1.00 25.71 361 LEU B CA 1
ATOM 5487 C C . LEU B 1 361 ? 39.471 21.641 36.563 1.00 25.33 361 LEU B C 1
ATOM 5488 O O . LEU B 1 361 ? 39.908 21.370 35.450 1.00 24.17 361 LEU B O 1
ATOM 5493 N N . ASP B 1 362 ? 40.263 21.764 37.636 1.00 23.91 362 ASP B N 1
ATOM 5494 C CA . ASP B 1 362 ? 41.691 21.993 37.475 1.00 24.76 362 ASP B CA 1
ATOM 5495 C C . ASP B 1 362 ? 42.502 20.705 37.574 1.00 26.96 362 ASP B C 1
ATOM 5496 O O . ASP B 1 362 ? 43.522 20.667 38.202 1.00 25.94 362 ASP B O 1
ATOM 5501 N N . GLN B 1 363 ? 41.996 19.612 37.024 1.00 28.70 363 GLN B N 1
ATOM 5502 C CA . GLN B 1 363 ? 42.773 18.355 37.072 1.00 30.45 363 GLN B CA 1
ATOM 5503 C C . GLN B 1 363 ? 43.410 18.189 35.701 1.00 29.34 363 GLN B C 1
ATOM 5504 O O . GLN B 1 363 ? 42.781 18.324 34.664 1.00 30.85 363 GLN B O 1
ATOM 5510 N N . ILE B 1 364 ? 44.705 18.045 35.670 1.00 28.70 364 ILE B N 1
ATOM 5511 C CA . ILE B 1 364 ? 45.346 18.157 34.366 1.00 31.48 364 ILE B CA 1
ATOM 5512 C C . ILE B 1 364 ? 45.652 16.732 33.813 1.00 34.22 364 ILE B C 1
ATOM 5513 O O . ILE B 1 364 ? 45.407 16.445 32.635 1.00 35.62 364 ILE B O 1
ATOM 5518 N N . VAL B 1 365 ? 46.222 15.886 34.661 1.00 34.20 365 VAL B N 1
ATOM 5519 C CA . VAL B 1 365 ? 46.479 14.473 34.322 1.00 37.48 365 VAL B CA 1
ATOM 5520 C C . VAL B 1 365 ? 45.777 13.697 35.411 1.00 38.27 365 VAL B C 1
ATOM 5521 O O . VAL B 1 365 ? 46.093 13.840 36.608 1.00 37.14 365 VAL B O 1
ATOM 5525 N N . GLU B 1 366 ? 44.725 12.993 34.994 1.00 41.55 366 GLU B N 1
ATOM 5526 C CA . GLU B 1 366 ? 43.924 12.139 35.898 1.00 45.85 366 GLU B CA 1
ATOM 5527 C C . GLU B 1 366 ? 44.739 10.974 36.497 1.00 44.55 366 GLU B C 1
ATOM 5528 O O . GLU B 1 366 ? 44.727 10.754 37.696 1.00 44.70 366 GLU B O 1
ATOM 5534 N N . SER B 1 367 ? 45.457 10.227 35.690 1.00 45.32 367 SER B N 1
ATOM 5535 C CA . SER B 1 367 ? 46.410 9.314 36.310 1.00 48.22 367 SER B CA 1
ATOM 5536 C C . SER B 1 367 ? 47.628 8.989 35.413 1.00 48.73 367 SER B C 1
ATOM 5537 O O . SER B 1 367 ? 47.528 8.809 34.198 1.00 47.67 367 SER B O 1
ATOM 5540 N N . CYS B 1 368 ? 48.779 8.910 36.066 1.00 49.28 368 CYS B N 1
ATOM 5541 C CA . CYS B 1 368 ? 49.988 8.535 35.367 1.00 50.25 368 CYS B CA 1
ATOM 5542 C C . CYS B 1 368 ? 50.969 7.872 36.340 1.00 49.87 368 CYS B C 1
ATOM 5543 O O . CYS B 1 368 ? 50.762 7.900 37.553 1.00 49.65 368 CYS B O 1
ATOM 5546 N N . LEU B 1 369 ? 52.024 7.270 35.789 1.00 49.52 369 LEU B N 1
ATOM 5547 C CA . LEU B 1 369 ? 53.001 6.666 36.629 1.00 48.99 369 LEU B CA 1
ATOM 5548 C C . LEU B 1 369 ? 54.206 7.589 36.833 1.00 47.23 369 LEU B C 1
ATOM 5549 O O . LEU B 1 369 ? 54.898 8.027 35.906 1.00 47.40 369 LEU B O 1
ATOM 5554 N N . LEU B 1 370 ? 54.485 7.881 38.075 1.00 45.30 370 LEU B N 1
ATOM 5555 C CA . LEU B 1 370 ? 55.613 8.734 38.287 1.00 44.84 370 LEU B CA 1
ATOM 5556 C C . LEU B 1 370 ? 56.278 8.326 39.546 1.00 44.05 370 LEU B C 1
ATOM 5557 O O . LEU B 1 370 ? 55.588 7.903 40.496 1.00 42.55 370 LEU B O 1
ATOM 5562 N N . PRO B 1 371 ? 57.619 8.486 39.591 1.00 43.39 371 PRO B N 1
ATOM 5563 C CA . PRO B 1 371 ? 58.347 8.269 40.824 1.00 42.72 371 PRO B CA 1
ATOM 5564 C C . PRO B 1 371 ? 57.878 9.262 41.853 1.00 44.48 371 PRO B C 1
ATOM 5565 O O . PRO B 1 371 ? 57.260 10.265 41.479 1.00 44.84 371 PRO B O 1
ATOM 5569 N N . GLU B 1 372 ? 58.094 8.998 43.140 1.00 44.07 372 GLU B N 1
ATOM 5570 C CA . GLU B 1 372 ? 57.508 9.836 44.151 1.00 43.95 372 GLU B CA 1
ATOM 5571 C C . GLU B 1 372 ? 58.182 11.210 44.040 1.00 43.22 372 GLU B C 1
ATOM 5572 O O . GLU B 1 372 ? 59.397 11.261 43.904 1.00 43.82 372 GLU B O 1
ATOM 5578 N N . LEU B 1 373 ? 57.426 12.319 44.112 1.00 39.64 373 LEU B N 1
ATOM 5579 C CA . LEU B 1 373 ? 58.067 13.597 43.883 1.00 36.68 373 LEU B CA 1
ATOM 5580 C C . LEU B 1 373 ? 57.993 14.491 45.104 1.00 33.79 373 LEU B C 1
ATOM 5581 O O . LEU B 1 373 ? 57.239 14.245 46.017 1.00 34.98 373 LEU B O 1
ATOM 5586 N N . ASN B 1 374 ? 58.783 15.529 45.117 1.00 32.56 374 ASN B N 1
ATOM 5587 C CA . ASN B 1 374 ? 58.750 16.498 46.167 1.00 32.17 374 ASN B CA 1
ATOM 5588 C C . ASN B 1 374 ? 58.331 17.918 45.672 1.00 31.69 374 ASN B C 1
ATOM 5589 O O . ASN B 1 374 ? 58.543 18.279 44.517 1.00 29.33 374 ASN B O 1
ATOM 5594 N N . VAL B 1 375 ? 57.772 18.692 46.595 1.00 31.68 375 VAL B N 1
ATOM 5595 C CA . VAL B 1 375 ? 57.461 20.037 46.361 1.00 31.53 375 VAL B CA 1
ATOM 5596 C C . VAL B 1 375 ? 58.805 20.661 45.946 1.00 30.75 375 VAL B C 1
ATOM 5597 O O . VAL B 1 375 ? 59.780 20.493 46.639 1.00 28.42 375 VAL B O 1
ATOM 5601 N N . GLY B 1 376 ? 58.809 21.441 44.839 1.00 28.74 376 GLY B N 1
ATOM 5602 C CA . GLY B 1 376 ? 60.019 22.079 44.352 1.00 26.80 376 GLY B CA 1
ATOM 5603 C C . GLY B 1 376 ? 60.535 21.326 43.099 1.00 26.42 376 GLY B C 1
ATOM 5604 O O . GLY B 1 376 ? 61.286 21.914 42.285 1.00 27.35 376 GLY B O 1
ATOM 5605 N N . ASP B 1 377 ? 60.037 20.117 42.841 1.00 23.40 377 ASP B N 1
ATOM 5606 C CA . ASP B 1 377 ? 60.487 19.403 41.663 1.00 23.11 377 ASP B CA 1
ATOM 5607 C C . ASP B 1 377 ? 59.807 19.910 40.344 1.00 23.04 377 ASP B C 1
ATOM 5608 O O . ASP B 1 377 ? 58.674 20.260 40.375 1.00 22.97 377 ASP B O 1
ATOM 5613 N N . TRP B 1 378 ? 60.506 19.790 39.213 1.00 22.01 378 TRP B N 1
ATOM 5614 C CA . TRP B 1 378 ? 60.079 20.273 37.929 1.00 22.40 378 TRP B CA 1
ATOM 5615 C C . TRP B 1 378 ? 59.578 19.170 37.096 1.00 23.69 378 TRP B C 1
ATOM 5616 O O . TRP B 1 378 ? 60.217 18.101 37.107 1.00 24.22 378 TRP B O 1
ATOM 5627 N N . LEU B 1 379 ? 58.469 19.423 36.342 1.00 20.17 379 LEU B N 1
ATOM 5628 C CA . LEU B 1 379 ? 57.979 18.535 35.305 1.00 20.13 379 LEU B CA 1
ATOM 5629 C C . LEU B 1 379 ? 57.973 19.299 33.986 1.00 21.28 379 LEU B C 1
ATOM 5630 O O . LEU B 1 379 ? 57.796 20.544 33.989 1.00 20.08 379 LEU B O 1
ATOM 5635 N N . ILE B 1 380 ? 58.195 18.567 32.876 1.00 20.64 380 ILE B N 1
ATOM 5636 C CA . ILE B 1 380 ? 58.465 19.134 31.542 1.00 21.95 380 ILE B CA 1
ATOM 5637 C C . ILE B 1 380 ? 57.429 18.547 30.611 1.00 23.12 380 ILE B C 1
ATOM 5638 O O . ILE B 1 380 ? 57.153 17.303 30.620 1.00 23.02 380 ILE B O 1
ATOM 5643 N N . PHE B 1 381 ? 56.718 19.444 29.913 1.00 22.07 381 PHE B N 1
ATOM 5644 C CA . PHE B 1 381 ? 55.610 19.076 29.006 1.00 21.03 381 PHE B CA 1
ATOM 5645 C C . PHE B 1 381 ? 55.983 19.549 27.595 1.00 21.73 381 PHE B C 1
ATOM 5646 O O . PHE B 1 381 ? 56.217 20.776 27.325 1.00 20.94 381 PHE B O 1
ATOM 5654 N N . ASP B 1 382 ? 56.116 18.609 26.679 1.00 21.70 382 ASP B N 1
ATOM 5655 C CA . ASP B 1 382 ? 56.521 18.929 25.299 1.00 24.33 382 ASP B CA 1
ATOM 5656 C C . ASP B 1 382 ? 55.248 19.220 24.555 1.00 21.56 382 ASP B C 1
ATOM 5657 O O . ASP B 1 382 ? 54.192 18.851 25.009 1.00 21.37 382 ASP B O 1
ATOM 5662 N N . ASN B 1 383 ? 55.336 19.820 23.388 1.00 21.37 383 ASN B N 1
ATOM 5663 C CA . ASN B 1 383 ? 54.188 19.976 22.506 1.00 22.80 383 ASN B CA 1
ATOM 5664 C C . ASN B 1 383 ? 53.140 20.890 23.132 1.00 20.03 383 ASN B C 1
ATOM 5665 O O . ASN B 1 383 ? 51.920 20.651 22.981 1.00 20.03 383 ASN B O 1
ATOM 5670 N N . MET B 1 384 ? 53.628 21.984 23.752 1.00 18.07 384 MET B N 1
ATOM 5671 C CA . MET B 1 384 ? 52.709 22.924 24.439 1.00 19.30 384 MET B CA 1
ATOM 5672 C C . MET B 1 384 ? 52.466 24.226 23.729 1.00 19.45 384 MET B C 1
ATOM 5673 O O . MET B 1 384 ? 52.069 25.183 24.351 1.00 19.94 384 MET B O 1
ATOM 5678 N N . GLY B 1 385 ? 52.701 24.305 22.421 1.00 18.48 385 GLY B N 1
ATOM 5679 C CA . GLY B 1 385 ? 52.560 25.574 21.760 1.00 16.65 385 GLY B CA 1
ATOM 5680 C C . GLY B 1 385 ? 51.150 26.046 21.395 1.00 17.32 385 GLY B C 1
ATOM 5681 O O . GLY B 1 385 ? 50.926 27.285 21.181 1.00 15.13 385 GLY B O 1
ATOM 5682 N N . ALA B 1 386 ? 50.159 25.143 21.325 1.00 16.54 386 ALA B N 1
ATOM 5683 C CA . ALA B 1 386 ? 48.879 25.532 20.772 1.00 15.83 386 ALA B CA 1
ATOM 5684 C C . ALA B 1 386 ? 47.903 25.668 21.910 1.00 18.56 386 ALA B C 1
ATOM 5685 O O . ALA B 1 386 ? 47.861 24.811 22.869 1.00 16.92 386 ALA B O 1
ATOM 5687 N N . ASP B 1 387 ? 47.111 26.755 21.854 1.00 18.69 387 ASP B N 1
ATOM 5688 C CA . ASP B 1 387 ? 45.976 26.889 22.795 1.00 20.71 387 ASP B CA 1
ATOM 5689 C C . ASP B 1 387 ? 46.435 26.913 24.295 1.00 19.74 387 ASP B C 1
ATOM 5690 O O . ASP B 1 387 ? 45.789 26.367 25.154 1.00 19.06 387 ASP B O 1
ATOM 5695 N N . SER B 1 388 ? 47.540 27.618 24.589 1.00 19.14 388 SER B N 1
ATOM 5696 C CA . SER B 1 388 ? 48.275 27.523 25.841 1.00 18.87 388 SER B CA 1
ATOM 5697 C C . SER B 1 388 ? 48.781 28.930 26.193 1.00 18.53 388 SER B C 1
ATOM 5698 O O . SER B 1 388 ? 48.934 29.212 27.354 1.00 20.00 388 SER B O 1
ATOM 5701 N N . PHE B 1 389 ? 48.888 29.878 25.237 1.00 18.64 389 PHE B N 1
ATOM 5702 C CA . PHE B 1 389 ? 49.460 31.169 25.546 1.00 19.36 389 PHE B CA 1
ATOM 5703 C C . PHE B 1 389 ? 48.287 32.147 25.866 1.00 21.63 389 PHE B C 1
ATOM 5704 O O . PHE B 1 389 ? 47.832 32.947 25.027 1.00 24.25 389 PHE B O 1
ATOM 5712 N N . HIS B 1 390 ? 47.803 32.057 27.059 1.00 20.74 390 HIS B N 1
ATOM 5713 C CA . HIS B 1 390 ? 46.639 32.858 27.486 1.00 22.53 390 HIS B CA 1
ATOM 5714 C C . HIS B 1 390 ? 47.091 34.084 28.394 1.00 23.18 390 HIS B C 1
ATOM 5715 O O . HIS B 1 390 ? 48.209 34.108 28.904 1.00 21.15 390 HIS B O 1
ATOM 5722 N N . GLU B 1 391 ? 46.229 35.059 28.674 1.00 23.91 391 GLU B N 1
ATOM 5723 C CA . GLU B 1 391 ? 46.672 36.233 29.395 1.00 26.19 391 GLU B CA 1
ATOM 5724 C C . GLU B 1 391 ? 46.581 36.006 30.916 1.00 23.20 391 GLU B C 1
ATOM 5725 O O . GLU B 1 391 ? 45.882 35.082 31.358 1.00 22.22 391 GLU B O 1
ATOM 5731 N N . PRO B 1 392 ? 47.281 36.832 31.691 1.00 23.85 392 PRO B N 1
ATOM 5732 C CA . PRO B 1 392 ? 47.117 36.823 33.131 1.00 24.88 392 PRO B CA 1
ATOM 5733 C C . PRO B 1 392 ? 45.642 37.182 33.420 1.00 26.03 392 PRO B C 1
ATOM 5734 O O . PRO B 1 392 ? 45.040 38.031 32.719 1.00 27.02 392 PRO B O 1
ATOM 5738 N N . SER B 1 393 ? 45.025 36.499 34.360 1.00 24.39 393 SER B N 1
ATOM 5739 C CA . SER B 1 393 ? 43.637 36.830 34.664 1.00 25.10 393 SER B CA 1
ATOM 5740 C C . SER B 1 393 ? 43.370 36.508 36.172 1.00 23.94 393 SER B C 1
ATOM 5741 O O . SER B 1 393 ? 44.201 35.844 36.832 1.00 21.79 393 SER B O 1
ATOM 5744 N N . ALA B 1 394 ? 42.192 36.909 36.682 1.00 21.41 394 ALA B N 1
ATOM 5745 C CA . ALA B 1 394 ? 41.876 36.753 38.111 1.00 23.58 394 ALA B CA 1
ATOM 5746 C C . ALA B 1 394 ? 42.051 35.305 38.448 1.00 23.78 394 ALA B C 1
ATOM 5747 O O . ALA B 1 394 ? 42.450 34.852 39.583 1.00 21.40 394 ALA B O 1
ATOM 5749 N N . PHE B 1 395 ? 41.730 34.491 37.473 1.00 25.61 395 PHE B N 1
ATOM 5750 C CA . PHE B 1 395 ? 41.693 33.030 37.819 1.00 29.31 395 PHE B CA 1
ATOM 5751 C C . PHE B 1 395 ? 43.121 32.424 38.041 1.00 29.36 395 PHE B C 1
ATOM 5752 O O . PHE B 1 395 ? 43.265 31.396 38.731 1.00 29.92 395 PHE B O 1
ATOM 5760 N N . ASN B 1 396 ? 44.179 33.035 37.478 1.00 26.92 396 ASN B N 1
ATOM 5761 C CA . ASN B 1 396 ? 45.530 32.451 37.705 1.00 25.07 396 ASN B CA 1
ATOM 5762 C C . ASN B 1 396 ? 46.327 33.438 38.630 1.00 25.06 396 ASN B C 1
ATOM 5763 O O . ASN B 1 396 ? 47.570 33.477 38.612 1.00 21.42 396 ASN B O 1
ATOM 5768 N N . ASP B 1 397 ? 45.559 34.288 39.370 1.00 20.70 397 ASP B N 1
ATOM 5769 C CA . ASP B 1 397 ? 46.174 35.357 40.197 1.00 17.01 397 ASP B CA 1
ATOM 5770 C C . ASP B 1 397 ? 47.082 36.179 39.360 1.00 16.68 397 ASP B C 1
ATOM 5771 O O . ASP B 1 397 ? 48.061 36.659 39.831 1.00 16.44 397 ASP B O 1
ATOM 5776 N N . PHE B 1 398 ? 46.743 36.389 38.083 1.00 13.55 398 PHE B N 1
ATOM 5777 C CA . PHE B 1 398 ? 47.484 37.280 37.225 1.00 16.72 398 PHE B CA 1
ATOM 5778 C C . PHE B 1 398 ? 48.925 36.841 36.958 1.00 20.41 398 PHE B C 1
ATOM 5779 O O . PHE B 1 398 ? 49.760 37.700 36.759 1.00 22.84 398 PHE B O 1
ATOM 5787 N N . GLN B 1 399 ? 49.216 35.540 37.039 1.00 19.78 399 GLN B N 1
ATOM 5788 C CA . GLN B 1 399 ? 50.635 35.057 36.971 1.00 24.00 399 GLN B CA 1
ATOM 5789 C C . GLN B 1 399 ? 50.699 34.306 35.633 1.00 24.75 399 GLN B C 1
ATOM 5790 O O . GLN B 1 399 ? 49.774 33.541 35.373 1.00 25.72 399 GLN B O 1
ATOM 5796 N N . ARG B 1 400 ? 51.745 34.482 34.829 1.00 22.72 400 ARG B N 1
ATOM 5797 C CA . ARG B 1 400 ? 51.897 33.628 33.637 1.00 24.12 400 ARG B CA 1
ATOM 5798 C C . ARG B 1 400 ? 53.382 33.221 33.496 1.00 22.50 400 ARG B C 1
ATOM 5799 O O . ARG B 1 400 ? 54.236 33.906 34.026 1.00 19.36 400 ARG B O 1
ATOM 5807 N N . PRO B 1 401 ? 53.636 32.088 32.852 1.00 20.18 401 PRO B N 1
ATOM 5808 C CA . PRO B 1 401 ? 54.987 31.627 32.668 1.00 19.75 401 PRO B CA 1
ATOM 5809 C C . PRO B 1 401 ? 55.839 32.653 31.974 1.00 16.58 401 PRO B C 1
ATOM 5810 O O . PRO B 1 401 ? 55.377 33.321 31.069 1.00 15.59 401 PRO B O 1
ATOM 5814 N N . ALA B 1 402 ? 57.122 32.669 32.303 1.00 17.55 402 ALA B N 1
ATOM 5815 C CA . ALA B 1 402 ? 58.143 33.363 31.466 1.00 17.84 402 ALA B CA 1
ATOM 5816 C C . ALA B 1 402 ? 58.187 32.725 30.051 1.00 16.27 402 ALA B C 1
ATOM 5817 O O . ALA B 1 402 ? 57.747 31.571 29.867 1.00 12.86 402 ALA B O 1
ATOM 5819 N N . ILE B 1 403 ? 58.726 33.455 29.105 1.00 17.05 403 ILE B N 1
ATOM 5820 C CA . ILE B 1 403 ? 58.871 32.930 27.741 1.00 19.92 403 ILE B CA 1
ATOM 5821 C C . ILE B 1 403 ? 60.313 33.222 27.313 1.00 20.11 403 ILE B C 1
ATOM 5822 O O . ILE B 1 403 ? 60.703 34.407 27.261 1.00 19.43 403 ILE B O 1
ATOM 5827 N N . TYR B 1 404 ? 61.060 32.161 27.000 1.00 17.98 404 TYR B N 1
ATOM 5828 C CA . TYR B 1 404 ? 62.373 32.281 26.438 1.00 17.73 404 TYR B CA 1
ATOM 5829 C C . TYR B 1 404 ? 62.439 31.695 25.008 1.00 20.91 404 TYR B C 1
ATOM 5830 O O . TYR B 1 404 ? 61.894 30.608 24.742 1.00 22.18 404 TYR B O 1
ATOM 5839 N N . PHE B 1 405 ? 63.154 32.385 24.119 1.00 19.06 405 PHE B N 1
ATOM 5840 C CA . PHE B 1 405 ? 63.121 31.998 22.671 1.00 18.87 405 PHE B CA 1
ATOM 5841 C C . PHE B 1 405 ? 64.561 31.637 22.301 1.00 18.29 405 PHE B C 1
ATOM 5842 O O . PHE B 1 405 ? 65.528 32.269 22.775 1.00 17.73 405 PHE B O 1
ATOM 5850 N N . MET B 1 406 ? 64.691 30.703 21.368 1.00 19.56 406 MET B N 1
ATOM 5851 C CA . MET B 1 406 ? 66.004 30.196 20.922 1.00 19.52 406 MET B CA 1
ATOM 5852 C C . MET B 1 406 ? 65.764 29.729 19.475 1.00 19.68 406 MET B C 1
ATOM 5853 O O . MET B 1 406 ? 64.634 29.537 19.043 1.00 16.74 406 MET B O 1
ATOM 5858 N N . MET B 1 407 ? 66.854 29.579 18.730 1.00 20.57 407 MET B N 1
ATOM 5859 C CA . MET B 1 407 ? 66.865 29.049 17.310 1.00 21.72 407 MET B CA 1
ATOM 5860 C C . MET B 1 407 ? 68.373 28.521 17.179 1.00 22.02 407 MET B C 1
ATOM 5861 O O . MET B 1 407 ? 69.318 29.001 17.881 1.00 20.60 407 MET B O 1
ATOM 5866 N N . SER B 1 408 ? 68.599 27.493 16.319 1.00 23.10 408 SER B N 1
ATOM 5867 C CA . SER B 1 408 ? 69.960 27.125 15.952 1.00 22.93 408 SER B CA 1
ATOM 5868 C C . SER B 1 408 ? 70.582 28.269 15.224 1.00 20.27 408 SER B C 1
ATOM 5869 O O . SER B 1 408 ? 69.963 29.082 14.447 1.00 20.60 408 SER B O 1
ATOM 5872 N N . PHE B 1 409 ? 71.872 28.332 15.368 1.00 23.86 409 PHE B N 1
ATOM 5873 C CA . PHE B 1 409 ? 72.629 29.326 14.610 1.00 25.09 409 PHE B CA 1
ATOM 5874 C C . PHE B 1 409 ? 72.309 29.151 13.103 1.00 22.49 409 PHE B C 1
ATOM 5875 O O . PHE B 1 409 ? 72.099 30.092 12.302 1.00 21.39 409 PHE B O 1
ATOM 5883 N N . SER B 1 410 ? 72.205 27.899 12.667 1.00 25.46 410 SER B N 1
ATOM 5884 C CA . SER B 1 410 ? 71.977 27.651 11.282 1.00 25.44 410 SER B CA 1
ATOM 5885 C C . SER B 1 410 ? 70.565 28.058 10.831 1.00 26.99 410 SER B C 1
ATOM 5886 O O . SER B 1 410 ? 70.383 28.567 9.721 1.00 25.61 410 SER B O 1
ATOM 5889 N N . ASP B 1 411 ? 69.520 27.891 11.689 1.00 26.18 411 ASP B N 1
ATOM 5890 C CA . ASP B 1 411 ? 68.211 28.510 11.313 1.00 26.55 411 ASP B CA 1
ATOM 5891 C C . ASP B 1 411 ? 68.315 29.981 11.149 1.00 23.67 411 ASP B C 1
ATOM 5892 O O . ASP B 1 411 ? 67.738 30.501 10.215 1.00 22.77 411 ASP B O 1
ATOM 5897 N N . TRP B 1 412 ? 69.079 30.658 12.020 1.00 21.97 412 TRP B N 1
ATOM 5898 C CA . TRP B 1 412 ? 69.187 32.089 11.899 1.00 21.13 412 TRP B CA 1
ATOM 5899 C C . TRP B 1 412 ? 69.952 32.450 10.577 1.00 21.29 412 TRP B C 1
ATOM 5900 O O . TRP B 1 412 ? 69.612 33.360 9.821 1.00 19.09 412 TRP B O 1
ATOM 5911 N N . TYR B 1 413 ? 71.081 31.757 10.394 1.00 23.99 413 TYR B N 1
ATOM 5912 C CA . TYR B 1 413 ? 71.879 31.991 9.185 1.00 23.22 413 TYR B CA 1
ATOM 5913 C C . TYR B 1 413 ? 71.016 31.808 7.958 1.00 21.97 413 TYR B C 1
ATOM 5914 O O . TYR B 1 413 ? 71.111 32.627 7.084 1.00 24.23 413 TYR B O 1
ATOM 5923 N N . GLU B 1 414 ? 70.183 30.755 7.836 1.00 25.01 414 GLU B N 1
ATOM 5924 C CA . GLU B 1 414 ? 69.296 30.664 6.635 1.00 31.20 414 GLU B CA 1
ATOM 5925 C C . GLU B 1 414 ? 68.285 31.836 6.487 1.00 31.00 414 GLU B C 1
ATOM 5926 O O . GLU B 1 414 ? 67.828 32.218 5.361 1.00 31.39 414 GLU B O 1
ATOM 5932 N N . MET B 1 415 ? 67.836 32.396 7.620 1.00 27.44 415 MET B N 1
ATOM 5933 C CA . MET B 1 415 ? 66.807 33.446 7.531 1.00 29.21 415 MET B CA 1
ATOM 5934 C C . MET B 1 415 ? 67.469 34.701 7.111 1.00 28.90 415 MET B C 1
ATOM 5935 O O . MET B 1 415 ? 66.927 35.523 6.380 1.00 28.16 415 MET B O 1
ATOM 5940 N N . GLN B 1 416 ? 68.659 34.912 7.649 1.00 30.68 416 GLN B N 1
ATOM 5941 C CA . GLN B 1 416 ? 69.391 36.103 7.261 1.00 34.16 416 GLN B CA 1
ATOM 5942 C C . GLN B 1 416 ? 69.763 36.065 5.766 1.00 36.23 416 GLN B C 1
ATOM 5943 O O . GLN B 1 416 ? 69.738 37.089 5.076 1.00 36.14 416 GLN B O 1
ATOM 5949 N N . ASP B 1 417 ? 70.054 34.868 5.276 1.00 39.12 417 ASP B N 1
ATOM 5950 C CA . ASP B 1 417 ? 70.264 34.708 3.837 1.00 43.69 417 ASP B CA 1
ATOM 5951 C C . ASP B 1 417 ? 69.030 34.881 2.944 1.00 43.87 417 ASP B C 1
ATOM 5952 O O . ASP B 1 417 ? 69.175 35.314 1.820 1.00 45.67 417 ASP B O 1
ATOM 5957 N N . ALA B 1 418 ? 67.831 34.551 3.440 1.00 42.93 418 ALA B N 1
ATOM 5958 C CA . ALA B 1 418 ? 66.603 34.871 2.742 1.00 40.91 418 ALA B CA 1
ATOM 5959 C C . ALA B 1 418 ? 66.248 36.378 2.780 1.00 40.98 418 ALA B C 1
ATOM 5960 O O . ALA B 1 418 ? 65.377 36.810 2.072 1.00 42.13 418 ALA B O 1
ATOM 5962 N N . GLY B 1 419 ? 67.005 37.184 3.516 1.00 40.31 419 GLY B N 1
ATOM 5963 C CA . GLY B 1 419 ? 66.731 38.593 3.745 1.00 38.13 419 GLY B CA 1
ATOM 5964 C C . GLY B 1 419 ? 65.609 38.868 4.784 1.00 37.13 419 GLY B C 1
ATOM 5965 O O . GLY B 1 419 ? 65.316 40.028 5.013 1.00 37.13 419 GLY B O 1
ATOM 5966 N N . ILE B 1 420 ? 65.031 37.814 5.398 1.00 36.51 420 ILE B N 1
ATOM 5967 C CA . ILE B 1 420 ? 63.904 37.892 6.350 1.00 36.10 420 ILE B CA 1
ATOM 5968 C C . ILE B 1 420 ? 64.385 38.759 7.546 1.00 35.61 420 ILE B C 1
ATOM 5969 O O . ILE B 1 420 ? 63.688 39.639 7.984 1.00 34.81 420 ILE B O 1
ATOM 5974 N N . THR B 1 421 ? 65.617 38.538 8.028 1.00 35.64 421 THR B N 1
ATOM 5975 C CA . THR B 1 421 ? 66.101 39.252 9.211 1.00 34.37 421 THR B CA 1
ATOM 5976 C C . THR B 1 421 ? 66.234 40.726 9.002 1.00 34.51 421 THR B C 1
ATOM 5977 O O . THR B 1 421 ? 66.281 41.430 9.972 1.00 34.74 421 THR B O 1
ATOM 5981 N N . SER B 1 422 ? 66.290 41.198 7.763 1.00 33.69 422 SER B N 1
ATOM 5982 C CA . SER B 1 422 ? 66.409 42.650 7.561 1.00 35.21 422 SER B CA 1
ATOM 5983 C C . SER B 1 422 ? 65.051 43.346 7.188 1.00 33.49 422 SER B C 1
ATOM 5984 O O . SER B 1 422 ? 64.996 44.597 7.045 1.00 33.22 422 SER B O 1
ATOM 5987 N N . ASP B 1 423 ? 63.994 42.557 7.003 1.00 29.47 423 ASP B N 1
ATOM 5988 C CA . ASP B 1 423 ? 62.626 43.077 6.929 1.00 28.95 423 ASP B CA 1
ATOM 5989 C C . ASP B 1 423 ? 62.265 43.863 8.217 1.00 25.83 423 ASP B C 1
ATOM 5990 O O . ASP B 1 423 ? 62.595 43.435 9.342 1.00 22.11 423 ASP B O 1
ATOM 5995 N N . ALA B 1 424 ? 61.613 45.023 8.039 1.00 25.02 424 ALA B N 1
ATOM 5996 C CA . ALA B 1 424 ? 61.111 45.860 9.150 1.00 25.99 424 ALA B CA 1
ATOM 5997 C C . ALA B 1 424 ? 60.162 45.050 10.052 1.00 21.59 424 ALA B C 1
ATOM 5998 O O . ALA B 1 424 ? 60.154 45.267 11.244 1.00 23.20 424 ALA B O 1
ATOM 6000 N N . MET B 1 425 ? 59.461 44.075 9.502 1.00 21.06 425 MET B N 1
ATOM 6001 C CA . MET B 1 425 ? 58.633 43.236 10.353 1.00 18.80 425 MET B CA 1
ATOM 6002 C C . MET B 1 425 ? 59.430 42.404 11.494 1.00 19.99 425 MET B C 1
ATOM 6003 O O . MET B 1 425 ? 58.894 42.036 12.556 1.00 20.71 425 MET B O 1
ATOM 6008 N N . MET B 1 426 ? 60.734 42.162 11.308 1.00 18.85 426 MET B N 1
ATOM 6009 C CA . MET B 1 426 ? 61.554 41.506 12.332 1.00 20.51 426 MET B CA 1
ATOM 6010 C C . MET B 1 426 ? 62.307 42.551 13.167 1.00 18.05 426 MET B C 1
ATOM 6011 O O . MET B 1 426 ? 63.195 42.231 13.860 1.00 18.33 426 MET B O 1
ATOM 6016 N N . LYS B 1 427 ? 61.900 43.813 13.158 1.00 20.05 427 LYS B N 1
ATOM 6017 C CA . LYS B 1 427 ? 62.655 44.836 13.917 1.00 19.33 427 LYS B CA 1
ATOM 6018 C C . LYS B 1 427 ? 62.790 44.570 15.442 1.00 22.04 427 LYS B C 1
ATOM 6019 O O . LYS B 1 427 ? 63.743 45.073 16.080 1.00 20.61 427 LYS B O 1
ATOM 6025 N N . ASN B 1 428 ? 61.919 43.738 16.039 1.00 18.87 428 ASN B N 1
ATOM 6026 C CA . ASN B 1 428 ? 61.931 43.643 17.504 1.00 20.76 428 ASN B CA 1
ATOM 6027 C C . ASN B 1 428 ? 62.699 42.434 17.976 1.00 20.39 428 ASN B C 1
ATOM 6028 O O . ASN B 1 428 ? 62.689 42.151 19.144 1.00 18.07 428 ASN B O 1
ATOM 6033 N N . PHE B 1 429 ? 63.292 41.692 17.023 1.00 19.81 429 PHE B N 1
ATOM 6034 C CA . PHE B 1 429 ? 64.084 40.504 17.368 1.00 20.58 429 PHE B CA 1
ATOM 6035 C C . PHE B 1 429 ? 65.528 40.862 17.530 1.00 20.82 429 PHE B C 1
ATOM 6036 O O . PHE B 1 429 ? 66.110 41.496 16.647 1.00 21.97 429 PHE B O 1
ATOM 6044 N N . PHE B 1 430 ? 66.113 40.389 18.627 1.00 20.15 430 PHE B N 1
ATOM 6045 C CA A PHE B 1 430 ? 67.547 40.565 18.834 0.50 23.77 430 PHE B CA 1
ATOM 6046 C CA B PHE B 1 430 ? 67.548 40.566 18.823 0.50 23.64 430 PHE B CA 1
ATOM 6047 C C . PHE B 1 430 ? 68.157 39.175 18.985 1.00 23.64 430 PHE B C 1
ATOM 6048 O O . PHE B 1 430 ? 67.803 38.446 19.922 1.00 24.04 430 PHE B O 1
ATOM 6063 N N . PHE B 1 431 ? 69.035 38.790 18.034 1.00 22.80 431 PHE B N 1
ATOM 6064 C CA . PHE B 1 431 ? 69.619 37.459 18.051 1.00 23.47 431 PHE B CA 1
ATOM 6065 C C . PHE B 1 431 ? 71.069 37.577 18.624 1.00 29.18 431 PHE B C 1
ATOM 6066 O O . PHE B 1 431 ? 71.844 38.462 18.204 1.00 30.01 431 PHE B O 1
ATOM 6074 N N . ALA B 1 432 ? 71.413 36.730 19.586 1.00 31.53 432 ALA B N 1
ATOM 6075 C CA . ALA B 1 432 ? 72.757 36.662 20.144 1.00 35.65 432 ALA B CA 1
ATOM 6076 C C . ALA B 1 432 ? 73.197 35.197 20.301 1.00 37.03 432 ALA B C 1
ATOM 6077 O O . ALA B 1 432 ? 72.364 34.394 20.676 1.00 36.87 432 ALA B O 1
ATOM 6079 N N . PRO B 1 433 ? 74.510 34.834 20.120 1.00 39.78 433 PRO B N 1
ATOM 6080 C CA . PRO B 1 433 ? 74.941 33.486 20.640 1.00 41.96 433 PRO B CA 1
ATOM 6081 C C . PRO B 1 433 ? 74.474 33.250 22.108 1.00 42.63 433 PRO B C 1
ATOM 6082 O O . PRO B 1 433 ? 74.550 34.161 22.932 1.00 43.05 433 PRO B O 1
ATOM 6086 N N . SER B 1 434 ? 73.953 32.068 22.434 1.00 44.66 434 SER B N 1
ATOM 6087 C CA . SER B 1 434 ? 73.188 31.958 23.664 1.00 47.26 434 SER B CA 1
ATOM 6088 C C . SER B 1 434 ? 74.024 32.075 24.995 1.00 49.40 434 SER B C 1
ATOM 6089 O O . SER B 1 434 ? 75.153 31.544 25.090 1.00 50.86 434 SER B O 1
#

GO terms:
  GO:0005634 nucleus (C, IDA)
  GO:1902269 positive regulation of polyamine transmembrane transport (P, IDA)
  GO:0042978 ornithine decarboxylase activator activity (F, IGI)
  GO:0006595 polyamine metabolic process (P, TAS)

CATH classification: 2.40.37.10 (+1 more: 3.20.20.10)

Organism: Mus musculus (NCBI:txid10090)

Sequence (784 aa):
ANYSVGLLDEGTNLGNVIDNYVYEHTLTGKNAFFVGDLGKIVKKHSQWQTVVAQIKPFYTVKCNSTPAVLEILAALGTGFACSSKNEMALVQELGVSPENIIFTSPCKQVSQIKYAAKVGVNIMTCDNEIELKKIARNHPNAKVLLHIATEDMKFGTTLKNCRHLLECAKELDVQIIGVKFHVSSACKEYQVYVHALSDARCVFDMAGEFGFTMNMLDIGGGFTGTEIQLEEVNHVISPLLDIYFPEGSGIQIISEPGSYYVSSAFTLAVNIIAKKVVAFVYYMMNDGVYGSFASKLSTIPEVHKKPLFTSSLWGPSCDELDQIVESCLLPELNVGDWLIFDNMGADSFHEPSAFNDFQRPAIYFMMSFSDWYEMQDAGITSDAMMKNFFFAPSCANYSVGLLDEGTNLGNVIDNYVYEHTLTGKNAFFVGDLGKIVKKHSQWQTVVAQIKPFYTVKCNSTPAVLEILAALGTGFACSSKNEMALVQELGVSPENIIFTSPCKQVSQIKYAAKVGVNIMTCDNEIELKKIARNHPNAKVLLHIATEDMKFGTTLKNCRHLLECAKELDVQIIGVKFHVSSACKEYQVYVHALSDARCVFDMAGEFGFTMNMLDIGGGFTGTEIQLEEVNHVISPLLDIYFPEGSGIQIISEPGSYYVSSAFTLAVNNIIAKKVAFVYYMMNDGVYGSFASKLTIPEVHKPLFTSSLWGPSCDELDQIVESCLLPELNVGDWLIFDNMGADSFHEPSAFNDFQRPAIYFMMSFSDWYEMQDAGITSDAMMKNFFFFAPS

B-factor: mean 28.57, std 11.17, range [6.21, 70.93]

Secondary structure (DSSP, 8-state):
--EEEEEE-TT--HHHHHHHHHHHHHHSS---EEEEEHHHHHHHHHHHHHH-TTEEEEEEGGG---HHHHHHHHHHT-EEEESSHHHHHHHHHTT--GGGEEE--SS--HHHHHHHHHHT--EEEE-SHHHHHHHHHH-TT-EEEEEB--------B-HHHHHHHHHHHHHHT-EEEEEE----TT---TTHHHHHHHHHHHHHHHHHHTT----EEE--S---S-HHHHHHHHHHHHHHHHHHS-TTS-PEEEE--SHHHHTTTEEEEEEEEEEEE--EEEEES--TTTTTGGGG----EE----EEEEEEE-TT-STT-EEEEEEEEE---TT-EEEESS--SS------GGGTT---EEEEEEEHHHHHHHHHTTGGGSGGGTTEEEEE--/--EEEEEEPSS--HHHHHHHHHHHHHTTT---EEEEEHHHHHHHHHHHHHHHTTEEEEEEGGG---HHHHHHHHHHT-EEEE-SHHHHHHHHHTT--GGGEEE--SS--HHHHHHHHHHT--EEEE-SHHHHHHHHHH-TT-EEEEEB--------B-HHHHHHHHHHHHHHT-EEEEEE----TT---THHHHHHHHHHHHHHHHHHHTT----EEE------S-HHHHHHHHHHHHHHHHHHS-TTS--EEEE--SHHHHGGGEEEEEEEEEEE--EEEEES--TTTTTGGG---EEE---EEEEEEE-TT--TT-EEEEEEEEE---TT-EEEESS--SS--PPP-GGGTT---EEEEEEEHHHHHHHHHHTGGGSGGGTTEEEEE-

Radius of gyration: 29.53 Å; Cα contacts (8 Å, |Δi|>4): 1660; chains: 2; bounding box: 74×57×92 Å